Protein AF-0000000072895705 (afdb_homodimer)

Structure (mmCIF, N/CA/C/O backbone):
data_AF-0000000072895705-model_v1
#
loop_
_entity.id
_entity.type
_entity.pdbx_description
1 polymer 'Carboxylic ester hydrolase'
#
loop_
_atom_site.group_PDB
_atom_site.id
_atom_site.type_symbol
_atom_site.label_atom_id
_atom_site.label_alt_id
_atom_site.label_comp_id
_atom_site.label_asym_id
_atom_site.label_entity_id
_atom_site.label_seq_id
_atom_site.pdbx_PDB_ins_code
_atom_site.Cartn_x
_atom_site.Cartn_y
_atom_site.Cartn_z
_atom_site.occupancy
_atom_site.B_iso_or_equiv
_atom_site.auth_seq_id
_atom_site.auth_comp_id
_atom_site.auth_asym_id
_atom_site.auth_atom_id
_atom_site.pdbx_PDB_model_num
ATOM 1 N N . MET A 1 1 ? 2.363 -39.906 -39.562 1 33.59 1 MET A N 1
ATOM 2 C CA . MET A 1 1 ? 2.324 -38.656 -38.812 1 33.59 1 MET A CA 1
ATOM 3 C C . MET A 1 1 ? 3.543 -38.531 -37.906 1 33.59 1 MET A C 1
ATOM 5 O O . MET A 1 1 ? 4.289 -37.562 -38 1 33.59 1 MET A O 1
ATOM 9 N N . VAL A 1 2 ? 3.5 -39 -36.531 1 45 2 VAL A N 1
ATOM 10 C CA . VAL A 1 2 ? 4.512 -38.469 -35.625 1 45 2 VAL A CA 1
ATOM 11 C C . VAL A 1 2 ? 5.793 -39.312 -35.75 1 45 2 VAL A C 1
ATOM 13 O O . VAL A 1 2 ? 5.844 -40.438 -35.281 1 45 2 VAL A O 1
ATOM 16 N N . ARG A 1 3 ? 6.5 -39.188 -36.719 1 44.75 3 ARG A N 1
ATOM 17 C CA . ARG A 1 3 ? 7.738 -39.906 -37 1 44.75 3 ARG A CA 1
ATOM 18 C C . ARG A 1 3 ? 8.797 -39.625 -35.969 1 44.75 3 ARG A C 1
ATOM 20 O O . ARG A 1 3 ? 9.82 -40.312 -35.875 1 44.75 3 ARG A O 1
ATOM 27 N N . ASN A 1 4 ? 8.711 -38.562 -35.125 1 43.31 4 ASN A N 1
ATOM 28 C CA . ASN A 1 4 ? 9.883 -38.219 -34.312 1 43.31 4 ASN A CA 1
ATOM 29 C C . ASN A 1 4 ? 9.633 -38.375 -32.844 1 43.31 4 ASN A C 1
ATOM 31 O O . ASN A 1 4 ? 9.906 -37.469 -32.062 1 43.31 4 ASN A O 1
ATOM 35 N N . ALA A 1 5 ? 9.109 -39.5 -32.594 1 51.34 5 ALA A N 1
ATOM 36 C CA . ALA A 1 5 ? 8.961 -39.875 -31.188 1 51.34 5 ALA A CA 1
ATOM 37 C C . ALA A 1 5 ? 10.227 -40.531 -30.656 1 51.34 5 ALA A C 1
ATOM 39 O O . ALA A 1 5 ? 10.836 -41.344 -31.328 1 51.34 5 ALA A O 1
ATOM 40 N N . SER A 1 6 ? 10.961 -39.75 -29.734 1 53.81 6 SER A N 1
ATOM 41 C CA . SER A 1 6 ? 11.984 -40.5 -29 1 53.81 6 SER A CA 1
ATOM 42 C C . SER A 1 6 ? 11.383 -41.281 -27.859 1 53.81 6 SER A C 1
ATOM 44 O O . SER A 1 6 ? 10.391 -40.844 -27.25 1 53.81 6 SER A O 1
ATOM 46 N N . THR A 1 7 ? 11.742 -42.562 -27.844 1 49.69 7 THR A N 1
ATOM 47 C CA . THR A 1 7 ? 11.281 -43.438 -26.766 1 49.69 7 THR A CA 1
ATOM 48 C C . THR A 1 7 ? 12.242 -43.344 -25.578 1 49.69 7 THR A C 1
ATOM 50 O O . THR A 1 7 ? 13.461 -43.406 -25.75 1 49.69 7 THR A O 1
ATOM 53 N N . SER A 1 8 ? 11.695 -42.812 -24.5 1 58.34 8 SER A N 1
ATOM 54 C CA . SER A 1 8 ? 12.414 -42.812 -23.234 1 58.34 8 SER A CA 1
ATOM 55 C C . SER A 1 8 ? 11.758 -43.781 -22.25 1 58.34 8 SER A C 1
ATOM 57 O O . SER A 1 8 ? 10.688 -44.312 -22.516 1 58.34 8 SER A O 1
ATOM 59 N N . TRP A 1 9 ? 12.586 -44.344 -21.297 1 46.03 9 TRP A N 1
ATOM 60 C CA . TRP A 1 9 ? 12.086 -45.312 -20.344 1 46.03 9 TRP A CA 1
ATOM 61 C C . TRP A 1 9 ? 12.133 -44.781 -18.922 1 46.03 9 TRP A C 1
ATOM 63 O O . TRP A 1 9 ? 13.125 -44.188 -18.5 1 46.03 9 TRP A O 1
ATOM 73 N N . TYR A 1 10 ? 10.859 -44.688 -18.453 1 53.25 10 TYR A N 1
ATOM 74 C CA . TYR A 1 10 ? 10.812 -44.594 -17 1 53.25 10 TYR A CA 1
ATOM 75 C C . TYR A 1 10 ? 10.984 -45.938 -16.344 1 53.25 10 TYR A C 1
ATOM 77 O O . TYR A 1 10 ? 10.219 -46.875 -16.609 1 53.25 10 TYR A O 1
ATOM 85 N N . GLU A 1 11 ? 11.859 -46 -15.422 1 54.75 11 GLU A N 1
ATOM 86 C CA . GLU A 1 11 ? 12.273 -47.281 -14.859 1 54.75 11 GLU A CA 1
ATOM 87 C C . GLU A 1 11 ? 12.289 -48.375 -15.922 1 54.75 11 GLU A C 1
ATOM 89 O O . GLU A 1 11 ? 11.602 -48.25 -16.938 1 54.75 11 GLU A O 1
ATOM 94 N N . PRO A 1 12 ? 13.297 -49.156 -16.078 1 50.72 12 PRO A N 1
ATOM 95 C CA . PRO A 1 12 ? 13.539 -50.125 -17.172 1 50.72 12 PRO A CA 1
ATOM 96 C C . PRO A 1 12 ? 12.258 -50.75 -17.703 1 50.72 12 PRO A C 1
ATOM 98 O O . PRO A 1 12 ? 12.305 -51.531 -18.672 1 50.72 12 PRO A O 1
ATOM 101 N N . ARG A 1 13 ? 11.047 -50.312 -17.172 1 59.47 13 ARG A N 1
ATOM 102 C CA . ARG A 1 13 ? 9.938 -51.219 -17.5 1 59.47 13 ARG A CA 1
ATOM 103 C C . ARG A 1 13 ? 8.836 -50.469 -18.25 1 59.47 13 ARG A C 1
ATOM 105 O O . ARG A 1 13 ? 7.902 -51.094 -18.766 1 59.47 13 ARG A O 1
ATOM 112 N N . ARG A 1 14 ? 8.773 -49.094 -18.25 1 74.5 14 ARG A N 1
ATOM 113 C CA . ARG A 1 14 ? 7.637 -48.5 -18.953 1 74.5 14 ARG A CA 1
ATOM 114 C C . ARG A 1 14 ? 8.102 -47.5 -20 1 74.5 14 ARG A C 1
ATOM 116 O O . ARG A 1 14 ? 8.57 -46.406 -19.656 1 74.5 14 ARG A O 1
ATOM 123 N N . PRO A 1 15 ? 8.117 -47.938 -21.281 1 77.06 15 PRO A N 1
ATOM 124 C CA . PRO A 1 15 ? 8.516 -47 -22.312 1 77.06 15 PRO A CA 1
ATOM 125 C C . PRO A 1 15 ? 7.523 -45.844 -22.469 1 77.06 15 PRO A C 1
ATOM 127 O O . PRO A 1 15 ? 6.336 -46 -22.188 1 77.06 15 PRO A O 1
ATOM 130 N N . PHE A 1 16 ? 8.055 -44.688 -22.75 1 83.31 16 PHE A N 1
ATOM 131 C CA . PHE A 1 16 ? 7.191 -43.562 -23.109 1 83.31 16 PHE A CA 1
ATOM 132 C C . PHE A 1 16 ? 7.77 -42.812 -24.297 1 83.31 16 PHE A C 1
ATOM 134 O O . PHE A 1 16 ? 8.93 -43 -24.672 1 83.31 16 PHE A O 1
ATOM 141 N N . TYR A 1 17 ? 6.926 -41.969 -24.969 1 83.06 17 TYR A N 1
ATOM 142 C CA . TYR A 1 17 ? 7.27 -41.219 -26.188 1 83.06 17 TYR A CA 1
ATOM 143 C C . TYR A 1 17 ? 7.406 -39.719 -25.891 1 83.06 17 TYR A C 1
ATOM 145 O O . TYR A 1 17 ? 6.633 -39.156 -25.109 1 83.06 17 TYR A O 1
ATOM 153 N N . SER A 1 18 ? 8.461 -39.156 -26.484 1 85.31 18 SER A N 1
ATOM 154 C CA . SER A 1 18 ? 8.695 -37.719 -26.375 1 85.31 18 SER A CA 1
ATOM 155 C C . SER A 1 18 ? 8.641 -37.062 -27.734 1 85.31 18 SER A C 1
ATOM 157 O O . SER A 1 18 ? 9.352 -37.438 -28.672 1 85.31 18 SER A O 1
ATOM 159 N N . PHE A 1 19 ? 7.77 -36.062 -27.844 1 82.31 19 PHE A N 1
ATOM 160 C CA . PHE A 1 19 ? 7.676 -35.188 -28.984 1 82.31 19 PHE A CA 1
ATOM 161 C C . PHE A 1 19 ? 8.086 -33.75 -28.609 1 82.31 19 PHE A C 1
ATOM 163 O O . PHE A 1 19 ? 7.328 -33.062 -27.938 1 82.31 19 PHE A O 1
ATOM 170 N N . ARG A 1 20 ? 9.227 -33.188 -29 1 79.06 20 ARG A N 1
ATOM 171 C CA . ARG A 1 20 ? 9.852 -32.094 -28.25 1 79.06 20 ARG A CA 1
ATOM 172 C C . ARG A 1 20 ? 9.797 -30.812 -29.047 1 79.06 20 ARG A C 1
ATOM 174 O O . ARG A 1 20 ? 10.18 -29.75 -28.547 1 79.06 20 ARG A O 1
ATOM 181 N N . TYR A 1 21 ? 9.273 -30.703 -30.188 1 78.56 21 TYR A N 1
ATOM 182 C CA . TYR A 1 21 ? 9.461 -29.469 -30.938 1 78.56 21 TYR A CA 1
ATOM 183 C C . TYR A 1 21 ? 8.242 -29.172 -31.812 1 78.56 21 TYR A C 1
ATOM 185 O O . TYR A 1 21 ? 8.352 -29.062 -33.031 1 78.56 21 TYR A O 1
ATOM 193 N N . PHE A 1 22 ? 7.145 -28.891 -31.172 1 83.19 22 PHE A N 1
ATOM 194 C CA . PHE A 1 22 ? 5.961 -28.469 -31.906 1 83.19 22 PHE A CA 1
ATOM 195 C C . PHE A 1 22 ? 5.75 -26.969 -31.781 1 83.19 22 PHE A C 1
ATOM 197 O O . PHE A 1 22 ? 5.715 -26.422 -30.688 1 83.19 22 PHE A O 1
ATOM 204 N N . HIS A 1 23 ? 5.676 -26.328 -32.938 1 88.62 23 HIS A N 1
ATOM 205 C CA . HIS A 1 23 ? 5.297 -24.922 -32.906 1 88.62 23 HIS A CA 1
ATOM 206 C C . HIS A 1 23 ? 3.791 -24.75 -32.719 1 88.62 23 HIS A C 1
ATOM 208 O O . HIS A 1 23 ? 3.018 -25.047 -33.656 1 88.62 23 HIS A O 1
ATOM 214 N N . TYR A 1 24 ? 3.391 -24.297 -31.609 1 91.94 24 TYR A N 1
ATOM 215 C CA . TYR A 1 24 ? 1.963 -24.062 -31.438 1 91.94 24 TYR A CA 1
ATOM 216 C C . TYR A 1 24 ? 1.551 -22.734 -32.094 1 91.94 24 TYR A C 1
ATOM 218 O O . TYR A 1 24 ? 0.359 -22.469 -32.281 1 91.94 24 TYR A O 1
ATOM 226 N N . ALA A 1 25 ? 2.527 -21.891 -32.438 1 93.56 25 ALA A N 1
ATOM 227 C CA . ALA A 1 25 ? 2.287 -20.609 -33.094 1 93.56 25 ALA A CA 1
ATOM 228 C C . ALA A 1 25 ? 3.451 -20.25 -34.031 1 93.56 25 ALA A C 1
ATOM 230 O O . ALA A 1 25 ? 4.543 -20.812 -33.906 1 93.56 25 ALA A O 1
ATOM 231 N N . ALA A 1 26 ? 3.189 -19.297 -34.906 1 90.94 26 ALA A N 1
ATOM 232 C CA . ALA A 1 26 ? 4.219 -18.812 -35.812 1 90.94 26 ALA A CA 1
ATOM 233 C C . ALA A 1 26 ? 5.27 -17.984 -35.094 1 90.94 26 ALA A C 1
ATOM 235 O O . ALA A 1 26 ? 4.984 -17.391 -34.031 1 90.94 26 ALA A O 1
ATOM 236 N N . LYS A 1 27 ? 6.449 -18.016 -35.656 1 89.25 27 LYS A N 1
ATOM 237 C CA . LYS A 1 27 ? 7.512 -17.156 -35.125 1 89.25 27 LYS A CA 1
ATOM 238 C C . LYS A 1 27 ? 7.09 -15.688 -35.156 1 89.25 27 LYS A C 1
ATOM 240 O O . LYS A 1 27 ? 6.488 -15.227 -36.125 1 89.25 27 LYS A O 1
ATOM 245 N N . PRO A 1 28 ? 7.402 -14.961 -34.094 1 92.25 28 PRO A N 1
ATOM 246 C CA . PRO A 1 28 ? 7.094 -13.531 -34.125 1 92.25 28 PRO A CA 1
ATOM 247 C C . PRO A 1 28 ? 7.836 -12.781 -35.219 1 92.25 28 PRO A C 1
ATOM 249 O O . PRO A 1 28 ? 9 -13.086 -35.5 1 92.25 28 PRO A O 1
ATOM 252 N N . THR A 1 29 ? 7.137 -11.805 -35.875 1 93.56 29 THR A N 1
ATOM 253 C CA . THR A 1 29 ? 7.699 -10.938 -36.906 1 93.56 29 THR A CA 1
ATOM 254 C C . THR A 1 29 ? 7.805 -9.5 -36.406 1 93.56 29 THR A C 1
ATOM 256 O O . THR A 1 29 ? 7.441 -9.211 -35.25 1 93.56 29 THR A O 1
ATOM 259 N N . TYR A 1 30 ? 8.32 -8.688 -37.25 1 95.56 30 TYR A N 1
ATOM 260 C CA . TYR A 1 30 ? 8.398 -7.262 -36.969 1 95.56 30 TYR A CA 1
ATOM 261 C C . TYR A 1 30 ? 7.051 -6.723 -36.531 1 95.56 30 TYR A C 1
ATOM 263 O O . TYR A 1 30 ? 6.965 -6.023 -35.5 1 95.56 30 TYR A O 1
ATOM 271 N N . GLU A 1 31 ? 5.977 -7.121 -37.156 1 95.5 31 GLU A N 1
ATOM 272 C CA . GLU A 1 31 ? 4.645 -6.582 -36.906 1 95.5 31 GLU A CA 1
ATOM 273 C C . GLU A 1 31 ? 4.004 -7.258 -35.688 1 95.5 31 GLU A C 1
ATOM 275 O O . GLU A 1 31 ? 3.215 -6.637 -34.969 1 95.5 31 GLU A O 1
ATOM 280 N N . THR A 1 32 ? 4.418 -8.523 -35.406 1 95.69 32 THR A N 1
ATOM 281 C CA . THR A 1 32 ? 3.684 -9.297 -34.406 1 95.69 32 THR A CA 1
ATOM 282 C C . THR A 1 32 ? 4.539 -9.523 -33.156 1 95.69 32 THR A C 1
ATOM 284 O O . THR A 1 32 ? 4.16 -10.289 -32.281 1 95.69 32 THR A O 1
ATOM 287 N N . ARG A 1 33 ? 5.688 -8.852 -33.125 1 96.5 33 ARG A N 1
ATOM 288 C CA . ARG A 1 33 ? 6.688 -9.102 -32.094 1 96.5 33 ARG A CA 1
ATOM 289 C C . ARG A 1 33 ? 6.078 -8.984 -30.703 1 96.5 33 ARG A C 1
ATOM 291 O O . ARG A 1 33 ? 6.395 -9.781 -29.812 1 96.5 33 ARG A O 1
ATOM 298 N N . PHE A 1 34 ? 5.156 -8.016 -30.469 1 97.5 34 PHE A N 1
ATOM 299 C CA . PHE A 1 34 ? 4.586 -7.738 -29.156 1 97.5 34 PHE A CA 1
ATOM 300 C C . PHE A 1 34 ? 3.094 -8.055 -29.125 1 97.5 34 PHE A C 1
ATOM 302 O O . PHE A 1 34 ? 2.383 -7.648 -28.203 1 97.5 34 PHE A O 1
ATOM 309 N N . LEU A 1 35 ? 2.57 -8.75 -30.141 1 97.69 35 LEU A N 1
ATOM 310 C CA . LEU A 1 35 ? 1.146 -9.023 -30.297 1 97.69 35 LEU A CA 1
ATOM 311 C C . LEU A 1 35 ? 0.837 -10.484 -30 1 97.69 35 LEU A C 1
ATOM 313 O O . LEU A 1 35 ? 1.749 -11.312 -29.891 1 97.69 35 LEU A O 1
ATOM 317 N N . PRO A 1 36 ? -0.46 -10.828 -29.781 1 97.56 36 PRO A N 1
ATOM 318 C CA . PRO A 1 36 ? -0.813 -12.242 -29.656 1 97.56 36 PRO A CA 1
ATOM 319 C C . PRO A 1 36 ? -0.279 -13.094 -30.797 1 97.56 36 PRO A C 1
ATOM 321 O O . PRO A 1 36 ? -0.24 -12.633 -31.953 1 97.56 36 PRO A O 1
ATOM 324 N N . PRO A 1 37 ? 0.079 -14.289 -30.438 1 96.38 37 PRO A N 1
ATOM 325 C CA . PRO A 1 37 ? 0.684 -15.133 -31.484 1 96.38 37 PRO A CA 1
ATOM 326 C C . PRO A 1 37 ? -0.314 -15.555 -32.562 1 96.38 37 PRO A C 1
ATOM 328 O O . PRO A 1 37 ? -1.521 -15.602 -32.312 1 96.38 37 PRO A O 1
ATOM 331 N N . ILE A 1 38 ? 0.236 -15.797 -33.719 1 93.88 38 ILE A N 1
ATOM 332 C CA . ILE A 1 38 ? -0.548 -16.344 -34.812 1 93.88 38 ILE A CA 1
ATOM 333 C C . ILE A 1 38 ? -0.51 -17.875 -34.781 1 93.88 38 ILE A C 1
ATOM 335 O O . ILE A 1 38 ? 0.563 -18.469 -34.844 1 93.88 38 ILE A O 1
ATOM 339 N N . PRO A 1 39 ? -1.698 -18.438 -34.625 1 92.06 39 PRO A N 1
ATOM 340 C CA . PRO A 1 39 ? -1.721 -19.906 -34.5 1 92.06 39 PRO A CA 1
ATOM 341 C C . PRO A 1 39 ? -1.053 -20.609 -35.688 1 92.06 39 PRO A C 1
ATOM 343 O O . PRO A 1 39 ? -1.148 -20.125 -36.812 1 92.06 39 PRO A O 1
ATOM 346 N N . SER A 1 40 ? -0.339 -21.594 -35.312 1 81.38 40 SER A N 1
ATOM 347 C CA . SER A 1 40 ? 0.198 -22.453 -36.375 1 81.38 40 SER A CA 1
ATOM 348 C C . SER A 1 40 ? -0.807 -23.531 -36.781 1 81.38 40 SER A C 1
ATOM 350 O O . SER A 1 40 ? -1.512 -24.078 -35.938 1 81.38 40 SER A O 1
ATOM 352 N N . ASN A 1 41 ? -1.304 -23.547 -38.094 1 65.06 41 ASN A N 1
ATOM 353 C CA . ASN A 1 41 ? -2.258 -24.547 -38.562 1 65.06 41 ASN A CA 1
ATOM 354 C C . ASN A 1 41 ? -1.584 -25.906 -38.75 1 65.06 41 ASN A C 1
ATOM 356 O O . ASN A 1 41 ? -2.256 -26.906 -39.031 1 65.06 41 ASN A O 1
ATOM 360 N N . TYR A 1 42 ? -0.224 -25.938 -38.781 1 60.69 42 TYR A N 1
ATOM 361 C CA . TYR A 1 42 ? 0.407 -27.234 -39 1 60.69 42 TYR A CA 1
ATOM 362 C C . TYR A 1 42 ? 1.381 -27.562 -37.875 1 60.69 42 TYR A C 1
ATOM 364 O O . TYR A 1 42 ? 2.213 -26.719 -37.5 1 60.69 42 TYR A O 1
ATOM 372 N N . PRO A 1 43 ? 0.996 -28.641 -37.062 1 54.22 43 PRO A N 1
ATOM 373 C CA . PRO A 1 43 ? 1.884 -28.938 -35.938 1 54.22 43 PRO A CA 1
ATOM 374 C C . PRO A 1 43 ? 3.357 -28.969 -36.344 1 54.22 43 PRO A C 1
ATOM 376 O O . PRO A 1 43 ? 4.234 -28.875 -35.469 1 54.22 43 PRO A O 1
ATOM 379 N N . TYR A 1 44 ? 3.701 -29.484 -37.562 1 50.88 44 TYR A N 1
ATOM 380 C CA . TYR A 1 44 ? 5.105 -29.609 -37.938 1 50.88 44 TYR A CA 1
ATOM 381 C C . TYR A 1 44 ? 5.527 -28.438 -38.844 1 50.88 44 TYR A C 1
ATOM 383 O O . TYR A 1 44 ? 4.734 -27.953 -39.625 1 50.88 44 TYR A O 1
ATOM 391 N N . PRO A 1 45 ? 6.496 -27.703 -38.344 1 46.78 45 PRO A N 1
ATOM 392 C CA . PRO A 1 45 ? 6.969 -26.844 -39.438 1 46.78 45 PRO A CA 1
ATOM 393 C C . PRO A 1 45 ? 7.23 -27.609 -40.719 1 46.78 45 PRO A C 1
ATOM 395 O O . PRO A 1 45 ? 7.535 -28.797 -40.688 1 46.78 45 PRO A O 1
ATOM 398 N N . ASP A 1 46 ? 6.703 -27.156 -41.906 1 42.06 46 ASP A N 1
ATOM 399 C CA . ASP A 1 46 ? 6.887 -27.812 -43.219 1 42.06 46 ASP A CA 1
ATOM 400 C C . ASP A 1 46 ? 8.242 -28.516 -43.281 1 42.06 46 ASP A C 1
ATOM 402 O O . ASP A 1 46 ? 8.336 -29.641 -43.75 1 42.06 46 ASP A O 1
ATOM 406 N N . GLU A 1 47 ? 9.305 -27.766 -43.406 1 42.97 47 GLU A N 1
ATOM 407 C CA . GLU A 1 47 ? 10.586 -28.281 -43.906 1 42.97 47 GLU A CA 1
ATOM 408 C C . GLU A 1 47 ? 11.406 -28.875 -42.75 1 42.97 47 GLU A C 1
ATOM 410 O O . GLU A 1 47 ? 12.312 -29.672 -43 1 42.97 47 GLU A O 1
ATOM 415 N N . GLU A 1 48 ? 11.477 -28.344 -41.594 1 43.12 48 GLU A N 1
ATOM 416 C CA . GLU A 1 48 ? 12.531 -28.766 -40.688 1 43.12 48 GLU A CA 1
ATOM 417 C C . GLU A 1 48 ? 12.016 -29.797 -39.688 1 43.12 48 GLU A C 1
ATOM 419 O O . GLU A 1 48 ? 11.156 -29.5 -38.844 1 43.12 48 GLU A O 1
ATOM 424 N N . ILE A 1 49 ? 11.984 -30.938 -40.188 1 41.06 49 ILE A N 1
ATOM 425 C CA . ILE A 1 49 ? 11.797 -32.062 -39.25 1 41.06 49 ILE A CA 1
ATOM 426 C C . ILE A 1 49 ? 12.781 -31.938 -38.094 1 41.06 49 ILE A C 1
ATOM 428 O O . ILE A 1 49 ? 14 -32.062 -38.312 1 41.06 49 ILE A O 1
ATOM 432 N N . TYR A 1 50 ? 12.555 -31.125 -37.188 1 46.28 50 TYR A N 1
ATOM 433 C CA . TYR A 1 50 ? 13.477 -31.078 -36.062 1 46.28 50 TYR A CA 1
ATOM 434 C C . TYR A 1 50 ? 13.586 -32.438 -35.406 1 46.28 50 TYR A C 1
ATOM 436 O O . TYR A 1 50 ? 12.594 -33.188 -35.312 1 46.28 50 TYR A O 1
ATOM 444 N N . ASN A 1 51 ? 14.805 -32.969 -35.594 1 45.84 51 ASN A N 1
ATOM 445 C CA . ASN A 1 51 ? 15.148 -34.156 -34.812 1 45.84 51 ASN A CA 1
ATOM 446 C C . ASN A 1 51 ? 14.719 -34 -33.344 1 45.84 51 ASN A C 1
ATOM 448 O O . ASN A 1 51 ? 15.195 -33.125 -32.656 1 45.84 51 ASN A O 1
ATOM 452 N N . SER A 1 52 ? 13.602 -34.531 -33.031 1 52.47 52 SER A N 1
ATOM 453 C CA . SER A 1 52 ? 12.922 -34.531 -31.719 1 52.47 52 SER A CA 1
ATOM 454 C C . SER A 1 52 ? 13.883 -34.938 -30.609 1 52.47 52 SER A C 1
ATOM 456 O O . SER A 1 52 ? 13.492 -34.969 -29.438 1 52.47 52 SER A O 1
ATOM 458 N N . ILE A 1 53 ? 15.164 -35.188 -30.953 1 53.66 53 ILE A N 1
ATOM 459 C CA . ILE A 1 53 ? 16.031 -35.656 -29.891 1 53.66 53 ILE A CA 1
ATOM 460 C C . ILE A 1 53 ? 16.609 -34.5 -29.125 1 53.66 53 ILE A C 1
ATOM 462 O O . ILE A 1 53 ? 16.906 -34.594 -27.922 1 53.66 53 ILE A O 1
ATOM 466 N N . ASP A 1 54 ? 16.688 -33.344 -29.797 1 60.16 54 ASP A N 1
ATOM 467 C CA . ASP A 1 54 ? 17.359 -32.25 -29.125 1 60.16 54 ASP A CA 1
ATOM 468 C C . ASP A 1 54 ? 16.359 -31.406 -28.312 1 60.16 54 ASP A C 1
ATOM 470 O O . ASP A 1 54 ? 15.203 -31.266 -28.703 1 60.16 54 ASP A O 1
ATOM 474 N N . LEU A 1 55 ? 16.922 -31.031 -27.125 1 67.5 55 LEU A N 1
ATOM 475 C CA . LEU A 1 55 ? 16.109 -30.125 -26.312 1 67.5 55 LEU A CA 1
ATOM 476 C C . LEU A 1 55 ? 15.953 -28.766 -27 1 67.5 55 LEU A C 1
ATOM 478 O O . LEU A 1 55 ? 16.906 -28.25 -27.578 1 67.5 55 LEU A O 1
ATOM 482 N N . PRO A 1 56 ? 14.727 -28.297 -27.031 1 70.5 56 PRO A N 1
ATOM 483 C CA . PRO A 1 56 ? 14.492 -27 -27.688 1 70.5 56 PRO A CA 1
ATOM 484 C C . PRO A 1 56 ? 15.188 -25.844 -26.984 1 70.5 56 PRO A C 1
ATOM 486 O O . PRO A 1 56 ? 15.352 -25.875 -25.75 1 70.5 56 PRO A O 1
ATOM 489 N N . PRO A 1 57 ? 15.641 -24.875 -27.781 1 75.38 57 PRO A N 1
ATOM 490 C CA . PRO A 1 57 ? 16.203 -23.688 -27.141 1 75.38 57 PRO A CA 1
ATOM 491 C C . PRO A 1 57 ? 15.156 -22.906 -26.344 1 75.38 57 PRO A C 1
ATOM 493 O O . PRO A 1 57 ? 13.961 -22.953 -26.656 1 75.38 57 PRO A O 1
ATOM 496 N N . GLY A 1 58 ? 15.625 -22.312 -25.312 1 79.44 58 GLY A N 1
ATOM 497 C CA . GLY A 1 58 ? 14.75 -21.469 -24.516 1 79.44 58 GLY A CA 1
ATOM 498 C C . GLY A 1 58 ? 14.32 -20.203 -25.234 1 79.44 58 GLY A C 1
ATOM 499 O O . GLY A 1 58 ? 14.812 -19.906 -26.328 1 79.44 58 GLY A O 1
ATOM 500 N N . CYS A 1 59 ? 13.305 -19.594 -24.703 1 83 59 CYS A N 1
ATOM 501 C CA . CYS A 1 59 ? 12.852 -18.312 -25.266 1 83 59 CYS A CA 1
ATOM 502 C C . CYS A 1 59 ? 13.836 -17.203 -24.938 1 83 59 CYS A C 1
ATOM 504 O O . CYS A 1 59 ? 14.43 -17.188 -23.859 1 83 59 CYS A O 1
ATOM 506 N N . ALA A 1 60 ? 13.852 -16.297 -25.891 1 75.44 60 ALA A N 1
ATOM 507 C CA . ALA A 1 60 ? 14.734 -15.156 -25.719 1 75.44 60 ALA A CA 1
ATOM 508 C C . ALA A 1 60 ? 14.484 -14.461 -24.391 1 75.44 60 ALA A C 1
ATOM 510 O O . ALA A 1 60 ? 13.383 -14.539 -23.844 1 75.44 60 ALA A O 1
ATOM 511 N N . GLN A 1 61 ? 15.539 -13.867 -23.797 1 68.56 61 GLN A N 1
ATOM 512 C CA . GLN A 1 61 ? 15.57 -13.141 -22.531 1 68.56 61 GLN A CA 1
ATOM 513 C C . GLN A 1 61 ? 15.891 -14.086 -21.359 1 68.56 61 GLN A C 1
ATOM 515 O O . GLN A 1 61 ? 16.281 -13.641 -20.281 1 68.56 61 GLN A O 1
ATOM 520 N N . GLY A 1 62 ? 15.766 -15.43 -21.703 1 66.62 62 GLY A N 1
ATOM 521 C CA . GLY A 1 62 ? 16.078 -16.359 -20.625 1 66.62 62 GLY A CA 1
ATOM 522 C C . GLY A 1 62 ? 17.547 -16.703 -20.531 1 66.62 62 GLY A C 1
ATOM 523 O O . GLY A 1 62 ? 18.062 -17 -19.453 1 66.62 62 GLY A O 1
ATOM 524 N N . ASN A 1 63 ? 18.172 -16.75 -21.594 1 68.31 63 ASN A N 1
ATOM 525 C CA . ASN A 1 63 ? 19.609 -16.984 -21.656 1 68.31 63 ASN A CA 1
ATOM 526 C C . ASN A 1 63 ? 20.203 -16.547 -22.984 1 68.31 63 ASN A C 1
ATOM 528 O O . ASN A 1 63 ? 19.469 -16.141 -23.891 1 68.31 63 ASN A O 1
ATOM 532 N N . ASP A 1 64 ? 21.391 -16.578 -23.156 1 64.44 64 ASP A N 1
ATOM 533 C CA . ASP A 1 64 ? 22.109 -15.992 -24.297 1 64.44 64 ASP A CA 1
ATOM 534 C C . ASP A 1 64 ? 21.875 -16.797 -25.562 1 64.44 64 ASP A C 1
ATOM 536 O O . ASP A 1 64 ? 22.031 -16.281 -26.672 1 64.44 64 ASP A O 1
ATOM 540 N N . ASN A 1 65 ? 21.422 -18.031 -25.469 1 66.88 65 ASN A N 1
ATOM 541 C CA . ASN A 1 65 ? 21.219 -18.875 -26.641 1 66.88 65 ASN A CA 1
ATOM 542 C C . ASN A 1 65 ? 19.734 -18.938 -27.031 1 66.88 65 ASN A C 1
ATOM 544 O O . ASN A 1 65 ? 19.375 -19.641 -27.969 1 66.88 65 ASN A O 1
ATOM 548 N N . ALA A 1 66 ? 19.016 -18.172 -26.391 1 70.5 66 ALA A N 1
ATOM 549 C CA . ALA A 1 66 ? 17.578 -18.219 -26.562 1 70.5 66 ALA A CA 1
ATOM 550 C C . ALA A 1 66 ? 17.141 -17.469 -27.812 1 70.5 66 ALA A C 1
ATOM 552 O O . ALA A 1 66 ? 17.859 -16.578 -28.297 1 70.5 66 ALA A O 1
ATOM 553 N N . LEU A 1 67 ? 16.078 -17.938 -28.344 1 77.06 67 LEU A N 1
ATOM 554 C CA . LEU A 1 67 ? 15.562 -17.422 -29.609 1 77.06 67 LEU A CA 1
ATOM 555 C C . LEU A 1 67 ? 14.188 -16.797 -29.438 1 77.06 67 LEU A C 1
ATOM 557 O O . LEU A 1 67 ? 13.461 -17.141 -28.5 1 77.06 67 LEU A O 1
ATOM 561 N N . GLU A 1 68 ? 13.922 -15.891 -30.328 1 87.62 68 GLU A N 1
ATOM 562 C CA . GLU A 1 68 ? 12.562 -15.352 -30.328 1 87.62 68 GLU A CA 1
ATOM 563 C C . GLU A 1 68 ? 11.578 -16.344 -30.953 1 87.62 68 GLU A C 1
ATOM 565 O O . GLU A 1 68 ? 10.383 -16.312 -30.641 1 87.62 68 GLU A O 1
ATOM 570 N N . ASP A 1 69 ? 12.109 -17.188 -31.797 1 85.31 69 ASP A N 1
ATOM 571 C CA . ASP A 1 69 ? 11.289 -18.281 -32.312 1 85.31 69 ASP A CA 1
ATOM 572 C C . ASP A 1 69 ? 11.195 -19.422 -31.297 1 85.31 69 ASP A C 1
ATOM 574 O O . ASP A 1 69 ? 11.727 -20.516 -31.531 1 85.31 69 ASP A O 1
ATOM 578 N N . CYS A 1 70 ? 10.461 -19.188 -30.281 1 89 70 CYS A N 1
ATOM 579 C CA . CYS A 1 70 ? 10.477 -20.109 -29.156 1 89 70 CYS A CA 1
ATOM 580 C C . CYS A 1 70 ? 9.062 -20.531 -28.781 1 89 70 CYS A C 1
ATOM 582 O O . CYS A 1 70 ? 8.836 -21.078 -27.703 1 89 70 CYS A O 1
ATOM 584 N N . LEU A 1 71 ? 8.086 -20.25 -29.672 1 92.06 71 LEU A N 1
ATOM 585 C CA . LEU A 1 71 ? 6.699 -20.609 -29.375 1 92.06 71 LEU A CA 1
ATOM 586 C C . LEU A 1 71 ? 6.441 -22.078 -29.688 1 92.06 71 LEU A C 1
ATOM 588 O O . LEU A 1 71 ? 5.738 -22.391 -30.641 1 92.06 71 LEU A O 1
ATOM 592 N N . ILE A 1 72 ? 6.988 -22.875 -28.812 1 89.31 72 ILE A N 1
ATOM 593 C CA . ILE A 1 72 ? 7 -24.312 -29.031 1 89.31 72 ILE A CA 1
ATOM 594 C C . ILE A 1 72 ? 6.496 -25.031 -27.781 1 89.31 72 ILE A C 1
ATOM 596 O O . ILE A 1 72 ? 6.445 -24.438 -26.688 1 89.31 72 ILE A O 1
ATOM 600 N N . LEU A 1 73 ? 6.02 -26.281 -27.938 1 91.31 73 LEU A N 1
ATOM 601 C CA . LEU A 1 73 ? 5.684 -27.156 -26.812 1 91.31 73 LEU A CA 1
ATOM 602 C C . LEU A 1 73 ? 6.145 -28.578 -27.078 1 91.31 73 LEU A C 1
ATOM 604 O O . LEU A 1 73 ? 6.461 -28.938 -28.219 1 91.31 73 LEU A O 1
ATOM 608 N N . SER A 1 74 ? 6.309 -29.312 -26.016 1 88.94 74 SER A N 1
ATOM 609 C CA . SER A 1 74 ? 6.648 -30.734 -26.062 1 88.94 74 SER A CA 1
ATOM 610 C C . SER A 1 74 ? 5.527 -31.594 -25.484 1 88.94 74 SER A C 1
ATOM 612 O O . SER A 1 74 ? 4.828 -31.156 -24.562 1 88.94 74 SER A O 1
ATOM 614 N N . VAL A 1 75 ? 5.422 -32.781 -26.062 1 90.81 75 VAL A N 1
ATOM 615 C CA . VAL A 1 75 ? 4.414 -33.719 -25.578 1 90.81 75 VAL A CA 1
ATOM 616 C C . VAL A 1 75 ? 5.082 -35.031 -25.188 1 90.81 75 VAL A C 1
ATOM 618 O O . VAL A 1 75 ? 5.879 -35.594 -25.953 1 90.81 75 VAL A O 1
ATOM 621 N N . TYR A 1 76 ? 4.773 -35.5 -24.031 1 90 76 TYR A N 1
ATOM 622 C CA . TYR A 1 76 ? 5.223 -36.781 -23.516 1 90 76 TYR A CA 1
ATOM 623 C C . TYR A 1 76 ? 4.035 -37.688 -23.203 1 90 76 TYR A C 1
ATOM 625 O O . TYR A 1 76 ? 3.072 -37.281 -22.562 1 90 76 TYR A O 1
ATOM 633 N N . THR A 1 77 ? 4.086 -38.906 -23.719 1 90.75 77 THR A N 1
ATOM 634 C CA . THR A 1 77 ? 2.943 -39.781 -23.547 1 90.75 77 THR A CA 1
ATOM 635 C C . THR A 1 77 ? 3.402 -41.25 -23.438 1 90.75 77 THR A C 1
ATOM 637 O O . THR A 1 77 ? 4.348 -41.656 -24.109 1 90.75 77 THR A O 1
ATOM 640 N N . PRO A 1 78 ? 2.758 -42 -22.516 1 85.19 78 PRO A N 1
ATOM 641 C CA . PRO A 1 78 ? 3.109 -43.406 -22.453 1 85.19 78 PRO A CA 1
ATOM 642 C C . PRO A 1 78 ? 2.646 -44.188 -23.688 1 85.19 78 PRO A C 1
ATOM 644 O O . PRO A 1 78 ? 3.271 -45.188 -24.062 1 85.19 78 PRO A O 1
ATOM 647 N N . HIS A 1 79 ? 1.498 -43.812 -24.281 1 79.31 79 HIS A N 1
ATOM 648 C CA . HIS A 1 79 ? 0.968 -44.438 -25.484 1 79.31 79 HIS A CA 1
ATOM 649 C C . HIS A 1 79 ? 0.131 -43.438 -26.297 1 79.31 79 HIS A C 1
ATOM 651 O O . HIS A 1 79 ? -0.376 -42.469 -25.75 1 79.31 79 HIS A O 1
ATOM 657 N N . PHE A 1 80 ? 0.094 -43.625 -27.594 1 76.81 80 PHE A N 1
ATOM 658 C CA . PHE A 1 80 ? -0.731 -42.781 -28.438 1 76.81 80 PHE A CA 1
ATOM 659 C C . PHE A 1 80 ? -1.379 -43.594 -29.562 1 76.81 80 PHE A C 1
ATOM 661 O O . PHE A 1 80 ? -0.848 -44.625 -29.969 1 76.81 80 PHE A O 1
ATOM 668 N N . PRO A 1 81 ? -2.611 -43.156 -29.844 1 69.62 81 PRO A N 1
ATOM 669 C CA . PRO A 1 81 ? -3.369 -43.906 -30.844 1 69.62 81 PRO A CA 1
ATOM 670 C C . PRO A 1 81 ? -2.613 -44.062 -32.156 1 69.62 81 PRO A C 1
ATOM 672 O O . PRO A 1 81 ? -1.927 -43.125 -32.594 1 69.62 81 PRO A O 1
ATOM 675 N N . GLY A 1 82 ? -2.828 -45.188 -32.656 1 61.78 82 GLY A N 1
ATOM 676 C CA . GLY A 1 82 ? -2.271 -45.469 -33.969 1 61.78 82 GLY A CA 1
ATOM 677 C C . GLY A 1 82 ? -0.842 -46 -33.906 1 61.78 82 GLY A C 1
ATOM 678 O O . GLY A 1 82 ? -0.219 -46.219 -34.969 1 61.78 82 GLY A O 1
ATOM 679 N N . ASN A 1 83 ? -0.285 -45.938 -32.656 1 58 83 ASN A N 1
ATOM 680 C CA . ASN A 1 83 ? 1.039 -46.562 -32.531 1 58 83 ASN A CA 1
ATOM 681 C C . ASN A 1 83 ? 1.008 -48.031 -32.875 1 58 83 ASN A C 1
ATOM 683 O O . ASN A 1 83 ? 0.248 -48.781 -32.25 1 58 83 ASN A O 1
ATOM 687 N N . ALA A 1 84 ? 1.548 -48.344 -34 1 55.5 84 ALA A N 1
ATOM 688 C CA . ALA A 1 84 ? 1.532 -49.719 -34.531 1 55.5 84 ALA A CA 1
ATOM 689 C C . ALA A 1 84 ? 2.035 -50.719 -33.469 1 55.5 84 ALA A C 1
ATOM 691 O O . ALA A 1 84 ? 1.624 -51.875 -33.469 1 55.5 84 ALA A O 1
ATOM 692 N N . SER A 1 85 ? 2.859 -50.188 -32.656 1 52.78 85 SER A N 1
ATOM 693 C CA . SER A 1 85 ? 3.496 -51.125 -31.734 1 52.78 85 SER A CA 1
ATOM 694 C C . SER A 1 85 ? 2.633 -51.344 -30.5 1 52.78 85 SER A C 1
ATOM 696 O O . SER A 1 85 ? 2.881 -52.281 -29.734 1 52.78 85 SER A O 1
ATOM 698 N N . ASP A 1 86 ? 1.613 -50.438 -30.297 1 56.88 86 ASP A N 1
ATOM 699 C CA . ASP A 1 86 ? 0.72 -50.656 -29.156 1 56.88 86 ASP A CA 1
ATOM 700 C C . ASP A 1 86 ? -0.743 -50.531 -29.578 1 56.88 86 ASP A C 1
ATOM 702 O O . ASP A 1 86 ? -1.311 -49.438 -29.594 1 56.88 86 ASP A O 1
ATOM 706 N N . PRO A 1 87 ? -1.327 -51.562 -30.125 1 55.12 87 PRO A N 1
ATOM 707 C CA . PRO A 1 87 ? -2.705 -51.562 -30.625 1 55.12 87 PRO A CA 1
ATOM 708 C C . PRO A 1 87 ? -3.721 -51.188 -29.547 1 55.12 87 PRO A C 1
ATOM 710 O O . PRO A 1 87 ? -4.891 -50.938 -29.859 1 55.12 87 PRO A O 1
ATOM 713 N N . SER A 1 88 ? -3.275 -51.156 -28.359 1 55.19 88 SER A N 1
ATOM 714 C CA . SER A 1 88 ? -4.242 -50.969 -27.281 1 55.19 88 SER A CA 1
ATOM 715 C C . SER A 1 88 ? -4.633 -49.5 -27.156 1 55.19 88 SER A C 1
ATOM 717 O O . SER A 1 88 ? -5.637 -49.188 -26.516 1 55.19 88 SER A O 1
ATOM 719 N N . THR A 1 89 ? -3.828 -48.656 -27.75 1 59.84 89 THR A N 1
ATOM 720 C CA . THR A 1 89 ? -4.195 -47.25 -27.562 1 59.84 89 THR A CA 1
ATOM 721 C C . THR A 1 89 ? -5.207 -46.812 -28.609 1 59.84 89 THR A C 1
ATOM 723 O O . THR A 1 89 ? -4.918 -46.844 -29.812 1 59.84 89 THR A O 1
ATOM 726 N N . THR A 1 90 ? -6.434 -46.906 -28.25 1 66.25 90 THR A N 1
ATOM 727 C CA . THR A 1 90 ? -7.504 -46.406 -29.109 1 66.25 90 THR A CA 1
ATOM 728 C C . THR A 1 90 ? -7.977 -45.031 -28.641 1 66.25 90 THR A C 1
ATOM 730 O O . THR A 1 90 ? -7.621 -44.562 -27.547 1 66.25 90 THR A O 1
ATOM 733 N N . PHE A 1 91 ? -8.445 -44.375 -29.609 1 71.5 91 PHE A N 1
ATOM 734 C CA . PHE A 1 91 ? -9.008 -43.062 -29.312 1 71.5 91 PHE A CA 1
ATOM 735 C C . PHE A 1 91 ? -10.102 -43.188 -28.25 1 71.5 91 PHE A C 1
ATOM 737 O O . PHE A 1 91 ? -10.57 -42.156 -27.734 1 71.5 91 PHE A O 1
ATOM 744 N N . ASP A 1 92 ? -10.406 -44.406 -27.859 1 76.25 92 ASP A N 1
ATOM 745 C CA . ASP A 1 92 ? -11.508 -44.625 -26.938 1 76.25 92 ASP A CA 1
ATOM 746 C C . ASP A 1 92 ? -11.047 -44.5 -25.484 1 76.25 92 ASP A C 1
ATOM 748 O O . ASP A 1 92 ? -11.867 -44.312 -24.578 1 76.25 92 ASP A O 1
ATOM 752 N N . LYS A 1 93 ? -9.789 -44.531 -25.297 1 86.31 93 LYS A N 1
ATOM 753 C CA . LYS A 1 93 ? -9.273 -44.406 -23.938 1 86.31 93 LYS A CA 1
ATOM 754 C C . LYS A 1 93 ? -8.195 -43.344 -23.844 1 86.31 93 LYS A C 1
ATOM 756 O O . LYS A 1 93 ? -7.016 -43.656 -23.672 1 86.31 93 LYS A O 1
ATOM 761 N N . LEU A 1 94 ? -8.641 -42.156 -23.844 1 92.94 94 LEU A N 1
ATOM 762 C CA . LEU A 1 94 ? -7.719 -41.031 -23.781 1 92.94 94 LEU A CA 1
ATOM 763 C C . LEU A 1 94 ? -7.312 -40.719 -22.344 1 92.94 94 LEU A C 1
ATOM 765 O O . LEU A 1 94 ? -8.039 -41.062 -21.406 1 92.94 94 LEU A O 1
ATOM 769 N N . LEU A 1 95 ? -6.145 -40.219 -22.172 1 95.5 95 LEU A N 1
ATOM 770 C CA . LEU A 1 95 ? -5.543 -40 -20.859 1 95.5 95 LEU A CA 1
ATOM 771 C C . LEU A 1 95 ? -5.699 -38.562 -20.422 1 95.5 95 LEU A C 1
ATOM 773 O O . LEU A 1 95 ? -5.781 -37.656 -21.266 1 95.5 95 LEU A O 1
ATOM 777 N N . PRO A 1 96 ? -5.816 -38.344 -19.078 1 97.56 96 PRO A N 1
ATOM 778 C CA . PRO A 1 96 ? -5.746 -36.938 -18.609 1 97.56 96 PRO A CA 1
ATOM 779 C C . PRO A 1 96 ? -4.461 -36.25 -19.047 1 97.56 96 PRO A C 1
ATOM 781 O O . PRO A 1 96 ? -3.42 -36.875 -19.203 1 97.56 96 PRO A O 1
ATOM 784 N N . VAL A 1 97 ? -4.531 -34.938 -19.281 1 98.44 97 VAL A N 1
ATOM 785 C CA . VAL A 1 97 ? -3.428 -34.125 -19.797 1 98.44 97 VAL A CA 1
ATOM 786 C C . VAL A 1 97 ? -2.959 -33.156 -18.719 1 98.44 97 VAL A C 1
ATOM 788 O O . VAL A 1 97 ? -3.777 -32.5 -18.078 1 98.44 97 VAL A O 1
ATOM 791 N N . MET A 1 98 ? -1.674 -33.094 -18.469 1 98.69 98 MET A N 1
ATOM 792 C CA . MET A 1 98 ? -1.054 -32.094 -17.609 1 98.69 98 MET A CA 1
ATOM 793 C C . MET A 1 98 ? -0.188 -31.141 -18.438 1 98.69 98 MET A C 1
ATOM 795 O O . MET A 1 98 ? 0.737 -31.562 -19.125 1 98.69 98 MET A O 1
ATOM 799 N N . VAL A 1 99 ? -0.523 -29.875 -18.391 1 98.69 99 VAL A N 1
ATOM 800 C CA . VAL A 1 99 ? 0.237 -28.859 -19.109 1 98.69 99 VAL A CA 1
ATOM 801 C C . VAL A 1 99 ? 1.095 -28.062 -18.125 1 98.69 99 VAL A C 1
ATOM 803 O O . VAL A 1 99 ? 0.57 -27.328 -17.297 1 98.69 99 VAL A O 1
ATOM 806 N N . TRP A 1 100 ? 2.391 -28.172 -18.266 1 97.88 100 TRP A N 1
ATOM 807 C CA . TRP A 1 100 ? 3.344 -27.516 -17.375 1 97.88 100 TRP A CA 1
ATOM 808 C C . TRP A 1 100 ? 3.709 -26.125 -17.891 1 97.88 100 TRP A C 1
ATOM 810 O O . TRP A 1 100 ? 4.145 -25.984 -19.031 1 97.88 100 TRP A O 1
ATOM 820 N N . ILE A 1 101 ? 3.549 -25.125 -17.031 1 97.75 101 ILE A N 1
ATOM 821 C CA . ILE A 1 101 ? 3.963 -23.75 -17.25 1 97.75 101 ILE A CA 1
ATOM 822 C C . ILE A 1 101 ? 5.125 -23.391 -16.328 1 97.75 101 ILE A C 1
ATOM 824 O O . ILE A 1 101 ? 4.945 -23.266 -15.117 1 97.75 101 ILE A O 1
ATOM 828 N N . HIS A 1 102 ? 6.254 -23.188 -16.875 1 94 102 HIS A N 1
ATOM 829 C CA . HIS A 1 102 ? 7.465 -23.078 -16.078 1 94 102 HIS A CA 1
ATOM 830 C C . HIS A 1 102 ? 7.551 -21.719 -15.391 1 94 102 HIS A C 1
ATOM 832 O O . HIS A 1 102 ? 6.926 -20.75 -15.844 1 94 102 HIS A O 1
ATOM 838 N N . GLY A 1 103 ? 8.352 -21.688 -14.32 1 94.31 103 GLY A N 1
ATOM 839 C CA . GLY A 1 103 ? 8.633 -20.453 -13.602 1 94.31 103 GLY A CA 1
ATOM 840 C C . GLY A 1 103 ? 9.836 -19.719 -14.148 1 94.31 103 GLY A C 1
ATOM 841 O O . GLY A 1 103 ? 10.211 -19.891 -15.312 1 94.31 103 GLY A O 1
ATOM 842 N N . GLY A 1 104 ? 10.336 -18.781 -13.305 1 92.88 104 GLY A N 1
ATOM 843 C CA . GLY A 1 104 ? 11.477 -17.969 -13.688 1 92.88 104 GLY A CA 1
ATOM 844 C C . GLY A 1 104 ? 11.18 -16.469 -13.656 1 92.88 104 GLY A C 1
ATOM 845 O O . GLY A 1 104 ? 11.719 -15.711 -14.469 1 92.88 104 GLY A O 1
ATOM 846 N N . THR A 1 105 ? 10.305 -16.016 -12.82 1 92.06 105 THR A N 1
ATOM 847 C CA . THR A 1 105 ? 9.922 -14.633 -12.617 1 92.06 105 THR A CA 1
ATOM 848 C C . THR A 1 105 ? 9.594 -13.953 -13.945 1 92.06 105 THR A C 1
ATOM 850 O O . THR A 1 105 ? 9.883 -12.773 -14.141 1 92.06 105 THR A O 1
ATOM 853 N N . PHE A 1 106 ? 9.25 -14.719 -14.906 1 93.81 106 PHE A N 1
ATOM 854 C CA . PHE A 1 106 ? 8.828 -14.312 -16.234 1 93.81 106 PHE A CA 1
ATOM 855 C C . PHE A 1 106 ? 10.016 -13.836 -17.062 1 93.81 106 PHE A C 1
ATOM 857 O O . PHE A 1 106 ? 9.836 -13.195 -18.094 1 93.81 106 PHE A O 1
ATOM 864 N N . VAL A 1 107 ? 11.258 -14.031 -16.578 1 91.56 107 VAL A N 1
ATOM 865 C CA . VAL A 1 107 ? 12.391 -13.555 -17.359 1 91.56 107 VAL A CA 1
ATOM 866 C C . VAL A 1 107 ? 13.328 -14.727 -17.656 1 91.56 107 VAL A C 1
ATOM 868 O O . VAL A 1 107 ? 14.281 -14.586 -18.422 1 91.56 107 VAL A O 1
ATOM 871 N N . SER A 1 108 ? 13.047 -15.797 -17 1 85.69 108 SER A N 1
ATOM 872 C CA . SER A 1 108 ? 13.867 -16.984 -17.234 1 85.69 108 SER A CA 1
ATOM 873 C C . SER A 1 108 ? 13.023 -18.25 -17.25 1 85.69 108 SER A C 1
ATOM 875 O O . SER A 1 108 ? 11.797 -18.188 -17.125 1 85.69 108 SER A O 1
ATOM 877 N N . GLY A 1 109 ? 13.711 -19.375 -17.531 1 82.25 109 GLY A N 1
ATOM 878 C CA . GLY A 1 109 ? 13.039 -20.672 -17.641 1 82.25 109 GLY A CA 1
ATOM 879 C C . GLY A 1 109 ? 12.969 -21.172 -19.062 1 82.25 109 GLY A C 1
ATOM 880 O O . GLY A 1 109 ? 13.031 -20.391 -20.016 1 82.25 109 GLY A O 1
ATOM 881 N N . GLN A 1 110 ? 12.953 -22.5 -19.109 1 78.5 110 GLN A N 1
ATOM 882 C CA . GLN A 1 110 ? 12.859 -23.172 -20.406 1 78.5 110 GLN A CA 1
ATOM 883 C C . GLN A 1 110 ? 12.297 -24.578 -20.25 1 78.5 110 GLN A C 1
ATOM 885 O O . GLN A 1 110 ? 12.461 -25.203 -19.188 1 78.5 110 GLN A O 1
ATOM 890 N N . SER A 1 111 ? 11.711 -24.984 -21.281 1 76.81 111 SER A N 1
ATOM 891 C CA . SER A 1 111 ? 11.055 -26.297 -21.266 1 76.81 111 SER A CA 1
ATOM 892 C C . SER A 1 111 ? 12.055 -27.422 -21.062 1 76.81 111 SER A C 1
ATOM 894 O O . SER A 1 111 ? 11.742 -28.438 -20.453 1 76.81 111 SER A O 1
ATOM 896 N N . ALA A 1 112 ? 13.227 -27.219 -21.484 1 73.06 112 ALA A N 1
ATOM 897 C CA . ALA A 1 112 ? 14.242 -28.281 -21.469 1 73.06 112 ALA A CA 1
ATOM 898 C C . ALA A 1 112 ? 14.586 -28.703 -20.047 1 73.06 112 ALA A C 1
ATOM 900 O O . ALA A 1 112 ? 15.102 -29.797 -19.812 1 73.06 112 ALA A O 1
ATOM 901 N N . LEU A 1 113 ? 14.219 -27.906 -19.141 1 75.5 113 LEU A N 1
ATOM 902 C CA . LEU A 1 113 ? 14.555 -28.172 -17.75 1 75.5 113 LEU A CA 1
ATOM 903 C C . LEU A 1 113 ? 13.562 -29.141 -17.109 1 75.5 113 LEU A C 1
ATOM 905 O O . LEU A 1 113 ? 13.812 -29.672 -16.031 1 75.5 113 LEU A O 1
ATOM 909 N N . TYR A 1 114 ? 12.508 -29.516 -17.859 1 84.06 114 TYR A N 1
ATOM 910 C CA . TYR A 1 114 ? 11.414 -30.219 -17.203 1 84.06 114 TYR A CA 1
ATOM 911 C C . TYR A 1 114 ? 11.047 -31.484 -17.953 1 84.06 114 TYR A C 1
ATOM 913 O O . TYR A 1 114 ? 9.906 -31.641 -18.422 1 84.06 114 TYR A O 1
ATOM 921 N N . GLU A 1 115 ? 11.953 -32.375 -17.969 1 83.5 115 GLU A N 1
ATOM 922 C CA . GLU A 1 115 ? 11.633 -33.688 -18.484 1 83.5 115 GLU A CA 1
ATOM 923 C C . GLU A 1 115 ? 10.789 -34.5 -17.484 1 83.5 115 GLU A C 1
ATOM 925 O O . GLU A 1 115 ? 11.219 -34.719 -16.359 1 83.5 115 GLU A O 1
ATOM 930 N N . PRO A 1 116 ? 9.609 -34.875 -17.984 1 89.81 116 PRO A N 1
ATOM 931 C CA . PRO A 1 116 ? 8.672 -35.438 -17.016 1 89.81 116 PRO A CA 1
ATOM 932 C C . PRO A 1 116 ? 8.742 -36.969 -16.953 1 89.81 116 PRO A C 1
ATOM 934 O O . PRO A 1 116 ? 7.707 -37.625 -16.938 1 89.81 116 PRO A O 1
ATOM 937 N N . ASN A 1 117 ? 9.891 -37.531 -16.781 1 84.38 117 ASN A N 1
ATOM 938 C CA . ASN A 1 117 ? 10.047 -39 -16.75 1 84.38 117 ASN A CA 1
ATOM 939 C C . ASN A 1 117 ? 9.266 -39.594 -15.594 1 84.38 117 ASN A C 1
ATOM 941 O O . ASN A 1 117 ? 8.695 -40.688 -15.734 1 84.38 117 ASN A O 1
ATOM 945 N N . THR A 1 118 ? 9.289 -38.938 -14.492 1 86.88 118 THR A N 1
ATOM 946 C CA . THR A 1 118 ? 8.617 -39.469 -13.305 1 86.88 118 THR A CA 1
ATOM 947 C C . THR A 1 118 ? 7.109 -39.531 -13.516 1 86.88 118 THR A C 1
ATOM 949 O O . THR A 1 118 ? 6.445 -40.469 -13.055 1 86.88 118 THR A O 1
ATOM 952 N N . PHE A 1 119 ? 6.555 -38.656 -14.266 1 92.75 119 PHE A N 1
ATOM 953 C CA . PHE A 1 119 ? 5.121 -38.625 -14.547 1 92.75 119 PHE A CA 1
ATOM 954 C C . PHE A 1 119 ? 4.738 -39.75 -15.492 1 92.75 119 PHE A C 1
ATOM 956 O O . PHE A 1 119 ? 3.609 -40.25 -15.453 1 92.75 119 PHE A O 1
ATOM 963 N N . MET A 1 120 ? 5.664 -40.219 -16.312 1 89.38 120 MET A N 1
ATOM 964 C CA . MET A 1 120 ? 5.406 -41.25 -17.312 1 89.38 120 MET A CA 1
ATOM 965 C C . MET A 1 120 ? 5.223 -42.625 -16.656 1 89.38 120 MET A C 1
ATOM 967 O O . MET A 1 120 ? 4.781 -43.562 -17.312 1 89.38 120 MET A O 1
ATOM 971 N N . ALA A 1 121 ? 5.438 -42.625 -15.359 1 85.56 121 ALA A N 1
ATOM 972 C CA . ALA A 1 121 ? 5.113 -43.812 -14.594 1 85.56 121 ALA A CA 1
ATOM 973 C C . ALA A 1 121 ? 3.605 -43.969 -14.414 1 85.56 121 ALA A C 1
ATOM 975 O O . ALA A 1 121 ? 3.117 -45.031 -14.039 1 85.56 121 ALA A O 1
ATOM 976 N N . HIS A 1 122 ? 2.912 -42.969 -14.75 1 91.12 122 HIS A N 1
ATOM 977 C CA . HIS A 1 122 ? 1.462 -42.938 -14.594 1 91.12 122 HIS A CA 1
ATOM 978 C C . HIS A 1 122 ? 0.775 -42.688 -15.938 1 91.12 122 HIS A C 1
ATOM 980 O O . HIS A 1 122 ? 1.436 -42.375 -16.922 1 91.12 122 HIS A O 1
ATOM 986 N N . ASP A 1 123 ? -0.51 -42.938 -15.992 1 91.25 123 ASP A N 1
ATOM 987 C CA . ASP A 1 123 ? -1.286 -42.781 -17.219 1 91.25 123 ASP A CA 1
ATOM 988 C C . ASP A 1 123 ? -1.752 -41.344 -17.422 1 91.25 123 ASP A C 1
ATOM 990 O O . ASP A 1 123 ? -2.941 -41.031 -17.281 1 91.25 123 ASP A O 1
ATOM 994 N N . VAL A 1 124 ? -0.756 -40.531 -17.766 1 95.25 124 VAL A N 1
ATOM 995 C CA . VAL A 1 124 ? -1.032 -39.125 -18.078 1 95.25 124 VAL A CA 1
ATOM 996 C C . VAL A 1 124 ? -0.217 -38.688 -19.297 1 95.25 124 VAL A C 1
ATOM 998 O O . VAL A 1 124 ? 0.807 -39.312 -19.609 1 95.25 124 VAL A O 1
ATOM 1001 N N . VAL A 1 125 ? -0.727 -37.781 -20.047 1 95.12 125 VAL A N 1
ATOM 1002 C CA . VAL A 1 125 ? 0.03 -37.062 -21.062 1 95.12 125 VAL A CA 1
ATOM 1003 C C . VAL A 1 125 ? 0.552 -35.75 -20.484 1 95.12 125 VAL A C 1
ATOM 1005 O O . VAL A 1 125 ? -0.185 -35 -19.812 1 95.12 125 VAL A O 1
ATOM 1008 N N . VAL A 1 126 ? 1.837 -35.469 -20.625 1 96.06 126 VAL A N 1
ATOM 1009 C CA . VAL A 1 126 ? 2.418 -34.219 -20.125 1 96.06 126 VAL A CA 1
ATOM 1010 C C . VAL A 1 126 ? 2.816 -33.344 -21.297 1 96.06 126 VAL A C 1
ATOM 1012 O O . VAL A 1 126 ? 3.453 -33.812 -22.25 1 96.06 126 VAL A O 1
ATOM 1015 N N . VAL A 1 127 ? 2.355 -32.125 -21.266 1 95.94 127 VAL A N 1
ATOM 1016 C CA . VAL A 1 127 ? 2.736 -31.109 -22.234 1 95.94 127 VAL A CA 1
ATOM 1017 C C . VAL A 1 127 ? 3.564 -30.031 -21.531 1 95.94 127 VAL A C 1
ATOM 1019 O O . VAL A 1 127 ? 3.174 -29.516 -20.484 1 95.94 127 VAL A O 1
ATOM 1022 N N . VAL A 1 128 ? 4.707 -29.703 -22.016 1 94.75 128 VAL A N 1
ATOM 1023 C CA . VAL A 1 128 ? 5.539 -28.625 -21.516 1 94.75 128 VAL A CA 1
ATOM 1024 C C . VAL A 1 128 ? 5.598 -27.5 -22.531 1 94.75 128 VAL A C 1
ATOM 1026 O O . VAL A 1 128 ? 6.004 -27.703 -23.688 1 94.75 128 VAL A O 1
ATOM 1029 N N . ILE A 1 129 ? 5.238 -26.281 -22.141 1 94.69 129 ILE A N 1
ATOM 1030 C CA . ILE A 1 129 ? 5.137 -25.188 -23.109 1 94.69 129 ILE A CA 1
ATOM 1031 C C . ILE A 1 129 ? 6.227 -24.156 -22.828 1 94.69 129 ILE A C 1
ATOM 1033 O O . ILE A 1 129 ? 6.781 -24.094 -21.734 1 94.69 129 ILE A O 1
ATOM 1037 N N . GLN A 1 130 ? 6.547 -23.406 -23.859 1 93.81 130 GLN A N 1
ATOM 1038 C CA . GLN A 1 130 ? 7.34 -22.188 -23.75 1 93.81 130 GLN A CA 1
ATOM 1039 C C . GLN A 1 130 ? 6.52 -20.969 -24.141 1 93.81 130 GLN A C 1
ATOM 1041 O O . GLN A 1 130 ? 5.492 -21.094 -24.812 1 93.81 130 GLN A O 1
ATOM 1046 N N . TYR A 1 131 ? 6.863 -19.875 -23.672 1 95.31 131 TYR A N 1
ATOM 1047 C CA . TYR A 1 131 ? 6.191 -18.609 -23.969 1 95.31 131 TYR A CA 1
ATOM 1048 C C . TYR A 1 131 ? 7.176 -17.453 -23.906 1 95.31 131 TYR A C 1
ATOM 1050 O O . TYR A 1 131 ? 8.258 -17.578 -23.328 1 95.31 131 TYR A O 1
ATOM 1058 N N . ARG A 1 132 ? 6.902 -16.375 -24.562 1 96.06 132 ARG A N 1
ATOM 1059 C CA . ARG A 1 132 ? 7.781 -15.211 -24.562 1 96.06 132 ARG A CA 1
ATOM 1060 C C . ARG A 1 132 ? 7.973 -14.672 -23.156 1 96.06 132 ARG A C 1
ATOM 1062 O O . ARG A 1 132 ? 7.02 -14.617 -22.375 1 96.06 132 ARG A O 1
ATOM 1069 N N . LEU A 1 133 ? 9.148 -14.164 -22.844 1 95.75 133 LEU A N 1
ATOM 1070 C CA . LEU A 1 133 ? 9.547 -13.75 -21.516 1 95.75 133 LEU A CA 1
ATOM 1071 C C . LEU A 1 133 ? 9.945 -12.281 -21.484 1 95.75 133 LEU A C 1
ATOM 1073 O O . LEU A 1 133 ? 10.148 -11.672 -22.531 1 95.75 133 LEU A O 1
ATOM 1077 N N . GLY A 1 134 ? 10.016 -11.75 -20.281 1 95.5 134 GLY A N 1
ATOM 1078 C CA . GLY A 1 134 ? 10.531 -10.406 -20.062 1 95.5 134 GLY A CA 1
ATOM 1079 C C . GLY A 1 134 ? 9.766 -9.352 -20.844 1 95.5 134 GLY A C 1
ATOM 1080 O O . GLY A 1 134 ? 8.539 -9.414 -20.938 1 95.5 134 GLY A O 1
ATOM 1081 N N . ALA A 1 135 ? 10.531 -8.445 -21.359 1 95.88 135 ALA A N 1
ATOM 1082 C CA . ALA A 1 135 ? 9.945 -7.32 -22.094 1 95.88 135 ALA A CA 1
ATOM 1083 C C . ALA A 1 135 ? 9.219 -7.801 -23.344 1 95.88 135 ALA A C 1
ATOM 1085 O O . ALA A 1 135 ? 8.203 -7.223 -23.734 1 95.88 135 ALA A O 1
ATOM 1086 N N . LEU A 1 136 ? 9.688 -8.875 -23.922 1 96.12 136 LEU A N 1
ATOM 1087 C CA . LEU A 1 136 ? 9.047 -9.398 -25.125 1 96.12 136 LEU A CA 1
ATOM 1088 C C . LEU A 1 136 ? 7.676 -9.977 -24.797 1 96.12 136 LEU A C 1
ATOM 1090 O O . LEU A 1 136 ? 6.773 -9.945 -25.641 1 96.12 136 LEU A O 1
ATOM 1094 N N . GLY A 1 137 ? 7.562 -10.406 -23.594 1 96.38 137 GLY A N 1
ATOM 1095 C CA . GLY A 1 137 ? 6.324 -11.07 -23.219 1 96.38 137 GLY A CA 1
ATOM 1096 C C . GLY A 1 137 ? 5.32 -10.141 -22.562 1 96.38 137 GLY A C 1
ATOM 1097 O O . GLY A 1 137 ? 4.113 -10.391 -22.609 1 96.38 137 GLY A O 1
ATOM 1098 N N . PHE A 1 138 ? 5.855 -9 -21.969 1 97.06 138 PHE A N 1
ATOM 1099 C CA . PHE A 1 138 ? 4.898 -8.367 -21.078 1 97.06 138 PHE A CA 1
ATOM 1100 C C . PHE A 1 138 ? 5.02 -6.848 -21.141 1 97.06 138 PHE A C 1
ATOM 1102 O O . PHE A 1 138 ? 4.168 -6.129 -20.609 1 97.06 138 PHE A O 1
ATOM 1109 N N . LEU A 1 139 ? 6 -6.277 -21.766 1 96.69 139 LEU A N 1
ATOM 1110 C CA . LEU A 1 139 ? 6.145 -4.832 -21.906 1 96.69 139 LEU A CA 1
ATOM 1111 C C . LEU A 1 139 ? 4.938 -4.234 -22.625 1 96.69 139 LEU A C 1
ATOM 1113 O O . LEU A 1 139 ? 4.402 -4.836 -23.562 1 96.69 139 LEU A O 1
ATOM 1117 N N . THR A 1 140 ? 4.52 -3.014 -22.203 1 97.69 140 THR A N 1
ATOM 1118 C CA . THR A 1 140 ? 3.408 -2.336 -22.859 1 97.69 140 THR A CA 1
ATOM 1119 C C . THR A 1 140 ? 3.691 -0.842 -22.984 1 97.69 140 THR A C 1
ATOM 1121 O O . THR A 1 140 ? 4.414 -0.265 -22.172 1 97.69 140 THR A O 1
ATOM 1124 N N . LEU A 1 141 ? 3.258 -0.278 -24.047 1 96.81 141 LEU A N 1
ATOM 1125 C CA . LEU A 1 141 ? 3.154 1.169 -24.203 1 96.81 141 LEU A CA 1
ATOM 1126 C C . LEU A 1 141 ? 1.695 1.613 -24.203 1 96.81 141 LEU A C 1
ATOM 1128 O O . LEU A 1 141 ? 1.391 2.762 -24.516 1 96.81 141 LEU A O 1
ATOM 1132 N N . ASP A 1 142 ? 0.86 0.646 -23.844 1 95.5 142 ASP A N 1
ATOM 1133 C CA . ASP A 1 142 ? -0.581 0.864 -23.766 1 95.5 142 ASP A CA 1
ATOM 1134 C C . ASP A 1 142 ? -1.131 1.365 -25.109 1 95.5 142 ASP A C 1
ATOM 1136 O O . ASP A 1 142 ? -1.895 2.332 -25.141 1 95.5 142 ASP A O 1
ATOM 1140 N N . THR A 1 143 ? -0.675 0.782 -26.172 1 96.69 143 THR A N 1
ATOM 1141 C CA . THR A 1 143 ? -1.146 1.01 -27.531 1 96.69 143 THR A CA 1
ATOM 1142 C C . THR A 1 143 ? -1.607 -0.298 -28.172 1 96.69 143 THR A C 1
ATOM 1144 O O . THR A 1 143 ? -1.368 -1.378 -27.625 1 96.69 143 THR A O 1
ATOM 1147 N N . ASP A 1 144 ? -2.242 -0.199 -29.25 1 96.69 144 ASP A N 1
ATOM 1148 C CA . ASP A 1 144 ? -2.717 -1.396 -29.938 1 96.69 144 ASP A CA 1
ATOM 1149 C C . ASP A 1 144 ? -1.553 -2.205 -30.516 1 96.69 144 ASP A C 1
ATOM 1151 O O . ASP A 1 144 ? -1.655 -3.422 -30.672 1 96.69 144 ASP A O 1
ATOM 1155 N N . GLU A 1 145 ? -0.445 -1.532 -30.75 1 97.31 145 GLU A N 1
ATOM 1156 C CA . GLU A 1 145 ? 0.723 -2.199 -31.328 1 97.31 145 GLU A CA 1
ATOM 1157 C C . GLU A 1 145 ? 1.533 -2.91 -30.25 1 97.31 145 GLU A C 1
ATOM 1159 O O . GLU A 1 145 ? 2.182 -3.924 -30.516 1 97.31 145 GLU A O 1
ATOM 1164 N N . ILE A 1 146 ? 1.491 -2.381 -29.062 1 97.88 146 ILE A N 1
ATOM 1165 C CA . ILE A 1 146 ? 2.184 -2.977 -27.922 1 97.88 146 ILE A CA 1
ATOM 1166 C C . ILE A 1 146 ? 1.263 -2.984 -26.703 1 97.88 146 ILE A C 1
ATOM 1168 O O . ILE A 1 146 ? 1.517 -2.285 -25.719 1 97.88 146 ILE A O 1
ATOM 1172 N N . PRO A 1 147 ? 0.283 -3.838 -26.734 1 97.5 147 PRO A N 1
ATOM 1173 C CA . PRO A 1 147 ? -0.772 -3.811 -25.719 1 97.5 147 PRO A CA 1
ATOM 1174 C C . PRO A 1 147 ? -0.359 -4.496 -24.422 1 97.5 147 PRO A C 1
ATOM 1176 O O . PRO A 1 147 ? -1.037 -4.348 -23.391 1 97.5 147 PRO A O 1
ATOM 1179 N N . GLY A 1 148 ? 0.749 -5.301 -24.453 1 97.44 148 GLY A N 1
ATOM 1180 C CA . GLY A 1 148 ? 1.153 -6.09 -23.297 1 97.44 148 GLY A CA 1
ATOM 1181 C C . GLY A 1 148 ? 0.572 -7.488 -23.297 1 97.44 148 GLY A C 1
ATOM 1182 O O . GLY A 1 148 ? -0.26 -7.82 -24.141 1 97.44 148 GLY A O 1
ATOM 1183 N N . ASN A 1 149 ? 1.142 -8.383 -22.469 1 98.25 149 ASN A N 1
ATOM 1184 C CA . ASN A 1 149 ? 0.668 -9.727 -22.141 1 98.25 149 ASN A CA 1
ATOM 1185 C C . ASN A 1 149 ? 0.812 -10.672 -23.328 1 98.25 149 ASN A C 1
ATOM 1187 O O . ASN A 1 149 ? -0.014 -11.562 -23.531 1 98.25 149 ASN A O 1
ATOM 1191 N N . ALA A 1 150 ? 1.804 -10.43 -24.156 1 97.81 150 ALA A N 1
ATOM 1192 C CA . ALA A 1 150 ? 2.088 -11.391 -25.219 1 97.81 150 ALA A CA 1
ATOM 1193 C C . ALA A 1 150 ? 2.418 -12.766 -24.625 1 97.81 150 ALA A C 1
ATOM 1195 O O . ALA A 1 150 ? 2.061 -13.797 -25.203 1 97.81 150 ALA A O 1
ATOM 1196 N N . GLY A 1 151 ? 3.119 -12.75 -23.5 1 97.25 151 GLY A N 1
ATOM 1197 C CA . GLY A 1 151 ? 3.414 -14.008 -22.828 1 97.25 151 GLY A CA 1
ATOM 1198 C C . GLY A 1 151 ? 2.17 -14.758 -22.406 1 97.25 151 GLY A C 1
ATOM 1199 O O . GLY A 1 151 ? 2.1 -15.984 -22.531 1 97.25 151 GLY A O 1
ATOM 1200 N N . MET A 1 152 ? 1.215 -14.086 -21.859 1 98.06 152 MET A N 1
ATOM 1201 C CA . MET A 1 152 ? -0.051 -14.711 -21.484 1 98.06 152 MET A CA 1
ATOM 1202 C C . MET A 1 152 ? -0.794 -15.211 -22.719 1 98.06 152 MET A C 1
ATOM 1204 O O . MET A 1 152 ? -1.391 -16.281 -22.703 1 98.06 152 MET A O 1
ATOM 1208 N N . ALA A 1 153 ? -0.778 -14.391 -23.781 1 98.44 153 ALA A N 1
ATOM 1209 C CA . ALA A 1 153 ? -1.398 -14.781 -25.047 1 98.44 153 ALA A CA 1
ATOM 1210 C C . ALA A 1 153 ? -0.784 -16.078 -25.578 1 98.44 153 ALA A C 1
ATOM 1212 O O . ALA A 1 153 ? -1.487 -16.922 -26.141 1 98.44 153 ALA A O 1
ATOM 1213 N N . ASP A 1 154 ? 0.528 -16.125 -25.469 1 97.69 154 ASP A N 1
ATOM 1214 C CA . ASP A 1 154 ? 1.217 -17.344 -25.875 1 97.69 154 ASP A CA 1
ATOM 1215 C C . ASP A 1 154 ? 0.69 -18.562 -25.125 1 97.69 154 ASP A C 1
ATOM 1217 O O . ASP A 1 154 ? 0.468 -19.625 -25.703 1 97.69 154 ASP A O 1
ATOM 1221 N N . GLN A 1 155 ? 0.512 -18.453 -23.844 1 98.5 155 GLN A N 1
ATOM 1222 C CA . GLN A 1 155 ? 0.015 -19.547 -23.016 1 98.5 155 GLN A CA 1
ATOM 1223 C C . GLN A 1 155 ? -1.393 -19.969 -23.438 1 98.5 155 GLN A C 1
ATOM 1225 O O . GLN A 1 155 ? -1.698 -21.156 -23.516 1 98.5 155 GLN A O 1
ATOM 1230 N N . VAL A 1 156 ? -2.238 -18.984 -23.703 1 98.69 156 VAL A N 1
ATOM 1231 C CA . VAL A 1 156 ? -3.598 -19.25 -24.172 1 98.69 156 VAL A CA 1
ATOM 1232 C C . VAL A 1 156 ? -3.557 -20 -25.5 1 98.69 156 VAL A C 1
ATOM 1234 O O . VAL A 1 156 ? -4.285 -20.984 -25.688 1 98.69 156 VAL A O 1
ATOM 1237 N N . GLU A 1 157 ? -2.686 -19.562 -26.375 1 97.75 157 GLU A N 1
ATOM 1238 C CA . GLU A 1 157 ? -2.6 -20.203 -27.672 1 97.75 157 GLU A CA 1
ATOM 1239 C C . GLU A 1 157 ? -2.062 -21.625 -27.547 1 97.75 157 GLU A C 1
ATOM 1241 O O . GLU A 1 157 ? -2.477 -22.516 -28.297 1 97.75 157 GLU A O 1
ATOM 1246 N N . ALA A 1 158 ? -1.106 -21.828 -26.688 1 97.25 158 ALA A N 1
ATOM 1247 C CA . ALA A 1 158 ? -0.616 -23.172 -26.422 1 97.25 158 ALA A CA 1
ATOM 1248 C C . ALA A 1 158 ? -1.743 -24.094 -25.953 1 97.25 158 ALA A C 1
ATOM 1250 O O . ALA A 1 158 ? -1.823 -25.25 -26.359 1 97.25 158 ALA A O 1
ATOM 1251 N N . LEU A 1 159 ? -2.594 -23.594 -25.109 1 98.62 159 LEU A N 1
ATOM 1252 C CA . LEU A 1 159 ? -3.719 -24.391 -24.609 1 98.62 159 LEU A CA 1
ATOM 1253 C C . LEU A 1 159 ? -4.734 -24.641 -25.719 1 98.62 159 LEU A C 1
ATOM 1255 O O . LEU A 1 159 ? -5.375 -25.703 -25.75 1 98.62 159 LEU A O 1
ATOM 1259 N N . ARG A 1 160 ? -4.906 -23.688 -26.625 1 97.69 160 ARG A N 1
ATOM 1260 C CA . ARG A 1 160 ? -5.75 -23.922 -27.797 1 97.69 160 ARG A CA 1
ATOM 1261 C C . ARG A 1 160 ? -5.195 -25.062 -28.641 1 97.69 160 ARG A C 1
ATOM 1263 O O . ARG A 1 160 ? -5.957 -25.875 -29.172 1 97.69 160 ARG A O 1
ATOM 1270 N N . TRP A 1 161 ? -3.912 -25.047 -28.797 1 95.56 161 TRP A N 1
ATOM 1271 C CA . TRP A 1 161 ? -3.266 -26.141 -29.516 1 95.56 161 TRP A CA 1
ATOM 1272 C C . TRP A 1 161 ? -3.584 -27.484 -28.859 1 95.56 161 TRP A C 1
ATOM 1274 O O . TRP A 1 161 ? -3.879 -28.453 -29.547 1 95.56 161 TRP A O 1
ATOM 1284 N N . VAL A 1 162 ? -3.504 -27.547 -27.547 1 96.88 162 VAL A N 1
ATOM 1285 C CA . VAL A 1 162 ? -3.826 -28.75 -26.797 1 96.88 162 VAL A CA 1
ATOM 1286 C C . VAL A 1 162 ? -5.262 -29.172 -27.094 1 96.88 162 VAL A C 1
ATOM 1288 O O . VAL A 1 162 ? -5.527 -30.344 -27.375 1 96.88 162 VAL A O 1
ATOM 1291 N N . GLN A 1 163 ? -6.176 -28.328 -27.094 1 97.06 163 GLN A N 1
ATOM 1292 C CA . GLN A 1 163 ? -7.578 -28.625 -27.359 1 97.06 163 GLN A CA 1
ATOM 1293 C C . GLN A 1 163 ? -7.754 -29.203 -28.766 1 97.06 163 GLN A C 1
ATOM 1295 O O . GLN A 1 163 ? -8.586 -30.078 -28.984 1 97.06 163 GLN A O 1
ATOM 1300 N N . LYS A 1 164 ? -6.992 -28.766 -29.625 1 93.94 164 LYS A N 1
ATOM 1301 C CA . LYS A 1 164 ? -7.164 -29.125 -31.031 1 93.94 164 LYS A CA 1
ATOM 1302 C C . LYS A 1 164 ? -6.461 -30.438 -31.344 1 93.94 164 LYS A C 1
ATOM 1304 O O . LYS A 1 164 ? -6.957 -31.219 -32.156 1 93.94 164 LYS A O 1
ATOM 1309 N N . PHE A 1 165 ? -5.289 -30.703 -30.672 1 91.12 165 PHE A N 1
ATOM 1310 C CA . PHE A 1 165 ? -4.426 -31.719 -31.281 1 91.12 165 PHE A CA 1
ATOM 1311 C C . PHE A 1 165 ? -4.094 -32.812 -30.266 1 91.12 165 PHE A C 1
ATOM 1313 O O . PHE A 1 165 ? -3.607 -33.875 -30.641 1 91.12 165 PHE A O 1
ATOM 1320 N N . ILE A 1 166 ? -4.371 -32.688 -29 1 93.94 166 ILE A N 1
ATOM 1321 C CA . ILE A 1 166 ? -3.773 -33.531 -27.984 1 93.94 166 ILE A CA 1
ATOM 1322 C C . ILE A 1 166 ? -4.312 -34.969 -28.125 1 93.94 166 ILE A C 1
ATOM 1324 O O . ILE A 1 166 ? -3.674 -35.906 -27.672 1 93.94 166 ILE A O 1
ATOM 1328 N N . LYS A 1 167 ? -5.48 -35.094 -28.688 1 92.25 167 LYS A N 1
ATOM 1329 C CA . LYS A 1 167 ? -6.078 -36.406 -28.875 1 92.25 167 LYS A CA 1
ATOM 1330 C C . LYS A 1 167 ? -5.172 -37.312 -29.719 1 92.25 167 LYS A C 1
ATOM 1332 O O . LYS A 1 167 ? -5.148 -38.531 -29.516 1 92.25 167 LYS A O 1
ATOM 1337 N N . TYR A 1 168 ? -4.398 -36.75 -30.609 1 87.75 168 TYR A N 1
ATOM 1338 C CA . TYR A 1 168 ? -3.518 -37.5 -31.469 1 87.75 168 TYR A CA 1
ATOM 1339 C C . TYR A 1 168 ? -2.314 -38.031 -30.703 1 87.75 168 TYR A C 1
ATOM 1341 O O . TYR A 1 168 ? -1.606 -38.938 -31.172 1 87.75 168 TYR A O 1
ATOM 1349 N N . PHE A 1 169 ? -2.164 -37.531 -29.516 1 88.12 169 PHE A N 1
ATOM 1350 C CA . PHE A 1 169 ? -1.081 -38 -28.641 1 88.12 169 PHE A CA 1
ATOM 1351 C C . PHE A 1 169 ? -1.627 -38.781 -27.453 1 88.12 169 PHE A C 1
ATOM 1353 O O . PHE A 1 169 ? -0.917 -39 -26.469 1 88.12 169 PHE A O 1
ATOM 1360 N N . GLY A 1 170 ? -2.926 -39.062 -27.594 1 90.81 170 GLY A N 1
ATOM 1361 C CA . GLY A 1 170 ? -3.547 -39.906 -26.578 1 90.81 170 GLY A CA 1
ATOM 1362 C C . GLY A 1 170 ? -4.113 -39.094 -25.406 1 90.81 170 GLY A C 1
ATOM 1363 O O . GLY A 1 170 ? -4.547 -39.688 -24.422 1 90.81 170 GLY A O 1
ATOM 1364 N N . GLY A 1 171 ? -4.098 -37.844 -25.531 1 95.56 171 GLY A N 1
ATOM 1365 C CA . GLY A 1 171 ? -4.609 -37 -24.469 1 95.56 171 GLY A CA 1
ATOM 1366 C C . GLY A 1 171 ? -6.078 -36.656 -24.625 1 95.56 171 GLY A C 1
ATOM 1367 O O . GLY A 1 171 ? -6.574 -36.531 -25.75 1 95.56 171 GLY A O 1
ATOM 1368 N N . ASP A 1 172 ? -6.793 -36.469 -23.547 1 96.94 172 ASP A N 1
ATOM 1369 C CA . ASP A 1 172 ? -8.195 -36.094 -23.5 1 96.94 172 ASP A CA 1
ATOM 1370 C C . ASP A 1 172 ? -8.328 -34.562 -23.328 1 96.94 172 ASP A C 1
ATOM 1372 O O . ASP A 1 172 ? -8.016 -34.031 -22.266 1 96.94 172 ASP A O 1
ATOM 1376 N N . LYS A 1 173 ? -8.859 -33.906 -24.328 1 96.81 173 LYS A N 1
ATOM 1377 C CA . LYS A 1 173 ? -8.992 -32.469 -24.297 1 96.81 173 LYS A CA 1
ATOM 1378 C C . LYS A 1 173 ? -9.961 -32.031 -23.203 1 96.81 173 LYS A C 1
ATOM 1380 O O . LYS A 1 173 ? -9.992 -30.844 -22.828 1 96.81 173 LYS A O 1
ATOM 1385 N N . ASP A 1 174 ? -10.805 -32.906 -22.656 1 97.56 174 ASP A N 1
ATOM 1386 C CA . ASP A 1 174 ? -11.805 -32.562 -21.641 1 97.56 174 ASP A CA 1
ATOM 1387 C C . ASP A 1 174 ? -11.289 -32.875 -20.25 1 97.56 174 ASP A C 1
ATOM 1389 O O . ASP A 1 174 ? -12.039 -32.75 -19.266 1 97.56 174 ASP A O 1
ATOM 1393 N N . LYS A 1 175 ? -10.039 -33.25 -20.109 1 98 175 LYS A N 1
ATOM 1394 C CA . LYS A 1 175 ? -9.367 -33.5 -18.828 1 98 175 LYS A CA 1
ATOM 1395 C C . LYS A 1 175 ? -7.988 -32.844 -18.797 1 98 175 LYS A C 1
ATOM 1397 O O . LYS A 1 175 ? -6.992 -33.531 -18.531 1 98 175 LYS A O 1
ATOM 1402 N N . VAL A 1 176 ? -7.957 -31.594 -18.984 1 98.88 176 VAL A N 1
ATOM 1403 C CA . VAL A 1 176 ? -6.711 -30.828 -19.031 1 98.88 176 VAL A CA 1
ATOM 1404 C C . VAL A 1 176 ? -6.48 -30.141 -17.703 1 98.88 176 VAL A C 1
ATOM 1406 O O . VAL A 1 176 ? -7.332 -29.391 -17.219 1 98.88 176 VAL A O 1
ATOM 1409 N N . THR A 1 177 ? -5.367 -30.422 -17.031 1 98.88 177 THR A N 1
ATOM 1410 C CA . THR A 1 177 ? -4.895 -29.75 -15.82 1 98.88 177 THR A CA 1
ATOM 1411 C C . THR A 1 177 ? -3.691 -28.859 -16.141 1 98.88 177 THR A C 1
ATOM 1413 O O . THR A 1 177 ? -2.676 -29.344 -16.641 1 98.88 177 THR A O 1
ATOM 1416 N N . ILE A 1 178 ? -3.807 -27.562 -15.859 1 98.94 178 ILE A N 1
ATOM 1417 C CA . ILE A 1 178 ? -2.629 -26.703 -15.977 1 98.94 178 ILE A CA 1
ATOM 1418 C C . ILE A 1 178 ? -1.865 -26.703 -14.656 1 98.94 178 ILE A C 1
ATOM 1420 O O . ILE A 1 178 ? -2.471 -26.688 -13.578 1 98.94 178 ILE A O 1
ATOM 1424 N N . VAL A 1 179 ? -0.577 -26.844 -14.734 1 98.69 179 VAL A N 1
ATOM 1425 C CA . VAL A 1 179 ? 0.32 -26.906 -13.586 1 98.69 179 VAL A CA 1
ATOM 1426 C C . VAL A 1 179 ? 1.475 -25.922 -13.781 1 98.69 179 VAL A C 1
ATOM 1428 O O . VAL A 1 179 ? 2.039 -25.828 -14.875 1 98.69 179 VAL A O 1
ATOM 1431 N N . GLY A 1 180 ? 1.791 -25.156 -12.734 1 98.12 180 GLY A N 1
ATOM 1432 C CA . GLY A 1 180 ? 2.908 -24.234 -12.82 1 98.12 180 GLY A CA 1
ATOM 1433 C C . GLY A 1 180 ? 3.547 -23.938 -11.477 1 98.12 180 GLY A C 1
ATOM 1434 O O . GLY A 1 180 ? 2.932 -24.141 -10.43 1 98.12 180 GLY A O 1
ATOM 1435 N N . GLU A 1 181 ? 4.805 -23.5 -11.484 1 97.44 181 GLU A N 1
ATOM 1436 C CA . GLU A 1 181 ? 5.578 -23.141 -10.305 1 97.44 181 GLU A CA 1
ATOM 1437 C C . GLU A 1 181 ? 6.074 -21.703 -10.391 1 97.44 181 GLU A C 1
ATOM 1439 O O . GLU A 1 181 ? 6.449 -21.234 -11.461 1 97.44 181 GLU A O 1
ATOM 1444 N N . SER A 1 182 ? 6.082 -20.969 -9.227 1 97.25 182 SER A N 1
ATOM 1445 C CA . SER A 1 182 ? 6.594 -19.609 -9.156 1 97.25 182 SER A CA 1
ATOM 1446 C C . SER A 1 182 ? 5.855 -18.688 -10.133 1 97.25 182 SER A C 1
ATOM 1448 O O . SER A 1 182 ? 4.629 -18.594 -10.094 1 97.25 182 SER A O 1
ATOM 1450 N N . ALA A 1 183 ? 6.562 -18.125 -11.172 1 97.31 183 ALA A N 1
ATOM 1451 C CA . ALA A 1 183 ? 5.883 -17.344 -12.195 1 97.31 183 ALA A CA 1
ATOM 1452 C C . ALA A 1 183 ? 4.891 -18.203 -12.977 1 97.31 183 ALA A C 1
ATOM 1454 O O . ALA A 1 183 ? 3.84 -17.703 -13.398 1 97.31 183 ALA A O 1
ATOM 1455 N N . GLY A 1 184 ? 5.188 -19.484 -13.133 1 98.06 184 GLY A N 1
ATOM 1456 C CA . GLY A 1 184 ? 4.238 -20.406 -13.742 1 98.06 184 GLY A CA 1
ATOM 1457 C C . GLY A 1 184 ? 2.971 -20.578 -12.93 1 98.06 184 GLY A C 1
ATOM 1458 O O . GLY A 1 184 ? 1.877 -20.688 -13.484 1 98.06 184 GLY A O 1
ATOM 1459 N N . ALA A 1 185 ? 3.184 -20.625 -11.586 1 98.69 185 ALA A N 1
ATOM 1460 C CA . ALA A 1 185 ? 2.021 -20.688 -10.703 1 98.69 185 ALA A CA 1
ATOM 1461 C C . ALA A 1 185 ? 1.187 -19.422 -10.805 1 98.69 185 ALA A C 1
ATOM 1463 O O . ALA A 1 185 ? -0.046 -19.469 -10.781 1 98.69 185 ALA A O 1
ATOM 1464 N N . ALA A 1 186 ? 1.827 -18.297 -10.852 1 98.56 186 ALA A N 1
ATOM 1465 C CA . ALA A 1 186 ? 1.103 -17.047 -11.086 1 98.56 186 ALA A CA 1
ATOM 1466 C C . ALA A 1 186 ? 0.35 -17.094 -12.414 1 98.56 186 ALA A C 1
ATOM 1468 O O . ALA A 1 186 ? -0.792 -16.641 -12.5 1 98.56 186 ALA A O 1
ATOM 1469 N N . SER A 1 187 ? 0.955 -17.641 -13.43 1 98.69 187 SER A N 1
ATOM 1470 C CA . SER A 1 187 ? 0.304 -17.797 -14.727 1 98.69 187 SER A CA 1
ATOM 1471 C C . SER A 1 187 ? -0.951 -18.656 -14.617 1 98.69 187 SER A C 1
ATOM 1473 O O . SER A 1 187 ? -1.974 -18.359 -15.234 1 98.69 187 SER A O 1
ATOM 1475 N N . VAL A 1 188 ? -0.834 -19.734 -13.852 1 98.88 188 VAL A N 1
ATOM 1476 C CA . VAL A 1 188 ? -2.006 -20.562 -13.602 1 98.88 188 VAL A CA 1
ATOM 1477 C C . VAL A 1 188 ? -3.141 -19.703 -13.047 1 98.88 188 VAL A C 1
ATOM 1479 O O . VAL A 1 188 ? -4.285 -19.812 -13.492 1 98.88 188 VAL A O 1
ATOM 1482 N N . GLY A 1 189 ? -2.777 -18.812 -12.102 1 98.75 189 GLY A N 1
ATOM 1483 C CA . GLY A 1 189 ? -3.762 -17.906 -11.547 1 98.75 189 GLY A CA 1
ATOM 1484 C C . GLY A 1 189 ? -4.344 -16.953 -12.57 1 98.75 189 GLY A C 1
ATOM 1485 O O . GLY A 1 189 ? -5.559 -16.75 -12.625 1 98.75 189 GLY A O 1
ATOM 1486 N N . PHE A 1 190 ? -3.543 -16.391 -13.383 1 98.81 190 PHE A N 1
ATOM 1487 C CA . PHE A 1 190 ? -4.004 -15.438 -14.398 1 98.81 190 PHE A CA 1
ATOM 1488 C C . PHE A 1 190 ? -4.871 -16.141 -15.438 1 98.81 190 PHE A C 1
ATOM 1490 O O . PHE A 1 190 ? -5.836 -15.555 -15.938 1 98.81 190 PHE A O 1
ATOM 1497 N N . LEU A 1 191 ? -4.535 -17.375 -15.797 1 98.88 191 LEU A N 1
ATOM 1498 C CA . LEU A 1 191 ? -5.336 -18.125 -16.75 1 98.88 191 LEU A CA 1
ATOM 1499 C C . LEU A 1 191 ? -6.719 -18.422 -16.172 1 98.88 191 LEU A C 1
ATOM 1501 O O . LEU A 1 191 ? -7.715 -18.406 -16.906 1 98.88 191 LEU A O 1
ATOM 1505 N N . LEU A 1 192 ? -6.801 -18.656 -14.859 1 98.75 192 LEU A N 1
ATOM 1506 C CA . LEU A 1 192 ? -8.094 -18.797 -14.203 1 98.75 192 LEU A CA 1
ATOM 1507 C C . LEU A 1 192 ? -8.961 -17.562 -14.43 1 98.75 192 LEU A C 1
ATOM 1509 O O . LEU A 1 192 ? -10.18 -17.656 -14.531 1 98.75 192 LEU A O 1
ATOM 1513 N N . LEU A 1 193 ? -8.336 -16.438 -14.523 1 98.62 193 LEU A N 1
ATOM 1514 C CA . LEU A 1 193 ? -9.047 -15.164 -14.609 1 98.62 193 LEU A CA 1
ATOM 1515 C C . LEU A 1 193 ? -9.289 -14.781 -16.062 1 98.62 193 LEU A C 1
ATOM 1517 O O . LEU A 1 193 ? -10.086 -13.883 -16.359 1 98.62 193 LEU A O 1
ATOM 1521 N N . CYS A 1 194 ? -8.656 -15.438 -17.016 1 98.5 194 CYS A N 1
ATOM 1522 C CA . CYS A 1 194 ? -8.633 -15.062 -18.422 1 98.5 194 CYS A CA 1
ATOM 1523 C C . CYS A 1 194 ? -9.961 -15.367 -19.094 1 98.5 194 CYS A C 1
ATOM 1525 O O . CYS A 1 194 ? -10.398 -16.531 -19.125 1 98.5 194 CYS A O 1
ATOM 1527 N N . PRO A 1 195 ? -10.617 -14.359 -19.688 1 97.81 195 PRO A N 1
ATOM 1528 C CA . PRO A 1 195 ? -11.922 -14.602 -20.297 1 97.81 195 PRO A CA 1
ATOM 1529 C C . PRO A 1 195 ? -11.859 -15.586 -21.453 1 97.81 195 PRO A C 1
ATOM 1531 O O . PRO A 1 195 ? -12.766 -16.406 -21.625 1 97.81 195 PRO A O 1
ATOM 1534 N N . GLN A 1 196 ? -10.859 -15.539 -22.281 1 97.88 196 GLN A N 1
ATOM 1535 C CA . GLN A 1 196 ? -10.727 -16.453 -23.406 1 97.88 196 GLN A CA 1
ATOM 1536 C C . GLN A 1 196 ? -10.617 -17.906 -22.938 1 97.88 196 GLN A C 1
ATOM 1538 O O . GLN A 1 196 ? -11.25 -18.797 -23.5 1 97.88 196 GLN A O 1
ATOM 1543 N N . ALA A 1 197 ? -9.773 -18.078 -21.891 1 98.44 197 ALA A N 1
ATOM 1544 C CA . ALA A 1 197 ? -9.617 -19.422 -21.344 1 98.44 197 ALA A CA 1
ATOM 1545 C C . ALA A 1 197 ? -10.945 -19.969 -20.828 1 98.44 197 ALA A C 1
ATOM 1547 O O . ALA A 1 197 ? -11.266 -21.141 -21 1 98.44 197 ALA A O 1
ATOM 1548 N N . ARG A 1 198 ? -11.672 -19.109 -20.141 1 97.75 198 ARG A N 1
ATOM 1549 C CA . ARG A 1 198 ? -12.969 -19.484 -19.578 1 97.75 198 ARG A CA 1
ATOM 1550 C C . ARG A 1 198 ? -13.977 -19.781 -20.688 1 97.75 198 ARG A C 1
ATOM 1552 O O . ARG A 1 198 ? -14.625 -20.828 -20.672 1 97.75 198 ARG A O 1
ATOM 1559 N N . GLU A 1 199 ? -14.086 -18.906 -21.688 1 97.69 199 GLU A N 1
ATOM 1560 C CA . GLU A 1 199 ? -15.07 -19.031 -22.766 1 97.69 199 GLU A CA 1
ATOM 1561 C C . GLU A 1 199 ? -14.789 -20.266 -23.625 1 97.69 199 GLU A C 1
ATOM 1563 O O . GLU A 1 199 ? -15.727 -20.922 -24.094 1 97.69 199 GLU A O 1
ATOM 1568 N N . GLU A 1 200 ? -13.562 -20.578 -23.797 1 98.19 200 GLU A N 1
ATOM 1569 C CA . GLU A 1 200 ? -13.18 -21.672 -24.672 1 98.19 200 GLU A CA 1
ATOM 1570 C C . GLU A 1 200 ? -12.977 -22.969 -23.875 1 98.19 200 GLU A C 1
ATOM 1572 O O . GLU A 1 200 ? -12.719 -24.016 -24.453 1 98.19 200 GLU A O 1
ATOM 1577 N N . ARG A 1 201 ? -13.094 -22.875 -22.578 1 98.31 201 ARG A N 1
ATOM 1578 C CA . ARG A 1 201 ? -12.898 -24 -21.672 1 98.31 201 ARG A CA 1
ATOM 1579 C C . ARG A 1 201 ? -11.594 -24.734 -21.984 1 98.31 201 ARG A C 1
ATOM 1581 O O . ARG A 1 201 ? -11.609 -25.938 -22.25 1 98.31 201 ARG A O 1
ATOM 1588 N N . LEU A 1 202 ? -10.508 -24.031 -21.75 1 98.81 202 LEU A N 1
ATOM 1589 C CA . LEU A 1 202 ? -9.203 -24.516 -22.203 1 98.81 202 LEU A CA 1
ATOM 1590 C C . LEU A 1 202 ? -8.609 -25.5 -21.188 1 98.81 202 LEU A C 1
ATOM 1592 O O . LEU A 1 202 ? -7.664 -26.219 -21.516 1 98.81 202 LEU A O 1
ATOM 1596 N N . PHE A 1 203 ? -9.125 -25.562 -19.984 1 98.81 203 PHE A N 1
ATOM 1597 C CA . PHE A 1 203 ? -8.648 -26.5 -18.969 1 98.81 203 PHE A CA 1
ATOM 1598 C C . PHE A 1 203 ? -9.742 -26.781 -17.938 1 98.81 203 PHE A C 1
ATOM 1600 O O . PHE A 1 203 ? -10.781 -26.109 -17.938 1 98.81 203 PHE A O 1
ATOM 1607 N N . HIS A 1 204 ? -9.438 -27.75 -17.047 1 98.62 204 HIS A N 1
ATOM 1608 C CA . HIS A 1 204 ? -10.5 -28.266 -16.172 1 98.62 204 HIS A CA 1
ATOM 1609 C C . HIS A 1 204 ? -10.031 -28.375 -14.734 1 98.62 204 HIS A C 1
ATOM 1611 O O . HIS A 1 204 ? -10.844 -28.453 -13.812 1 98.62 204 HIS A O 1
ATOM 1617 N N . ASN A 1 205 ? -8.758 -28.469 -14.469 1 98.81 205 ASN A N 1
ATOM 1618 C CA . ASN A 1 205 ? -8.109 -28.422 -13.164 1 98.81 205 ASN A CA 1
ATOM 1619 C C . ASN A 1 205 ? -6.867 -27.547 -13.18 1 98.81 205 ASN A C 1
ATOM 1621 O O . ASN A 1 205 ? -6.344 -27.219 -14.25 1 98.81 205 ASN A O 1
ATOM 1625 N N . ALA A 1 206 ? -6.422 -27.094 -11.961 1 98.88 206 ALA A N 1
ATOM 1626 C CA . ALA A 1 206 ? -5.246 -26.234 -11.891 1 98.88 206 ALA A CA 1
ATOM 1627 C C . ALA A 1 206 ? -4.406 -26.531 -10.656 1 98.88 206 ALA A C 1
ATOM 1629 O O . ALA A 1 206 ? -4.945 -26.719 -9.562 1 98.88 206 ALA A O 1
ATOM 1630 N N . ILE A 1 207 ? -3.129 -26.688 -10.828 1 98.88 207 ILE A N 1
ATOM 1631 C CA . ILE A 1 207 ? -2.154 -26.812 -9.75 1 98.88 207 ILE A CA 1
ATOM 1632 C C . ILE A 1 207 ? -1.177 -25.641 -9.789 1 98.88 207 ILE A C 1
ATOM 1634 O O . ILE A 1 207 ? -0.548 -25.391 -10.812 1 98.88 207 ILE A O 1
ATOM 1638 N N . ALA A 1 208 ? -1.071 -24.875 -8.727 1 98.81 208 ALA A N 1
ATOM 1639 C CA . ALA A 1 208 ? -0.141 -23.75 -8.617 1 98.81 208 ALA A CA 1
ATOM 1640 C C . ALA A 1 208 ? 0.827 -23.953 -7.457 1 98.81 208 ALA A C 1
ATOM 1642 O O . ALA A 1 208 ? 0.405 -24.078 -6.305 1 98.81 208 ALA A O 1
ATOM 1643 N N . GLU A 1 209 ? 2.111 -23.984 -7.777 1 98.62 209 GLU A N 1
ATOM 1644 C CA . GLU A 1 209 ? 3.148 -24.234 -6.781 1 98.62 209 GLU A CA 1
ATOM 1645 C C . GLU A 1 209 ? 3.977 -22.984 -6.508 1 98.62 209 GLU A C 1
ATOM 1647 O O . GLU A 1 209 ? 4.797 -22.578 -7.336 1 98.62 209 GLU A O 1
ATOM 1652 N N . SER A 1 210 ? 3.801 -22.359 -5.371 1 98.06 210 SER A N 1
ATOM 1653 C CA . SER A 1 210 ? 4.582 -21.219 -4.887 1 98.06 210 SER A CA 1
ATOM 1654 C C . SER A 1 210 ? 4.41 -20.016 -5.793 1 98.06 210 SER A C 1
ATOM 1656 O O . SER A 1 210 ? 5.395 -19.422 -6.246 1 98.06 210 SER A O 1
ATOM 1658 N N . GLY A 1 211 ? 3.207 -19.578 -6.035 1 97.31 211 GLY A N 1
ATOM 1659 C CA . GLY A 1 211 ? 2.881 -18.391 -6.809 1 97.31 211 GLY A CA 1
ATOM 1660 C C . GLY A 1 211 ? 1.391 -18.125 -6.895 1 97.31 211 GLY A C 1
ATOM 1661 O O . GLY A 1 211 ? 0.581 -19.047 -6.766 1 97.31 211 GLY A O 1
ATOM 1662 N N . SER A 1 212 ? 1.067 -16.875 -7.07 1 97.75 212 SER A N 1
ATOM 1663 C CA . SER A 1 212 ? -0.33 -16.469 -7.16 1 97.75 212 SER A CA 1
ATOM 1664 C C . SER A 1 212 ? -0.469 -15.125 -7.879 1 97.75 212 SER A C 1
ATOM 1666 O O . SER A 1 212 ? 0.388 -14.242 -7.738 1 97.75 212 SER A O 1
ATOM 1668 N N . MET A 1 213 ? -1.603 -14.992 -8.578 1 98.06 213 MET A N 1
ATOM 1669 C CA . MET A 1 213 ? -1.916 -13.734 -9.25 1 98.06 213 MET A CA 1
ATOM 1670 C C . MET A 1 213 ? -2.219 -12.633 -8.242 1 98.06 213 MET A C 1
ATOM 1672 O O . MET A 1 213 ? -2.26 -11.453 -8.594 1 98.06 213 MET A O 1
ATOM 1676 N N . LEU A 1 214 ? -2.326 -12.977 -6.965 1 96.94 214 LEU A N 1
ATOM 1677 C CA . LEU A 1 214 ? -2.693 -12 -5.941 1 96.94 214 LEU A CA 1
ATOM 1678 C C . LEU A 1 214 ? -1.453 -11.336 -5.355 1 96.94 214 LEU A C 1
ATOM 1680 O O . LEU A 1 214 ? -1.559 -10.32 -4.664 1 96.94 214 LEU A O 1
ATOM 1684 N N . THR A 1 215 ? -0.293 -11.891 -5.598 1 95.25 215 THR A N 1
ATOM 1685 C CA . THR A 1 215 ? 0.914 -11.32 -5.012 1 95.25 215 THR A CA 1
ATOM 1686 C C . THR A 1 215 ? 1.377 -10.102 -5.809 1 95.25 215 THR A C 1
ATOM 1688 O O . THR A 1 215 ? 1.181 -10.039 -7.023 1 95.25 215 THR A O 1
ATOM 1691 N N . GLU A 1 216 ? 1.984 -9.203 -5.16 1 91.75 216 GLU A N 1
ATOM 1692 C CA . GLU A 1 216 ? 2.324 -7.902 -5.723 1 91.75 216 GLU A CA 1
ATOM 1693 C C . GLU A 1 216 ? 3.271 -8.047 -6.91 1 91.75 216 GLU A C 1
ATOM 1695 O O . GLU A 1 216 ? 3.137 -7.332 -7.906 1 91.75 216 GLU A O 1
ATOM 1700 N N . TRP A 1 217 ? 4.238 -8.906 -6.859 1 93.69 217 TRP A N 1
ATOM 1701 C CA . TRP A 1 217 ? 5.273 -9.008 -7.879 1 93.69 217 TRP A CA 1
ATOM 1702 C C . TRP A 1 217 ? 4.707 -9.586 -9.172 1 93.69 217 TRP A C 1
ATOM 1704 O O . TRP A 1 217 ? 5.309 -9.445 -10.242 1 93.69 217 TRP A O 1
ATOM 1714 N N . ALA A 1 218 ? 3.553 -10.273 -9.047 1 96.56 218 ALA A N 1
ATOM 1715 C CA . ALA A 1 218 ? 3.033 -11.039 -10.18 1 96.56 218 ALA A CA 1
ATOM 1716 C C . ALA A 1 218 ? 2.344 -10.125 -11.188 1 96.56 218 ALA A C 1
ATOM 1718 O O . ALA A 1 218 ? 2.143 -10.508 -12.344 1 96.56 218 ALA A O 1
ATOM 1719 N N . LEU A 1 219 ? 2 -8.938 -10.797 1 96.75 219 LEU A N 1
ATOM 1720 C CA . LEU A 1 219 ? 1.273 -8.008 -11.648 1 96.75 219 LEU A CA 1
ATOM 1721 C C . LEU A 1 219 ? 1.964 -6.645 -11.672 1 96.75 219 LEU A C 1
ATOM 1723 O O . LEU A 1 219 ? 2.238 -6.062 -10.625 1 96.75 219 LEU A O 1
ATOM 1727 N N . ASP A 1 220 ? 2.254 -6.195 -12.852 1 95.81 220 ASP A N 1
ATOM 1728 C CA . ASP A 1 220 ? 2.801 -4.852 -13 1 95.81 220 ASP A CA 1
ATOM 1729 C C . ASP A 1 220 ? 1.687 -3.811 -13.062 1 95.81 220 ASP A C 1
ATOM 1731 O O . ASP A 1 220 ? 0.88 -3.812 -14 1 95.81 220 ASP A O 1
ATOM 1735 N N . ARG A 1 221 ? 1.651 -2.881 -12.125 1 89.81 221 ARG A N 1
ATOM 1736 C CA . ARG A 1 221 ? 0.587 -1.887 -12.039 1 89.81 221 ARG A CA 1
ATOM 1737 C C . ARG A 1 221 ? 1.061 -0.531 -12.555 1 89.81 221 ARG A C 1
ATOM 1739 O O . ARG A 1 221 ? 0.272 0.412 -12.648 1 89.81 221 ARG A O 1
ATOM 1746 N N . ASN A 1 222 ? 2.299 -0.33 -12.75 1 81.88 222 ASN A N 1
ATOM 1747 C CA . ASN A 1 222 ? 2.857 0.892 -13.312 1 81.88 222 ASN A CA 1
ATOM 1748 C C . ASN A 1 222 ? 3.363 0.668 -14.742 1 81.88 222 ASN A C 1
ATOM 1750 O O . ASN A 1 222 ? 4.496 1.025 -15.062 1 81.88 222 ASN A O 1
ATOM 1754 N N . THR A 1 223 ? 2.594 0.236 -15.547 1 83.5 223 THR A N 1
ATOM 1755 C CA . THR A 1 223 ? 2.902 -0.497 -16.766 1 83.5 223 THR A CA 1
ATOM 1756 C C . THR A 1 223 ? 3.602 0.409 -17.781 1 83.5 223 THR A C 1
ATOM 1758 O O . THR A 1 223 ? 4.785 0.229 -18.062 1 83.5 223 THR A O 1
ATOM 1761 N N . THR A 1 224 ? 2.998 1.539 -18.125 1 86.75 224 THR A N 1
ATOM 1762 C CA . THR A 1 224 ? 3.568 2.354 -19.203 1 86.75 224 THR A CA 1
ATOM 1763 C C . THR A 1 224 ? 4.844 3.047 -18.719 1 86.75 224 THR A C 1
ATOM 1765 O O . THR A 1 224 ? 5.789 3.215 -19.5 1 86.75 224 THR A O 1
ATOM 1768 N N . LYS A 1 225 ? 4.875 3.359 -17.484 1 90.69 225 LYS A N 1
ATOM 1769 C CA . LYS A 1 225 ? 6.09 3.957 -16.938 1 90.69 225 LYS A CA 1
ATOM 1770 C C . LYS A 1 225 ? 7.281 3.012 -17.078 1 90.69 225 LYS A C 1
ATOM 1772 O O . LYS A 1 225 ? 8.359 3.428 -17.484 1 90.69 225 LYS A O 1
ATOM 1777 N N . HIS A 1 226 ? 7.09 1.761 -16.766 1 96.06 226 HIS A N 1
ATOM 1778 C CA . HIS A 1 226 ? 8.156 0.77 -16.875 1 96.06 226 HIS A CA 1
ATOM 1779 C C . HIS A 1 226 ? 8.516 0.505 -18.328 1 96.06 226 HIS A C 1
ATOM 1781 O O . HIS A 1 226 ? 9.695 0.399 -18.672 1 96.06 226 HIS A O 1
ATOM 1787 N N . GLY A 1 227 ? 7.504 0.413 -19.188 1 97.06 227 GLY A N 1
ATOM 1788 C CA . GLY A 1 227 ? 7.754 0.193 -20.609 1 97.06 227 GLY A CA 1
ATOM 1789 C C . GLY A 1 227 ? 8.594 1.284 -21.25 1 97.06 227 GLY A C 1
ATOM 1790 O O . GLY A 1 227 ? 9.57 0.997 -21.938 1 97.06 227 GLY A O 1
ATOM 1791 N N . TYR A 1 228 ? 8.297 2.523 -20.984 1 96.75 228 TYR A N 1
ATOM 1792 C CA . TYR A 1 228 ? 9.039 3.652 -21.547 1 96.75 228 TYR A CA 1
ATOM 1793 C C . TYR A 1 228 ? 10.445 3.719 -20.969 1 96.75 228 TYR A C 1
ATOM 1795 O O . TYR A 1 228 ? 11.398 4.039 -21.688 1 96.75 228 TYR A O 1
ATOM 1803 N N . ARG A 1 229 ? 10.562 3.426 -19.703 1 97.12 229 ARG A N 1
ATOM 1804 C CA . ARG A 1 229 ? 11.891 3.471 -19.094 1 97.12 229 ARG A CA 1
ATOM 1805 C C . ARG A 1 229 ? 12.797 2.406 -19.703 1 97.12 229 ARG A C 1
ATOM 1807 O O . ARG A 1 229 ? 13.977 2.666 -19.969 1 97.12 229 ARG A O 1
ATOM 1814 N N . ILE A 1 230 ? 12.297 1.22 -19.875 1 98 230 ILE A N 1
ATOM 1815 C CA . ILE A 1 230 ? 13.07 0.142 -20.484 1 98 230 ILE A CA 1
ATOM 1816 C C . ILE A 1 230 ? 13.445 0.521 -21.922 1 98 230 ILE A C 1
ATOM 1818 O O . ILE A 1 230 ? 14.578 0.291 -22.344 1 98 230 ILE A O 1
ATOM 1822 N N . ALA A 1 231 ? 12.523 1.14 -22.672 1 98.31 231 ALA A N 1
ATOM 1823 C CA . ALA A 1 231 ? 12.812 1.61 -24.016 1 98.31 231 ALA A CA 1
ATOM 1824 C C . ALA A 1 231 ? 13.938 2.645 -24 1 98.31 231 ALA A C 1
ATOM 1826 O O . ALA A 1 231 ? 14.828 2.609 -24.859 1 98.31 231 ALA A O 1
ATOM 1827 N N . GLU A 1 232 ? 13.836 3.512 -23.016 1 98.12 232 GLU A N 1
ATOM 1828 C CA . GLU A 1 232 ? 14.875 4.523 -22.875 1 98.12 232 GLU A CA 1
ATOM 1829 C C . GLU A 1 232 ? 16.234 3.881 -22.609 1 98.12 232 GLU A C 1
ATOM 1831 O O . GLU A 1 232 ? 17.234 4.254 -23.234 1 98.12 232 GLU A O 1
ATOM 1836 N N . LEU A 1 233 ? 16.297 2.941 -21.719 1 98.06 233 LEU A N 1
ATOM 1837 C CA . LEU A 1 233 ? 17.531 2.248 -21.359 1 98.06 233 LEU A CA 1
ATOM 1838 C C . LEU A 1 233 ? 18.047 1.438 -22.547 1 98.06 233 LEU A C 1
ATOM 1840 O O . LEU A 1 233 ? 19.25 1.199 -22.656 1 98.06 233 LEU A O 1
ATOM 1844 N N . ALA A 1 234 ? 17.141 1.043 -23.453 1 97.81 234 ALA A N 1
ATOM 1845 C CA . ALA A 1 234 ? 17.516 0.295 -24.656 1 97.81 234 ALA A CA 1
ATOM 1846 C C . ALA A 1 234 ? 18.047 1.226 -25.734 1 97.81 234 ALA A C 1
ATOM 1848 O O . ALA A 1 234 ? 18.516 0.768 -26.781 1 97.81 234 ALA A O 1
ATOM 1849 N N . GLY A 1 235 ? 17.938 2.535 -25.547 1 97.81 235 GLY A N 1
ATOM 1850 C CA . GLY A 1 235 ? 18.453 3.514 -26.5 1 97.81 235 GLY A CA 1
ATOM 1851 C C . GLY A 1 235 ? 17.438 3.918 -27.547 1 97.81 235 GLY A C 1
ATOM 1852 O O . GLY A 1 235 ? 17.797 4.516 -28.562 1 97.81 235 GLY A O 1
ATOM 1853 N N . CYS A 1 236 ? 16.219 3.588 -27.312 1 98.19 236 CYS A N 1
ATOM 1854 C CA . CYS A 1 236 ? 15.18 3.957 -28.266 1 98.19 236 CYS A CA 1
ATOM 1855 C C . CYS A 1 236 ? 14.781 5.418 -28.109 1 98.19 236 CYS A C 1
ATOM 1857 O O . CYS A 1 236 ? 14.727 5.93 -26.984 1 98.19 236 CYS A O 1
ATOM 1859 N N . PRO A 1 237 ? 14.531 6.105 -29.219 1 97.38 237 PRO A N 1
ATOM 1860 C CA . PRO A 1 237 ? 13.93 7.434 -29.094 1 97.38 237 PRO A CA 1
ATOM 1861 C C . PRO A 1 237 ? 12.508 7.375 -28.516 1 97.38 237 PRO A C 1
ATOM 1863 O O . PRO A 1 237 ? 11.711 6.535 -28.938 1 97.38 237 PRO A O 1
ATOM 1866 N N . LEU A 1 238 ? 12.18 8.18 -27.609 1 95.06 238 LEU A N 1
ATOM 1867 C CA . LEU A 1 238 ? 10.867 8.141 -26.969 1 95.06 238 LEU A CA 1
ATOM 1868 C C . LEU A 1 238 ? 9.836 8.898 -27.781 1 95.06 238 LEU A C 1
ATOM 1870 O O . LEU A 1 238 ? 8.625 8.711 -27.594 1 95.06 238 LEU A O 1
ATOM 1874 N N . ALA A 1 239 ? 10.289 9.828 -28.594 1 92.88 239 ALA A N 1
ATOM 1875 C CA . ALA A 1 239 ? 9.414 10.57 -29.5 1 92.88 239 ALA A CA 1
ATOM 1876 C C . ALA A 1 239 ? 10.102 10.812 -30.844 1 92.88 239 ALA A C 1
ATOM 1878 O O . ALA A 1 239 ? 11.32 10.945 -30.906 1 92.88 239 ALA A O 1
ATOM 1879 N N . PRO A 1 240 ? 9.328 10.844 -31.969 1 96.19 240 PRO A N 1
ATOM 1880 C CA . PRO A 1 240 ? 7.891 10.562 -32 1 96.19 240 PRO A CA 1
ATOM 1881 C C . PRO A 1 240 ? 7.574 9.086 -31.812 1 96.19 240 PRO A C 1
ATOM 1883 O O . PRO A 1 240 ? 8.469 8.242 -31.891 1 96.19 240 PRO A O 1
ATOM 1886 N N . TYR A 1 241 ? 6.383 8.68 -31.656 1 94.81 241 TYR A N 1
ATOM 1887 C CA . TYR A 1 241 ? 5.938 7.328 -31.359 1 94.81 241 TYR A CA 1
ATOM 1888 C C . TYR A 1 241 ? 6.348 6.355 -32.438 1 94.81 241 TYR A C 1
ATOM 1890 O O . TYR A 1 241 ? 6.715 5.211 -32.156 1 94.81 241 TYR A O 1
ATOM 1898 N N . ALA A 1 242 ? 6.273 6.785 -33.625 1 97 242 ALA A N 1
ATOM 1899 C CA . ALA A 1 242 ? 6.605 5.914 -34.75 1 97 242 ALA A CA 1
ATOM 1900 C C . ALA A 1 242 ? 8.047 5.426 -34.656 1 97 242 ALA A C 1
ATOM 1902 O O . ALA A 1 242 ? 8.336 4.273 -35 1 97 242 ALA A O 1
ATOM 1903 N N . ASP A 1 243 ? 8.93 6.25 -34.219 1 98 243 ASP A N 1
ATOM 1904 C CA . ASP A 1 243 ? 10.336 5.887 -34.094 1 98 243 ASP A CA 1
ATOM 1905 C C . ASP A 1 243 ? 10.547 4.945 -32.906 1 98 243 ASP A C 1
ATOM 1907 O O . ASP A 1 243 ? 11.359 4.02 -32.969 1 98 243 ASP A O 1
ATOM 1911 N N . LEU A 1 244 ? 9.875 5.219 -31.859 1 98.12 244 LEU A N 1
ATOM 1912 C CA . LEU A 1 244 ? 9.922 4.348 -30.688 1 98.12 244 LEU A CA 1
ATOM 1913 C C . LEU A 1 244 ? 9.445 2.943 -31.031 1 98.12 244 LEU A C 1
ATOM 1915 O O . LEU A 1 244 ? 10.094 1.955 -30.688 1 98.12 244 LEU A O 1
ATOM 1919 N N . LEU A 1 245 ? 8.336 2.861 -31.75 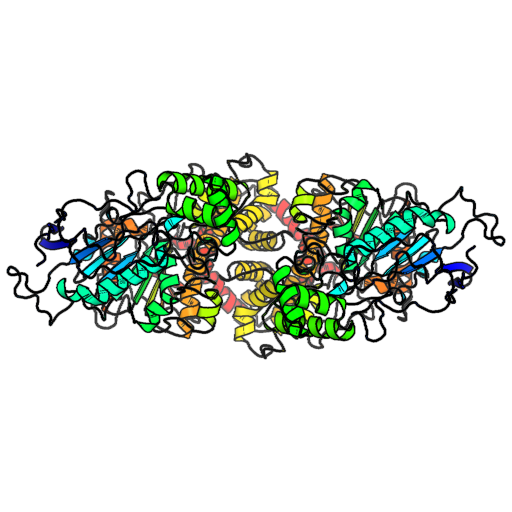1 98.06 245 LEU A N 1
ATOM 1920 C CA . LEU A 1 245 ? 7.75 1.591 -32.156 1 98.06 245 LEU A CA 1
ATOM 1921 C C . LEU A 1 245 ? 8.703 0.822 -33.062 1 98.06 245 LEU A C 1
ATOM 1923 O O . LEU A 1 245 ? 8.906 -0.38 -32.875 1 98.06 245 LEU A O 1
ATOM 1927 N N . HIS A 1 246 ? 9.242 1.507 -34.031 1 98.19 246 HIS A N 1
ATOM 1928 C CA . HIS A 1 246 ? 10.195 0.882 -34.938 1 98.19 246 HIS A CA 1
ATOM 1929 C C . HIS A 1 246 ? 11.398 0.333 -34.188 1 98.19 246 HIS A C 1
ATOM 1931 O O . HIS A 1 246 ? 11.852 -0.782 -34.438 1 98.19 246 HIS A O 1
ATOM 1937 N N . CYS A 1 247 ? 11.859 1.091 -33.312 1 98.38 247 CYS A N 1
ATOM 1938 C CA . CYS A 1 247 ? 13.023 0.685 -32.5 1 98.38 247 CYS A CA 1
ATOM 1939 C C . CYS A 1 247 ? 12.727 -0.596 -31.75 1 98.38 247 CYS A C 1
ATOM 1941 O O . CYS A 1 247 ? 13.484 -1.564 -31.828 1 98.38 247 CYS A O 1
ATOM 1943 N N . LEU A 1 248 ? 11.633 -0.68 -31.016 1 98.06 248 LEU A N 1
ATOM 1944 C CA . LEU A 1 248 ? 11.273 -1.827 -30.188 1 98.06 248 LEU A CA 1
ATOM 1945 C C . LEU A 1 248 ? 11.008 -3.057 -31.062 1 98.06 248 LEU A C 1
ATOM 1947 O O . LEU A 1 248 ? 11.32 -4.18 -30.656 1 98.06 248 LEU A O 1
ATOM 1951 N N . ARG A 1 249 ? 10.477 -2.869 -32.219 1 97.62 249 ARG A N 1
ATOM 1952 C CA . ARG A 1 249 ? 10.164 -3.986 -33.125 1 97.62 249 ARG A CA 1
ATOM 1953 C C . ARG A 1 249 ? 11.43 -4.512 -33.781 1 97.62 249 ARG A C 1
ATOM 1955 O O . ARG A 1 249 ? 11.453 -5.652 -34.25 1 97.62 249 ARG A O 1
ATOM 1962 N N . SER A 1 250 ? 12.453 -3.688 -33.781 1 96.75 250 SER A N 1
ATOM 1963 C CA . SER A 1 250 ? 13.609 -4.047 -34.594 1 96.75 250 SER A CA 1
ATOM 1964 C C . SER A 1 250 ? 14.82 -4.379 -33.719 1 96.75 250 SER A C 1
ATOM 1966 O O . SER A 1 250 ? 15.758 -5.035 -34.156 1 96.75 250 SER A O 1
ATOM 1968 N N . ILE A 1 251 ? 14.812 -3.9 -32.5 1 96 251 ILE A N 1
ATOM 1969 C CA . ILE A 1 251 ? 15.992 -4.023 -31.672 1 96 251 ILE A CA 1
ATOM 1970 C C . ILE A 1 251 ? 16.297 -5.5 -31.406 1 96 251 ILE A C 1
ATOM 1972 O O . ILE A 1 251 ? 15.383 -6.328 -31.375 1 96 251 ILE A O 1
ATOM 1976 N N . ASP A 1 252 ? 17.562 -5.754 -31.281 1 93.81 252 ASP A N 1
ATOM 1977 C CA . ASP A 1 252 ? 18.016 -7.109 -30.969 1 93.81 252 ASP A CA 1
ATOM 1978 C C . ASP A 1 252 ? 17.453 -7.57 -29.625 1 93.81 252 ASP A C 1
ATOM 1980 O O . ASP A 1 252 ? 17.422 -6.797 -28.656 1 93.81 252 ASP A O 1
ATOM 1984 N N . ALA A 1 253 ? 17.109 -8.867 -29.547 1 92.38 253 ALA A N 1
ATOM 1985 C CA . ALA A 1 253 ? 16.5 -9.414 -28.344 1 92.38 253 ALA A CA 1
ATOM 1986 C C . ALA A 1 253 ? 17.453 -9.312 -27.156 1 92.38 253 ALA A C 1
ATOM 1988 O O . ALA A 1 253 ? 17.016 -9.078 -26.016 1 92.38 253 ALA A O 1
ATOM 1989 N N . ILE A 1 254 ? 18.719 -9.492 -27.406 1 92.25 254 ILE A N 1
ATOM 1990 C CA . ILE A 1 254 ? 19.719 -9.438 -26.328 1 92.25 254 ILE A CA 1
ATOM 1991 C C . ILE A 1 254 ? 19.812 -8.016 -25.797 1 92.25 254 ILE A C 1
ATOM 1993 O O . ILE A 1 254 ? 19.938 -7.812 -24.578 1 92.25 254 ILE A O 1
ATOM 1997 N N . ALA A 1 255 ? 19.781 -7.055 -26.688 1 94.56 255 ALA A N 1
ATOM 1998 C CA . ALA A 1 255 ? 19.828 -5.656 -26.281 1 94.56 255 ALA A CA 1
ATOM 1999 C C . ALA A 1 255 ? 18.625 -5.293 -25.422 1 94.56 255 ALA A C 1
ATOM 2001 O O . ALA A 1 255 ? 18.75 -4.574 -24.422 1 94.56 255 ALA A O 1
ATOM 2002 N N . LEU A 1 256 ? 17.5 -5.742 -25.812 1 95.5 256 LEU A N 1
ATOM 2003 C CA . LEU A 1 256 ? 16.281 -5.48 -25.047 1 95.5 256 LEU A CA 1
ATOM 2004 C C . LEU A 1 256 ? 16.344 -6.168 -23.688 1 95.5 256 LEU A C 1
ATOM 2006 O O . LEU A 1 256 ? 15.922 -5.598 -22.672 1 95.5 256 LEU A O 1
ATOM 2010 N N . ARG A 1 257 ? 16.859 -7.363 -23.672 1 94.44 257 ARG A N 1
ATOM 2011 C CA . ARG A 1 257 ? 17.031 -8.094 -22.422 1 94.44 257 ARG A CA 1
ATOM 2012 C C . ARG A 1 257 ? 17.969 -7.348 -21.469 1 94.44 257 ARG A C 1
ATOM 2014 O O . ARG A 1 257 ? 17.703 -7.262 -20.266 1 94.44 257 ARG A O 1
ATOM 2021 N N . ASN A 1 258 ? 19.047 -6.855 -22.016 1 95.56 258 ASN A N 1
ATOM 2022 C CA . ASN A 1 258 ? 20 -6.113 -21.203 1 95.56 258 ASN A CA 1
ATOM 2023 C C . ASN A 1 258 ? 19.375 -4.84 -20.641 1 95.56 258 ASN A C 1
ATOM 2025 O O . ASN A 1 258 ? 19.656 -4.469 -19.484 1 95.56 258 ASN A O 1
ATOM 2029 N N . ALA A 1 259 ? 18.594 -4.168 -21.453 1 97.19 259 ALA A N 1
ATOM 2030 C CA . ALA A 1 259 ? 17.891 -2.984 -20.969 1 97.19 259 ALA A CA 1
ATOM 2031 C C . ALA A 1 259 ? 16.938 -3.338 -19.828 1 97.19 259 ALA A C 1
ATOM 2033 O O . ALA A 1 259 ? 16.844 -2.598 -18.844 1 97.19 259 ALA A O 1
ATOM 2034 N N . GLN A 1 260 ? 16.266 -4.418 -19.969 1 96.06 260 GLN A N 1
ATOM 2035 C CA . GLN A 1 260 ? 15.367 -4.898 -18.922 1 96.06 260 GLN A CA 1
ATOM 2036 C C . GLN A 1 260 ? 16.141 -5.211 -17.641 1 96.06 260 GLN A C 1
ATOM 2038 O O . GLN A 1 260 ? 15.695 -4.883 -16.547 1 96.06 260 GLN A O 1
ATOM 2043 N N . LYS A 1 261 ? 17.25 -5.871 -17.766 1 95.94 261 LYS A N 1
ATOM 2044 C CA . LYS A 1 261 ? 18.094 -6.184 -16.609 1 95.94 261 LYS A CA 1
ATOM 2045 C C . LYS A 1 261 ? 18.578 -4.914 -15.914 1 95.94 261 LYS A C 1
ATOM 2047 O O . LYS A 1 261 ? 18.609 -4.852 -14.688 1 95.94 261 LYS A O 1
ATOM 2052 N N . GLU A 1 262 ? 18.953 -3.967 -16.734 1 97.5 262 GLU A N 1
ATOM 2053 C CA . GLU A 1 262 ? 19.391 -2.689 -16.172 1 97.5 262 GLU A CA 1
ATOM 2054 C C . GLU A 1 262 ? 18.266 -1.997 -15.422 1 97.5 262 GLU A C 1
ATOM 2056 O O . GLU A 1 262 ? 18.484 -1.435 -14.344 1 97.5 262 GLU A O 1
ATOM 2061 N N . PHE A 1 263 ? 17.125 -1.963 -15.961 1 97.06 263 PHE A N 1
ATOM 2062 C CA . PHE A 1 263 ? 15.961 -1.407 -15.273 1 97.06 263 PHE A CA 1
ATOM 2063 C C . PHE A 1 263 ? 15.75 -2.094 -13.93 1 97.06 263 PHE A C 1
ATOM 2065 O O . PHE A 1 263 ? 15.516 -1.43 -12.922 1 97.06 263 PHE A O 1
ATOM 2072 N N . SER A 1 264 ? 15.773 -3.441 -13.922 1 96.94 264 SER A N 1
ATOM 2073 C CA . SER A 1 264 ? 15.555 -4.211 -12.703 1 96.94 264 SER A CA 1
ATOM 2074 C C . SER A 1 264 ? 16.547 -3.812 -11.617 1 96.94 264 SER A C 1
ATOM 2076 O O . SER A 1 264 ? 16.156 -3.643 -10.453 1 96.94 264 SER A O 1
ATOM 2078 N N . LYS A 1 265 ? 17.766 -3.695 -12.008 1 97.25 265 LYS A N 1
ATOM 2079 C CA . LYS A 1 265 ? 18.797 -3.295 -11.047 1 97.25 265 LYS A CA 1
ATOM 2080 C C . LYS A 1 265 ? 18.516 -1.905 -10.484 1 97.25 265 LYS A C 1
ATOM 2082 O O . LYS A 1 265 ? 18.641 -1.682 -9.281 1 97.25 265 LYS A O 1
ATOM 2087 N N . GLU A 1 266 ? 18.156 -1.014 -11.367 1 96.94 266 GLU A N 1
ATOM 2088 C CA . GLU A 1 266 ? 17.828 0.347 -10.953 1 96.94 266 GLU A CA 1
ATOM 2089 C C . GLU A 1 266 ? 16.641 0.357 -10 1 96.94 266 GLU A C 1
ATOM 2091 O O . GLU A 1 266 ? 16.672 1.016 -8.961 1 96.94 266 GLU A O 1
ATOM 2096 N N . ASP A 1 267 ? 15.648 -0.308 -10.414 1 96.12 267 ASP A N 1
ATOM 2097 C CA . ASP A 1 267 ? 14.422 -0.383 -9.633 1 96.12 267 ASP A CA 1
ATOM 2098 C C . ASP A 1 267 ? 14.68 -0.994 -8.258 1 96.12 267 ASP A C 1
ATOM 2100 O O . ASP A 1 267 ? 14.172 -0.501 -7.246 1 96.12 267 ASP A O 1
ATOM 2104 N N . GLN A 1 268 ? 15.43 -2.055 -8.164 1 97.25 268 GLN A N 1
ATOM 2105 C CA . GLN A 1 268 ? 15.758 -2.723 -6.91 1 97.25 268 GLN A CA 1
ATOM 2106 C C . GLN A 1 268 ? 16.609 -1.824 -6.016 1 97.25 268 GLN A C 1
ATOM 2108 O O . GLN A 1 268 ? 16.375 -1.752 -4.805 1 97.25 268 GLN A O 1
ATOM 2113 N N . LYS A 1 269 ? 17.578 -1.159 -6.59 1 96.5 269 LYS A N 1
ATOM 2114 C CA . LYS A 1 269 ? 18.406 -0.247 -5.824 1 96.5 269 LYS A CA 1
ATOM 2115 C C . LYS A 1 269 ? 17.578 0.871 -5.195 1 96.5 269 LYS A C 1
ATOM 2117 O O . LYS A 1 269 ? 17.953 1.41 -4.148 1 96.5 269 LYS A O 1
ATOM 2122 N N . ASN A 1 270 ? 16.469 1.118 -5.852 1 93.31 270 ASN A N 1
ATOM 2123 C CA . ASN A 1 270 ? 15.594 2.178 -5.355 1 93.31 270 ASN A CA 1
ATOM 2124 C C . ASN A 1 270 ? 14.555 1.636 -4.379 1 93.31 270 ASN A C 1
ATOM 2126 O O . ASN A 1 270 ? 13.664 2.367 -3.943 1 93.31 270 ASN A O 1
ATOM 2130 N N . GLY A 1 271 ? 14.609 0.358 -4.082 1 94.38 271 GLY A N 1
ATOM 2131 C CA . GLY A 1 271 ? 13.797 -0.181 -3 1 94.38 271 GLY A CA 1
ATOM 2132 C C . GLY A 1 271 ? 12.57 -0.934 -3.49 1 94.38 271 GLY A C 1
ATOM 2133 O O . GLY A 1 271 ? 11.688 -1.278 -2.701 1 94.38 271 GLY A O 1
ATOM 2134 N N . PHE A 1 272 ? 12.523 -1.225 -4.773 1 94.81 272 PHE A N 1
ATOM 2135 C CA . PHE A 1 272 ? 11.406 -1.966 -5.344 1 94.81 272 PHE A CA 1
ATOM 2136 C C . PHE A 1 272 ? 11.836 -3.365 -5.762 1 94.81 272 PHE A C 1
ATOM 2138 O O . PHE A 1 272 ? 12.992 -3.75 -5.555 1 94.81 272 PHE A O 1
ATOM 2145 N N . MET A 1 273 ? 10.977 -4.195 -6.203 1 94.25 273 MET A N 1
ATOM 2146 C CA . MET A 1 273 ? 11.25 -5.605 -6.465 1 94.25 273 MET A CA 1
ATOM 2147 C C . MET A 1 273 ? 12.023 -5.773 -7.77 1 94.25 273 MET A C 1
ATOM 2149 O O . MET A 1 273 ? 12.766 -6.742 -7.934 1 94.25 273 MET A O 1
ATOM 2153 N N . GLY A 1 274 ? 11.812 -4.863 -8.742 1 95.12 274 GLY A N 1
ATOM 2154 C CA . GLY A 1 274 ? 12.531 -4.945 -10 1 95.12 274 GLY A CA 1
ATOM 2155 C C . GLY A 1 274 ? 11.82 -5.793 -11.039 1 95.12 274 GLY A C 1
ATOM 2156 O O . GLY A 1 274 ? 12.445 -6.27 -11.992 1 95.12 274 GLY A O 1
ATOM 2157 N N . PHE A 1 275 ? 10.508 -6.031 -10.906 1 95.5 275 PHE A N 1
ATOM 2158 C CA . PHE A 1 275 ? 9.805 -6.93 -11.812 1 95.5 275 PHE A CA 1
ATOM 2159 C C . PHE A 1 275 ? 8.891 -6.148 -12.75 1 95.5 275 PHE A C 1
ATOM 2161 O O . PHE A 1 275 ? 8.008 -6.727 -13.391 1 95.5 275 PHE A O 1
ATOM 2168 N N . GLY A 1 276 ? 9.102 -4.844 -12.852 1 94.5 276 GLY A N 1
ATOM 2169 C CA . GLY A 1 276 ? 8.359 -4.031 -13.797 1 94.5 276 GLY A CA 1
ATOM 2170 C C . GLY A 1 276 ? 8.719 -4.309 -15.242 1 94.5 276 GLY A C 1
ATOM 2171 O O . GLY A 1 276 ? 9.891 -4.531 -15.562 1 94.5 276 GLY A O 1
ATOM 2172 N N . GLY A 1 277 ? 7.688 -4.348 -16.109 1 95.19 277 GLY A N 1
ATOM 2173 C CA . GLY A 1 277 ? 7.918 -4.555 -17.531 1 95.19 277 GLY A CA 1
ATOM 2174 C C . GLY A 1 277 ? 8.102 -6.016 -17.891 1 95.19 277 GLY A C 1
ATOM 2175 O O . GLY A 1 277 ? 8.25 -6.352 -19.078 1 95.19 277 GLY A O 1
ATOM 2176 N N . GLN A 1 278 ? 8.031 -6.871 -16.906 1 95.25 278 GLN A N 1
ATOM 2177 C CA . GLN A 1 278 ? 8.266 -8.281 -17.203 1 95.25 278 GLN A CA 1
ATOM 2178 C C . GLN A 1 278 ? 7.133 -9.148 -16.672 1 95.25 278 GLN A C 1
ATOM 2180 O O . GLN A 1 278 ? 7.152 -10.375 -16.828 1 95.25 278 GLN A O 1
ATOM 2185 N N . SER A 1 279 ? 6.152 -8.547 -16 1 96.81 279 SER A N 1
ATOM 2186 C CA . SER A 1 279 ? 5.016 -9.266 -15.43 1 96.81 279 SER A CA 1
ATOM 2187 C C . SER A 1 279 ? 3.723 -8.922 -16.156 1 96.81 279 SER A C 1
ATOM 2189 O O . SER A 1 279 ? 3.627 -7.871 -16.797 1 96.81 279 SER A O 1
ATOM 2191 N N . PRO A 1 280 ? 2.721 -9.82 -16.047 1 97.81 280 PRO A N 1
ATOM 2192 C CA . PRO A 1 280 ? 1.412 -9.516 -16.641 1 97.81 280 PRO A CA 1
ATOM 2193 C C . PRO A 1 280 ? 0.854 -8.172 -16.172 1 97.81 280 PRO A C 1
ATOM 2195 O O . PRO A 1 280 ? 1.23 -7.684 -15.102 1 97.81 280 PRO A O 1
ATOM 2198 N N . ILE A 1 281 ? 0.009 -7.59 -17.016 1 97.5 281 ILE A N 1
ATOM 2199 C CA . ILE A 1 281 ? -0.573 -6.289 -16.719 1 97.5 281 ILE A CA 1
ATOM 2200 C C . ILE A 1 281 ? -2.082 -6.328 -16.938 1 97.5 281 ILE A C 1
ATOM 2202 O O . ILE A 1 281 ? -2.59 -7.238 -17.609 1 97.5 281 ILE A O 1
ATOM 2206 N N . MET A 1 282 ? -2.762 -5.391 -16.328 1 96.06 282 MET A N 1
ATOM 2207 C CA . MET A 1 282 ? -4.133 -5.117 -16.734 1 96.06 282 MET A CA 1
ATOM 2208 C C . MET A 1 282 ? -4.156 -4.305 -18.031 1 96.06 282 MET A C 1
ATOM 2210 O O . MET A 1 282 ? -3.717 -3.152 -18.047 1 96.06 282 MET A O 1
ATOM 2214 N N . GLN A 1 283 ? -4.695 -4.883 -19.031 1 96.5 283 GLN A N 1
ATOM 2215 C CA . GLN A 1 283 ? -4.648 -4.254 -20.344 1 96.5 283 GLN A CA 1
ATOM 2216 C C . GLN A 1 283 ? -5.793 -3.256 -20.516 1 96.5 283 GLN A C 1
ATOM 2218 O O . GLN A 1 283 ? -6.93 -3.531 -20.125 1 96.5 283 GLN A O 1
ATOM 2223 N N . THR A 1 284 ? -5.41 -2.113 -21.031 1 93.06 284 THR A N 1
ATOM 2224 C CA . THR A 1 284 ? -6.414 -1.137 -21.438 1 93.06 284 THR A CA 1
ATOM 2225 C C . THR A 1 284 ? -6.406 -0.954 -22.953 1 93.06 284 THR A C 1
ATOM 2227 O O . THR A 1 284 ? -7.352 -0.403 -23.516 1 93.06 284 THR A O 1
ATOM 2230 N N . ALA A 1 285 ? -5.43 -1.456 -23.656 1 95.06 285 ALA A N 1
ATOM 2231 C CA . ALA A 1 285 ? -5.293 -1.393 -25.109 1 95.06 285 ALA A CA 1
ATOM 2232 C C . ALA A 1 285 ? -5.195 -2.791 -25.719 1 95.06 285 ALA A C 1
ATOM 2234 O O . ALA A 1 285 ? -5.055 -3.779 -24.984 1 95.06 285 ALA A O 1
ATOM 2235 N N . GLY A 1 286 ? -5.32 -2.861 -27.078 1 95.69 286 GLY A N 1
ATOM 2236 C CA . GLY A 1 286 ? -5.25 -4.121 -27.797 1 95.69 286 GLY A CA 1
ATOM 2237 C C . GLY A 1 286 ? -6.605 -4.641 -28.234 1 95.69 286 GLY A C 1
ATOM 2238 O O . GLY A 1 286 ? -7.605 -4.441 -27.531 1 95.69 286 GLY A O 1
ATOM 2239 N N . LYS A 1 287 ? -6.633 -5.301 -29.312 1 94.75 287 LYS A N 1
ATOM 2240 C CA . LYS A 1 287 ? -7.867 -5.871 -29.844 1 94.75 287 LYS A CA 1
ATOM 2241 C C . LYS A 1 287 ? -8.398 -6.973 -28.922 1 94.75 287 LYS A C 1
ATOM 2243 O O . LYS A 1 287 ? -9.609 -7.117 -28.75 1 94.75 287 LYS A O 1
ATOM 2248 N N . VAL A 1 288 ? -7.5 -7.777 -28.438 1 95.88 288 VAL A N 1
ATOM 2249 C CA . VAL A 1 288 ? -7.824 -8.82 -27.469 1 95.88 288 VAL A CA 1
ATOM 2250 C C . VAL A 1 288 ? -7.125 -8.523 -26.141 1 95.88 288 VAL A C 1
ATOM 2252 O O . VAL A 1 288 ? -5.926 -8.234 -26.109 1 95.88 288 VAL A O 1
ATOM 2255 N N . ARG A 1 289 ? -7.895 -8.539 -25.078 1 97 289 ARG A N 1
ATOM 2256 C CA . ARG A 1 289 ? -7.348 -8.297 -23.75 1 97 289 ARG A CA 1
ATOM 2257 C C . ARG A 1 289 ? -7.543 -9.516 -22.844 1 97 289 ARG A C 1
ATOM 2259 O O . ARG A 1 289 ? -8.656 -10.031 -22.719 1 97 289 ARG A O 1
ATOM 2266 N N . TYR A 1 290 ? -6.484 -9.953 -22.203 1 98.19 290 TYR A N 1
ATOM 2267 C CA . TYR A 1 290 ? -6.473 -11.219 -21.484 1 98.19 290 TYR A CA 1
ATOM 2268 C C . TYR A 1 290 ? -6.688 -11 -20 1 98.19 290 TYR A C 1
ATOM 2270 O O . TYR A 1 290 ? -7 -11.938 -19.266 1 98.19 290 TYR A O 1
ATOM 2278 N N . LEU A 1 291 ? -6.457 -9.844 -19.516 1 97.69 291 LEU A N 1
ATOM 2279 C CA . LEU A 1 291 ? -6.754 -9.391 -18.156 1 97.69 291 LEU A CA 1
ATOM 2280 C C . LEU A 1 291 ? -7.156 -7.918 -18.156 1 97.69 291 LEU A C 1
ATOM 2282 O O . LEU A 1 291 ? -6.379 -7.055 -18.562 1 97.69 291 LEU A O 1
ATOM 2286 N N . THR A 1 292 ? -8.336 -7.641 -17.656 1 93.31 292 THR A N 1
ATOM 2287 C CA . THR A 1 292 ? -8.82 -6.277 -17.828 1 93.31 292 THR A CA 1
ATOM 2288 C C . THR A 1 292 ? -9.109 -5.629 -16.469 1 93.31 292 THR A C 1
ATOM 2290 O O . THR A 1 292 ? -9.305 -4.414 -16.391 1 93.31 292 THR A O 1
ATOM 2293 N N . GLU A 1 293 ? -9.133 -6.41 -15.406 1 94.5 293 GLU A N 1
ATOM 2294 C CA . GLU A 1 293 ? -9.422 -5.902 -14.07 1 94.5 293 GLU A CA 1
ATOM 2295 C C . GLU A 1 293 ? -8.5 -6.523 -13.031 1 94.5 293 GLU A C 1
ATOM 2297 O O . GLU A 1 293 ? -7.82 -7.516 -13.305 1 94.5 293 GLU A O 1
ATOM 2302 N N . GLU A 1 294 ? -8.492 -5.93 -11.805 1 94.31 294 GLU A N 1
ATOM 2303 C CA . GLU A 1 294 ? -7.68 -6.449 -10.711 1 94.31 294 GLU A CA 1
ATOM 2304 C C . GLU A 1 294 ? -8.07 -7.883 -10.359 1 94.31 294 GLU A C 1
ATOM 2306 O O . GLU A 1 294 ? -9.258 -8.211 -10.281 1 94.31 294 GLU A O 1
ATOM 2311 N N . PRO A 1 295 ? -7.074 -8.758 -10.156 1 97.38 2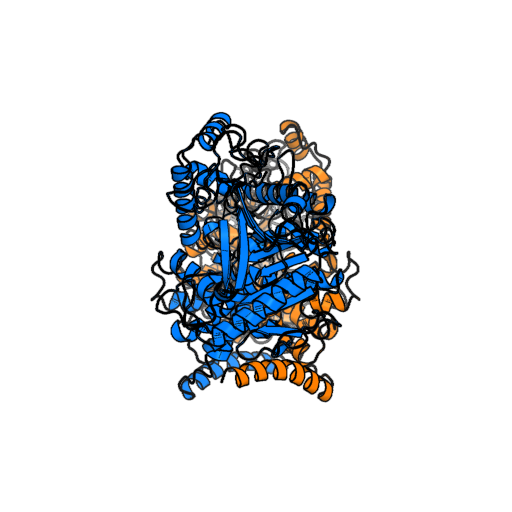95 PRO A N 1
ATOM 2312 C CA . PRO A 1 295 ? -7.348 -10.156 -9.812 1 97.38 295 PRO A CA 1
ATOM 2313 C C . PRO A 1 295 ? -8.289 -10.305 -8.617 1 97.38 295 PRO A C 1
ATOM 2315 O O . PRO A 1 295 ? -9.234 -11.086 -8.672 1 97.38 295 PRO A O 1
ATOM 2318 N N . LYS A 1 296 ? -8.023 -9.547 -7.625 1 93.75 296 LYS A N 1
ATOM 2319 C CA . LYS A 1 296 ? -8.852 -9.648 -6.426 1 93.75 296 LYS A CA 1
ATOM 2320 C C . LYS A 1 296 ? -10.312 -9.352 -6.742 1 93.75 296 LYS A C 1
ATOM 2322 O O . LYS A 1 296 ? -11.211 -10.031 -6.246 1 93.75 296 LYS A O 1
ATOM 2327 N N . THR A 1 297 ? -10.562 -8.359 -7.562 1 92.75 297 THR A N 1
ATOM 2328 C CA . THR A 1 297 ? -11.914 -7.949 -7.926 1 92.75 297 THR A CA 1
ATOM 2329 C C . THR A 1 297 ? -12.633 -9.062 -8.688 1 92.75 297 THR A C 1
ATOM 2331 O O . THR A 1 297 ? -13.781 -9.383 -8.391 1 92.75 297 THR A O 1
ATOM 2334 N N . LEU A 1 298 ? -11.961 -9.648 -9.617 1 97.19 298 LEU A N 1
ATOM 2335 C CA . LEU A 1 298 ? -12.539 -10.734 -10.406 1 97.19 298 LEU A CA 1
ATOM 2336 C C . LEU A 1 298 ? -12.875 -11.938 -9.531 1 97.19 298 LEU A C 1
ATOM 2338 O O . LEU A 1 298 ? -13.93 -12.547 -9.68 1 97.19 298 LEU A O 1
ATOM 2342 N N . ILE A 1 299 ? -12 -12.234 -8.625 1 96.75 299 ILE A N 1
ATOM 2343 C CA . ILE A 1 299 ? -12.188 -13.383 -7.746 1 96.75 299 ILE A CA 1
ATOM 2344 C C . ILE A 1 299 ? -13.359 -13.133 -6.805 1 96.75 299 ILE A C 1
ATOM 2346 O O . ILE A 1 299 ? -14.227 -13.992 -6.637 1 96.75 299 ILE A O 1
ATOM 2350 N N . GLU A 1 300 ? -13.414 -11.977 -6.215 1 90.56 300 GLU A N 1
ATOM 2351 C CA . GLU A 1 300 ? -14.469 -11.648 -5.262 1 90.56 300 GLU A CA 1
ATOM 2352 C C . GLU A 1 300 ? -15.844 -11.641 -5.934 1 90.56 300 GLU A C 1
ATOM 2354 O O . GLU A 1 300 ? -16.844 -12.016 -5.32 1 90.56 300 GLU A O 1
ATOM 2359 N N . ARG A 1 301 ? -15.883 -11.266 -7.246 1 93.56 301 ARG A N 1
ATOM 2360 C CA . ARG A 1 301 ? -17.141 -11.203 -7.984 1 93.56 301 ARG A CA 1
ATOM 2361 C C . ARG A 1 301 ? -17.484 -12.562 -8.586 1 93.56 301 ARG A C 1
ATOM 2363 O O . ARG A 1 301 ? -18.578 -12.742 -9.125 1 93.56 301 ARG A O 1
ATOM 2370 N N . GLY A 1 302 ? -16.594 -13.484 -8.547 1 96.56 302 GLY A N 1
ATOM 2371 C CA . GLY A 1 302 ? -16.812 -14.789 -9.164 1 96.56 302 GLY A CA 1
ATOM 2372 C C . GLY A 1 302 ? -16.734 -14.75 -10.68 1 96.56 302 GLY A C 1
ATOM 2373 O O . GLY A 1 302 ? -17.328 -15.586 -11.359 1 96.56 302 GLY A O 1
ATOM 2374 N N . GLU A 1 303 ? -16.062 -13.742 -11.203 1 97.06 303 GLU A N 1
ATOM 2375 C CA . GLU A 1 303 ? -15.914 -13.594 -12.648 1 97.06 303 GLU A CA 1
ATOM 2376 C C . GLU A 1 303 ? -14.617 -14.234 -13.141 1 97.06 303 GLU A C 1
ATOM 2378 O O . GLU A 1 303 ? -13.766 -13.555 -13.719 1 97.06 303 GLU A O 1
ATOM 2383 N N . TYR A 1 304 ? -14.484 -15.477 -12.953 1 98 304 TYR A N 1
ATOM 2384 C CA . TYR A 1 304 ? -13.367 -16.328 -13.359 1 98 304 TYR A CA 1
ATOM 2385 C C . TYR A 1 304 ? -13.797 -17.781 -13.445 1 98 304 TYR A C 1
ATOM 2387 O O . TYR A 1 304 ? -14.984 -18.094 -13.359 1 98 304 TYR A O 1
ATOM 2395 N N . MET A 1 305 ? -12.906 -18.688 -13.68 1 98.31 305 MET A N 1
ATOM 2396 C CA . MET A 1 305 ? -13.258 -20.109 -13.812 1 98.31 305 MET A CA 1
ATOM 2397 C C . MET A 1 305 ? -13.477 -20.734 -12.438 1 98.31 305 MET A C 1
ATOM 2399 O O . MET A 1 305 ? -12.688 -21.578 -12.008 1 98.31 305 MET A O 1
ATOM 2403 N N . THR A 1 306 ? -14.625 -20.453 -11.875 1 98.19 306 THR A N 1
ATOM 2404 C CA . THR A 1 306 ? -14.945 -20.812 -10.492 1 98.19 306 THR A CA 1
ATOM 2405 C C . THR A 1 306 ? -15.164 -22.328 -10.367 1 98.19 306 THR A C 1
ATOM 2407 O O . THR A 1 306 ? -15.109 -22.875 -9.266 1 98.19 306 THR A O 1
ATOM 2410 N N . ASP A 1 307 ? -15.406 -23.016 -11.445 1 98.12 307 ASP A N 1
ATOM 2411 C CA . ASP A 1 307 ? -15.75 -24.422 -11.414 1 98.12 307 ASP A CA 1
ATOM 2412 C C . ASP A 1 307 ? -14.5 -25.297 -11.547 1 98.12 307 ASP A C 1
ATOM 2414 O O . ASP A 1 307 ? -14.586 -26.531 -11.492 1 98.12 307 ASP A O 1
ATOM 2418 N N . VAL A 1 308 ? -13.367 -24.719 -11.773 1 98.69 308 VAL A N 1
ATOM 2419 C CA . VAL A 1 308 ? -12.102 -25.453 -11.883 1 98.69 308 VAL A CA 1
ATOM 2420 C C . VAL A 1 308 ? -11.664 -25.922 -10.5 1 98.69 308 VAL A C 1
ATOM 2422 O O . VAL A 1 308 ? -11.68 -25.141 -9.539 1 98.69 308 VAL A O 1
ATOM 2425 N N . ASN A 1 309 ? -11.281 -27.234 -10.359 1 98.81 309 ASN A N 1
ATOM 2426 C CA . ASN A 1 309 ? -10.664 -27.719 -9.133 1 98.81 309 ASN A CA 1
ATOM 2427 C C . ASN A 1 309 ? -9.227 -27.234 -8.992 1 98.81 309 ASN A C 1
ATOM 2429 O O . ASN A 1 309 ? -8.477 -27.203 -9.977 1 98.81 309 ASN A O 1
ATOM 2433 N N . ILE A 1 310 ? -8.883 -26.75 -7.75 1 98.81 310 ILE A N 1
ATOM 2434 C CA . ILE A 1 310 ? -7.547 -26.188 -7.648 1 98.81 310 ILE A CA 1
ATOM 2435 C C . ILE A 1 310 ? -6.773 -26.859 -6.523 1 98.81 310 ILE A C 1
ATOM 2437 O O . ILE A 1 310 ? -7.359 -27.25 -5.512 1 98.81 310 ILE A O 1
ATOM 2441 N N . LEU A 1 311 ? -5.516 -27.062 -6.715 1 98.81 311 LEU A N 1
ATOM 2442 C CA . LEU A 1 311 ? -4.508 -27.5 -5.758 1 98.81 311 LEU A CA 1
ATOM 2443 C C . LEU A 1 311 ? -3.318 -26.547 -5.742 1 98.81 311 LEU A C 1
ATOM 2445 O O . LEU A 1 311 ? -2.469 -26.594 -6.633 1 98.81 311 LEU A O 1
ATOM 2449 N N . PHE A 1 312 ? -3.264 -25.672 -4.707 1 98.75 312 PHE A N 1
ATOM 2450 C CA . PHE A 1 312 ? -2.203 -24.688 -4.566 1 98.75 312 PHE A CA 1
ATOM 2451 C C . PHE A 1 312 ? -1.31 -25.016 -3.379 1 98.75 312 PHE A C 1
ATOM 2453 O O . PHE A 1 312 ? -1.701 -25.766 -2.492 1 98.75 312 PHE A O 1
ATOM 2460 N N . GLY A 1 313 ? -0.102 -24.484 -3.422 1 98.62 313 GLY A N 1
ATOM 2461 C CA . GLY A 1 313 ? 0.781 -24.703 -2.289 1 98.62 313 GLY A CA 1
ATOM 2462 C C . GLY A 1 313 ? 1.996 -23.797 -2.291 1 98.62 313 GLY A C 1
ATOM 2463 O O . GLY A 1 313 ? 2.17 -22.984 -3.203 1 98.62 313 GLY A O 1
ATOM 2464 N N . ALA A 1 314 ? 2.723 -23.875 -1.205 1 98.56 314 ALA A N 1
ATOM 2465 C CA . ALA A 1 314 ? 3.975 -23.141 -1.019 1 98.56 314 ALA A CA 1
ATOM 2466 C C . ALA A 1 314 ? 4.953 -23.938 -0.167 1 98.56 314 ALA A C 1
ATOM 2468 O O . ALA A 1 314 ? 4.586 -24.969 0.411 1 98.56 314 ALA A O 1
ATOM 2469 N N . ASN A 1 315 ? 6.195 -23.516 -0.198 1 98.44 315 ASN A N 1
ATOM 2470 C CA . ASN A 1 315 ? 7.215 -24.141 0.637 1 98.44 315 ASN A CA 1
ATOM 2471 C C . ASN A 1 315 ? 7.391 -23.391 1.958 1 98.44 315 ASN A C 1
ATOM 2473 O O . ASN A 1 315 ? 7.223 -22.172 2.018 1 98.44 315 ASN A O 1
ATOM 2477 N N . GLU A 1 316 ? 7.766 -24.125 2.883 1 96.88 316 GLU A N 1
ATOM 2478 C CA . GLU A 1 316 ? 7.898 -23.578 4.234 1 96.88 316 GLU A CA 1
ATOM 2479 C C . GLU A 1 316 ? 8.891 -22.422 4.27 1 96.88 316 GLU A C 1
ATOM 2481 O O . GLU A 1 316 ? 8.648 -21.406 4.914 1 96.88 316 GLU A O 1
ATOM 2486 N N . GLY A 1 317 ? 9.992 -22.562 3.605 1 96.88 317 GLY A N 1
ATOM 2487 C CA . GLY A 1 317 ? 11.086 -21.609 3.688 1 96.88 317 GLY A CA 1
ATOM 2488 C C . GLY A 1 317 ? 11.109 -20.625 2.539 1 96.88 317 GLY A C 1
ATOM 2489 O O . GLY A 1 317 ? 12.172 -20.141 2.145 1 96.88 317 GLY A O 1
ATOM 2490 N N . GLU A 1 318 ? 9.938 -20.25 1.982 1 97.75 318 GLU A N 1
ATOM 2491 C CA . GLU A 1 318 ? 9.82 -19.344 0.844 1 97.75 318 GLU A CA 1
ATOM 2492 C C . GLU A 1 318 ? 10.555 -18.031 1.108 1 97.75 318 GLU A C 1
ATOM 2494 O O . GLU A 1 318 ? 11.086 -17.422 0.184 1 97.75 318 GLU A O 1
ATOM 2499 N N . GLY A 1 319 ? 10.594 -17.641 2.414 1 98 319 GLY A N 1
ATOM 2500 C CA . GLY A 1 319 ? 11.094 -16.328 2.777 1 98 319 GLY A CA 1
ATOM 2501 C C . GLY A 1 319 ? 12.594 -16.172 2.59 1 98 319 GLY A C 1
ATOM 2502 O O . GLY A 1 319 ? 13.109 -15.062 2.502 1 98 319 GLY A O 1
ATOM 2503 N N . ILE A 1 320 ? 13.312 -17.281 2.553 1 97.75 320 ILE A N 1
ATOM 2504 C CA . ILE A 1 320 ? 14.766 -17.234 2.422 1 97.75 320 ILE A CA 1
ATOM 2505 C C . ILE A 1 320 ? 15.141 -16.656 1.063 1 97.75 320 ILE A C 1
ATOM 2507 O O . ILE A 1 320 ? 15.945 -15.727 0.982 1 97.75 320 ILE A O 1
ATOM 2511 N N . MET A 1 321 ? 14.516 -17.172 0.022 1 97.25 321 MET A N 1
ATOM 2512 C CA . MET A 1 321 ? 14.789 -16.625 -1.306 1 97.25 321 MET A CA 1
ATOM 2513 C C . MET A 1 321 ? 14.289 -15.195 -1.418 1 97.25 321 MET A C 1
ATOM 2515 O O . MET A 1 321 ? 14.984 -14.328 -1.964 1 97.25 321 MET A O 1
ATOM 2519 N N . ALA A 1 322 ? 13.078 -14.953 -0.939 1 97.31 322 ALA A N 1
ATOM 2520 C CA . ALA A 1 322 ? 12.484 -13.617 -1.038 1 97.31 322 ALA A CA 1
ATOM 2521 C C . ALA A 1 322 ? 13.375 -12.578 -0.374 1 97.31 322 ALA A C 1
ATOM 2523 O O . ALA A 1 322 ? 13.625 -11.516 -0.947 1 97.31 322 ALA A O 1
ATOM 2524 N N . PHE A 1 323 ? 13.812 -12.859 0.837 1 98.38 323 PHE A N 1
ATOM 2525 C CA . PHE A 1 323 ? 14.672 -11.922 1.549 1 98.38 323 PHE A CA 1
ATOM 2526 C C . PHE A 1 323 ? 16.016 -11.773 0.834 1 98.38 323 PHE A C 1
ATOM 2528 O O . PHE A 1 323 ? 16.594 -10.68 0.812 1 98.38 323 PHE A O 1
ATOM 2535 N N . ASP A 1 324 ? 16.578 -12.844 0.276 1 98.06 324 ASP A N 1
ATOM 2536 C CA . ASP A 1 324 ? 17.844 -12.781 -0.448 1 98.06 324 ASP A CA 1
ATOM 2537 C C . ASP A 1 324 ? 17.734 -11.844 -1.646 1 98.06 324 ASP A C 1
ATOM 2539 O O . ASP A 1 324 ? 18.703 -11.133 -1.965 1 98.06 324 ASP A O 1
ATOM 2543 N N . ILE A 1 325 ? 16.609 -11.891 -2.354 1 97.06 325 ILE A N 1
ATOM 2544 C CA . ILE A 1 325 ? 16.391 -10.977 -3.471 1 97.06 325 ILE A CA 1
ATOM 2545 C C . ILE A 1 325 ? 16.484 -9.531 -2.982 1 97.06 325 ILE A C 1
ATOM 2547 O O . ILE A 1 325 ? 17.156 -8.703 -3.615 1 97.06 325 ILE A O 1
ATOM 2551 N N . ILE A 1 326 ? 15.891 -9.227 -1.85 1 98.06 326 ILE A N 1
ATOM 2552 C CA . ILE A 1 326 ? 15.898 -7.887 -1.279 1 98.06 326 ILE A CA 1
ATOM 2553 C C . ILE A 1 326 ? 17.312 -7.527 -0.819 1 98.06 326 ILE A C 1
ATOM 2555 O O . ILE A 1 326 ? 17.766 -6.402 -1.032 1 98.06 326 ILE A O 1
ATOM 2559 N N . TYR A 1 327 ? 18.047 -8.508 -0.182 1 98.12 327 TYR A N 1
ATOM 2560 C CA . TYR A 1 327 ? 19.422 -8.289 0.25 1 98.12 327 TYR A CA 1
ATOM 2561 C C . TYR A 1 327 ? 20.312 -7.941 -0.934 1 98.12 327 TYR A C 1
ATOM 2563 O O . TYR A 1 327 ? 21 -6.918 -0.919 1 98.12 327 TYR A O 1
ATOM 2571 N N . ARG A 1 328 ? 20.188 -8.68 -2.014 1 97.38 328 ARG A N 1
ATOM 2572 C CA . ARG A 1 328 ? 21.062 -8.516 -3.168 1 97.38 328 ARG A CA 1
ATOM 2573 C C . ARG A 1 328 ? 20.688 -7.277 -3.973 1 97.38 328 ARG A C 1
ATOM 2575 O O . ARG A 1 328 ? 21.547 -6.629 -4.562 1 97.38 328 ARG A O 1
ATOM 2582 N N . GLY A 1 329 ? 19.438 -7.016 -4.004 1 97.5 329 GLY A N 1
ATOM 2583 C CA . GLY A 1 329 ? 18.953 -5.949 -4.863 1 97.5 329 GLY A CA 1
ATOM 2584 C C . GLY A 1 329 ? 19 -4.582 -4.211 1 97.5 329 GLY A C 1
ATOM 2585 O O . GLY A 1 329 ? 19.125 -3.564 -4.895 1 97.5 329 GLY A O 1
ATOM 2586 N N . TYR A 1 330 ? 18.906 -4.5 -2.912 1 98.12 330 TYR A N 1
ATOM 2587 C CA . TYR A 1 330 ? 18.781 -3.201 -2.254 1 98.12 330 TYR A CA 1
ATOM 2588 C C . TYR A 1 330 ? 19.812 -3.057 -1.146 1 98.12 330 TYR A C 1
ATOM 2590 O O . TYR A 1 330 ? 20.594 -2.098 -1.134 1 98.12 330 TYR A O 1
ATOM 2598 N N . ILE A 1 331 ? 19.875 -3.979 -0.193 1 98 331 ILE A N 1
ATOM 2599 C CA . ILE A 1 331 ? 20.656 -3.822 1.031 1 98 331 ILE A CA 1
ATOM 2600 C C . ILE A 1 331 ? 22.141 -3.801 0.696 1 98 331 ILE A C 1
ATOM 2602 O O . ILE A 1 331 ? 22.875 -2.891 1.11 1 98 331 ILE A O 1
ATOM 2606 N N . LYS A 1 332 ? 22.578 -4.754 -0.07 1 97.44 332 LYS A N 1
ATOM 2607 C CA . LYS A 1 332 ? 23.984 -4.867 -0.408 1 97.44 332 LYS A CA 1
ATOM 2608 C C . LYS A 1 332 ? 24.422 -3.721 -1.312 1 97.44 332 LYS A C 1
ATOM 2610 O O . LYS A 1 332 ? 25.406 -3.033 -1.018 1 97.44 332 LYS A O 1
ATOM 2615 N N . PRO A 1 333 ? 23.688 -3.443 -2.396 1 97.19 333 PRO A N 1
ATOM 2616 C CA . PRO A 1 333 ? 24.125 -2.363 -3.281 1 97.19 333 PRO A CA 1
ATOM 2617 C C . PRO A 1 333 ? 24.141 -1.003 -2.586 1 97.19 333 PRO A C 1
ATOM 2619 O O . PRO A 1 333 ? 24.891 -0.107 -2.996 1 97.19 333 PRO A O 1
ATOM 2622 N N . ASN A 1 334 ? 23.375 -0.801 -1.544 1 96.5 334 ASN A N 1
ATOM 2623 C CA . ASN A 1 334 ? 23.312 0.479 -0.844 1 96.5 334 ASN A CA 1
ATOM 2624 C C . ASN A 1 334 ? 24.172 0.458 0.425 1 96.5 334 ASN A C 1
ATOM 2626 O O . ASN A 1 334 ? 24.047 1.349 1.269 1 96.5 334 ASN A O 1
ATOM 2630 N N . ASN A 1 335 ? 24.984 -0.57 0.655 1 97.19 335 ASN A N 1
ATOM 2631 C CA . ASN A 1 335 ? 25.938 -0.71 1.743 1 97.19 335 ASN A CA 1
ATOM 2632 C C . ASN A 1 335 ? 25.266 -0.604 3.107 1 97.19 335 ASN A C 1
ATOM 2634 O O . ASN A 1 335 ? 25.734 0.12 3.984 1 97.19 335 ASN A O 1
ATOM 2638 N N . LEU A 1 336 ? 24.109 -1.333 3.236 1 97.06 336 LEU A N 1
ATOM 2639 C CA . LEU A 1 336 ? 23.328 -1.209 4.461 1 97.06 336 LEU A CA 1
ATOM 2640 C C . LEU A 1 336 ? 23.531 -2.424 5.359 1 97.06 336 LEU A C 1
ATOM 2642 O O . LEU A 1 336 ? 23.078 -2.436 6.504 1 97.06 336 LEU A O 1
ATOM 2646 N N . PHE A 1 337 ? 24.281 -3.424 4.953 1 97.25 337 PHE A N 1
ATOM 2647 C CA . PHE A 1 337 ? 24.375 -4.711 5.633 1 97.25 337 PHE A CA 1
ATOM 2648 C C . PHE A 1 337 ? 24.906 -4.539 7.047 1 97.25 337 PHE A C 1
ATOM 2650 O O . PHE A 1 337 ? 24.438 -5.195 7.98 1 97.25 337 PHE A O 1
ATOM 2657 N N . ASP A 1 338 ? 25.859 -3.686 7.289 1 96 338 ASP A N 1
ATOM 2658 C CA . ASP A 1 338 ? 26.5 -3.527 8.594 1 96 338 ASP A CA 1
ATOM 2659 C C . ASP A 1 338 ? 25.922 -2.326 9.344 1 96 338 ASP A C 1
ATOM 2661 O O . ASP A 1 338 ? 26.5 -1.864 10.32 1 96 338 ASP A O 1
ATOM 2665 N N . ASN A 1 339 ? 24.812 -1.808 8.844 1 95.19 339 ASN A N 1
ATOM 2666 C CA . ASN A 1 339 ? 24.219 -0.605 9.422 1 95.19 339 ASN A CA 1
ATOM 2667 C C . ASN A 1 339 ? 23.156 -0.946 10.461 1 95.19 339 ASN A C 1
ATOM 2669 O O . ASN A 1 339 ? 22 -1.162 10.125 1 95.19 339 ASN A O 1
ATOM 2673 N N . GLU A 1 340 ? 23.469 -0.865 11.711 1 91.94 340 GLU A N 1
ATOM 2674 C CA . GLU A 1 340 ? 22.594 -1.221 12.812 1 91.94 340 GLU A CA 1
ATOM 2675 C C . GLU A 1 340 ? 21.344 -0.333 12.836 1 91.94 340 GLU A C 1
ATOM 2677 O O . GLU A 1 340 ? 20.25 -0.803 13.133 1 91.94 340 GLU A O 1
ATOM 2682 N N . THR A 1 341 ? 21.5 0.943 12.555 1 87 341 THR A N 1
ATOM 2683 C CA . THR A 1 341 ? 20.391 1.888 12.539 1 87 341 THR A CA 1
ATOM 2684 C C . THR A 1 341 ? 19.375 1.506 11.469 1 87 341 THR A C 1
ATOM 2686 O O . THR A 1 341 ? 18.156 1.574 11.703 1 87 341 THR A O 1
ATOM 2689 N N . PHE A 1 342 ? 19.906 1.122 10.336 1 93.12 342 PHE A N 1
ATOM 2690 C CA . PHE A 1 342 ? 19.047 0.647 9.258 1 93.12 342 PHE A CA 1
ATOM 2691 C C . PHE A 1 342 ? 18.219 -0.547 9.719 1 93.12 342 PHE A C 1
ATOM 2693 O O . PHE A 1 342 ? 17 -0.573 9.531 1 93.12 342 PHE A O 1
ATOM 2700 N N . TRP A 1 343 ? 18.891 -1.541 10.312 1 94.88 343 TRP A N 1
ATOM 2701 C CA . TRP A 1 343 ? 18.188 -2.756 10.734 1 94.88 343 TRP A CA 1
ATOM 2702 C C . TRP A 1 343 ? 17.125 -2.441 11.781 1 94.88 343 TRP A C 1
ATOM 2704 O O . TRP A 1 343 ? 16.047 -3.029 11.773 1 94.88 343 TRP A O 1
ATOM 2714 N N . LYS A 1 344 ? 17.438 -1.562 12.617 1 89 344 LYS A N 1
ATOM 2715 C CA . LYS A 1 344 ? 16.562 -1.234 13.742 1 89 344 LYS A CA 1
ATOM 2716 C C . LYS A 1 344 ? 15.328 -0.469 13.281 1 89 344 LYS A C 1
ATOM 2718 O O . LYS A 1 344 ? 14.227 -0.722 13.758 1 89 344 LYS A O 1
ATOM 2723 N N . TYR A 1 345 ? 15.484 0.44 12.289 1 85.81 345 TYR A N 1
ATOM 2724 C CA . TYR A 1 345 ? 14.422 1.409 12.062 1 85.81 345 TYR A CA 1
ATOM 2725 C C . TYR A 1 345 ? 13.859 1.28 10.648 1 85.81 345 TYR A C 1
ATOM 2727 O O . TYR A 1 345 ? 12.727 1.702 10.383 1 85.81 345 TYR A O 1
ATOM 2735 N N . ASP A 1 346 ? 14.609 0.648 9.688 1 92.31 346 ASP A N 1
ATOM 2736 C CA . ASP A 1 346 ? 14.203 0.795 8.289 1 92.31 346 ASP A CA 1
ATOM 2737 C C . ASP A 1 346 ? 14.047 -0.567 7.617 1 92.31 346 ASP A C 1
ATOM 2739 O O . ASP A 1 346 ? 13.461 -0.668 6.539 1 92.31 346 ASP A O 1
ATOM 2743 N N . SER A 1 347 ? 14.508 -1.642 8.242 1 96.94 347 SER A N 1
ATOM 2744 C CA . SER A 1 347 ? 14.586 -2.934 7.566 1 96.94 347 SER A CA 1
ATOM 2745 C C . SER A 1 347 ? 13.203 -3.445 7.191 1 96.94 347 SER A C 1
ATOM 2747 O O . SER A 1 347 ? 12.984 -3.885 6.059 1 96.94 347 SER A O 1
ATOM 2749 N N . VAL A 1 348 ? 12.242 -3.396 8.141 1 97.69 348 VAL A N 1
ATOM 2750 C CA . VAL A 1 348 ? 10.898 -3.896 7.867 1 97.69 348 VAL A CA 1
ATOM 2751 C C . VAL A 1 348 ? 10.242 -3.045 6.781 1 97.69 348 VAL A C 1
ATOM 2753 O O . VAL A 1 348 ? 9.609 -3.576 5.863 1 97.69 348 VAL A O 1
ATOM 2756 N N . ARG A 1 349 ? 10.391 -1.761 6.848 1 95.31 349 ARG A N 1
ATOM 2757 C CA . ARG A 1 349 ? 9.867 -0.863 5.828 1 95.31 349 ARG A CA 1
ATOM 2758 C C . ARG A 1 349 ? 10.484 -1.156 4.465 1 95.31 349 ARG A C 1
ATOM 2760 O O . ARG A 1 349 ? 9.812 -1.053 3.438 1 95.31 349 ARG A O 1
ATOM 2767 N N . THR A 1 350 ? 11.781 -1.453 4.496 1 96.31 350 THR A N 1
ATOM 2768 C CA . THR A 1 350 ? 12.484 -1.8 3.264 1 96.31 350 THR A CA 1
ATOM 2769 C C . THR A 1 350 ? 11.891 -3.059 2.639 1 96.31 350 THR A C 1
ATOM 2771 O O . THR A 1 350 ? 11.664 -3.111 1.428 1 96.31 350 THR A O 1
ATOM 2774 N N . VAL A 1 351 ? 11.578 -4.055 3.461 1 97.88 351 VAL A N 1
ATOM 2775 C CA . VAL A 1 351 ? 10.953 -5.277 2.961 1 97.88 351 VAL A CA 1
ATOM 2776 C C . VAL A 1 351 ? 9.586 -4.957 2.377 1 97.88 351 VAL A C 1
ATOM 2778 O O . VAL A 1 351 ? 9.234 -5.43 1.293 1 97.88 351 VAL A O 1
ATOM 2781 N N . LEU A 1 352 ? 8.844 -4.117 3.057 1 97.19 352 LEU A N 1
ATOM 2782 C CA . LEU A 1 352 ? 7.527 -3.715 2.566 1 97.19 352 LEU A CA 1
ATOM 2783 C C . LEU A 1 352 ? 7.645 -2.977 1.237 1 97.19 352 LEU A C 1
ATOM 2785 O O . LEU A 1 352 ? 6.898 -3.258 0.298 1 97.19 352 LEU A O 1
ATOM 2789 N N . GLY A 1 353 ? 8.555 -2.059 1.136 1 94.5 353 GLY A N 1
ATOM 2790 C CA . GLY A 1 353 ? 8.766 -1.31 -0.094 1 94.5 353 GLY A CA 1
ATOM 2791 C C . GLY A 1 353 ? 9.109 -2.191 -1.278 1 94.5 353 GLY A C 1
ATOM 2792 O O . GLY A 1 353 ? 8.578 -2.006 -2.375 1 94.5 353 GLY A O 1
ATOM 2793 N N . ALA A 1 354 ? 9.984 -3.131 -1.014 1 95.69 354 ALA A N 1
ATOM 2794 C CA . ALA A 1 354 ? 10.383 -4.066 -2.064 1 95.69 354 ALA A CA 1
ATOM 2795 C C . ALA A 1 354 ? 9.188 -4.875 -2.561 1 95.69 354 ALA A C 1
ATOM 2797 O O . ALA A 1 354 ? 9.141 -5.273 -3.725 1 95.69 354 ALA A O 1
ATOM 2798 N N . LEU A 1 355 ? 8.273 -5.035 -1.712 1 94.69 355 LEU A N 1
ATOM 2799 C CA . LEU A 1 355 ? 7.113 -5.859 -2.053 1 94.69 355 LEU A CA 1
ATOM 2800 C C . LEU A 1 355 ? 5.926 -4.988 -2.445 1 94.69 355 LEU A C 1
ATOM 2802 O O . LEU A 1 355 ? 4.777 -5.438 -2.398 1 94.69 355 LEU A O 1
ATOM 2806 N N . GLY A 1 356 ? 6.168 -3.734 -2.748 1 91.81 356 GLY A N 1
ATOM 2807 C CA . GLY A 1 356 ? 5.188 -2.842 -3.344 1 91.81 356 GLY A CA 1
ATOM 2808 C C . GLY A 1 356 ? 4.227 -2.25 -2.33 1 91.81 356 GLY A C 1
ATOM 2809 O O . GLY A 1 356 ? 3.168 -1.736 -2.695 1 91.81 356 GLY A O 1
ATOM 2810 N N . ILE A 1 357 ? 4.535 -2.316 -1.055 1 94.19 357 ILE A N 1
ATOM 2811 C CA . ILE A 1 357 ? 3.684 -1.791 0.005 1 94.19 357 ILE A CA 1
ATOM 2812 C C . ILE A 1 357 ? 4.285 -0.501 0.559 1 94.19 357 ILE A C 1
ATOM 2814 O O . ILE A 1 357 ? 5.391 -0.507 1.103 1 94.19 357 ILE A O 1
ATOM 2818 N N . ARG A 1 358 ? 3.553 0.559 0.398 1 91.69 358 ARG A N 1
ATOM 2819 C CA . ARG A 1 358 ? 4.008 1.85 0.903 1 91.69 358 ARG A CA 1
ATOM 2820 C C . ARG A 1 358 ? 3.723 1.986 2.395 1 91.69 358 ARG A C 1
ATOM 2822 O O . ARG A 1 358 ? 2.617 1.689 2.85 1 91.69 358 ARG A O 1
ATOM 2829 N N . ASP A 1 359 ? 4.695 2.371 3.141 1 94.75 359 ASP A N 1
ATOM 2830 C CA . ASP A 1 359 ? 4.582 2.604 4.578 1 94.75 359 ASP A CA 1
ATOM 2831 C C . ASP A 1 359 ? 5.309 3.883 4.988 1 94.75 359 ASP A C 1
ATOM 2833 O O . ASP A 1 359 ? 6.242 3.842 5.793 1 94.75 359 ASP A O 1
ATOM 2837 N N . ASP A 1 360 ? 4.816 4.988 4.574 1 91.19 360 ASP A N 1
ATOM 2838 C CA . ASP A 1 360 ? 5.465 6.273 4.797 1 91.19 360 ASP A CA 1
ATOM 2839 C C . ASP A 1 360 ? 5.422 6.664 6.273 1 91.19 360 ASP A C 1
ATOM 2841 O O . ASP A 1 360 ? 6.246 7.453 6.738 1 91.19 360 ASP A O 1
ATOM 2845 N N . THR A 1 361 ? 4.523 6.09 7.023 1 93.5 361 THR A N 1
ATOM 2846 C CA . THR A 1 361 ? 4.324 6.488 8.414 1 93.5 361 THR A CA 1
ATOM 2847 C C . THR A 1 361 ? 4.922 5.457 9.359 1 93.5 361 THR A C 1
ATOM 2849 O O . THR A 1 361 ? 4.945 5.664 10.578 1 93.5 361 THR A O 1
ATOM 2852 N N . SER A 1 362 ? 5.309 4.262 8.867 1 93 362 SER A N 1
ATOM 2853 C CA . SER A 1 362 ? 5.891 3.15 9.609 1 93 362 SER A CA 1
ATOM 2854 C C . SER A 1 362 ? 4.844 2.459 10.484 1 93 362 SER A C 1
ATOM 2856 O O . SER A 1 362 ? 5.188 1.658 11.352 1 93 362 SER A O 1
ATOM 2858 N N . ALA A 1 363 ? 3.623 2.803 10.273 1 95.38 363 ALA A N 1
ATOM 2859 C CA . ALA A 1 363 ? 2.57 2.18 11.07 1 95.38 363 ALA A CA 1
ATOM 2860 C C . ALA A 1 363 ? 2.436 0.696 10.734 1 95.38 363 ALA A C 1
ATOM 2862 O O . ALA A 1 363 ? 2.207 -0.129 11.625 1 95.38 363 ALA A O 1
ATOM 2863 N N . LEU A 1 364 ? 2.492 0.371 9.469 1 97.19 364 LEU A N 1
ATOM 2864 C CA . LEU A 1 364 ? 2.447 -1.031 9.07 1 97.19 364 LEU A CA 1
ATOM 2865 C C . LEU A 1 364 ? 3.658 -1.788 9.609 1 97.19 364 LEU A C 1
ATOM 2867 O O . LEU A 1 364 ? 3.525 -2.91 10.102 1 97.19 364 LEU A O 1
ATOM 2871 N N . SER A 1 365 ? 4.812 -1.119 9.492 1 96.38 365 SER A N 1
ATOM 2872 C CA . SER A 1 365 ? 6.027 -1.722 10.023 1 96.38 365 SER A CA 1
ATOM 2873 C C . SER A 1 365 ? 5.883 -2.033 11.508 1 96.38 365 SER A C 1
ATOM 2875 O O . SER A 1 365 ? 6.324 -3.088 11.977 1 96.38 365 SER A O 1
ATOM 2877 N N . ASP A 1 366 ? 5.301 -1.132 12.242 1 94.81 366 ASP A N 1
ATOM 2878 C CA . ASP A 1 366 ? 5.094 -1.332 13.672 1 94.81 366 ASP A CA 1
ATOM 2879 C C . ASP A 1 366 ? 4.242 -2.572 13.938 1 94.81 366 ASP A C 1
ATOM 2881 O O . ASP A 1 366 ? 4.539 -3.354 14.844 1 94.81 366 ASP A O 1
ATOM 2885 N N . ALA A 1 367 ? 3.195 -2.758 13.172 1 95.94 367 ALA A N 1
ATOM 2886 C CA . ALA A 1 367 ? 2.338 -3.932 13.312 1 95.94 367 ALA A CA 1
ATOM 2887 C C . ALA A 1 367 ? 3.096 -5.211 12.969 1 95.94 367 ALA A C 1
ATOM 2889 O O . ALA A 1 367 ? 2.969 -6.223 13.656 1 95.94 367 ALA A O 1
ATOM 2890 N N . LEU A 1 368 ? 3.842 -5.172 11.883 1 97.62 368 LEU A N 1
ATOM 2891 C CA . LEU A 1 368 ? 4.605 -6.348 11.469 1 97.62 368 LEU A CA 1
ATOM 2892 C C . LEU A 1 368 ? 5.68 -6.684 12.5 1 97.62 368 LEU A C 1
ATOM 2894 O O . LEU A 1 368 ? 5.941 -7.859 12.758 1 97.62 368 LEU A O 1
ATOM 2898 N N . ILE A 1 369 ? 6.328 -5.668 13.062 1 95.31 369 ILE A N 1
ATOM 2899 C CA . ILE A 1 369 ? 7.328 -5.887 14.102 1 95.31 369 ILE A CA 1
ATOM 2900 C C . ILE A 1 369 ? 6.688 -6.594 15.297 1 95.31 369 ILE A C 1
ATOM 2902 O O . ILE A 1 369 ? 7.258 -7.539 15.844 1 95.31 369 ILE A O 1
ATOM 2906 N N . THR A 1 370 ? 5.512 -6.191 15.625 1 92.38 370 THR A N 1
ATOM 2907 C CA . THR A 1 370 ? 4.801 -6.816 16.734 1 92.38 370 THR A CA 1
ATOM 2908 C C . THR A 1 370 ? 4.598 -8.305 16.484 1 92.38 370 THR A C 1
ATOM 2910 O O . THR A 1 370 ? 4.84 -9.133 17.375 1 92.38 370 THR A O 1
ATOM 2913 N N . LYS A 1 371 ? 4.246 -8.625 15.305 1 93.69 371 LYS A N 1
ATOM 2914 C CA . LYS A 1 371 ? 3.918 -10.016 15.008 1 93.69 371 LYS A CA 1
ATOM 2915 C C . LYS A 1 371 ? 5.18 -10.844 14.773 1 93.69 371 LYS A C 1
ATOM 2917 O O . LYS A 1 371 ? 5.293 -11.969 15.266 1 93.69 371 LYS A O 1
ATOM 2922 N N . TYR A 1 372 ? 6.152 -10.312 14.062 1 96.44 372 TYR A N 1
ATOM 2923 C CA . TYR A 1 372 ? 7.215 -11.141 13.508 1 96.44 372 TYR A CA 1
ATOM 2924 C C . TYR A 1 372 ? 8.523 -10.922 14.258 1 96.44 372 TYR A C 1
ATOM 2926 O O . TYR A 1 372 ? 9.445 -11.734 14.164 1 96.44 372 TYR A O 1
ATOM 2934 N N . LEU A 1 373 ? 8.641 -9.812 14.938 1 94.88 373 LEU A N 1
ATOM 2935 C CA . LEU A 1 373 ? 9.906 -9.469 15.57 1 94.88 373 LEU A CA 1
ATOM 2936 C C . LEU A 1 373 ? 9.711 -9.141 17.047 1 94.88 373 LEU A C 1
ATOM 2938 O O . LEU A 1 373 ? 10.578 -8.531 17.672 1 94.88 373 LEU A O 1
ATOM 2942 N N . GLY A 1 374 ? 8.578 -9.523 17.609 1 89 374 GLY A N 1
ATOM 2943 C CA . GLY A 1 374 ? 8.328 -9.273 19.016 1 89 374 GLY A CA 1
ATOM 2944 C C . GLY A 1 374 ? 9.43 -9.789 19.922 1 89 374 GLY A C 1
ATOM 2945 O O . GLY A 1 374 ? 9.789 -9.141 20.906 1 89 374 GLY A O 1
ATOM 2946 N N . TYR A 1 375 ? 9.977 -10.898 19.578 1 87.38 375 TYR A N 1
ATOM 2947 C CA . TYR A 1 375 ? 11.047 -11.508 20.359 1 87.38 375 TYR A CA 1
ATOM 2948 C C . TYR A 1 375 ? 12.289 -10.633 20.359 1 87.38 375 TYR A C 1
ATOM 2950 O O . TYR A 1 375 ? 12.992 -10.547 21.375 1 87.38 375 TYR A O 1
ATOM 2958 N N . ALA A 1 376 ? 12.594 -9.992 19.266 1 90.12 376 ALA A N 1
ATOM 2959 C CA . ALA A 1 376 ? 13.742 -9.094 19.188 1 90.12 376 ALA A CA 1
ATOM 2960 C C . ALA A 1 376 ? 13.5 -7.824 20 1 90.12 376 ALA A C 1
ATOM 2962 O O . ALA A 1 376 ? 14.422 -7.289 20.609 1 90.12 376 ALA A O 1
ATOM 2963 N N . VAL A 1 377 ? 12.289 -7.332 19.938 1 84.25 377 VAL A N 1
ATOM 2964 C CA . VAL A 1 377 ? 11.914 -6.168 20.734 1 84.25 377 VAL A CA 1
ATOM 2965 C C . VAL A 1 377 ? 12.031 -6.496 22.219 1 84.25 377 VAL A C 1
ATOM 2967 O O . VAL A 1 377 ? 12.672 -5.758 22.984 1 84.25 377 VAL A O 1
ATOM 2970 N N . ASP A 1 378 ? 11.477 -7.66 22.578 1 81.44 378 ASP A N 1
ATOM 2971 C CA . ASP A 1 378 ? 11.438 -8.078 23.969 1 81.44 378 ASP A CA 1
ATOM 2972 C C . ASP A 1 378 ? 12.844 -8.305 24.516 1 81.44 378 ASP A C 1
ATOM 2974 O O . ASP A 1 378 ? 13.086 -8.109 25.719 1 81.44 378 ASP A O 1
ATOM 2978 N N . SER A 1 379 ? 13.75 -8.609 23.688 1 82.06 379 SER A N 1
ATOM 2979 C CA . SER A 1 379 ? 15.109 -8.922 24.125 1 82.06 379 SER A CA 1
ATOM 2980 C C . SER A 1 379 ? 16.062 -7.754 23.875 1 82.06 379 SER A C 1
ATOM 2982 O O . SER A 1 379 ? 17.281 -7.898 23.984 1 82.06 379 SER A O 1
ATOM 2984 N N . CYS A 1 380 ? 15.516 -6.535 23.438 1 83.75 380 CYS A N 1
ATOM 2985 C CA . CYS A 1 380 ? 16.281 -5.328 23.156 1 83.75 380 CYS A CA 1
ATOM 2986 C C . CYS A 1 380 ? 17.344 -5.59 22.094 1 83.75 380 CYS A C 1
ATOM 2988 O O . CYS A 1 380 ? 18.484 -5.152 22.219 1 83.75 380 CYS A O 1
ATOM 2990 N N . GLN A 1 381 ? 17.016 -6.418 21.172 1 89.19 381 GLN A N 1
ATOM 2991 C CA . GLN A 1 381 ? 17.984 -6.809 20.156 1 89.19 381 GLN A CA 1
ATOM 2992 C C . GLN A 1 381 ? 17.578 -6.316 18.766 1 89.19 381 GLN A C 1
ATOM 2994 O O . GLN A 1 381 ? 18.016 -6.859 17.75 1 89.19 381 GLN A O 1
ATOM 2999 N N . MET A 1 382 ? 16.672 -5.34 18.797 1 89.81 382 MET A N 1
ATOM 3000 C CA . MET A 1 382 ? 16.438 -4.684 17.516 1 89.81 382 MET A CA 1
ATOM 3001 C C . MET A 1 382 ? 17.719 -4.043 17 1 89.81 382 MET A C 1
ATOM 3003 O O . MET A 1 382 ? 18.469 -3.441 17.766 1 89.81 382 MET A O 1
ATOM 3007 N N . GLY A 1 383 ? 18.031 -4.195 15.719 1 91.5 383 GLY A N 1
ATOM 3008 C CA . GLY A 1 383 ? 19.266 -3.719 15.133 1 91.5 383 GLY A CA 1
ATOM 3009 C C . GLY A 1 383 ? 20.281 -4.82 14.914 1 91.5 383 GLY A C 1
ATOM 3010 O O . GLY A 1 383 ? 21.25 -4.641 14.18 1 91.5 383 GLY A O 1
ATOM 3011 N N . ASN A 1 384 ? 20.062 -5.914 15.617 1 93.62 384 ASN A N 1
ATOM 3012 C CA . ASN A 1 384 ? 20.906 -7.094 15.461 1 93.62 384 ASN A CA 1
ATOM 3013 C C . ASN A 1 384 ? 20.375 -8.031 14.383 1 93.62 384 ASN A C 1
ATOM 3015 O O . ASN A 1 384 ? 19.422 -8.781 14.625 1 93.62 384 ASN A O 1
ATOM 3019 N N . LEU A 1 385 ? 21.016 -8.016 13.258 1 95.19 385 LEU A N 1
ATOM 3020 C CA . LEU A 1 385 ? 20.531 -8.773 12.109 1 95.19 385 LEU A CA 1
ATOM 3021 C C . LEU A 1 385 ? 20.391 -10.25 12.461 1 95.19 385 LEU A C 1
ATOM 3023 O O . LEU A 1 385 ? 19.391 -10.883 12.102 1 95.19 385 LEU A O 1
ATOM 3027 N N . THR A 1 386 ? 21.344 -10.812 13.109 1 93.75 386 THR A N 1
ATOM 3028 C CA . THR A 1 386 ? 21.328 -12.234 13.43 1 93.75 386 THR A CA 1
ATOM 3029 C C . THR A 1 386 ? 20.062 -12.602 14.195 1 93.75 386 THR A C 1
ATOM 3031 O O . THR A 1 386 ? 19.453 -13.641 13.93 1 93.75 386 THR A O 1
ATOM 3034 N N . VAL A 1 387 ? 19.703 -11.766 15.125 1 93.62 387 VAL A N 1
ATOM 3035 C CA . VAL A 1 387 ? 18.531 -12.031 15.945 1 93.62 387 VAL A CA 1
ATOM 3036 C C . VAL A 1 387 ? 17.266 -11.758 15.133 1 93.62 387 VAL A C 1
ATOM 3038 O O . VAL A 1 387 ? 16.281 -12.508 15.234 1 93.62 387 VAL A O 1
ATOM 3041 N N . MET A 1 388 ? 17.25 -10.742 14.32 1 96 388 MET A N 1
ATOM 3042 C CA . MET A 1 388 ? 16.062 -10.281 13.625 1 96 388 MET A CA 1
ATOM 3043 C C . MET A 1 388 ? 15.789 -11.133 12.391 1 96 388 MET A C 1
ATOM 3045 O O . MET A 1 388 ? 14.656 -11.172 11.898 1 96 388 MET A O 1
ATOM 3049 N N . LEU A 1 389 ? 16.75 -11.844 11.906 1 97.06 389 LEU A N 1
ATOM 3050 C CA . LEU A 1 389 ? 16.766 -12.453 10.586 1 97.06 389 LEU A CA 1
ATOM 3051 C C . LEU A 1 389 ? 15.57 -13.391 10.414 1 97.06 389 LEU A C 1
ATOM 3053 O O . LEU A 1 389 ? 14.875 -13.352 9.398 1 97.06 389 LEU A O 1
ATOM 3057 N N . PRO A 1 390 ? 15.227 -14.289 11.359 1 97.12 390 PRO A N 1
ATOM 3058 C CA . PRO A 1 390 ? 14.078 -15.18 11.172 1 97.12 390 PRO A CA 1
ATOM 3059 C C . PRO A 1 390 ? 12.773 -14.422 10.922 1 97.12 390 PRO A C 1
ATOM 3061 O O . PRO A 1 390 ? 11.977 -14.82 10.062 1 97.12 390 PRO A O 1
ATOM 3064 N N . GLY A 1 391 ? 12.57 -13.336 11.672 1 97.75 391 GLY A N 1
ATOM 3065 C CA . GLY A 1 391 ? 11.375 -12.539 11.484 1 97.75 391 GLY A CA 1
ATOM 3066 C C . GLY A 1 391 ? 11.32 -11.859 10.125 1 97.75 391 GLY A C 1
ATOM 3067 O O . GLY A 1 391 ? 10.266 -11.82 9.492 1 97.75 391 GLY A O 1
ATOM 3068 N N . LEU A 1 392 ? 12.461 -11.312 9.68 1 98.44 392 LEU A N 1
ATOM 3069 C CA . LEU A 1 392 ? 12.531 -10.656 8.375 1 98.44 392 LEU A CA 1
ATOM 3070 C C . LEU A 1 392 ? 12.266 -11.648 7.25 1 98.44 392 LEU A C 1
ATOM 3072 O O . LEU A 1 392 ? 11.57 -11.328 6.285 1 98.44 392 LEU A O 1
ATOM 3076 N N . ILE A 1 393 ? 12.766 -12.852 7.402 1 98.31 393 ILE A N 1
ATOM 3077 C CA . ILE A 1 393 ? 12.547 -13.922 6.438 1 98.31 393 ILE A CA 1
ATOM 3078 C C . ILE A 1 393 ? 11.062 -14.273 6.383 1 98.31 393 ILE A C 1
ATOM 3080 O O . ILE A 1 393 ? 10.492 -14.43 5.301 1 98.31 393 ILE A O 1
ATOM 3084 N N . ASP A 1 394 ? 10.438 -14.336 7.531 1 98.38 394 ASP A N 1
ATOM 3085 C CA . ASP A 1 394 ? 9.023 -14.68 7.598 1 98.38 394 ASP A CA 1
ATOM 3086 C C . ASP A 1 394 ? 8.156 -13.594 6.957 1 98.38 394 ASP A C 1
ATOM 3088 O O . ASP A 1 394 ? 7.203 -13.898 6.238 1 98.38 394 ASP A O 1
ATOM 3092 N N . ILE A 1 395 ? 8.492 -12.312 7.238 1 98.56 395 ILE A N 1
ATOM 3093 C CA . ILE A 1 395 ? 7.758 -11.227 6.605 1 98.56 395 ILE A CA 1
ATOM 3094 C C . ILE A 1 395 ? 7.867 -11.336 5.086 1 98.56 395 ILE A C 1
ATOM 3096 O O . ILE A 1 395 ? 6.859 -11.305 4.379 1 98.56 395 ILE A O 1
ATOM 3100 N N . ALA A 1 396 ? 9.07 -11.539 4.594 1 98.44 396 ALA A N 1
ATOM 3101 C CA . ALA A 1 396 ? 9.328 -11.594 3.158 1 98.44 396 ALA A CA 1
ATOM 3102 C C . ALA A 1 396 ? 8.602 -12.773 2.518 1 98.44 396 ALA A C 1
ATOM 3104 O O . ALA A 1 396 ? 7.961 -12.625 1.474 1 98.44 396 ALA A O 1
ATOM 3105 N N . GLY A 1 397 ? 8.656 -13.938 3.102 1 98.25 397 GLY A N 1
ATOM 3106 C CA . GLY A 1 397 ? 8.031 -15.125 2.555 1 98.25 397 GLY A CA 1
ATOM 3107 C C . GLY A 1 397 ? 6.516 -15.039 2.512 1 98.25 397 GLY A C 1
ATOM 3108 O O . GLY A 1 397 ? 5.891 -15.469 1.539 1 98.25 397 GLY A O 1
ATOM 3109 N N . THR A 1 398 ? 5.945 -14.492 3.613 1 98.25 398 THR A N 1
ATOM 3110 C CA . THR A 1 398 ? 4.496 -14.352 3.707 1 98.25 398 THR A CA 1
ATOM 3111 C C . THR A 1 398 ? 3.971 -13.43 2.611 1 98.25 398 THR A C 1
ATOM 3113 O O . THR A 1 398 ? 3.033 -13.781 1.893 1 98.25 398 THR A O 1
ATOM 3116 N N . LEU A 1 399 ? 4.621 -12.328 2.445 1 97.69 399 LEU A N 1
ATOM 3117 C CA . LEU A 1 399 ? 4.125 -11.305 1.527 1 97.69 399 LEU A CA 1
ATOM 3118 C C . LEU A 1 399 ? 4.48 -11.656 0.086 1 97.69 399 LEU A C 1
ATOM 3120 O O . LEU A 1 399 ? 3.729 -11.336 -0.838 1 97.69 399 LEU A O 1
ATOM 3124 N N . PHE A 1 400 ? 5.531 -12.312 -0.159 1 97.5 400 PHE A N 1
ATOM 3125 C CA . PHE A 1 400 ? 6.023 -12.578 -1.507 1 97.5 400 PHE A CA 1
ATOM 3126 C C . PHE A 1 400 ? 5.301 -13.766 -2.125 1 97.5 400 PHE A C 1
ATOM 3128 O O . PHE A 1 400 ? 5.027 -13.781 -3.326 1 97.5 400 PHE A O 1
ATOM 3135 N N . LEU A 1 401 ? 5.023 -14.797 -1.292 1 97.88 401 LEU A N 1
ATOM 3136 C CA . LEU A 1 401 ? 4.516 -16 -1.938 1 97.88 401 LEU A CA 1
ATOM 3137 C C . LEU A 1 401 ? 3.371 -16.609 -1.131 1 97.88 401 LEU A C 1
ATOM 3139 O O . LEU A 1 401 ? 2.275 -16.812 -1.658 1 97.88 401 LEU A O 1
ATOM 3143 N N . LYS A 1 402 ? 3.512 -16.844 0.148 1 98.31 402 LYS A N 1
ATOM 3144 C CA . LYS A 1 402 ? 2.65 -17.719 0.946 1 98.31 402 LYS A CA 1
ATOM 3145 C C . LYS A 1 402 ? 1.227 -17.172 1.008 1 98.31 402 LYS A C 1
ATOM 3147 O O . LYS A 1 402 ? 0.267 -17.891 0.724 1 98.31 402 LYS A O 1
ATOM 3152 N N . ALA A 1 403 ? 1.113 -15.953 1.334 1 97.88 403 ALA A N 1
ATOM 3153 C CA . ALA A 1 403 ? -0.207 -15.383 1.587 1 97.88 403 ALA A CA 1
ATOM 3154 C C . ALA A 1 403 ? -1.05 -15.359 0.315 1 97.88 403 ALA A C 1
ATOM 3156 O O . ALA A 1 403 ? -2.254 -15.625 0.356 1 97.88 403 ALA A O 1
ATOM 3157 N N . GLY A 1 404 ? -0.455 -15.016 -0.821 1 97.5 404 GLY A N 1
ATOM 3158 C CA . GLY A 1 404 ? -1.19 -14.953 -2.074 1 97.5 404 GLY A CA 1
ATOM 3159 C C . GLY A 1 404 ? -1.771 -16.297 -2.492 1 97.5 404 GLY A C 1
ATOM 3160 O O . GLY A 1 404 ? -2.934 -16.375 -2.891 1 97.5 404 GLY A O 1
ATOM 3161 N N . GLY A 1 405 ? -0.935 -17.312 -2.418 1 97.88 405 GLY A N 1
ATOM 3162 C CA . GLY A 1 405 ? -1.413 -18.641 -2.76 1 97.88 405 GLY A CA 1
ATOM 3163 C C . GLY A 1 405 ? -2.529 -19.125 -1.853 1 97.88 405 GLY A C 1
ATOM 3164 O O . GLY A 1 405 ? -3.559 -19.594 -2.33 1 97.88 405 GLY A O 1
ATOM 3165 N N . TRP A 1 406 ? -2.328 -18.922 -0.595 1 97.56 406 TRP A N 1
ATOM 3166 C CA . TRP A 1 406 ? -3.307 -19.406 0.379 1 97.56 406 TRP A CA 1
ATOM 3167 C C . TRP A 1 406 ? -4.625 -18.641 0.24 1 97.56 406 TRP A C 1
ATOM 3169 O O . TRP A 1 406 ? -5.699 -19.25 0.288 1 97.56 406 TRP A O 1
ATOM 3179 N N . GLN A 1 407 ? -4.547 -17.375 0.036 1 95.75 407 GLN A N 1
ATOM 3180 C CA . GLN A 1 407 ? -5.746 -16.547 -0.114 1 95.75 407 GLN A CA 1
ATOM 3181 C C . GLN A 1 407 ? -6.523 -16.938 -1.368 1 95.75 407 GLN A C 1
ATOM 3183 O O . GLN A 1 407 ? -7.754 -16.875 -1.388 1 95.75 407 GLN A O 1
ATOM 3188 N N . THR A 1 408 ? -5.836 -17.297 -2.396 1 97.44 408 THR A N 1
ATOM 3189 C CA . THR A 1 408 ? -6.496 -17.766 -3.609 1 97.44 408 THR A CA 1
ATOM 3190 C C . THR A 1 408 ? -7.367 -18.984 -3.309 1 97.44 408 THR A C 1
ATOM 3192 O O . THR A 1 408 ? -8.523 -19.047 -3.725 1 97.44 408 THR A O 1
ATOM 3195 N N . VAL A 1 409 ? -6.82 -19.922 -2.562 1 97.62 409 VAL A N 1
ATOM 3196 C CA . VAL A 1 409 ? -7.547 -21.125 -2.207 1 97.62 409 VAL A CA 1
ATOM 3197 C C . VAL A 1 409 ? -8.742 -20.781 -1.321 1 97.62 409 VAL A C 1
ATOM 3199 O O . VAL A 1 409 ? -9.859 -21.234 -1.569 1 97.62 409 VAL A O 1
ATOM 3202 N N . LEU A 1 410 ? -8.492 -19.969 -0.387 1 94.62 410 LEU A N 1
ATOM 3203 C CA . LEU A 1 410 ? -9.531 -19.578 0.553 1 94.62 410 LEU A CA 1
ATOM 3204 C C . LEU A 1 410 ? -10.703 -18.938 -0.176 1 94.62 410 LEU A C 1
ATOM 3206 O O . LEU A 1 410 ? -11.859 -19.297 0.054 1 94.62 410 LEU A O 1
ATOM 3210 N N . LYS A 1 411 ? -10.453 -18.031 -1.045 1 93.94 411 LYS A N 1
ATOM 3211 C CA . LYS A 1 411 ? -11.5 -17.312 -1.754 1 93.94 411 LYS A CA 1
ATOM 3212 C C . LYS A 1 411 ? -12.211 -18.219 -2.76 1 93.94 411 LYS A C 1
ATOM 3214 O O . LYS A 1 411 ? -13.406 -18.062 -3.014 1 93.94 411 LYS A O 1
ATOM 3219 N N . HIS A 1 412 ? -11.477 -19.125 -3.273 1 97.12 412 HIS A N 1
ATOM 3220 C CA . HIS A 1 412 ? -12.039 -20.031 -4.266 1 97.12 412 HIS A CA 1
ATOM 3221 C C . HIS A 1 412 ? -13.086 -20.953 -3.643 1 97.12 412 HIS A C 1
ATOM 3223 O O . HIS A 1 412 ? -14.016 -21.391 -4.32 1 97.12 412 HIS A O 1
ATOM 3229 N N . THR A 1 413 ? -13 -21.25 -2.336 1 95.94 413 THR A N 1
ATOM 3230 C CA . THR A 1 413 ? -13.898 -22.172 -1.648 1 95.94 413 THR A CA 1
ATOM 3231 C C . THR A 1 413 ? -15.328 -21.641 -1.658 1 95.94 413 THR A C 1
ATOM 3233 O O . THR A 1 413 ? -16.281 -22.406 -1.517 1 95.94 413 THR A O 1
ATOM 3236 N N . LYS A 1 414 ? -15.469 -20.375 -1.827 1 92.62 414 LYS A N 1
ATOM 3237 C CA . LYS A 1 414 ? -16.797 -19.781 -1.896 1 92.62 414 LYS A CA 1
ATOM 3238 C C . LYS A 1 414 ? -17.578 -20.297 -3.096 1 92.62 414 LYS A C 1
ATOM 3240 O O . LYS A 1 414 ? -18.812 -20.344 -3.068 1 92.62 414 LYS A O 1
ATOM 3245 N N . PHE A 1 415 ? -16.875 -20.719 -4.094 1 96.19 415 PHE A N 1
ATOM 3246 C CA . PHE A 1 415 ? -17.516 -21.047 -5.359 1 96.19 415 PHE A CA 1
ATOM 3247 C C . PHE A 1 415 ? -17.375 -22.531 -5.668 1 96.19 415 PHE A C 1
ATOM 3249 O O . PHE A 1 415 ? -18.203 -23.094 -6.379 1 96.19 415 PHE A O 1
ATOM 3256 N N . ASN A 1 416 ? -16.297 -23.125 -5.203 1 97 416 ASN A N 1
ATOM 3257 C CA . ASN A 1 416 ? -15.961 -24.516 -5.508 1 97 416 ASN A CA 1
ATOM 3258 C C . ASN A 1 416 ? -15.398 -25.234 -4.289 1 97 416 ASN A C 1
ATOM 3260 O O . ASN A 1 416 ? -14.336 -24.875 -3.775 1 97 416 ASN A O 1
ATOM 3264 N N . PRO A 1 417 ? -16.062 -26.281 -3.838 1 95.75 417 PRO A N 1
ATOM 3265 C CA . PRO A 1 417 ? -15.594 -26.984 -2.641 1 95.75 417 PRO A CA 1
ATOM 3266 C C . PRO A 1 417 ? -14.328 -27.797 -2.891 1 95.75 417 PRO A C 1
ATOM 3268 O O . PRO A 1 417 ? -13.703 -28.281 -1.942 1 95.75 417 PRO A O 1
ATOM 3271 N N . HIS A 1 418 ? -13.938 -27.984 -4.145 1 97.62 418 HIS A N 1
ATOM 3272 C CA . HIS A 1 418 ? -12.727 -28.75 -4.465 1 97.62 418 HIS A CA 1
ATOM 3273 C C . HIS A 1 418 ? -11.516 -27.828 -4.582 1 97.62 418 HIS A C 1
ATOM 3275 O O . HIS A 1 418 ? -10.969 -27.656 -5.672 1 97.62 418 HIS A O 1
ATOM 3281 N N . ALA A 1 419 ? -11.109 -27.297 -3.514 1 98.44 419 ALA A N 1
ATOM 3282 C CA . ALA A 1 419 ? -9.938 -26.438 -3.346 1 98.44 419 ALA A CA 1
ATOM 3283 C C . ALA A 1 419 ? -9.008 -26.984 -2.27 1 98.44 419 ALA A C 1
ATOM 3285 O O . ALA A 1 419 ? -9.453 -27.328 -1.174 1 98.44 419 ALA A O 1
ATOM 3286 N N . TYR A 1 420 ? -7.773 -27.109 -2.635 1 98.69 420 TYR A N 1
ATOM 3287 C CA . TYR A 1 420 ? -6.812 -27.781 -1.764 1 98.69 420 TYR A CA 1
ATOM 3288 C C . TYR A 1 420 ? -5.555 -26.938 -1.582 1 98.69 420 TYR A C 1
ATOM 3290 O O . TYR A 1 420 ? -5.125 -26.25 -2.51 1 98.69 420 TYR A O 1
ATOM 3298 N N . TRP A 1 421 ? -4.984 -26.969 -0.337 1 98.44 421 TRP A N 1
ATOM 3299 C CA . TRP A 1 421 ? -3.752 -26.266 0.006 1 98.44 421 TRP A CA 1
ATOM 3300 C C . TRP A 1 421 ? -2.725 -27.234 0.593 1 98.44 421 TRP A C 1
ATOM 3302 O O . TRP A 1 421 ? -3.08 -28.156 1.322 1 98.44 421 TRP A O 1
ATOM 3312 N N . TYR A 1 422 ? -1.448 -27.016 0.237 1 98.56 422 TYR A N 1
ATOM 3313 C CA . TYR A 1 422 ? -0.396 -27.781 0.893 1 98.56 422 TYR A CA 1
ATOM 3314 C C . TYR A 1 422 ? 0.766 -26.891 1.298 1 98.56 422 TYR A C 1
ATOM 3316 O O . TYR A 1 422 ? 0.936 -25.797 0.748 1 98.56 422 TYR A O 1
ATOM 3324 N N . SER A 1 423 ? 1.452 -27.297 2.268 1 98.31 423 SER A N 1
ATOM 3325 C CA . SER A 1 423 ? 2.781 -26.781 2.598 1 98.31 423 SER A CA 1
ATOM 3326 C C . SER A 1 423 ? 3.844 -27.859 2.4 1 98.31 423 SER A C 1
ATOM 3328 O O . SER A 1 423 ? 3.738 -28.953 2.963 1 98.31 423 SER A O 1
ATOM 3330 N N . PHE A 1 424 ? 4.781 -27.609 1.529 1 98.56 424 PHE A N 1
ATOM 3331 C CA . PHE A 1 424 ? 5.938 -28.484 1.414 1 98.56 424 PHE A CA 1
ATOM 3332 C C . PHE A 1 424 ? 6.957 -28.188 2.508 1 98.56 424 PHE A C 1
ATOM 3334 O O . PHE A 1 424 ? 7.559 -27.109 2.527 1 98.56 424 PHE A O 1
ATOM 3341 N N . ASP A 1 425 ? 7.184 -29.172 3.352 1 97.44 425 ASP A N 1
ATOM 3342 C CA . ASP A 1 425 ? 7.941 -28.922 4.578 1 97.44 425 ASP A CA 1
ATOM 3343 C C . ASP A 1 425 ? 9.164 -29.828 4.652 1 97.44 425 ASP A C 1
ATOM 3345 O O . ASP A 1 425 ? 9.867 -29.859 5.668 1 97.44 425 ASP A O 1
ATOM 3349 N N . PHE A 1 426 ? 9.492 -30.562 3.621 1 97.31 426 PHE A N 1
ATOM 3350 C CA . PHE A 1 426 ? 10.586 -31.531 3.654 1 97.31 426 PHE A CA 1
ATOM 3351 C C . PHE A 1 426 ? 11.914 -30.844 3.369 1 97.31 426 PHE A C 1
ATOM 3353 O O . PHE A 1 426 ? 12.117 -30.297 2.281 1 97.31 426 PHE A O 1
ATOM 3360 N N . LEU A 1 427 ? 12.805 -30.922 4.332 1 95.31 427 LEU A N 1
ATOM 3361 C CA . LEU A 1 427 ? 14.141 -30.375 4.137 1 95.31 427 LEU A CA 1
ATOM 3362 C C . LEU A 1 427 ? 15.008 -31.344 3.336 1 95.31 427 LEU A C 1
ATOM 3364 O O . LEU A 1 427 ? 15.531 -32.312 3.885 1 95.31 427 LEU A O 1
ATOM 3368 N N . SER A 1 428 ? 15.188 -31.047 2.129 1 93.81 428 SER A N 1
ATOM 3369 C CA . SER A 1 428 ? 15.984 -31.875 1.227 1 93.81 428 SER A CA 1
ATOM 3370 C C . SER A 1 428 ? 17.469 -31.719 1.51 1 93.81 428 SER A C 1
ATOM 3372 O O . SER A 1 428 ? 17.891 -30.75 2.148 1 93.81 428 SER A O 1
ATOM 3374 N N . LYS A 1 429 ? 18.219 -32.656 1.001 1 90.88 429 LYS A N 1
ATOM 3375 C CA . LYS A 1 429 ? 19.672 -32.594 1.144 1 90.88 429 LYS A CA 1
ATOM 3376 C C . LYS A 1 429 ? 20.25 -31.391 0.423 1 90.88 429 LYS A C 1
ATOM 3378 O O . LYS A 1 429 ? 21.219 -30.781 0.886 1 90.88 429 LYS A O 1
ATOM 3383 N N . VAL A 1 430 ? 19.625 -31.109 -0.684 1 91 430 VAL A N 1
ATOM 3384 C CA . VAL A 1 430 ? 20.062 -29.969 -1.473 1 91 430 VAL A CA 1
ATOM 3385 C C . VAL A 1 430 ? 18.859 -29.125 -1.88 1 91 430 VAL A C 1
ATOM 3387 O O . VAL A 1 430 ? 17.719 -29.594 -1.832 1 91 430 VAL A O 1
ATOM 3390 N N . SER A 1 431 ? 19.172 -27.859 -2.104 1 91.69 431 SER A N 1
ATOM 3391 C CA . SER A 1 431 ? 18.156 -26.969 -2.666 1 91.69 431 SER A CA 1
ATOM 3392 C C . SER A 1 431 ? 18.453 -26.641 -4.125 1 91.69 431 SER A C 1
ATOM 3394 O O . SER A 1 431 ? 19.609 -26.578 -4.523 1 91.69 431 SER A O 1
ATOM 3396 N N . ILE A 1 432 ? 17.391 -26.406 -4.91 1 87.31 432 ILE A N 1
ATOM 3397 C CA . ILE A 1 432 ? 17.531 -26.078 -6.328 1 87.31 432 ILE A CA 1
ATOM 3398 C C . ILE A 1 432 ? 18.109 -24.672 -6.477 1 87.31 432 ILE A C 1
ATOM 3400 O O . ILE A 1 432 ? 18.953 -24.438 -7.348 1 87.31 432 ILE A O 1
ATOM 3404 N N . ILE A 1 433 ? 17.625 -23.812 -5.613 1 88.94 433 ILE A N 1
ATOM 3405 C CA . ILE A 1 433 ? 18.047 -22.422 -5.668 1 88.94 433 ILE A CA 1
ATOM 3406 C C . ILE A 1 433 ? 19.016 -22.125 -4.52 1 88.94 433 ILE A C 1
ATOM 3408 O O . ILE A 1 433 ? 18.812 -22.609 -3.402 1 88.94 433 ILE A O 1
ATOM 3412 N N . GLY A 1 434 ? 20.047 -21.422 -4.855 1 86.69 434 GLY A N 1
ATOM 3413 C CA . GLY A 1 434 ? 20.984 -21.016 -3.832 1 86.69 434 GLY A CA 1
ATOM 3414 C C . GLY A 1 434 ? 20.594 -19.719 -3.141 1 86.69 434 GLY A C 1
ATOM 3415 O O . GLY A 1 434 ? 19.703 -19 -3.607 1 86.69 434 GLY A O 1
ATOM 3416 N N . ALA A 1 435 ? 21.125 -19.531 -1.958 1 91.06 435 ALA A N 1
ATOM 3417 C CA . ALA A 1 435 ? 20.969 -18.281 -1.207 1 91.06 435 ALA A CA 1
ATOM 3418 C C . ALA A 1 435 ? 22.312 -17.797 -0.647 1 91.06 435 ALA A C 1
ATOM 3420 O O . ALA A 1 435 ? 23.281 -18.562 -0.603 1 91.06 435 ALA A O 1
ATOM 3421 N N . SER A 1 436 ? 22.312 -16.516 -0.284 1 94.38 436 SER A N 1
ATOM 3422 C CA . SER A 1 436 ? 23.5 -15.93 0.315 1 94.38 436 SER A CA 1
ATOM 3423 C C . SER A 1 436 ? 23.922 -16.688 1.57 1 94.38 436 SER A C 1
ATOM 3425 O O . SER A 1 436 ? 23.078 -17.203 2.301 1 94.38 436 SER A O 1
ATOM 3427 N N . ASP A 1 437 ? 25.203 -16.672 1.916 1 93.44 437 ASP A N 1
ATOM 3428 C CA . ASP A 1 437 ? 25.828 -17.531 2.924 1 93.44 437 ASP A CA 1
ATOM 3429 C C . ASP A 1 437 ? 25.297 -17.219 4.316 1 93.44 437 ASP A C 1
ATOM 3431 O O . ASP A 1 437 ? 25.234 -18.094 5.176 1 93.44 437 ASP A O 1
ATOM 3435 N N . PHE A 1 438 ? 24.922 -16 4.574 1 94.69 438 PHE A N 1
ATOM 3436 C CA . PHE A 1 438 ? 24.516 -15.633 5.926 1 94.69 438 PHE A CA 1
ATOM 3437 C C . PHE A 1 438 ? 23.094 -16.094 6.207 1 94.69 438 PHE A C 1
ATOM 3439 O O . PHE A 1 438 ? 22.641 -16.078 7.359 1 94.69 438 PHE A O 1
ATOM 3446 N N . LEU A 1 439 ? 22.375 -16.531 5.18 1 96.38 439 LEU A N 1
ATOM 3447 C CA . LEU A 1 439 ? 21 -17 5.336 1 96.38 439 LEU A CA 1
ATOM 3448 C C . LEU A 1 439 ? 20.969 -18.453 5.781 1 96.38 439 LEU A C 1
ATOM 3450 O O . LEU A 1 439 ? 21.844 -19.234 5.422 1 96.38 439 LEU A O 1
ATOM 3454 N N . PRO A 1 440 ? 19.969 -18.797 6.539 1 93.62 440 PRO A N 1
ATOM 3455 C CA . PRO A 1 440 ? 19.891 -20.188 7.031 1 93.62 440 PRO A CA 1
ATOM 3456 C C . PRO A 1 440 ? 19.453 -21.172 5.949 1 93.62 440 PRO A C 1
ATOM 3458 O O . PRO A 1 440 ? 18.844 -20.766 4.957 1 93.62 440 PRO A O 1
ATOM 3461 N N . ARG A 1 441 ? 19.797 -22.375 6.199 1 92.31 441 ARG A N 1
ATOM 3462 C CA . ARG A 1 441 ? 19.234 -23.453 5.383 1 92.31 441 ARG A CA 1
ATOM 3463 C C . ARG A 1 441 ? 17.75 -23.641 5.68 1 92.31 441 ARG A C 1
ATOM 3465 O O . ARG A 1 441 ? 17.312 -23.422 6.809 1 92.31 441 ARG A O 1
ATOM 3472 N N . GLY A 1 442 ? 16.969 -24.016 4.707 1 94.44 442 GLY A N 1
ATOM 3473 C CA . GLY A 1 442 ? 15.555 -24.297 4.855 1 94.44 442 GLY A CA 1
ATOM 3474 C C . GLY A 1 442 ? 14.938 -24.922 3.623 1 94.44 442 GLY A C 1
ATOM 3475 O O . GLY A 1 442 ? 15.648 -25.312 2.693 1 94.44 442 GLY A O 1
ATOM 3476 N N . VAL A 1 443 ? 13.656 -25.203 3.709 1 97.06 443 VAL A N 1
ATOM 3477 C CA . VAL A 1 443 ? 12.898 -25.703 2.568 1 97.06 443 VAL A CA 1
ATOM 3478 C C . VAL A 1 443 ? 12.656 -24.578 1.565 1 97.06 443 VAL A C 1
ATOM 3480 O O . VAL A 1 443 ? 11.633 -23.891 1.621 1 97.06 443 VAL A O 1
ATOM 3483 N N . MET A 1 444 ? 13.453 -24.484 0.604 1 96.38 444 MET A N 1
ATOM 3484 C CA . MET A 1 444 ? 13.586 -23.312 -0.255 1 96.38 444 MET A CA 1
ATOM 3485 C C . MET A 1 444 ? 12.531 -23.328 -1.361 1 96.38 444 MET A C 1
ATOM 3487 O O . MET A 1 444 ? 11.922 -24.359 -1.63 1 96.38 444 MET A O 1
ATOM 3491 N N . HIS A 1 445 ? 12.406 -22.156 -1.954 1 97.06 445 HIS A N 1
ATOM 3492 C CA . HIS A 1 445 ? 11.578 -21.984 -3.143 1 97.06 445 HIS A CA 1
ATOM 3493 C C . HIS A 1 445 ? 11.945 -23.016 -4.215 1 97.06 445 HIS A C 1
ATOM 3495 O O . HIS A 1 445 ? 13.125 -23.234 -4.488 1 97.06 445 HIS A O 1
ATOM 3501 N N . ALA A 1 446 ? 10.977 -23.75 -4.746 1 95.75 446 ALA A N 1
ATOM 3502 C CA . ALA A 1 446 ? 11.078 -24.656 -5.883 1 95.75 446 ALA A CA 1
ATOM 3503 C C . ALA A 1 446 ? 11.641 -26 -5.453 1 95.75 446 ALA A C 1
ATOM 3505 O O . ALA A 1 446 ? 11.773 -26.922 -6.273 1 95.75 446 ALA A O 1
ATOM 3506 N N . ASP A 1 447 ? 11.93 -26.188 -4.188 1 96.19 447 ASP A N 1
ATOM 3507 C CA . ASP A 1 447 ? 12.57 -27.438 -3.77 1 96.19 447 ASP A CA 1
ATOM 3508 C C . ASP A 1 447 ? 11.719 -28.641 -4.152 1 96.19 447 ASP A C 1
ATOM 3510 O O . ASP A 1 447 ? 12.25 -29.703 -4.484 1 96.19 447 ASP A O 1
ATOM 3514 N N . GLU A 1 448 ? 10.445 -28.547 -4.109 1 95.75 448 GLU A N 1
ATOM 3515 C CA . GLU A 1 448 ? 9.586 -29.703 -4.336 1 95.75 448 GLU A CA 1
ATOM 3516 C C . GLU A 1 448 ? 9.594 -30.125 -5.805 1 95.75 448 GLU A C 1
ATOM 3518 O O . GLU A 1 448 ? 9.195 -31.234 -6.145 1 95.75 448 GLU A O 1
ATOM 3523 N N . ILE A 1 449 ? 10.047 -29.234 -6.676 1 95.12 449 ILE A N 1
ATOM 3524 C CA . ILE A 1 449 ? 10.062 -29.531 -8.102 1 95.12 449 ILE A CA 1
ATOM 3525 C C . ILE A 1 449 ? 11.047 -30.656 -8.398 1 95.12 449 ILE A C 1
ATOM 3527 O O . ILE A 1 449 ? 10.852 -31.422 -9.344 1 95.12 449 ILE A O 1
ATOM 3531 N N . MET A 1 450 ? 12.109 -30.828 -7.582 1 93.12 450 MET A N 1
ATOM 3532 C CA . MET A 1 450 ? 13.102 -31.875 -7.816 1 93.12 450 MET A CA 1
ATOM 3533 C C . MET A 1 450 ? 12.492 -33.25 -7.641 1 93.12 450 MET A C 1
ATOM 3535 O O . MET A 1 450 ? 13.07 -34.25 -8.078 1 93.12 450 MET A O 1
ATOM 3539 N N . TYR A 1 451 ? 11.297 -33.281 -7.055 1 94.31 451 TYR A N 1
ATOM 3540 C CA . TYR A 1 451 ? 10.625 -34.562 -6.844 1 94.31 451 TYR A CA 1
ATOM 3541 C C . TYR A 1 451 ? 9.586 -34.812 -7.926 1 94.31 451 TYR A C 1
ATOM 3543 O O . TYR A 1 451 ? 9.031 -35.906 -8.016 1 94.31 451 TYR A O 1
ATOM 3551 N N . LEU A 1 452 ? 9.297 -33.844 -8.758 1 94.62 452 LEU A N 1
ATOM 3552 C CA . LEU A 1 452 ? 8.305 -33.969 -9.812 1 94.62 452 LEU A CA 1
ATOM 3553 C C . LEU A 1 452 ? 8.977 -34.219 -11.164 1 94.62 452 LEU A C 1
ATOM 3555 O O . LEU A 1 452 ? 8.445 -34.969 -11.992 1 94.62 452 LEU A O 1
ATOM 3559 N N . PHE A 1 453 ? 10.055 -33.625 -11.375 1 92.06 453 PHE A N 1
ATOM 3560 C CA . PHE A 1 453 ? 10.719 -33.719 -12.672 1 92.06 453 PHE A CA 1
ATOM 3561 C C . PHE A 1 453 ? 12.102 -34.344 -12.516 1 92.06 453 PHE A C 1
ATOM 3563 O O . PHE A 1 453 ? 12.664 -34.375 -11.422 1 92.06 453 PHE A O 1
ATOM 3570 N N . THR A 1 454 ? 12.555 -34.875 -13.648 1 84.69 454 THR A N 1
ATOM 3571 C CA . THR A 1 454 ? 13.883 -35.438 -13.672 1 84.69 454 THR A CA 1
ATOM 3572 C C . THR A 1 454 ? 14.961 -34.375 -13.703 1 84.69 454 THR A C 1
ATOM 3574 O O . THR A 1 454 ? 15.031 -33.594 -14.656 1 84.69 454 THR A O 1
ATOM 3577 N N . MET A 1 455 ? 15.633 -34.312 -12.617 1 82.19 455 MET A N 1
ATOM 3578 C CA . MET A 1 455 ? 16.75 -33.375 -12.5 1 82.19 455 MET A CA 1
ATOM 3579 C C . MET A 1 455 ? 18.031 -34.094 -12.07 1 82.19 455 MET A C 1
ATOM 3581 O O . MET A 1 455 ? 17.969 -35.219 -11.547 1 82.19 455 MET A O 1
ATOM 3585 N N . PRO A 1 456 ? 19.156 -33.531 -12.445 1 82.5 456 PRO A N 1
ATOM 3586 C CA . PRO A 1 456 ? 20.406 -34.188 -12.07 1 82.5 456 PRO A CA 1
ATOM 3587 C C . PRO A 1 456 ? 20.75 -34 -10.594 1 82.5 456 PRO A C 1
ATOM 3589 O O . PRO A 1 456 ? 21.828 -33.531 -10.25 1 82.5 456 PRO A O 1
ATOM 3592 N N . ILE A 1 457 ? 19.875 -34.344 -9.797 1 85.88 457 ILE A N 1
ATOM 3593 C CA . ILE A 1 457 ? 20.016 -34.312 -8.344 1 85.88 457 ILE A CA 1
ATOM 3594 C C . ILE A 1 457 ? 19.766 -35.719 -7.77 1 85.88 457 ILE A C 1
ATOM 3596 O O . ILE A 1 457 ? 18.688 -36.281 -7.934 1 85.88 457 ILE A O 1
ATOM 3600 N N . PRO A 1 458 ? 20.812 -36.25 -7.152 1 86.88 458 PRO A N 1
ATOM 3601 C CA . PRO A 1 458 ? 20.625 -37.594 -6.559 1 86.88 458 PRO A CA 1
ATOM 3602 C C . PRO A 1 458 ? 19.688 -37.562 -5.359 1 86.88 458 PRO A C 1
ATOM 3604 O O . PRO A 1 458 ? 19.734 -36.656 -4.543 1 86.88 458 PRO A O 1
ATOM 3607 N N . HIS A 1 459 ? 18.797 -38.562 -5.344 1 91.12 459 HIS A N 1
ATOM 3608 C CA . HIS A 1 459 ? 17.844 -38.688 -4.242 1 91.12 459 HIS A CA 1
ATOM 3609 C C . HIS A 1 459 ? 18.125 -39.938 -3.406 1 91.12 459 HIS A C 1
ATOM 3611 O O . HIS A 1 459 ? 18.453 -41 -3.947 1 91.12 459 HIS A O 1
ATOM 3617 N N . ASN A 1 460 ? 18.141 -39.781 -2.07 1 92.56 460 ASN A N 1
ATOM 3618 C CA . ASN A 1 460 ? 18.172 -40.969 -1.21 1 92.56 460 ASN A CA 1
ATOM 3619 C C . ASN A 1 460 ? 16.828 -41.688 -1.199 1 92.56 460 ASN A C 1
ATOM 3621 O O . ASN A 1 460 ? 15.906 -41.281 -1.899 1 92.56 460 ASN A O 1
ATOM 3625 N N . GLU A 1 461 ? 16.781 -42.75 -0.474 1 93.06 461 GLU A N 1
ATOM 3626 C CA . GLU A 1 461 ? 15.602 -43.625 -0.518 1 93.06 461 GLU A CA 1
ATOM 3627 C C . GLU A 1 461 ? 14.367 -42.875 0.003 1 93.06 461 GLU A C 1
ATOM 3629 O O . GLU A 1 461 ? 13.273 -43.031 -0.537 1 93.06 461 GLU A O 1
ATOM 3634 N N . THR A 1 462 ? 14.547 -42.125 1.03 1 94.25 462 THR A N 1
ATOM 3635 C CA . THR A 1 462 ? 13.445 -41.344 1.586 1 94.25 462 THR A CA 1
ATOM 3636 C C . THR A 1 462 ? 12.922 -40.344 0.565 1 94.25 462 THR A C 1
ATOM 3638 O O . THR A 1 462 ? 11.711 -40.156 0.413 1 94.25 462 THR A O 1
ATOM 3641 N N . GLU A 1 463 ? 13.797 -39.719 -0.115 1 95.06 463 GLU A N 1
ATOM 3642 C CA . GLU A 1 463 ? 13.453 -38.719 -1.123 1 95.06 463 GLU A CA 1
ATOM 3643 C C . GLU A 1 463 ? 12.773 -39.375 -2.328 1 95.06 463 GLU A C 1
ATOM 3645 O O . GLU A 1 463 ? 11.859 -38.781 -2.916 1 95.06 463 GLU A O 1
ATOM 3650 N N . LYS A 1 464 ? 13.227 -40.531 -2.684 1 92.62 464 LYS A N 1
ATOM 3651 C CA . LYS A 1 464 ? 12.586 -41.281 -3.777 1 92.62 464 LYS A CA 1
ATOM 3652 C C . LYS A 1 464 ? 11.133 -41.594 -3.439 1 92.62 464 LYS A C 1
ATOM 3654 O O . LYS A 1 464 ? 10.25 -41.469 -4.285 1 92.62 464 LYS A O 1
ATOM 3659 N N . GLU A 1 465 ? 10.992 -42.031 -2.209 1 94.25 465 GLU A N 1
ATOM 3660 C CA . GLU A 1 465 ? 9.641 -42.375 -1.775 1 94.25 465 GLU A CA 1
ATOM 3661 C C . GLU A 1 465 ? 8.75 -41.125 -1.756 1 94.25 465 GLU A C 1
ATOM 3663 O O . GLU A 1 465 ? 7.574 -41.188 -2.113 1 94.25 465 GLU A O 1
ATOM 3668 N N . LEU A 1 466 ? 9.312 -40.031 -1.268 1 95.62 466 LEU A N 1
ATOM 3669 C CA . LEU A 1 466 ? 8.594 -38.75 -1.305 1 95.62 466 LEU A CA 1
ATOM 3670 C C . LEU A 1 466 ? 8.188 -38.406 -2.73 1 95.62 466 LEU A C 1
ATOM 3672 O O . LEU A 1 466 ? 7.043 -38 -2.969 1 95.62 466 LEU A O 1
ATOM 3676 N N . GLY A 1 467 ? 9.102 -38.531 -3.652 1 94.69 467 GLY A N 1
ATOM 3677 C CA . GLY A 1 467 ? 8.812 -38.281 -5.051 1 94.69 467 GLY A CA 1
ATOM 3678 C C . GLY A 1 467 ? 7.684 -39.125 -5.605 1 94.69 467 GLY A C 1
ATOM 3679 O O . GLY A 1 467 ? 6.809 -38.594 -6.312 1 94.69 467 GLY A O 1
ATOM 3680 N N . LYS A 1 468 ? 7.691 -40.406 -5.281 1 93.94 468 LYS A N 1
ATOM 3681 C CA . LYS A 1 468 ? 6.645 -41.312 -5.746 1 93.94 468 LYS A CA 1
ATOM 3682 C C . LYS A 1 468 ? 5.277 -40.906 -5.215 1 93.94 468 LYS A C 1
ATOM 3684 O O . LYS A 1 468 ? 4.285 -40.938 -5.945 1 93.94 468 LYS A O 1
ATOM 3689 N N . LYS A 1 469 ? 5.258 -40.5 -3.941 1 96.25 469 LYS A N 1
ATOM 3690 C CA . LYS A 1 469 ? 4 -40.062 -3.342 1 96.25 469 LYS A CA 1
ATOM 3691 C C . LYS A 1 469 ? 3.504 -38.781 -3.992 1 96.25 469 LYS A C 1
ATOM 3693 O O . LYS A 1 469 ? 2.309 -38.625 -4.254 1 96.25 469 LYS A O 1
ATOM 3698 N N . MET A 1 470 ? 4.395 -37.844 -4.215 1 97.25 470 MET A N 1
ATOM 3699 C CA . MET A 1 470 ? 4.004 -36.562 -4.816 1 97.25 470 MET A CA 1
ATOM 3700 C C . MET A 1 470 ? 3.484 -36.75 -6.234 1 97.25 470 MET A C 1
ATOM 3702 O O . MET A 1 470 ? 2.445 -36.219 -6.605 1 97.25 470 MET A O 1
ATOM 3706 N N . ILE A 1 471 ? 4.164 -37.594 -7.039 1 95.75 471 ILE A N 1
ATOM 3707 C CA . ILE A 1 471 ? 3.742 -37.875 -8.406 1 95.75 471 ILE A CA 1
ATOM 3708 C C . ILE A 1 471 ? 2.363 -38.531 -8.398 1 95.75 471 ILE A C 1
ATOM 3710 O O . ILE A 1 471 ? 1.518 -38.25 -9.242 1 95.75 471 ILE A O 1
ATOM 3714 N N . GLU A 1 472 ? 2.162 -39.406 -7.48 1 95.88 472 GLU A N 1
ATOM 3715 C CA . GLU A 1 472 ? 0.862 -40.062 -7.367 1 95.88 472 GLU A CA 1
ATOM 3716 C C . GLU A 1 472 ? -0.247 -39.062 -7.117 1 95.88 472 GLU A C 1
ATOM 3718 O O . GLU A 1 472 ? -1.3 -39.094 -7.758 1 95.88 472 GLU A O 1
ATOM 3723 N N . ILE A 1 473 ? -0.045 -38.125 -6.203 1 97.81 473 ILE A N 1
ATOM 3724 C CA . ILE A 1 473 ? -1.052 -37.125 -5.863 1 97.81 473 ILE A CA 1
ATOM 3725 C C . ILE A 1 473 ? -1.295 -36.219 -7.066 1 97.81 473 ILE A C 1
ATOM 3727 O O . ILE A 1 473 ? -2.443 -35.906 -7.414 1 97.81 473 ILE A O 1
ATOM 3731 N N . TRP A 1 474 ? -0.26 -35.688 -7.707 1 98.31 474 TRP A N 1
ATOM 3732 C CA . TRP A 1 474 ? -0.378 -34.781 -8.836 1 98.31 474 TRP A CA 1
ATOM 3733 C C . TRP A 1 474 ? -1.131 -35.438 -9.992 1 98.31 474 TRP A C 1
ATOM 3735 O O . TRP A 1 474 ? -2.006 -34.812 -10.594 1 98.31 474 TRP A O 1
ATOM 3745 N N . THR A 1 475 ? -0.814 -36.719 -10.305 1 97.25 475 THR A N 1
ATOM 3746 C CA . THR A 1 475 ? -1.457 -37.406 -11.422 1 97.25 475 THR A CA 1
ATOM 3747 C C . THR A 1 475 ? -2.887 -37.781 -11.07 1 97.25 475 THR A C 1
ATOM 3749 O O . THR A 1 475 ? -3.777 -37.75 -11.914 1 97.25 475 THR A O 1
ATOM 3752 N N . THR A 1 476 ? -3.135 -38.188 -9.789 1 98.06 476 THR A N 1
ATOM 3753 C CA . THR A 1 476 ? -4.492 -38.5 -9.352 1 98.06 476 THR A CA 1
ATOM 3754 C C . THR A 1 476 ? -5.375 -37.25 -9.438 1 98.06 476 THR A C 1
ATOM 3756 O O . THR A 1 476 ? -6.52 -37.344 -9.883 1 98.06 476 THR A O 1
ATOM 3759 N N . PHE A 1 477 ? -4.812 -36.125 -8.984 1 98.56 477 PHE A N 1
ATOM 3760 C CA . PHE A 1 477 ? -5.562 -34.875 -9.07 1 98.56 477 PHE A CA 1
ATOM 3761 C C . PHE A 1 477 ? -5.883 -34.562 -10.523 1 98.56 477 PHE A C 1
ATOM 3763 O O . PHE A 1 477 ? -6.984 -34.094 -10.828 1 98.56 477 PHE A O 1
ATOM 3770 N N . ALA A 1 478 ? -4.934 -34.719 -11.422 1 98.31 478 ALA A N 1
ATOM 3771 C CA . ALA A 1 478 ? -5.152 -34.438 -12.836 1 98.31 478 ALA A CA 1
ATOM 3772 C C . ALA A 1 478 ? -6.254 -35.344 -13.398 1 98.31 478 ALA A C 1
ATOM 3774 O O . ALA A 1 478 ? -6.996 -34.938 -14.297 1 98.31 478 ALA A O 1
ATOM 3775 N N . THR A 1 479 ? -6.379 -36.5 -12.875 1 97.31 479 THR A N 1
ATOM 3776 C CA . THR A 1 479 ? -7.309 -37.5 -13.391 1 97.31 479 THR A CA 1
ATOM 3777 C C . THR A 1 479 ? -8.703 -37.281 -12.812 1 97.31 479 THR A C 1
ATOM 3779 O O . THR A 1 479 ? -9.703 -37.375 -13.531 1 97.31 479 THR A O 1
ATOM 3782 N N . TYR A 1 480 ? -8.766 -36.938 -11.484 1 97.5 480 TYR A N 1
ATOM 3783 C CA . TYR A 1 480 ? -10.062 -37 -10.812 1 97.5 480 TYR A CA 1
ATOM 3784 C C . TYR A 1 480 ? -10.484 -35.656 -10.289 1 97.5 480 TYR A C 1
ATOM 3786 O O . TYR A 1 480 ? -11.633 -35.469 -9.883 1 97.5 480 TYR A O 1
ATOM 3794 N N . GLY A 1 481 ? -9.555 -34.688 -10.305 1 97.75 481 GLY A N 1
ATOM 3795 C CA . GLY A 1 481 ? -9.852 -33.375 -9.734 1 97.75 481 GLY A CA 1
ATOM 3796 C C . GLY A 1 481 ? -9.781 -33.344 -8.219 1 97.75 481 GLY A C 1
ATOM 3797 O O . GLY A 1 481 ? -10.156 -32.344 -7.59 1 97.75 481 GLY A O 1
ATOM 3798 N N . GLU A 1 482 ? -9.344 -34.469 -7.645 1 97.81 482 GLU A N 1
ATOM 3799 C CA . GLU A 1 482 ? -9.133 -34.625 -6.211 1 97.81 482 GLU A CA 1
ATOM 3800 C C . GLU A 1 482 ? -7.816 -35.344 -5.922 1 97.81 482 GLU A C 1
ATOM 3802 O O . GLU A 1 482 ? -7.445 -36.281 -6.629 1 97.81 482 GLU A O 1
ATOM 3807 N N . PRO A 1 483 ? -7.094 -34.875 -4.855 1 98.12 483 PRO A N 1
ATOM 3808 C CA . PRO A 1 483 ? -5.816 -35.531 -4.57 1 98.12 483 PRO A CA 1
ATOM 3809 C C . PRO A 1 483 ? -5.988 -36.969 -4.062 1 98.12 483 PRO A C 1
ATOM 3811 O O . PRO A 1 483 ? -5.145 -37.844 -4.332 1 98.12 483 PRO A O 1
ATOM 3814 N N . THR A 1 484 ? -7.027 -37.188 -3.26 1 97.94 484 THR A N 1
ATOM 3815 C CA . THR A 1 484 ? -7.328 -38.5 -2.727 1 97.94 484 THR A CA 1
ATOM 3816 C C . THR A 1 484 ? -8.812 -38.844 -2.898 1 97.94 484 THR A C 1
ATOM 3818 O O . THR A 1 484 ? -9.555 -38.906 -1.918 1 97.94 484 THR A O 1
ATOM 3821 N N . PRO A 1 485 ? -9.203 -39.188 -4.117 1 97 485 PRO A N 1
ATOM 3822 C CA . PRO A 1 485 ? -10.625 -39.438 -4.371 1 97 485 PRO A CA 1
ATOM 3823 C C . PRO A 1 485 ? -11.125 -40.688 -3.686 1 97 485 PRO A C 1
ATOM 3825 O O . PRO A 1 485 ? -10.359 -41.656 -3.482 1 97 485 PRO A O 1
ATOM 3828 N N . GLU A 1 486 ? -12.391 -40.656 -3.396 1 94.12 486 GLU A N 1
ATOM 3829 C CA . GLU A 1 486 ? -13.016 -41.844 -2.814 1 94.12 486 GLU A CA 1
ATOM 3830 C C . GLU A 1 486 ? -12.969 -43.031 -3.777 1 94.12 486 GLU A C 1
ATOM 3832 O O . GLU A 1 486 ? -13.172 -42.875 -4.98 1 94.12 486 GLU A O 1
ATOM 3837 N N . GLY A 1 487 ? -12.656 -44.156 -3.303 1 93.94 487 GLY A N 1
ATOM 3838 C CA . GLY A 1 487 ? -12.68 -45.375 -4.094 1 93.94 487 GLY A CA 1
ATOM 3839 C C . GLY A 1 487 ? -11.375 -45.656 -4.82 1 93.94 487 GLY A C 1
ATOM 3840 O O . GLY A 1 487 ? -11.211 -46.719 -5.438 1 93.94 487 GLY A O 1
ATOM 3841 N N . VAL A 1 488 ? -10.5 -44.719 -4.836 1 94.56 488 VAL A N 1
ATOM 3842 C CA . VAL A 1 488 ? -9.203 -44.906 -5.48 1 94.56 488 VAL A CA 1
ATOM 3843 C C . VAL A 1 488 ? -8.156 -45.281 -4.438 1 94.56 488 VAL A C 1
ATOM 3845 O O . VAL A 1 488 ? -8.008 -44.594 -3.422 1 94.56 488 VAL A O 1
ATOM 3848 N N . GLN A 1 489 ? -7.465 -46.375 -4.668 1 93.62 489 GLN A N 1
ATOM 3849 C CA . GLN A 1 489 ? -6.406 -46.812 -3.762 1 93.62 489 GLN A CA 1
ATOM 3850 C C . GLN A 1 489 ? -5.148 -45.969 -3.943 1 93.62 489 GLN A C 1
ATOM 3852 O O . GLN A 1 489 ? -4.602 -45.875 -5.047 1 93.62 489 GLN A O 1
ATOM 3857 N N . MET A 1 490 ? -4.672 -45.375 -2.893 1 94.75 490 MET A N 1
ATOM 3858 C CA . MET A 1 490 ? -3.471 -44.562 -2.92 1 94.75 490 MET A CA 1
ATOM 3859 C C . MET A 1 490 ? -2.27 -45.312 -2.369 1 94.75 490 MET A C 1
ATOM 3861 O O . MET A 1 490 ? -2.432 -46.281 -1.613 1 94.75 490 MET A O 1
ATOM 3865 N N . ARG A 1 491 ? -1.169 -44.875 -2.766 1 93.12 491 ARG A N 1
ATOM 3866 C CA . ARG A 1 491 ? 0.069 -45.406 -2.213 1 93.12 491 ARG A CA 1
ATOM 3867 C C . ARG A 1 491 ? 0.077 -45.312 -0.691 1 93.12 491 ARG A C 1
ATOM 3869 O O . ARG A 1 491 ? -0.438 -44.344 -0.124 1 93.12 491 ARG A O 1
ATOM 3876 N N . GLU A 1 492 ? 0.784 -46.281 -0.07 1 93.81 492 GLU A N 1
ATOM 3877 C CA . GLU A 1 492 ? 0.927 -46.281 1.383 1 93.81 492 GLU A CA 1
ATOM 3878 C C . GLU A 1 492 ? 1.635 -45 1.85 1 93.81 492 GLU A C 1
ATOM 3880 O O . GLU A 1 492 ? 2.604 -44.562 1.229 1 93.81 492 GLU A O 1
ATOM 3885 N N . GLY A 1 493 ? 1.15 -44.438 2.973 1 93.75 493 GLY A N 1
ATOM 3886 C CA . GLY A 1 493 ? 1.782 -43.25 3.539 1 93.75 493 GLY A CA 1
ATOM 3887 C C . GLY A 1 493 ? 1.129 -41.969 3.098 1 93.75 493 GLY A C 1
ATOM 3888 O O . GLY A 1 493 ? 1.446 -40.906 3.621 1 93.75 493 GLY A O 1
ATOM 3889 N N . ILE A 1 494 ? 0.23 -42.031 2.104 1 96 494 ILE A N 1
ATOM 3890 C CA . ILE A 1 494 ? -0.529 -40.844 1.7 1 96 494 ILE A CA 1
ATOM 3891 C C . ILE A 1 494 ? -1.848 -40.812 2.471 1 96 494 ILE A C 1
ATOM 3893 O O . ILE A 1 494 ? -2.734 -41.625 2.25 1 96 494 ILE A O 1
ATOM 3897 N N . PRO A 1 495 ? -1.995 -39.875 3.387 1 96.19 495 PRO A N 1
ATOM 3898 C CA . PRO A 1 495 ? -3.275 -39.75 4.09 1 96.19 495 PRO A CA 1
ATOM 3899 C C . PRO A 1 495 ? -4.363 -39.125 3.229 1 96.19 495 PRO A C 1
ATOM 3901 O O . PRO A 1 495 ? -4.07 -38.562 2.162 1 96.19 495 PRO A O 1
ATOM 3904 N N . LYS A 1 496 ? -5.578 -39.219 3.744 1 96.38 496 LYS A N 1
ATOM 3905 C CA . LYS A 1 496 ? -6.668 -38.5 3.09 1 96.38 496 LYS A CA 1
ATOM 3906 C C . LYS A 1 496 ? -6.402 -37 3.08 1 96.38 496 LYS A C 1
ATOM 3908 O O . LYS A 1 496 ? -6.027 -36.438 4.105 1 96.38 496 LYS A O 1
ATOM 3913 N N . TRP A 1 497 ? -6.504 -36.438 1.945 1 97.75 497 TRP A N 1
ATOM 3914 C CA . TRP A 1 497 ? -6.309 -35 1.768 1 97.75 497 TRP A CA 1
ATOM 3915 C C . TRP A 1 497 ? -7.645 -34.281 1.729 1 97.75 497 TRP A C 1
ATOM 3917 O O . TRP A 1 497 ? -8.328 -34.25 0.702 1 97.75 497 TRP A O 1
ATOM 3927 N N . PRO A 1 498 ? -8.031 -33.562 2.809 1 96.19 498 PRO A N 1
ATOM 3928 C CA . PRO A 1 498 ? -9.336 -32.875 2.842 1 96.19 498 PRO A CA 1
ATOM 3929 C C . PRO A 1 498 ? -9.367 -31.609 2.004 1 96.19 498 PRO A C 1
ATOM 3931 O O . PRO A 1 498 ? -8.367 -30.891 1.924 1 96.19 498 PRO A O 1
ATOM 3934 N N . PRO A 1 499 ? -10.547 -31.344 1.357 1 97.19 499 PRO A N 1
ATOM 3935 C CA . PRO A 1 499 ? -10.695 -30 0.791 1 97.19 499 PRO A CA 1
ATOM 3936 C C . PRO A 1 499 ? -10.648 -28.906 1.851 1 97.19 499 PRO A C 1
ATOM 3938 O O . PRO A 1 499 ? -11.078 -29.109 2.986 1 97.19 499 PRO A O 1
ATOM 3941 N N . TYR A 1 500 ? -10.156 -27.797 1.446 1 96.75 500 TYR A N 1
ATOM 3942 C CA . TYR A 1 500 ? -10.07 -26.688 2.379 1 96.75 500 TYR A CA 1
ATOM 3943 C C . TYR A 1 500 ? -11.453 -26.109 2.682 1 96.75 500 TYR A C 1
ATOM 3945 O O . TYR A 1 500 ? -12.297 -26 1.787 1 96.75 500 TYR A O 1
ATOM 3953 N N . THR A 1 501 ? -11.727 -25.781 3.959 1 93.31 501 THR A N 1
ATOM 3954 C CA . THR A 1 501 ? -12.93 -25.078 4.387 1 93.31 501 THR A CA 1
ATOM 3955 C C . THR A 1 501 ? -12.586 -23.984 5.379 1 93.31 501 THR A C 1
ATOM 3957 O O . THR A 1 501 ? -11.555 -24.047 6.055 1 93.31 501 THR A O 1
ATOM 3960 N N . HIS A 1 502 ? -13.414 -22.984 5.473 1 84.81 502 HIS A N 1
ATOM 3961 C CA . HIS A 1 502 ? -13.203 -21.875 6.398 1 84.81 502 HIS A CA 1
ATOM 3962 C C . HIS A 1 502 ? -13.305 -22.344 7.844 1 84.81 502 HIS A C 1
ATOM 3964 O O . HIS A 1 502 ? -12.672 -21.766 8.734 1 84.81 502 HIS A O 1
ATOM 3970 N N . GLU A 1 503 ? -14.047 -23.359 8.047 1 84.19 503 GLU A N 1
ATOM 3971 C CA . GLU A 1 503 ? -14.305 -23.844 9.398 1 84.19 503 GLU A CA 1
ATOM 3972 C C . GLU A 1 503 ? -13.133 -24.672 9.922 1 84.19 503 GLU A C 1
ATOM 3974 O O . GLU A 1 503 ? -12.633 -24.422 11.023 1 84.19 503 GLU A O 1
ATOM 3979 N N . LYS A 1 504 ? -12.672 -25.625 9.078 1 89.75 504 LYS A N 1
ATOM 3980 C CA . LYS A 1 504 ? -11.664 -26.562 9.555 1 89.75 504 LYS A CA 1
ATOM 3981 C C . LYS A 1 504 ? -10.258 -26.062 9.227 1 89.75 504 LYS A C 1
ATOM 3983 O O . LYS A 1 504 ? -9.305 -26.359 9.945 1 89.75 504 LYS A O 1
ATOM 3988 N N . LYS A 1 505 ? -10.109 -25.344 8.078 1 92.5 505 LYS A N 1
ATOM 3989 C CA . LYS A 1 505 ? -8.859 -24.75 7.617 1 92.5 505 LYS A CA 1
ATOM 3990 C C . LYS A 1 505 ? -7.766 -25.797 7.48 1 92.5 505 LYS A C 1
ATOM 3992 O O . LYS A 1 505 ? -6.617 -25.562 7.852 1 92.5 505 LYS A O 1
ATOM 3997 N N . GLU A 1 506 ? -8.125 -26.984 7.094 1 95.69 506 GLU A N 1
ATOM 3998 C CA . GLU A 1 506 ? -7.199 -28.109 6.984 1 95.69 506 GLU A CA 1
ATOM 3999 C C . GLU A 1 506 ? -6.395 -28.031 5.691 1 95.69 506 GLU A C 1
ATOM 4001 O O . GLU A 1 506 ? -6.918 -27.641 4.648 1 95.69 506 GLU A O 1
ATOM 4006 N N . PHE A 1 507 ? -5.141 -28.359 5.75 1 96.88 507 PHE A N 1
ATOM 4007 C CA . PHE A 1 507 ? -4.25 -28.438 4.598 1 96.88 507 PHE A CA 1
ATOM 4008 C C . PHE A 1 507 ? -3.223 -29.547 4.781 1 96.88 507 PHE A C 1
ATOM 4010 O O . PHE A 1 507 ? -3.098 -30.109 5.867 1 96.88 507 PHE A O 1
ATOM 4017 N N . MET A 1 508 ? -2.582 -29.953 3.752 1 98 508 MET A N 1
ATOM 4018 C CA . MET A 1 508 ? -1.625 -31.062 3.803 1 98 508 MET A CA 1
ATOM 4019 C C . MET A 1 508 ? -0.206 -30.531 4.004 1 98 508 MET A C 1
ATOM 4021 O O . MET A 1 508 ? 0.274 -29.719 3.217 1 98 508 MET A O 1
ATOM 4025 N N . ALA A 1 509 ? 0.427 -30.906 5.066 1 97.44 509 ALA A N 1
ATOM 4026 C CA . ALA A 1 509 ? 1.861 -30.703 5.258 1 97.44 509 ALA A CA 1
ATOM 4027 C C . ALA A 1 509 ? 2.662 -31.859 4.684 1 97.44 509 ALA A C 1
ATOM 4029 O O . ALA A 1 509 ? 2.59 -33 5.191 1 97.44 509 ALA A O 1
ATOM 4030 N N . ILE A 1 510 ? 3.357 -31.609 3.627 1 97.94 510 ILE A N 1
ATOM 4031 C CA . ILE A 1 510 ? 4.152 -32.625 2.949 1 97.94 510 ILE A CA 1
ATOM 4032 C C . ILE A 1 510 ? 5.559 -32.656 3.541 1 97.94 510 ILE A C 1
ATOM 4034 O O . ILE A 1 510 ? 6.344 -31.734 3.348 1 97.94 510 ILE A O 1
ATOM 4038 N N . ASN A 1 511 ? 5.848 -33.625 4.219 1 95.62 511 ASN A N 1
ATOM 4039 C CA . ASN A 1 511 ? 7.129 -33.906 4.859 1 95.62 511 ASN A CA 1
ATOM 4040 C C . ASN A 1 511 ? 7.48 -35.375 4.793 1 95.62 511 ASN A C 1
ATOM 4042 O O . ASN A 1 511 ? 6.926 -36.125 3.973 1 95.62 511 ASN A O 1
ATOM 4046 N N . LYS A 1 512 ? 8.523 -35.812 5.566 1 93.31 512 LYS A N 1
ATOM 4047 C CA . LYS A 1 512 ? 8.836 -37.25 5.598 1 93.31 512 LYS A CA 1
ATOM 4048 C C . LYS A 1 512 ? 7.586 -38.062 5.902 1 93.31 512 LYS A C 1
ATOM 4050 O O . LYS A 1 512 ? 7.312 -39.062 5.227 1 93.31 512 LYS A O 1
ATOM 4055 N N . TYR A 1 513 ? 6.914 -37.625 6.895 1 93.94 513 TYR A N 1
ATOM 4056 C CA . TYR A 1 513 ? 5.586 -38.156 7.207 1 93.94 513 TYR A CA 1
ATOM 4057 C C . TYR A 1 513 ? 4.516 -37.094 6.949 1 93.94 513 TYR A C 1
ATOM 4059 O O . TYR A 1 513 ? 4.488 -36.062 7.613 1 93.94 513 TYR A O 1
ATOM 4067 N N . TRP A 1 514 ? 3.654 -37.375 5.934 1 96.31 514 TRP A N 1
ATOM 4068 C CA . TRP A 1 514 ? 2.611 -36.438 5.559 1 96.31 514 TRP A CA 1
ATOM 4069 C C . TRP A 1 514 ? 1.558 -36.312 6.656 1 96.31 514 TRP A C 1
ATOM 4071 O O . TRP A 1 514 ? 1.231 -37.312 7.316 1 96.31 514 TRP A O 1
ATOM 4081 N N . SER A 1 515 ? 1.055 -35.125 6.941 1 95.38 515 SER A N 1
ATOM 4082 C CA . SER A 1 515 ? 0.029 -34.938 7.961 1 95.38 515 SER A CA 1
ATOM 4083 C C . SER A 1 515 ? -0.906 -33.781 7.59 1 95.38 515 SER A C 1
ATOM 4085 O O . SER A 1 515 ? -0.517 -32.875 6.859 1 95.38 515 SER A O 1
ATOM 4087 N N . VAL A 1 516 ? -2.104 -33.875 8 1 96 516 VAL A N 1
ATOM 4088 C CA . VAL A 1 516 ? -3.072 -32.781 7.863 1 96 516 VAL A CA 1
ATOM 4089 C C . VAL A 1 516 ? -2.904 -31.797 9.008 1 96 516 VAL A C 1
ATOM 4091 O O . VAL A 1 516 ? -2.826 -32.188 10.172 1 96 516 VAL A O 1
ATOM 4094 N N . ARG A 1 517 ? -2.727 -30.562 8.641 1 94.25 517 ARG A N 1
ATOM 4095 C CA . ARG A 1 517 ? -2.637 -29.484 9.609 1 94.25 517 ARG A CA 1
ATOM 4096 C C . ARG A 1 517 ? -3.764 -28.469 9.414 1 94.25 517 ARG A C 1
ATOM 4098 O O . ARG A 1 517 ? -4.551 -28.594 8.469 1 94.25 517 ARG A O 1
ATOM 4105 N N . ASN A 1 518 ? -3.898 -27.562 10.438 1 91.5 518 ASN A N 1
ATOM 4106 C CA . ASN A 1 518 ? -4.957 -26.562 10.367 1 91.5 518 ASN A CA 1
ATOM 4107 C C . ASN A 1 518 ? -4.391 -25.141 10.445 1 91.5 518 ASN A C 1
ATOM 4109 O O . ASN A 1 518 ? -3.348 -24.922 11.062 1 91.5 518 ASN A O 1
ATOM 4113 N N . ASP A 1 519 ? -5.012 -24.25 9.797 1 89.31 519 ASP A N 1
ATOM 4114 C CA . ASP A 1 519 ? -4.75 -22.812 9.875 1 89.31 519 ASP A CA 1
ATOM 4115 C C . ASP A 1 519 ? -3.35 -22.484 9.352 1 89.31 519 ASP A C 1
ATOM 4117 O O . ASP A 1 519 ? -2.412 -22.328 10.141 1 89.31 519 ASP A O 1
ATOM 4121 N N . TYR A 1 520 ? -3.244 -22.203 8.164 1 94.38 520 TYR A N 1
ATOM 4122 C CA . TYR A 1 520 ? -1.966 -21.984 7.5 1 94.38 520 TYR A CA 1
ATOM 4123 C C . TYR A 1 520 ? -1.323 -20.688 7.965 1 94.38 520 TYR A C 1
ATOM 4125 O O . TYR A 1 520 ? -0.128 -20.469 7.758 1 94.38 520 TYR A O 1
ATOM 4133 N N . THR A 1 521 ? -2.053 -19.719 8.625 1 90.62 521 THR A N 1
ATOM 4134 C CA . THR A 1 521 ? -1.462 -18.484 9.094 1 90.62 521 THR A CA 1
ATOM 4135 C C . THR A 1 521 ? -0.389 -18.75 10.141 1 90.62 521 THR A C 1
ATOM 4137 O O . THR A 1 521 ? 0.479 -17.906 10.383 1 90.62 521 THR A O 1
ATOM 4140 N N . LEU A 1 522 ? -0.434 -19.891 10.727 1 89.31 522 LEU A N 1
ATOM 4141 C CA . LEU A 1 522 ? 0.576 -20.281 11.711 1 89.31 522 LEU A CA 1
ATOM 4142 C C . LEU A 1 522 ? 1.934 -20.469 11.039 1 89.31 522 LEU A C 1
ATOM 4144 O O . LEU A 1 522 ? 2.969 -20.438 11.711 1 89.31 522 LEU A O 1
ATOM 4148 N N . TYR A 1 523 ? 1.893 -20.703 9.734 1 93.75 523 TYR A N 1
ATOM 4149 C CA . TYR A 1 523 ? 3.129 -20.875 8.977 1 93.75 523 TYR A CA 1
ATOM 4150 C C . TYR A 1 523 ? 3.738 -19.531 8.602 1 93.75 523 TYR A C 1
ATOM 4152 O O . TYR A 1 523 ? 4.871 -19.469 8.117 1 93.75 523 TYR A O 1
ATOM 4160 N N . TYR A 1 524 ? 3.049 -18.422 8.93 1 96.06 524 TYR A N 1
ATOM 4161 C CA . TYR A 1 524 ? 3.584 -17.094 8.617 1 96.06 524 TYR A CA 1
ATOM 4162 C C . TYR A 1 524 ? 4.785 -16.766 9.5 1 96.06 524 TYR A C 1
ATOM 4164 O O . TYR A 1 524 ? 5.609 -15.93 9.148 1 96.06 524 TYR A O 1
ATOM 4172 N N . THR A 1 525 ? 4.91 -17.453 10.648 1 95.62 525 THR A N 1
ATOM 4173 C CA . THR A 1 525 ? 6.023 -17.188 11.555 1 95.62 525 THR A CA 1
ATOM 4174 C C . THR A 1 525 ? 6.863 -18.453 11.758 1 95.62 525 THR A C 1
ATOM 4176 O O . THR A 1 525 ? 7.438 -18.656 12.828 1 95.62 525 THR A O 1
ATOM 4179 N N . VAL A 1 526 ? 6.926 -19.266 10.773 1 94.31 526 VAL A N 1
ATOM 4180 C CA . VAL A 1 526 ? 7.496 -20.609 10.914 1 94.31 526 VAL A CA 1
ATOM 4181 C C . VAL A 1 526 ? 9 -20.5 11.164 1 94.31 526 VAL A C 1
ATOM 4183 O O . VAL A 1 526 ? 9.562 -21.281 11.945 1 94.31 526 VAL A O 1
ATOM 4186 N N . THR A 1 527 ? 9.711 -19.594 10.5 1 94.88 527 THR A N 1
ATOM 4187 C CA . THR A 1 527 ? 11.148 -19.453 10.711 1 94.88 527 THR A CA 1
ATOM 4188 C C . THR A 1 527 ? 11.445 -18.969 12.133 1 94.88 527 THR A C 1
ATOM 4190 O O . THR A 1 527 ? 12.398 -19.438 12.766 1 94.88 527 THR A O 1
ATOM 4193 N N . VAL A 1 528 ? 10.68 -18.062 12.602 1 93.94 528 VAL A N 1
ATOM 4194 C CA . VAL A 1 528 ? 10.805 -17.578 13.969 1 93.94 528 VAL A CA 1
ATOM 4195 C C . VAL A 1 528 ? 10.578 -18.719 14.953 1 93.94 528 VAL A C 1
ATOM 4197 O O . VAL A 1 528 ? 11.336 -18.875 15.906 1 93.94 528 VAL A O 1
ATOM 4200 N N . ASP A 1 529 ? 9.531 -19.484 14.695 1 90.44 529 ASP A N 1
ATOM 4201 C CA . ASP A 1 529 ? 9.164 -20.578 15.594 1 90.44 529 ASP A CA 1
ATOM 4202 C C . ASP A 1 529 ? 10.258 -21.641 15.641 1 90.44 529 ASP A C 1
ATOM 4204 O O . ASP A 1 529 ? 10.523 -22.219 16.703 1 90.44 529 ASP A O 1
ATOM 4208 N N . LYS A 1 530 ? 10.852 -21.875 14.555 1 88.88 530 LYS A N 1
ATOM 4209 C CA . LYS A 1 530 ? 11.891 -22.891 14.484 1 88.88 530 LYS A CA 1
ATOM 4210 C C . LYS A 1 530 ? 13.195 -22.406 15.094 1 88.88 530 LYS A C 1
ATOM 4212 O O . LYS A 1 530 ? 14.031 -23.219 15.508 1 88.88 530 LYS A O 1
ATOM 4217 N N . ALA A 1 531 ? 13.484 -21.156 15.031 1 84.62 531 ALA A N 1
ATOM 4218 C CA . ALA A 1 531 ? 14.719 -20.594 15.586 1 84.62 531 ALA A CA 1
ATOM 4219 C C . ALA A 1 531 ? 14.742 -20.703 17.109 1 84.62 531 ALA A C 1
ATOM 4221 O O . ALA A 1 531 ? 15.805 -20.703 17.719 1 84.62 531 ALA A O 1
ATOM 4222 N N . GLY A 1 532 ? 13.789 -21.125 17.828 1 66.44 532 GLY A N 1
ATOM 4223 C CA . GLY A 1 532 ? 13.75 -21.359 19.266 1 66.44 532 GLY A CA 1
ATOM 4224 C C . GLY A 1 532 ? 13.953 -20.094 20.078 1 66.44 532 GLY A C 1
ATOM 4225 O O . GLY A 1 532 ? 14.203 -19.016 19.516 1 66.44 532 GLY A O 1
ATOM 4226 N N . PRO A 1 533 ? 13.695 -20.203 21.469 1 59.88 533 PRO A N 1
ATOM 4227 C CA . PRO A 1 533 ? 13.852 -19.062 22.375 1 59.88 533 PRO A CA 1
ATOM 4228 C C . PRO A 1 533 ? 15.266 -18.5 22.375 1 59.88 533 PRO A C 1
ATOM 4230 O O . PRO A 1 533 ? 16.234 -19.266 22.391 1 59.88 533 PRO A O 1
ATOM 4233 N N . ARG A 1 534 ? 15.516 -17.391 21.766 1 55.16 534 ARG A N 1
ATOM 4234 C CA . ARG A 1 534 ? 16.828 -16.766 21.75 1 55.16 534 ARG A CA 1
ATOM 4235 C C . ARG A 1 534 ? 17.109 -16.047 23.062 1 55.16 534 ARG A C 1
ATOM 4237 O O . ARG A 1 534 ? 16.312 -15.211 23.5 1 55.16 534 ARG A O 1
ATOM 4244 N N . THR A 1 535 ? 17.531 -16.797 24.141 1 47.56 535 THR A N 1
ATOM 4245 C CA . THR A 1 535 ? 17.859 -16.438 25.516 1 47.56 535 THR A CA 1
ATOM 4246 C C . THR A 1 535 ? 18.781 -15.227 25.547 1 47.56 535 THR A C 1
ATOM 4248 O O . THR A 1 535 ? 19.906 -15.281 25.062 1 47.56 535 THR A O 1
ATOM 4251 N N . GLY A 1 536 ? 18.484 -14.102 25.031 1 48.28 536 GLY A N 1
ATOM 4252 C CA . GLY A 1 536 ? 19.453 -13.156 25.547 1 48.28 536 GLY A CA 1
ATOM 4253 C C . GLY A 1 536 ? 19.578 -13.195 27.062 1 48.28 536 GLY A C 1
ATOM 4254 O O . GLY A 1 536 ? 18.828 -13.898 27.734 1 48.28 536 GLY A O 1
ATOM 4255 N N . SER A 1 537 ? 20.672 -12.594 27.594 1 48.19 537 SER A N 1
ATOM 4256 C CA . SER A 1 537 ? 20.797 -12.562 29.047 1 48.19 537 SER A CA 1
ATOM 4257 C C . SER A 1 537 ? 19.484 -12.148 29.719 1 48.19 537 SER A C 1
ATOM 4259 O O . SER A 1 537 ? 18.891 -11.141 29.344 1 48.19 537 SER A O 1
ATOM 4261 N N . GLN A 1 538 ? 18.828 -13.102 30.297 1 48.84 538 GLN A N 1
ATOM 4262 C CA . GLN A 1 538 ? 17.562 -12.953 31.016 1 48.84 538 GLN A CA 1
ATOM 4263 C C . GLN A 1 538 ? 17.453 -11.57 31.641 1 48.84 538 GLN A C 1
ATOM 4265 O O . GLN A 1 538 ? 16.375 -10.969 31.641 1 48.84 538 GLN A O 1
ATOM 4270 N N . SER A 1 539 ? 18.578 -11.133 32.125 1 52.34 539 SER A N 1
ATOM 4271 C CA . SER A 1 539 ? 18.516 -9.875 32.844 1 52.34 539 SER A CA 1
ATOM 4272 C C . SER A 1 539 ? 18.281 -8.695 31.922 1 52.34 539 SER A C 1
ATOM 4274 O O . SER A 1 539 ? 17.453 -7.824 32.219 1 52.34 539 SER A O 1
ATOM 4276 N N . ALA A 1 540 ? 18.984 -8.656 30.891 1 51.81 540 ALA A N 1
ATOM 4277 C CA . ALA A 1 540 ? 18.875 -7.523 29.984 1 51.81 540 ALA A CA 1
ATOM 4278 C C . ALA A 1 540 ? 17.562 -7.559 29.219 1 51.81 540 ALA A C 1
ATOM 4280 O O . ALA A 1 540 ? 16.922 -6.52 29.016 1 51.81 540 ALA A O 1
ATOM 4281 N N . ALA A 1 541 ? 17.219 -8.766 28.953 1 54.12 541 ALA A N 1
ATOM 4282 C CA . ALA A 1 541 ? 15.906 -8.945 28.328 1 54.12 541 ALA A CA 1
ATOM 4283 C C . ALA A 1 541 ? 14.781 -8.5 29.266 1 54.12 541 ALA A C 1
ATOM 4285 O O . ALA A 1 541 ? 13.836 -7.84 28.828 1 54.12 541 ALA A O 1
ATOM 4286 N N . GLN A 1 542 ? 14.977 -8.836 30.422 1 54.44 542 GLN A N 1
ATOM 4287 C CA . GLN A 1 542 ? 13.984 -8.43 31.422 1 54.44 542 GLN A CA 1
ATOM 4288 C C . GLN A 1 542 ? 13.938 -6.906 31.547 1 54.44 542 GLN A C 1
ATOM 4290 O O . GLN A 1 542 ? 12.852 -6.324 31.641 1 54.44 542 GLN A O 1
ATOM 4295 N N . GLN A 1 543 ? 15.086 -6.297 31.531 1 57.09 543 GLN A N 1
ATOM 4296 C CA . GLN A 1 543 ? 15.125 -4.844 31.672 1 57.09 543 GLN A CA 1
ATOM 4297 C C . GLN A 1 543 ? 14.531 -4.16 30.438 1 57.09 543 GLN A C 1
ATOM 4299 O O . GLN A 1 543 ? 13.773 -3.201 30.578 1 57.09 543 GLN A O 1
ATOM 4304 N N . CYS A 1 544 ? 14.898 -4.699 29.344 1 63.66 544 CYS A N 1
ATOM 4305 C CA . CYS A 1 544 ? 14.391 -4.125 28.109 1 63.66 544 CYS A CA 1
ATOM 4306 C C . CYS A 1 544 ? 12.875 -4.289 28.016 1 63.66 544 CYS A C 1
ATOM 4308 O O . CYS A 1 544 ? 12.164 -3.342 27.656 1 63.66 544 CYS A O 1
ATOM 4310 N N . ALA A 1 545 ? 12.508 -5.445 28.297 1 57.16 545 ALA A N 1
ATOM 4311 C CA . ALA A 1 545 ? 11.07 -5.723 28.328 1 57.16 545 ALA A CA 1
ATOM 4312 C C . ALA A 1 545 ? 10.375 -4.883 29.391 1 57.16 545 ALA A C 1
ATOM 4314 O O . ALA A 1 545 ? 9.297 -4.336 29.141 1 57.16 545 ALA A O 1
ATOM 4315 N N . ASP A 1 546 ? 10.953 -4.793 30.484 1 55.88 546 ASP A N 1
ATOM 4316 C CA . ASP A 1 546 ? 10.391 -3.996 31.562 1 55.88 546 ASP A CA 1
ATOM 4317 C C . ASP A 1 546 ? 10.234 -2.535 31.156 1 55.88 546 ASP A C 1
ATOM 4319 O O . ASP A 1 546 ? 9.219 -1.904 31.453 1 55.88 546 ASP A O 1
ATOM 4323 N N . GLU A 1 547 ? 11.164 -2.084 30.438 1 56.56 547 GLU A N 1
ATOM 4324 C CA . GLU A 1 547 ? 11.125 -0.687 30.016 1 56.56 547 GLU A CA 1
ATOM 4325 C C . GLU A 1 547 ? 10.055 -0.464 28.953 1 56.56 547 GLU A C 1
ATOM 4327 O O . GLU A 1 547 ? 9.32 0.523 29 1 56.56 547 GLU A O 1
ATOM 4332 N N . TYR A 1 548 ? 9.992 -1.433 28.141 1 54.44 548 TYR A N 1
ATOM 4333 C CA . TYR A 1 548 ? 8.969 -1.346 27.109 1 54.44 548 TYR A CA 1
ATOM 4334 C C . TYR A 1 548 ? 7.574 -1.51 27.703 1 54.44 548 TYR A C 1
ATOM 4336 O O . TYR A 1 548 ? 6.688 -0.692 27.453 1 54.44 548 TYR A O 1
ATOM 4344 N N . TRP A 1 549 ? 7.426 -2.496 28.562 1 53.06 549 TRP A N 1
ATOM 4345 C CA . TRP A 1 549 ? 6.117 -2.803 29.141 1 53.06 549 TRP A CA 1
ATOM 4346 C C . TRP A 1 549 ? 5.77 -1.826 30.266 1 53.06 549 TRP A C 1
ATOM 4348 O O . TRP A 1 549 ? 4.594 -1.522 30.484 1 53.06 549 TRP A O 1
ATOM 4358 N N . ALA A 1 550 ? 6.699 -1.294 30.953 1 53.81 550 ALA A N 1
ATOM 4359 C CA . ALA A 1 550 ? 6.426 -0.261 31.953 1 53.81 550 ALA A CA 1
ATOM 4360 C C . ALA A 1 550 ? 5.797 0.971 31.312 1 53.81 550 ALA A C 1
ATOM 4362 O O . ALA A 1 550 ? 4.871 1.567 31.859 1 53.81 550 ALA A O 1
ATOM 4363 N N . SER A 1 551 ? 6.266 1.149 30.188 1 51.16 551 SER A N 1
ATOM 4364 C CA . SER A 1 551 ? 5.688 2.291 29.484 1 51.16 551 SER A CA 1
ATOM 4365 C C . SER A 1 551 ? 4.246 2.016 29.062 1 51.16 551 SER A C 1
ATOM 4367 O O . SER A 1 551 ? 3.395 2.904 29.141 1 51.16 551 SER A O 1
ATOM 4369 N N . LYS A 1 552 ? 3.871 0.768 28.828 1 51.59 552 LYS A N 1
ATOM 4370 C CA . LYS A 1 552 ? 2.516 0.365 28.469 1 51.59 552 LYS A CA 1
ATOM 4371 C C . LYS A 1 552 ? 1.605 0.327 29.688 1 51.59 552 LYS A C 1
ATOM 4373 O O . LYS A 1 552 ? 0.446 0.741 29.625 1 51.59 552 LYS A O 1
ATOM 4378 N N . ARG A 1 553 ? 2.051 -0.207 30.828 1 49.69 553 ARG A N 1
ATOM 4379 C CA . ARG A 1 553 ? 1.282 -0.298 32.062 1 49.69 553 ARG A CA 1
ATOM 4380 C C . ARG A 1 553 ? 0.931 1.088 32.594 1 49.69 553 ARG A C 1
ATOM 4382 O O . ARG A 1 553 ? -0.157 1.294 33.125 1 49.69 553 ARG A O 1
ATOM 4389 N N . GLU A 1 554 ? 1.743 2.01 32.469 1 51.25 554 GLU A N 1
ATOM 4390 C CA . GLU A 1 554 ? 1.446 3.363 32.938 1 51.25 554 GLU A CA 1
ATOM 4391 C C . GLU A 1 554 ? 0.293 3.973 32.156 1 51.25 554 GLU A C 1
ATOM 4393 O O . GLU A 1 554 ? -0.507 4.734 32.688 1 51.25 554 GLU A O 1
ATOM 4398 N N . LEU A 1 555 ? 0.171 3.611 31.016 1 48.88 555 LEU A N 1
ATOM 4399 C CA . LEU A 1 555 ? -0.961 4.078 30.219 1 48.88 555 LEU A CA 1
ATOM 4400 C C . LEU A 1 555 ? -2.273 3.535 30.781 1 48.88 555 LEU A C 1
ATOM 4402 O O . LEU A 1 555 ? -3.283 4.242 30.797 1 48.88 555 LEU A O 1
ATOM 4406 N N . HIS A 1 556 ? -2.264 2.266 31.266 1 46.66 556 HIS A N 1
ATOM 4407 C CA . HIS A 1 556 ? -3.461 1.644 31.812 1 46.66 556 HIS A CA 1
ATOM 4408 C C . HIS A 1 556 ? -3.82 2.248 33.156 1 46.66 556 HIS A C 1
ATOM 4410 O O . HIS A 1 556 ? -5 2.381 33.5 1 46.66 556 HIS A O 1
ATOM 4416 N N . ARG A 1 557 ? -2.873 2.475 34.125 1 46.31 557 ARG A N 1
ATOM 4417 C CA . ARG A 1 557 ? -3.15 2.943 35.469 1 46.31 557 ARG A CA 1
ATOM 4418 C C . ARG A 1 557 ? -3.766 4.34 35.438 1 46.31 557 ARG A C 1
ATOM 4420 O O . ARG A 1 557 ? -4.551 4.691 36.344 1 46.31 557 ARG A O 1
ATOM 4427 N N . ARG A 1 558 ? -3.293 5.16 34.594 1 41.19 558 ARG A N 1
ATOM 4428 C CA . ARG A 1 558 ? -3.654 6.57 34.719 1 41.19 558 ARG A CA 1
ATOM 4429 C C . ARG A 1 558 ? -5.004 6.852 34.062 1 41.19 558 ARG A C 1
ATOM 4431 O O . ARG A 1 558 ? -5.527 7.965 34.188 1 41.19 558 ARG A O 1
ATOM 4438 N N . HIS A 1 559 ? -5.461 5.965 33.219 1 39.72 559 HIS A N 1
ATOM 4439 C CA . HIS A 1 559 ? -6.797 6.207 32.688 1 39.72 559 HIS A CA 1
ATOM 4440 C C . HIS A 1 559 ? -7.867 5.555 33.562 1 39.72 559 HIS A C 1
ATOM 4442 O O . HIS A 1 559 ? -9.047 5.574 33.219 1 39.72 559 HIS A O 1
ATOM 4448 N N . GLY A 1 560 ? -7.5 4.719 34.531 1 31.39 560 GLY A N 1
ATOM 4449 C CA . GLY A 1 560 ? -8.453 4.418 35.594 1 31.39 560 GLY A CA 1
ATOM 4450 C C . GLY A 1 560 ? -8.594 5.535 36.625 1 31.39 560 GLY A C 1
ATOM 4451 O O . GLY A 1 560 ? -7.656 6.312 36.812 1 31.39 560 GLY A O 1
ATOM 4452 N N . MET B 1 1 ? -4.227 55.312 6.871 1 33.03 1 MET B N 1
ATOM 4453 C CA . MET B 1 1 ? -4.156 53.938 6.367 1 33.03 1 MET B CA 1
ATOM 4454 C C . MET B 1 1 ? -5.273 53.094 6.961 1 33.03 1 MET B C 1
ATOM 4456 O O . MET B 1 1 ? -6.094 52.531 6.23 1 33.03 1 MET B O 1
ATOM 4460 N N . VAL B 1 2 ? -5.043 52.281 8.172 1 44.62 2 VAL B N 1
ATOM 4461 C CA . VAL B 1 2 ? -5.969 51.156 8.43 1 44.62 2 VAL B CA 1
ATOM 4462 C C . VAL B 1 2 ? -7.227 51.688 9.117 1 44.62 2 VAL B C 1
ATOM 4464 O O . VAL B 1 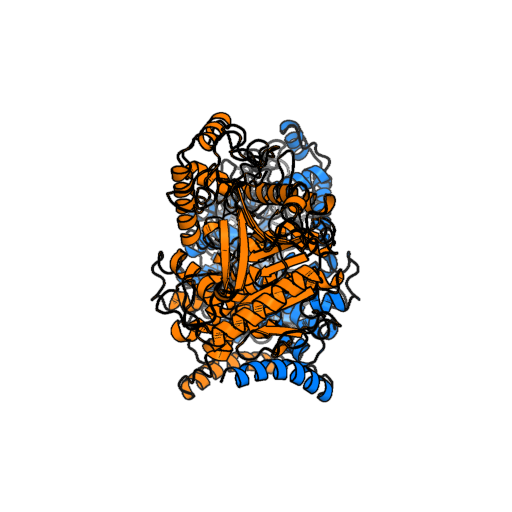2 ? -7.18 52.094 10.281 1 44.62 2 VAL B O 1
ATOM 4467 N N . ARG B 1 3 ? -8.047 52.344 8.461 1 43.97 3 ARG B N 1
ATOM 4468 C CA . ARG B 1 3 ? -9.289 52.938 8.961 1 43.97 3 ARG B CA 1
ATOM 4469 C C . ARG B 1 3 ? -10.227 51.875 9.516 1 43.97 3 ARG B C 1
ATOM 4471 O O . ARG B 1 3 ? -11.203 52.188 10.203 1 43.97 3 ARG B O 1
ATOM 4478 N N . ASN B 1 4 ? -10.102 50.531 9.258 1 43.22 4 ASN B N 1
ATOM 4479 C CA . ASN B 1 4 ? -11.195 49.656 9.586 1 43.22 4 ASN B CA 1
ATOM 4480 C C . ASN B 1 4 ? -10.781 48.625 10.641 1 43.22 4 ASN B C 1
ATOM 4482 O O . ASN B 1 4 ? -11.016 47.438 10.477 1 43.22 4 ASN B O 1
ATOM 4486 N N . ALA B 1 5 ? -10.18 49.188 11.617 1 50.31 5 ALA B N 1
ATOM 4487 C CA . ALA B 1 5 ? -9.867 48.375 12.773 1 50.31 5 ALA B CA 1
ATOM 4488 C C . ALA B 1 5 ? -11.047 48.281 13.742 1 50.31 5 ALA B C 1
ATOM 4490 O O . ALA B 1 5 ? -11.695 49.312 14 1 50.31 5 ALA B O 1
ATOM 4491 N N . SER B 1 6 ? -11.711 47.031 13.766 1 52.34 6 SER B N 1
ATOM 4492 C CA . SER B 1 6 ? -12.617 46.875 14.898 1 52.34 6 SER B CA 1
ATOM 4493 C C . SER B 1 6 ? -11.859 46.5 16.156 1 52.34 6 SER B C 1
ATOM 4495 O O . SER B 1 6 ? -10.844 45.812 16.094 1 52.34 6 SER B O 1
ATOM 4497 N N . THR B 1 7 ? -12.141 47.25 17.219 1 48.12 7 THR B N 1
ATOM 4498 C CA . THR B 1 7 ? -11.531 46.969 18.516 1 48.12 7 THR B CA 1
ATOM 4499 C C . THR B 1 7 ? -12.367 45.938 19.281 1 48.12 7 THR B C 1
ATOM 4501 O O . THR B 1 7 ? -13.594 46.062 19.328 1 48.12 7 THR B O 1
ATOM 4504 N N . SER B 1 8 ? -11.758 44.781 19.422 1 57.56 8 SER B N 1
ATOM 4505 C CA . SER B 1 8 ? -12.352 43.781 20.297 1 57.56 8 SER B CA 1
ATOM 4506 C C . SER B 1 8 ? -11.555 43.625 21.578 1 57.56 8 SER B C 1
ATOM 4508 O O . SER B 1 8 ? -10.477 44.188 21.719 1 57.56 8 SER B O 1
ATOM 4510 N N . TRP B 1 9 ? -12.258 43.188 22.688 1 45.12 9 TRP B N 1
ATOM 4511 C CA . TRP B 1 9 ? -11.625 43.094 24 1 45.12 9 TRP B CA 1
ATOM 4512 C C . TRP B 1 9 ? -11.539 41.625 24.453 1 45.12 9 TRP B C 1
ATOM 4514 O O . TRP B 1 9 ? -12.508 40.875 24.328 1 45.12 9 TRP B O 1
ATOM 4524 N N . TYR B 1 10 ? -10.242 41.281 24.547 1 52.25 10 TYR B N 1
ATOM 4525 C CA . TYR B 1 10 ? -10.062 40.062 25.344 1 52.25 10 TYR B CA 1
ATOM 4526 C C . TYR B 1 10 ? -10.133 40.375 26.828 1 52.25 10 TYR B C 1
ATOM 4528 O O . TYR B 1 10 ? -9.344 41.188 27.344 1 52.25 10 TYR B O 1
ATOM 4536 N N . GLU B 1 11 ? -10.914 39.625 27.5 1 54.19 11 GLU B N 1
ATOM 4537 C CA . GLU B 1 11 ? -11.219 39.969 28.891 1 54.19 11 GLU B CA 1
ATOM 4538 C C . GLU B 1 11 ? -11.273 41.469 29.109 1 54.19 11 GLU B C 1
ATOM 4540 O O . GLU B 1 11 ? -10.695 42.219 28.328 1 54.19 11 GLU B O 1
ATOM 4545 N N . PRO B 1 12 ? -12.227 42.031 29.797 1 49.84 12 PRO B N 1
ATOM 4546 C CA . PRO B 1 12 ? -12.508 43.469 29.922 1 49.84 12 PRO B CA 1
ATOM 4547 C C . PRO B 1 12 ? -11.234 44.312 29.984 1 49.84 12 PRO B C 1
ATOM 4549 O O . PRO B 1 12 ? -11.312 45.531 30.016 1 49.84 12 PRO B O 1
ATOM 4552 N N . ARG B 1 13 ? -10.008 43.656 29.781 1 58.72 13 ARG B N 1
ATOM 4553 C CA . ARG B 1 13 ? -8.883 44.5 30.203 1 58.72 13 ARG B CA 1
ATOM 4554 C C . ARG B 1 13 ? -7.91 44.719 29.047 1 58.72 13 ARG B C 1
ATOM 4556 O O . ARG B 1 13 ? -7.039 45.594 29.125 1 58.72 13 ARG B O 1
ATOM 4563 N N . ARG B 1 14 ? -7.891 43.875 27.953 1 74.19 14 ARG B N 1
ATOM 4564 C CA . ARG B 1 14 ? -6.871 44.156 26.953 1 74.19 14 ARG B CA 1
ATOM 4565 C C . ARG B 1 14 ? -7.496 44.344 25.562 1 74.19 14 ARG B C 1
ATOM 4567 O O . ARG B 1 14 ? -7.992 43.375 24.969 1 74.19 14 ARG B O 1
ATOM 4574 N N . PRO B 1 15 ? -7.637 45.625 25.125 1 76.94 15 PRO B N 1
ATOM 4575 C CA . PRO B 1 15 ? -8.188 45.812 23.781 1 76.94 15 PRO B CA 1
ATOM 4576 C C . PRO B 1 15 ? -7.27 45.281 22.688 1 76.94 15 PRO B C 1
ATOM 4578 O O . PRO B 1 15 ? -6.051 45.219 22.875 1 76.94 15 PRO B O 1
ATOM 4581 N N . PHE B 1 16 ? -7.879 44.75 21.656 1 83.12 16 PHE B N 1
ATOM 4582 C CA . PHE B 1 16 ? -7.113 44.375 20.484 1 83.12 16 PHE B CA 1
ATOM 4583 C C . PHE B 1 16 ? -7.848 44.812 19.203 1 83.12 16 PHE B C 1
ATOM 4585 O O . PHE B 1 16 ? -9.023 45.188 19.266 1 83.12 16 PHE B O 1
ATOM 4592 N N . TYR B 1 17 ? -7.117 44.875 18.047 1 82.75 17 TYR B N 1
ATOM 4593 C CA . TYR B 1 17 ? -7.625 45.344 16.75 1 82.75 17 TYR B CA 1
ATOM 4594 C C . TYR B 1 17 ? -7.809 44.156 15.789 1 82.75 17 TYR B C 1
ATOM 4596 O O . TYR B 1 17 ? -6.988 43.25 15.75 1 82.75 17 TYR B O 1
ATOM 4604 N N . SER B 1 18 ? -8.945 44.219 15.094 1 85.19 18 SER B N 1
ATOM 4605 C CA . SER B 1 18 ? -9.242 43.25 14.062 1 85.19 18 SER B CA 1
ATOM 4606 C C . SER B 1 18 ? -9.367 43.906 12.688 1 85.19 18 SER B C 1
ATOM 4608 O O . SER B 1 18 ? -10.156 44.812 12.5 1 85.19 18 SER B O 1
ATOM 4610 N N . PHE B 1 19 ? -8.562 43.406 11.773 1 82.06 19 PHE B N 1
ATOM 4611 C CA . PHE B 1 19 ? -8.641 43.75 10.359 1 82.06 19 PHE B CA 1
ATOM 4612 C C . PHE B 1 19 ? -9.078 42.562 9.523 1 82.06 19 PHE B C 1
ATOM 4614 O O . PHE B 1 19 ? -8.305 41.625 9.312 1 82.06 19 PHE B O 1
ATOM 4621 N N . ARG B 1 20 ? -10.281 42.438 8.961 1 78.62 20 ARG B N 1
ATOM 4622 C CA . ARG B 1 20 ? -10.883 41.156 8.625 1 78.62 20 ARG B CA 1
ATOM 4623 C C . ARG B 1 20 ? -10.992 41 7.117 1 78.62 20 ARG B C 1
ATOM 4625 O O . ARG B 1 20 ? -11.367 39.906 6.633 1 78.62 20 ARG B O 1
ATOM 4632 N N . TYR B 1 21 ? -10.578 41.844 6.285 1 78.31 21 TYR B N 1
ATOM 4633 C CA . TYR B 1 21 ? -10.906 41.656 4.875 1 78.31 21 TYR B CA 1
ATOM 4634 C C . TYR B 1 21 ? -9.805 42.219 3.984 1 78.31 21 TYR B C 1
ATOM 4636 O O . TYR B 1 21 ? -10.047 43.094 3.152 1 78.31 21 TYR B O 1
ATOM 4644 N N . PHE B 1 22 ? -8.656 41.594 4.039 1 83 22 PHE B N 1
ATOM 4645 C CA . PHE B 1 22 ? -7.578 41.969 3.135 1 83 22 PHE B CA 1
ATOM 4646 C C . PHE B 1 22 ? -7.43 40.969 2.008 1 83 22 PHE B C 1
ATOM 4648 O O . PHE B 1 22 ? -7.301 39.75 2.26 1 83 22 PHE B O 1
ATOM 4655 N N . HIS B 1 23 ? -7.5 41.438 0.803 1 88.44 23 HIS B N 1
ATOM 4656 C CA . HIS B 1 23 ? -7.195 40.594 -0.331 1 88.44 23 HIS B CA 1
ATOM 4657 C C . HIS B 1 23 ? -5.691 40.406 -0.509 1 88.44 23 HIS B C 1
ATOM 4659 O O . HIS B 1 23 ? -5 41.344 -0.917 1 88.44 23 HIS B O 1
ATOM 4665 N N . TYR B 1 24 ? -5.207 39.281 -0.22 1 91.88 24 TYR B N 1
ATOM 4666 C CA . TYR B 1 24 ? -3.783 39.062 -0.453 1 91.88 24 TYR B CA 1
ATOM 4667 C C . TYR B 1 24 ? -3.51 38.781 -1.924 1 91.88 24 TYR B C 1
ATOM 4669 O O . TYR B 1 24 ? -2.359 38.812 -2.365 1 91.88 24 TYR B O 1
ATOM 4677 N N . ALA B 1 25 ? -4.566 38.469 -2.697 1 93.56 25 ALA B N 1
ATOM 4678 C CA . ALA B 1 25 ? -4.461 38.219 -4.129 1 93.56 25 ALA B CA 1
ATOM 4679 C C . ALA B 1 25 ? -5.734 38.625 -4.855 1 93.56 25 ALA B C 1
ATOM 4681 O O . ALA B 1 25 ? -6.777 38.844 -4.23 1 93.56 25 ALA B O 1
ATOM 4682 N N . ALA B 1 26 ? -5.609 38.75 -6.172 1 91 26 ALA B N 1
ATOM 4683 C CA . ALA B 1 26 ? -6.75 39.125 -7.004 1 91 26 ALA B CA 1
ATOM 4684 C C . ALA B 1 26 ? -7.758 37.969 -7.09 1 91 26 ALA B C 1
ATOM 4686 O O . ALA B 1 26 ? -7.395 36.812 -6.957 1 91 26 ALA B O 1
ATOM 4687 N N . LYS B 1 27 ? -8.984 38.375 -7.289 1 89.25 27 LYS B N 1
ATOM 4688 C CA . LYS B 1 27 ? -10.031 37.375 -7.539 1 89.25 27 LYS B CA 1
ATOM 4689 C C . LYS B 1 27 ? -9.688 36.5 -8.75 1 89.25 27 LYS B C 1
ATOM 4691 O O . LYS B 1 27 ? -9.219 37.031 -9.766 1 89.25 27 LYS B O 1
ATOM 4696 N N . PRO B 1 28 ? -9.938 35.219 -8.625 1 92.19 28 PRO B N 1
ATOM 4697 C CA . PRO B 1 28 ? -9.711 34.375 -9.797 1 92.19 28 PRO B CA 1
ATOM 4698 C C . PRO B 1 28 ? -10.602 34.719 -10.977 1 92.19 28 PRO B C 1
ATOM 4700 O O . PRO B 1 28 ? -11.773 35.094 -10.789 1 92.19 28 PRO B O 1
ATOM 4703 N N . THR B 1 29 ? -10.016 34.656 -12.219 1 93.44 29 THR B N 1
ATOM 4704 C CA . THR B 1 29 ? -10.727 34.906 -13.477 1 93.44 29 THR B CA 1
ATOM 4705 C C . THR B 1 29 ? -10.844 33.625 -14.281 1 93.44 29 THR B C 1
ATOM 4707 O O . THR B 1 29 ? -10.383 32.562 -13.844 1 93.44 29 THR B O 1
ATOM 4710 N N . TYR B 1 30 ? -11.492 33.75 -15.383 1 95.56 30 TYR B N 1
ATOM 4711 C CA . TYR B 1 30 ? -11.609 32.656 -16.312 1 95.56 30 TYR B CA 1
ATOM 4712 C C . TYR B 1 30 ? -10.242 32.031 -16.594 1 95.56 30 TYR B C 1
ATOM 4714 O O . TYR B 1 30 ? -10.086 30.797 -16.531 1 95.56 30 TYR B O 1
ATOM 4722 N N . GLU B 1 31 ? -9.227 32.812 -16.797 1 95.5 31 GLU B N 1
ATOM 4723 C CA . GLU B 1 31 ? -7.902 32.344 -17.188 1 95.5 31 GLU B CA 1
ATOM 4724 C C . GLU B 1 31 ? -7.102 31.859 -15.992 1 95.5 31 GLU B C 1
ATOM 4726 O O . GLU B 1 31 ? -6.27 30.969 -16.125 1 95.5 31 GLU B O 1
ATOM 4731 N N . THR B 1 32 ? -7.43 32.406 -14.781 1 95.69 32 THR B N 1
ATOM 4732 C CA . THR B 1 32 ? -6.555 32.125 -13.641 1 95.69 32 THR B CA 1
ATOM 4733 C C . THR B 1 32 ? -7.258 31.266 -12.609 1 95.69 32 THR B C 1
ATOM 4735 O O . THR B 1 32 ? -6.75 31.062 -11.508 1 95.69 32 THR B O 1
ATOM 4738 N N . ARG B 1 33 ? -8.43 30.75 -12.992 1 96.44 33 ARG B N 1
ATOM 4739 C CA . ARG B 1 33 ? -9.297 30.047 -12.055 1 96.44 33 ARG B CA 1
ATOM 4740 C C . ARG B 1 33 ? -8.547 28.922 -11.352 1 96.44 33 ARG B C 1
ATOM 4742 O O . ARG B 1 33 ? -8.727 28.703 -10.148 1 96.44 33 ARG B O 1
ATOM 4749 N N . PHE B 1 34 ? -7.66 28.172 -12.07 1 97.5 34 PHE B N 1
ATOM 4750 C CA . PHE B 1 34 ? -6.969 27.016 -11.539 1 97.5 34 PHE B CA 1
ATOM 4751 C C . PHE B 1 34 ? -5.473 27.266 -11.438 1 97.5 34 PHE B C 1
ATOM 4753 O O . PHE B 1 34 ? -4.688 26.328 -11.258 1 97.5 34 PHE B O 1
ATOM 4760 N N . LEU B 1 35 ? -5.023 28.531 -11.57 1 97.69 35 LEU B N 1
ATOM 4761 C CA . LEU B 1 35 ? -3.609 28.891 -11.602 1 97.69 35 LEU B CA 1
ATOM 4762 C C . LEU B 1 35 ? -3.199 29.578 -10.312 1 97.69 35 LEU B C 1
ATOM 4764 O O . LEU B 1 35 ? -4.055 29.969 -9.508 1 97.69 35 LEU B O 1
ATOM 4768 N N . PRO B 1 36 ? -1.873 29.688 -10.047 1 97.56 36 PRO B N 1
ATOM 4769 C CA . PRO B 1 36 ? -1.437 30.484 -8.891 1 97.56 36 PRO B CA 1
ATOM 4770 C C . PRO B 1 36 ? -2.047 31.891 -8.875 1 97.56 36 PRO B C 1
ATOM 4772 O O . PRO B 1 36 ? -2.229 32.5 -9.938 1 97.56 36 PRO B O 1
ATOM 4775 N N . PRO B 1 37 ? -2.303 32.312 -7.68 1 96.31 37 PRO B N 1
ATOM 4776 C CA . PRO B 1 37 ? -2.969 33.625 -7.594 1 96.31 37 PRO B CA 1
ATOM 4777 C C . PRO B 1 37 ? -2.07 34.781 -8.031 1 96.31 37 PRO B C 1
ATOM 4779 O O . PRO B 1 37 ? -0.843 34.656 -7.969 1 96.31 37 PRO B O 1
ATOM 4782 N N . ILE B 1 38 ? -2.719 35.812 -8.492 1 93.88 38 ILE B N 1
ATOM 4783 C CA . ILE B 1 38 ? -2.027 37.062 -8.82 1 93.88 38 ILE B CA 1
ATOM 4784 C C . ILE B 1 38 ? -1.986 37.969 -7.598 1 93.88 38 ILE B C 1
ATOM 4786 O O . ILE B 1 38 ? -3.031 38.344 -7.059 1 93.88 38 ILE B O 1
ATOM 4790 N N . PRO B 1 39 ? -0.767 38.25 -7.168 1 92.12 39 PRO B N 1
ATOM 4791 C CA . PRO B 1 39 ? -0.66 39.062 -5.953 1 92.12 39 PRO B CA 1
ATOM 4792 C C . PRO B 1 39 ? -1.413 40.406 -6.066 1 92.12 39 PRO B C 1
ATOM 4794 O O . PRO B 1 39 ? -1.458 41 -7.141 1 92.12 39 PRO B O 1
ATOM 4797 N N . SER B 1 40 ? -2.029 40.688 -4.996 1 81.56 40 SER B N 1
ATOM 4798 C CA . SER B 1 40 ? -2.631 42.031 -4.918 1 81.56 40 SER B CA 1
ATOM 4799 C C . SER B 1 40 ? -1.621 43.062 -4.434 1 81.56 40 SER B C 1
ATOM 4801 O O . SER B 1 40 ? -0.811 42.781 -3.549 1 81.56 40 SER B O 1
ATOM 4803 N N . ASN B 1 41 ? -1.277 44.125 -5.293 1 65 41 ASN B N 1
ATOM 4804 C CA . ASN B 1 41 ? -0.325 45.156 -4.883 1 65 41 ASN B CA 1
ATOM 4805 C C . ASN B 1 41 ? -0.943 46.125 -3.883 1 65 41 ASN B C 1
ATOM 4807 O O . ASN B 1 41 ? -0.251 47 -3.34 1 65 41 ASN B O 1
ATOM 4811 N N . TYR B 1 42 ? -2.287 46.094 -3.73 1 60.72 42 TYR B N 1
ATOM 4812 C CA . TYR B 1 42 ? -2.863 47.062 -2.785 1 60.72 42 TYR B CA 1
ATOM 4813 C C . TYR B 1 42 ? -3.689 46.312 -1.725 1 60.72 42 TYR B C 1
ATOM 4815 O O . TYR B 1 42 ? -4.527 45.469 -2.049 1 60.72 42 TYR B O 1
ATOM 4823 N N . PRO B 1 43 ? -3.16 46.406 -0.406 1 54.09 43 PRO B N 1
ATOM 4824 C CA . PRO B 1 43 ? -3.904 45.656 0.626 1 54.09 43 PRO B CA 1
ATOM 4825 C C . PRO B 1 43 ? -5.406 45.938 0.576 1 54.09 43 PRO B C 1
ATOM 4827 O O . PRO B 1 43 ? -6.195 45.219 1.167 1 54.09 43 PRO B O 1
ATOM 4830 N N . TYR B 1 44 ? -5.812 47.188 0.241 1 50.44 44 TYR B N 1
ATOM 4831 C CA . TYR B 1 44 ? -7.234 47.531 0.277 1 50.44 44 TYR B CA 1
ATOM 4832 C C . TYR B 1 44 ? -7.848 47.438 -1.115 1 50.44 44 TYR B C 1
ATOM 4834 O O . TYR B 1 44 ? -7.188 47.75 -2.111 1 50.44 44 TYR B O 1
ATOM 4842 N N . PRO B 1 45 ? -8.828 46.562 -1.219 1 46.53 45 PRO B N 1
ATOM 4843 C CA . PRO B 1 45 ? -9.484 46.781 -2.506 1 46.53 45 PRO B CA 1
ATOM 4844 C C . PRO B 1 45 ? -9.797 48.281 -2.746 1 46.53 45 PRO B C 1
ATOM 4846 O O . PRO B 1 45 ? -9.984 49.031 -1.79 1 46.53 45 PRO B O 1
ATOM 4849 N N . ASP B 1 46 ? -9.43 48.844 -3.926 1 41.88 46 ASP B N 1
ATOM 4850 C CA . ASP B 1 46 ? -9.711 50.25 -4.25 1 41.88 46 ASP B CA 1
ATOM 4851 C C . ASP B 1 46 ? -11 50.719 -3.582 1 41.88 46 ASP B C 1
ATOM 4853 O O . ASP B 1 46 ? -11.039 51.812 -2.992 1 41.88 46 ASP B O 1
ATOM 4857 N N . GLU B 1 47 ? -12.125 50.344 -4.109 1 42.62 47 GLU B N 1
ATOM 4858 C CA . GLU B 1 47 ? -13.398 51 -3.867 1 42.62 47 GLU B CA 1
ATOM 4859 C C . GLU B 1 47 ? -14.07 50.469 -2.609 1 42.62 47 GLU B C 1
ATOM 4861 O O . GLU B 1 47 ? -14.961 51.094 -2.049 1 42.62 47 GLU B O 1
ATOM 4866 N N . GLU B 1 48 ? -14.039 49.219 -2.283 1 43.09 48 GLU B N 1
ATOM 4867 C CA . GLU B 1 48 ? -14.969 48.719 -1.271 1 43.09 48 GLU B CA 1
ATOM 4868 C C . GLU B 1 48 ? -14.289 48.625 0.091 1 43.09 48 GLU B C 1
ATOM 4870 O O . GLU B 1 48 ? -13.352 47.844 0.261 1 43.09 48 GLU B O 1
ATOM 4875 N N . ILE B 1 49 ? -14.258 49.719 0.686 1 40.53 49 ILE B N 1
ATOM 4876 C CA . ILE B 1 49 ? -13.914 49.688 2.104 1 40.53 49 ILE B CA 1
ATOM 4877 C C . ILE B 1 49 ? -14.789 48.656 2.826 1 40.53 49 ILE B C 1
ATOM 4879 O O . ILE B 1 49 ? -16.016 48.812 2.906 1 40.53 49 ILE B O 1
ATOM 4883 N N . TYR B 1 50 ? -14.5 47.469 2.713 1 46.16 50 TYR B N 1
ATOM 4884 C CA . TYR B 1 50 ? -15.297 46.5 3.473 1 46.16 50 TYR B CA 1
ATOM 4885 C C . TYR B 1 50 ? -15.25 46.812 4.965 1 46.16 50 TYR B C 1
ATOM 4887 O O . TYR B 1 50 ? -14.219 47.25 5.484 1 46.16 50 TYR B O 1
ATOM 4895 N N . ASN B 1 51 ? -16.469 47.25 5.398 1 45.84 51 ASN B N 1
ATOM 4896 C CA . ASN B 1 51 ? -16.641 47.344 6.844 1 45.84 51 ASN B CA 1
ATOM 4897 C C . ASN B 1 51 ? -16.125 46.125 7.566 1 45.84 51 ASN B C 1
ATOM 4899 O O . ASN B 1 51 ? -16.578 45 7.316 1 45.84 51 ASN B O 1
ATOM 4903 N N . SER B 1 52 ? -14.953 46.156 8.086 1 52.81 52 SER B N 1
ATOM 4904 C CA . SER B 1 52 ? -14.172 45.156 8.812 1 52.81 52 SER B CA 1
ATOM 4905 C C . SER B 1 52 ? -15.008 44.5 9.898 1 52.81 52 SER B C 1
ATOM 4907 O O . SER B 1 52 ? -14.508 43.625 10.609 1 52.81 52 SER B O 1
ATOM 4909 N N . ILE B 1 53 ? -16.297 44.875 10.008 1 53.31 53 ILE B N 1
ATOM 4910 C CA . ILE B 1 53 ? -17.031 44.312 11.133 1 53.31 53 ILE B CA 1
ATOM 4911 C C . ILE B 1 53 ? -17.594 42.938 10.742 1 53.31 53 ILE B C 1
ATOM 4913 O O . ILE B 1 53 ? -17.75 42.062 11.594 1 53.31 53 ILE B O 1
ATOM 4917 N N . ASP B 1 54 ? -17.766 42.75 9.445 1 59.97 54 ASP B N 1
ATOM 4918 C CA . ASP B 1 54 ? -18.406 41.5 9.062 1 59.97 54 ASP B CA 1
ATOM 4919 C C . ASP B 1 54 ? -17.375 40.406 8.789 1 59.97 54 ASP B C 1
ATOM 4921 O O . ASP B 1 54 ? -16.281 40.688 8.312 1 59.97 54 ASP B O 1
ATOM 4925 N N . LEU B 1 55 ? -17.844 39.219 9.25 1 67.31 55 LEU B N 1
ATOM 4926 C CA . LEU B 1 55 ? -16.984 38.062 8.953 1 67.31 55 LEU B CA 1
ATOM 4927 C C . LEU B 1 55 ? -16.969 37.781 7.453 1 67.31 55 LEU B C 1
ATOM 4929 O O . LEU B 1 55 ? -18 37.875 6.789 1 67.31 55 LEU B O 1
ATOM 4933 N N . PRO B 1 56 ? -15.789 37.594 6.926 1 70.25 56 PRO B N 1
ATOM 4934 C CA . PRO B 1 56 ? -15.688 37.344 5.488 1 70.25 56 PRO B CA 1
ATOM 4935 C C . PRO B 1 56 ? -16.359 36.031 5.078 1 70.25 56 PRO B C 1
ATOM 4937 O O . PRO B 1 56 ? -16.406 35.062 5.859 1 70.25 56 PRO B O 1
ATOM 4940 N N . PRO B 1 57 ? -16.922 36.031 3.871 1 75 57 PRO B N 1
ATOM 4941 C CA . PRO B 1 57 ? -17.469 34.75 3.379 1 75 57 PRO B CA 1
ATOM 4942 C C . PRO B 1 57 ? -16.391 33.688 3.15 1 75 57 PRO B C 1
ATOM 4944 O O . PRO B 1 57 ? -15.242 34.031 2.885 1 75 57 PRO B O 1
ATOM 4947 N N . GLY B 1 58 ? -16.797 32.5 3.363 1 79.5 58 GLY B N 1
ATOM 4948 C CA . GLY B 1 58 ? -15.883 31.391 3.102 1 79.5 58 GLY B CA 1
ATOM 4949 C C . GLY B 1 58 ? -15.602 31.188 1.624 1 79.5 58 GLY B C 1
ATOM 4950 O O . GLY B 1 58 ? -16.234 31.828 0.774 1 79.5 58 GLY B O 1
ATOM 4951 N N . CYS B 1 59 ? -14.562 30.438 1.356 1 82.94 59 CYS B N 1
ATOM 4952 C CA . CYS B 1 59 ? -14.242 30.109 -0.027 1 82.94 59 CYS B CA 1
ATOM 4953 C C . CYS B 1 59 ? -15.25 29.109 -0.593 1 82.94 59 CYS B C 1
ATOM 4955 O O . CYS B 1 59 ? -15.75 28.25 0.13 1 82.94 59 CYS B O 1
ATOM 4957 N N . ALA B 1 60 ? -15.375 29.266 -1.89 1 75.25 60 ALA B N 1
ATOM 4958 C CA . ALA B 1 60 ? -16.312 28.391 -2.582 1 75.25 60 ALA B CA 1
ATOM 4959 C C . ALA B 1 60 ? -15.977 26.922 -2.328 1 75.25 60 ALA B C 1
ATOM 4961 O O . ALA B 1 60 ? -14.828 26.578 -2.051 1 75.25 60 ALA B O 1
ATOM 4962 N N . GLN B 1 61 ? -16.984 26.047 -2.287 1 68.5 61 GLN B N 1
ATOM 4963 C CA . GLN B 1 61 ? -16.938 24.609 -2.074 1 68.5 61 GLN B CA 1
ATOM 4964 C C . GLN B 1 61 ? -17.078 24.266 -0.596 1 68.5 61 GLN B C 1
ATOM 4966 O O . GLN B 1 61 ? -17.375 23.125 -0.245 1 68.5 61 GLN B O 1
ATOM 4971 N N . GLY B 1 62 ? -16.906 25.375 0.232 1 66.81 62 GLY B N 1
ATOM 4972 C CA . GLY B 1 62 ? -17.062 25.094 1.649 1 66.81 62 GLY B CA 1
ATOM 4973 C C . GLY B 1 62 ? -18.5 25.156 2.115 1 66.81 62 GLY B C 1
ATOM 4974 O O . GLY B 1 62 ? -18.891 24.469 3.062 1 66.81 62 GLY B O 1
ATOM 4975 N N . ASN B 1 63 ? -19.203 25.984 1.562 1 68.56 63 ASN B N 1
ATOM 4976 C CA . ASN B 1 63 ? -20.625 26.109 1.869 1 68.56 63 ASN B CA 1
ATOM 4977 C C . ASN B 1 63 ? -21.375 26.844 0.767 1 68.56 63 ASN B C 1
ATOM 4979 O O . ASN B 1 63 ? -20.766 27.344 -0.181 1 68.56 63 ASN B O 1
ATOM 4983 N N . ASP B 1 64 ? -22.578 26.938 0.793 1 64.44 64 ASP B N 1
ATOM 4984 C CA . ASP B 1 64 ? -23.438 27.422 -0.283 1 64.44 64 ASP B CA 1
ATOM 4985 C C . ASP B 1 64 ? -23.297 28.938 -0.463 1 64.44 64 ASP B C 1
ATOM 4987 O O . ASP B 1 64 ? -23.609 29.469 -1.529 1 64.44 64 ASP B O 1
ATOM 4991 N N . ASN B 1 65 ? -22.781 29.656 0.532 1 66.75 65 ASN B N 1
ATOM 4992 C CA . ASN B 1 65 ? -22.656 31.109 0.443 1 66.75 65 ASN B CA 1
ATOM 4993 C C . ASN B 1 65 ? -21.234 31.531 0.115 1 66.75 65 ASN B C 1
ATOM 4995 O O . ASN B 1 65 ? -20.938 32.719 0.048 1 66.75 65 ASN B O 1
ATOM 4999 N N . ALA B 1 66 ? -20.484 30.562 -0.177 1 70.62 66 ALA B N 1
ATOM 5000 C CA . ALA B 1 66 ? -19.062 30.812 -0.394 1 70.62 66 ALA B CA 1
ATOM 5001 C C . ALA B 1 66 ? -18.797 31.344 -1.8 1 70.62 66 ALA B C 1
ATOM 5003 O O . ALA B 1 66 ? -19.609 31.141 -2.709 1 70.62 66 ALA B O 1
ATOM 5004 N N . LEU B 1 67 ? -17.781 32.125 -1.868 1 76.62 67 LEU B N 1
ATOM 5005 C CA . LEU B 1 67 ? -17.438 32.812 -3.102 1 76.62 67 LEU B CA 1
ATOM 5006 C C . LEU B 1 67 ? -16.078 32.375 -3.625 1 76.62 67 LEU B C 1
ATOM 5008 O O . LEU B 1 67 ? -15.242 31.891 -2.852 1 76.62 67 LEU B O 1
ATOM 5012 N N . GLU B 1 68 ? -15.961 32.531 -4.906 1 87.62 68 GLU B N 1
ATOM 5013 C CA . GLU B 1 68 ? -14.633 32.25 -5.473 1 87.62 68 GLU B CA 1
ATOM 5014 C C . GLU B 1 68 ? -13.68 33.406 -5.176 1 87.62 68 GLU B C 1
ATOM 5016 O O . GLU B 1 68 ? -12.461 33.219 -5.141 1 87.62 68 GLU B O 1
ATOM 5021 N N . ASP B 1 69 ? -14.25 34.562 -4.98 1 85.38 69 ASP B N 1
ATOM 5022 C CA . ASP B 1 69 ? -13.445 35.688 -4.527 1 85.38 69 ASP B CA 1
ATOM 5023 C C . ASP B 1 69 ? -13.188 35.625 -3.023 1 85.38 69 ASP B C 1
ATOM 5025 O O . ASP B 1 69 ? -13.688 36.438 -2.258 1 85.38 69 ASP B O 1
ATOM 5029 N N . CYS B 1 70 ? -12.367 34.719 -2.664 1 89.06 70 CYS B N 1
ATOM 5030 C CA . CYS B 1 70 ? -12.219 34.406 -1.246 1 89.06 70 CYS B CA 1
ATOM 5031 C C . CYS B 1 70 ? -10.75 34.469 -0.829 1 89.06 70 CYS B C 1
ATOM 5033 O O . CYS B 1 70 ? -10.391 33.969 0.246 1 89.06 70 CYS B O 1
ATOM 5035 N N . LEU B 1 71 ? -9.883 35 -1.701 1 92 71 LEU B N 1
ATOM 5036 C CA . LEU B 1 71 ? -8.461 35.062 -1.382 1 92 71 LEU B CA 1
ATOM 5037 C C . LEU B 1 71 ? -8.164 36.25 -0.456 1 92 71 LEU B C 1
ATOM 5039 O O . LEU B 1 71 ? -7.551 37.219 -0.875 1 92 71 LEU B O 1
ATOM 5043 N N . ILE B 1 72 ? -8.562 36.031 0.767 1 89.19 72 ILE B N 1
ATOM 5044 C CA . ILE B 1 72 ? -8.523 37.094 1.762 1 89.19 72 ILE B CA 1
ATOM 5045 C C . ILE B 1 72 ? -7.855 36.594 3.037 1 89.19 72 ILE B C 1
ATOM 5047 O O . ILE B 1 72 ? -7.727 35.375 3.234 1 89.19 72 ILE B O 1
ATOM 5051 N N . LEU B 1 73 ? -7.336 37.5 3.873 1 91.25 73 LEU B N 1
ATOM 5052 C CA . LEU B 1 73 ? -6.84 37.188 5.207 1 91.25 73 LEU B CA 1
ATOM 5053 C C . LEU B 1 73 ? -7.246 38.25 6.211 1 91.25 73 LEU B C 1
ATOM 5055 O O . LEU B 1 73 ? -7.664 39.344 5.82 1 91.25 73 LEU B O 1
ATOM 5059 N N . SER B 1 74 ? -7.258 37.875 7.445 1 88.75 74 SER B N 1
ATOM 5060 C CA . SER B 1 74 ? -7.531 38.75 8.57 1 88.75 74 SER B CA 1
ATOM 5061 C C . SER B 1 74 ? -6.312 38.906 9.477 1 88.75 74 SER B C 1
ATOM 5063 O O . SER B 1 74 ? -5.543 37.938 9.633 1 88.75 74 SER B O 1
ATOM 5065 N N . VAL B 1 75 ? -6.203 40.094 10.039 1 90.56 75 VAL B N 1
ATOM 5066 C CA . VAL B 1 75 ? -5.105 40.344 10.969 1 90.56 75 VAL B CA 1
ATOM 5067 C C . VAL B 1 75 ? -5.66 40.844 12.305 1 90.56 75 VAL B C 1
ATOM 5069 O O . VAL B 1 75 ? -6.5 41.75 12.352 1 90.56 75 VAL B O 1
ATOM 5072 N N . TYR B 1 76 ? -5.211 40.25 13.336 1 89.75 76 TYR B N 1
ATOM 5073 C CA . TYR B 1 76 ? -5.531 40.594 14.711 1 89.75 76 TYR B CA 1
ATOM 5074 C C . TYR B 1 76 ? -4.273 40.969 15.484 1 89.75 76 TYR B C 1
ATOM 5076 O O . TYR B 1 76 ? -3.27 40.281 15.438 1 89.75 76 TYR B O 1
ATOM 5084 N N . THR B 1 77 ? -4.312 42.125 16.125 1 90.69 77 THR B N 1
ATOM 5085 C CA . THR B 1 77 ? -3.117 42.594 16.812 1 90.69 77 THR B CA 1
ATOM 5086 C C . THR B 1 77 ? -3.486 43.406 18.062 1 90.69 77 THR B C 1
ATOM 5088 O O . THR B 1 77 ? -4.477 44.125 18.062 1 90.69 77 THR B O 1
ATOM 5091 N N . PRO B 1 78 ? -2.711 43.156 19.141 1 84.94 78 PRO B N 1
ATOM 5092 C CA . PRO B 1 78 ? -2.982 43.969 20.328 1 84.94 78 PRO B CA 1
ATOM 5093 C C . PRO B 1 78 ? -2.613 45.438 20.125 1 84.94 78 PRO B C 1
ATOM 5095 O O . PRO B 1 78 ? -3.23 46.344 20.734 1 84.94 78 PRO B O 1
ATOM 5098 N N . HIS B 1 79 ? -1.549 45.75 19.344 1 79 79 HIS B N 1
ATOM 5099 C CA . HIS B 1 79 ? -1.114 47.094 19.047 1 79 79 HIS B CA 1
ATOM 5100 C C . HIS B 1 79 ? -0.423 47.156 17.688 1 79 79 HIS B C 1
ATOM 5102 O O . HIS B 1 79 ? 0.078 46.156 17.188 1 79 79 HIS B O 1
ATOM 5108 N N . PHE B 1 80 ? -0.515 48.312 17.031 1 76.69 80 PHE B N 1
ATOM 5109 C CA . PHE B 1 80 ? 0.168 48.5 15.758 1 76.69 80 PHE B CA 1
ATOM 5110 C C . PHE B 1 80 ? 0.734 49.906 15.641 1 76.69 80 PHE B C 1
ATOM 5112 O O . PHE B 1 80 ? 0.212 50.844 16.25 1 76.69 80 PHE B O 1
ATOM 5119 N N . PRO B 1 81 ? 1.901 49.875 14.992 1 69.12 81 PRO B N 1
ATOM 5120 C CA . PRO B 1 81 ? 2.586 51.188 14.883 1 69.12 81 PRO B CA 1
ATOM 5121 C C . PRO B 1 81 ? 1.706 52.25 14.266 1 69.12 81 PRO B C 1
ATOM 5123 O O . PRO B 1 81 ? 0.936 52 13.336 1 69.12 81 PRO B O 1
ATOM 5126 N N . GLY B 1 82 ? 1.926 53.375 14.844 1 61.31 82 GLY B N 1
ATOM 5127 C CA . GLY B 1 82 ? 1.255 54.531 14.305 1 61.31 82 GLY B CA 1
ATOM 5128 C C . GLY B 1 82 ? -0.135 54.75 14.875 1 61.31 82 GLY B C 1
ATOM 5129 O O . GLY B 1 82 ? -0.851 55.656 14.469 1 61.31 82 GLY B O 1
ATOM 5130 N N . ASN B 1 83 ? -0.522 53.719 15.695 1 57.56 83 ASN B N 1
ATOM 5131 C CA . ASN B 1 83 ? -1.799 53.938 16.375 1 57.56 83 ASN B CA 1
ATOM 5132 C C . ASN B 1 83 ? -1.732 55.125 17.312 1 57.56 83 ASN B C 1
ATOM 5134 O O . ASN B 1 83 ? -0.903 55.156 18.219 1 57.56 83 ASN B O 1
ATOM 5138 N N . ALA B 1 84 ? -2.336 56.188 16.922 1 53.78 84 ALA B N 1
ATOM 5139 C CA . ALA B 1 84 ? -2.309 57.438 17.656 1 53.78 84 ALA B CA 1
ATOM 5140 C C . ALA B 1 84 ? -2.66 57.219 19.125 1 53.78 84 ALA B C 1
ATOM 5142 O O . ALA B 1 84 ? -2.207 57.969 19.984 1 53.78 84 ALA B O 1
ATOM 5143 N N . SER B 1 85 ? -3.441 56.219 19.297 1 52.62 85 SER B N 1
ATOM 5144 C CA . SER B 1 85 ? -3.936 56.062 20.672 1 52.62 85 SER B CA 1
ATOM 5145 C C . SER B 1 85 ? -2.939 55.281 21.516 1 52.62 85 SER B C 1
ATOM 5147 O O . SER B 1 85 ? -3.059 55.25 22.75 1 52.62 85 SER B O 1
ATOM 5149 N N . ASP B 1 86 ? -1.968 54.594 20.828 1 56.53 86 ASP B N 1
ATOM 5150 C CA . ASP B 1 86 ? -0.955 53.875 21.594 1 56.53 86 ASP B CA 1
ATOM 5151 C C . ASP B 1 86 ? 0.449 54.219 21.094 1 56.53 86 ASP B C 1
ATOM 5153 O O . ASP B 1 86 ? 0.96 53.562 20.188 1 56.53 86 ASP B O 1
ATOM 5157 N N . PRO B 1 87 ? 1.02 55.312 21.484 1 54.84 87 PRO B N 1
ATOM 5158 C CA . PRO B 1 87 ? 2.336 55.75 21.031 1 54.84 87 PRO B CA 1
ATOM 5159 C C . PRO B 1 87 ? 3.438 54.719 21.312 1 54.84 87 PRO B C 1
ATOM 5161 O O . PRO B 1 87 ? 4.559 54.875 20.812 1 54.84 87 PRO B O 1
ATOM 5164 N N . SER B 1 88 ? 3.105 53.781 22.078 1 55 88 SER B N 1
ATOM 5165 C CA . SER B 1 88 ? 4.168 52.875 22.5 1 55 88 SER B CA 1
ATOM 5166 C C . SER B 1 88 ? 4.496 51.875 21.391 1 55 88 SER B C 1
ATOM 5168 O O . SER B 1 88 ? 5.539 51.219 21.438 1 55 88 SER B O 1
ATOM 5170 N N . THR B 1 89 ? 3.598 51.781 20.438 1 59.59 89 THR B N 1
ATOM 5171 C CA . THR B 1 89 ? 3.91 50.781 19.422 1 59.59 89 THR B CA 1
ATOM 5172 C C . THR B 1 89 ? 4.789 51.375 18.328 1 59.59 89 THR B C 1
ATOM 5174 O O . THR B 1 89 ? 4.383 52.312 17.656 1 59.59 89 THR B O 1
ATOM 5177 N N . THR B 1 90 ? 6.059 51.188 18.484 1 65.88 90 THR B N 1
ATOM 5178 C CA . THR B 1 90 ? 7.012 51.594 17.469 1 65.88 90 THR B CA 1
ATOM 5179 C C . THR B 1 90 ? 7.457 50.406 16.625 1 65.88 90 THR B C 1
ATOM 5181 O O . THR B 1 90 ? 7.191 49.25 16.984 1 65.88 90 THR B O 1
ATOM 5184 N N . PHE B 1 91 ? 7.773 50.781 15.477 1 71.88 91 PHE B N 1
ATOM 5185 C CA . PHE B 1 91 ? 8.305 49.781 14.57 1 71.88 91 PHE B CA 1
ATOM 5186 C C . PHE B 1 91 ? 9.508 49.062 15.188 1 71.88 91 PHE B C 1
ATOM 5188 O O . PHE B 1 91 ? 9.984 48.062 14.672 1 71.88 91 PHE B O 1
ATOM 5195 N N . ASP B 1 92 ? 9.922 49.562 16.359 1 76.5 92 ASP B N 1
ATOM 5196 C CA . ASP B 1 92 ? 11.133 49 16.969 1 76.5 92 ASP B CA 1
ATOM 5197 C C . ASP B 1 92 ? 10.828 47.781 17.812 1 76.5 92 ASP B C 1
ATOM 5199 O O . ASP B 1 92 ? 11.734 47 18.141 1 76.5 92 ASP B O 1
ATOM 5203 N N . LYS B 1 93 ? 9.602 47.562 18.078 1 86.62 93 LYS B N 1
ATOM 5204 C CA . LYS B 1 93 ? 9.227 46.406 18.875 1 86.62 93 LYS B CA 1
ATOM 5205 C C . LYS B 1 93 ? 8.109 45.625 18.203 1 86.62 93 LYS B C 1
ATOM 5207 O O . LYS B 1 93 ? 6.98 45.594 18.703 1 86.62 93 LYS B O 1
ATOM 5212 N N . LEU B 1 94 ? 8.477 44.906 17.234 1 92.94 94 LEU B N 1
ATOM 5213 C CA . LEU B 1 94 ? 7.512 44.094 16.484 1 92.94 94 LEU B CA 1
ATOM 5214 C C . LEU B 1 94 ? 7.246 42.781 17.172 1 92.94 94 LEU B C 1
ATOM 5216 O O . LEU B 1 94 ? 8.094 42.281 17.922 1 92.94 94 LEU B O 1
ATOM 5220 N N . LEU B 1 95 ? 6.082 42.25 17.016 1 95.5 95 LEU B N 1
ATOM 5221 C CA . LEU B 1 95 ? 5.613 41.062 17.719 1 95.5 95 LEU B CA 1
ATOM 5222 C C . LEU B 1 95 ? 5.738 39.812 16.828 1 95.5 95 LEU B C 1
ATOM 5224 O O . LEU B 1 95 ? 5.695 39.938 15.602 1 95.5 95 LEU B O 1
ATOM 5228 N N . PRO B 1 96 ? 5.98 38.656 17.484 1 97.5 96 PRO B N 1
ATOM 5229 C CA . PRO B 1 96 ? 5.887 37.406 16.688 1 97.5 96 PRO B CA 1
ATOM 5230 C C . PRO B 1 96 ? 4.531 37.25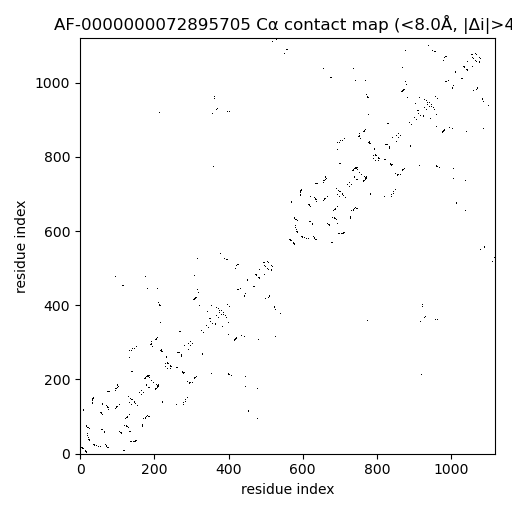 16 1 97.5 96 PRO B C 1
ATOM 5232 O O . PRO B 1 96 ? 3.514 37.719 16.531 1 97.5 96 PRO B O 1
ATOM 5235 N N . VAL B 1 97 ? 4.504 36.625 14.836 1 98.44 97 VAL B N 1
ATOM 5236 C CA . VAL B 1 97 ? 3.314 36.469 14.008 1 98.44 97 VAL B CA 1
ATOM 5237 C C . VAL B 1 97 ? 2.912 35 13.945 1 98.44 97 VAL B C 1
ATOM 5239 O O . VAL B 1 97 ? 3.758 34.125 13.734 1 98.44 97 VAL B O 1
ATOM 5242 N N . MET B 1 98 ? 1.657 34.719 14.18 1 98.69 98 MET B N 1
ATOM 5243 C CA . MET B 1 98 ? 1.08 33.375 13.984 1 98.69 98 MET B CA 1
ATOM 5244 C C . MET B 1 98 ? 0.086 33.375 12.828 1 98.69 98 MET B C 1
ATOM 5246 O O . MET B 1 98 ? -0.88 34.156 12.836 1 98.69 98 MET B O 1
ATOM 5250 N N . VAL B 1 99 ? 0.359 32.594 11.844 1 98.69 99 VAL B N 1
ATOM 5251 C CA . VAL B 1 99 ? -0.524 32.469 10.688 1 98.69 99 VAL B CA 1
ATOM 5252 C C . VAL B 1 99 ? -1.314 31.172 10.758 1 98.69 99 VAL B C 1
ATOM 5254 O O . VAL B 1 99 ? -0.743 30.094 10.633 1 98.69 99 VAL B O 1
ATOM 5257 N N . TRP B 1 100 ? -2.609 31.281 10.891 1 97.88 100 TRP B N 1
ATOM 5258 C CA . TRP B 1 100 ? -3.496 30.125 11.023 1 97.88 100 TRP B CA 1
ATOM 5259 C C . TRP B 1 100 ? -3.984 29.656 9.656 1 97.88 100 TRP B C 1
ATOM 5261 O O . TRP B 1 100 ? -4.543 30.438 8.883 1 97.88 100 TRP B O 1
ATOM 5271 N N . ILE B 1 101 ? -3.787 28.359 9.391 1 97.75 101 ILE B N 1
ATOM 5272 C CA . ILE B 1 101 ? -4.293 27.656 8.211 1 97.75 101 ILE B CA 1
ATOM 5273 C C . ILE B 1 101 ? -5.367 26.656 8.625 1 97.75 101 ILE B C 1
ATOM 5275 O O . ILE B 1 101 ? -5.066 25.641 9.25 1 97.75 101 ILE B O 1
ATOM 5279 N N . HIS B 1 102 ? -6.555 26.906 8.258 1 94.06 102 HIS B N 1
ATOM 5280 C CA . HIS B 1 102 ? -7.68 26.141 8.789 1 94.06 102 HIS B CA 1
ATOM 5281 C C . HIS B 1 102 ? -7.754 24.766 8.141 1 94.06 102 HIS B C 1
ATOM 5283 O O . HIS B 1 102 ? -7.223 24.547 7.051 1 94.06 102 HIS B O 1
ATOM 5289 N N . GLY B 1 103 ? -8.445 23.859 8.867 1 94.38 103 GLY B N 1
ATOM 5290 C CA . GLY B 1 103 ? -8.711 22.516 8.375 1 94.38 103 GLY B CA 1
ATOM 5291 C C . GLY B 1 103 ? -10 22.422 7.574 1 94.38 103 GLY B C 1
ATOM 5292 O O . GLY B 1 103 ? -10.477 23.422 7.035 1 94.38 103 GLY B O 1
ATOM 5293 N N . GLY B 1 104 ? -10.445 21.156 7.418 1 92.94 104 GLY B N 1
ATOM 5294 C CA . GLY B 1 104 ? -11.656 20.891 6.66 1 92.94 104 GLY B CA 1
ATOM 5295 C C . GLY B 1 104 ? -11.438 19.969 5.484 1 92.94 104 GLY B C 1
ATOM 5296 O O . GLY B 1 104 ? -12.094 20.094 4.449 1 92.94 104 GLY B O 1
ATOM 5297 N N . THR B 1 105 ? -10.508 19.062 5.551 1 92.12 105 THR B N 1
ATOM 5298 C CA . THR B 1 105 ? -10.18 18.062 4.551 1 92.12 105 THR B CA 1
ATOM 5299 C C . THR B 1 105 ? -10.023 18.703 3.172 1 92.12 105 THR B C 1
ATOM 5301 O O . THR B 1 105 ? -10.391 18.094 2.16 1 92.12 105 THR B O 1
ATOM 5304 N N . PHE B 1 106 ? -9.742 19.953 3.156 1 93.88 106 PHE B N 1
ATOM 5305 C CA . PHE B 1 106 ? -9.484 20.766 1.974 1 93.88 106 PHE B CA 1
ATOM 5306 C C . PHE B 1 106 ? -10.773 21.047 1.217 1 93.88 106 PHE B C 1
ATOM 5308 O O . PHE B 1 106 ? -10.742 21.469 0.059 1 93.88 106 PHE B O 1
ATOM 5315 N N . VAL B 1 107 ? -11.938 20.719 1.788 1 91.69 107 VAL B N 1
ATOM 5316 C CA . VAL B 1 107 ? -13.18 20.984 1.059 1 91.69 107 VAL B CA 1
ATOM 5317 C C . VAL B 1 107 ? -14.078 21.906 1.886 1 91.69 107 VAL B C 1
ATOM 5319 O O . VAL B 1 107 ? -15.109 22.359 1.4 1 91.69 107 VAL B O 1
ATOM 5322 N N . SER B 1 108 ? -13.672 22.062 3.111 1 85.75 108 SER B N 1
ATOM 5323 C CA . SER B 1 108 ? -14.453 22.938 3.977 1 85.75 108 SER B CA 1
ATOM 5324 C C . SER B 1 108 ? -13.555 23.781 4.871 1 85.75 108 SER B C 1
ATOM 5326 O O . SER B 1 108 ? -12.328 23.719 4.773 1 85.75 108 SER B O 1
ATOM 5328 N N . GLY B 1 109 ? -14.211 24.672 5.66 1 82.56 109 GLY B N 1
ATOM 5329 C CA . GLY B 1 109 ? -13.492 25.594 6.527 1 82.56 109 GLY B CA 1
ATOM 5330 C C . GLY B 1 109 ? -13.547 27.031 6.051 1 82.56 109 GLY B C 1
ATOM 5331 O O . GLY B 1 109 ? -13.75 27.297 4.863 1 82.56 109 GLY B O 1
ATOM 5332 N N . GLN B 1 110 ? -13.469 27.891 7.035 1 78.88 110 GLN B N 1
ATOM 5333 C CA . GLN B 1 110 ? -13.469 29.328 6.762 1 78.88 110 GLN B CA 1
ATOM 5334 C C . GLN B 1 110 ? -12.828 30.109 7.91 1 78.88 110 GLN B C 1
ATOM 5336 O O . GLN B 1 110 ? -12.844 29.656 9.055 1 78.88 110 GLN B O 1
ATOM 5341 N N . SER B 1 111 ? -12.344 31.188 7.535 1 76.94 111 SER B N 1
ATOM 5342 C CA . SER B 1 111 ? -11.6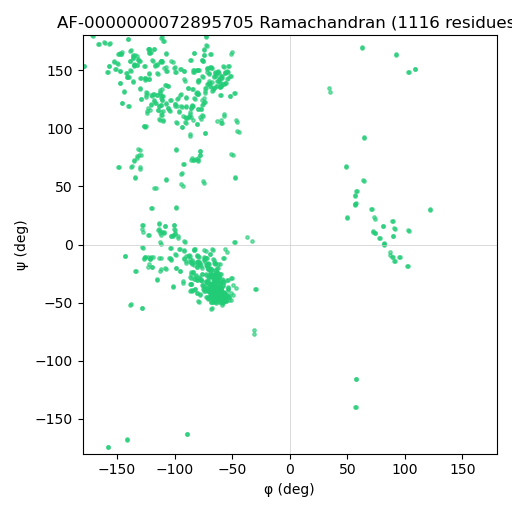17 32.031 8.5 1 76.94 111 SER B CA 1
ATOM 5343 C C . SER B 1 111 ? -12.547 32.5 9.602 1 76.94 111 SER B C 1
ATOM 5345 O O . SER B 1 111 ? -12.117 32.688 10.742 1 76.94 111 SER B O 1
ATOM 5347 N N . ALA B 1 112 ? -13.758 32.656 9.328 1 72.81 112 ALA B N 1
ATOM 5348 C CA . ALA B 1 112 ? -14.711 33.25 10.273 1 72.81 112 ALA B CA 1
ATOM 5349 C C . ALA B 1 112 ? -14.883 32.375 11.508 1 72.81 112 ALA B C 1
ATOM 5351 O O . ALA B 1 112 ? -15.312 32.844 12.555 1 72.81 112 ALA B O 1
ATOM 5352 N N . LEU B 1 113 ? -14.461 31.203 11.406 1 75.5 113 LEU B N 1
ATOM 5353 C CA . LEU B 1 113 ? -14.641 30.25 12.5 1 75.5 113 LEU B CA 1
ATOM 5354 C C . LEU B 1 113 ? -13.539 30.406 13.547 1 75.5 113 LEU B C 1
ATOM 5356 O O . LEU B 1 113 ? -13.641 29.875 14.648 1 75.5 113 LEU B O 1
ATOM 5360 N N . TYR B 1 114 ? -12.555 31.281 13.266 1 84 114 TYR B N 1
ATOM 5361 C CA . TYR B 1 114 ? -11.359 31.25 14.102 1 84 114 TYR B CA 1
ATOM 5362 C C . TYR B 1 114 ? -11.008 32.656 14.586 1 84 114 TYR B C 1
ATOM 5364 O O . TYR B 1 114 ? -9.93 33.188 14.289 1 84 114 TYR B O 1
ATOM 5372 N N . GLU B 1 115 ? -11.859 33.156 15.391 1 83.5 115 GLU B N 1
ATOM 5373 C CA . GLU B 1 115 ? -11.523 34.406 16.078 1 83.5 115 GLU B CA 1
ATOM 5374 C C . GLU B 1 115 ? -10.539 34.188 17.219 1 83.5 115 GLU B C 1
ATOM 5376 O O . GLU B 1 115 ? -10.836 33.406 18.141 1 83.5 115 GLU B O 1
ATOM 5381 N N . PRO B 1 116 ? -9.406 34.844 17.078 1 89.69 116 PRO B N 1
ATOM 5382 C CA . PRO B 1 116 ? -8.344 34.5 18.016 1 89.69 116 PRO B CA 1
ATOM 5383 C C . PRO B 1 116 ? -8.32 35.375 19.25 1 89.69 116 PRO B C 1
ATOM 5385 O O . PRO B 1 116 ? -7.258 35.844 19.672 1 89.69 116 PRO B O 1
ATOM 5388 N N . ASN B 1 117 ? -9.414 35.562 19.922 1 84.25 117 ASN B N 1
ATOM 5389 C CA . ASN B 1 117 ? -9.492 36.438 21.094 1 84.25 117 ASN B CA 1
ATOM 5390 C C . ASN B 1 117 ? -8.562 35.969 22.203 1 84.25 117 ASN B C 1
ATOM 5392 O O . ASN B 1 117 ? -7.945 36.781 22.906 1 84.25 117 ASN B O 1
ATOM 5396 N N . THR B 1 118 ? -8.492 34.688 22.359 1 86.75 118 THR B N 1
ATOM 5397 C CA . THR B 1 118 ? -7.684 34.094 23.438 1 86.75 118 THR B CA 1
ATOM 5398 C C . THR B 1 118 ? -6.203 34.375 23.188 1 86.75 118 THR B C 1
ATOM 5400 O O . THR B 1 118 ? -5.449 34.625 24.141 1 86.75 118 THR B O 1
ATOM 5403 N N . PHE B 1 119 ? -5.773 34.438 21.984 1 92.69 119 PHE B N 1
ATOM 5404 C CA . PHE B 1 119 ? -4.383 34.719 21.641 1 92.69 119 PHE B CA 1
ATOM 5405 C C . PHE B 1 119 ? -4.043 36.188 21.906 1 92.69 119 PHE B C 1
ATOM 5407 O O . PHE B 1 119 ? -2.893 36.531 22.203 1 92.69 119 PHE B O 1
ATOM 5414 N N . MET B 1 120 ? -5.027 37.094 21.891 1 89.19 120 MET B N 1
ATOM 5415 C CA . MET B 1 120 ? -4.824 38.531 22.047 1 89.19 120 MET B CA 1
ATOM 5416 C C . MET B 1 120 ? -4.508 38.875 23.5 1 89.19 120 MET B C 1
ATOM 5418 O O . MET B 1 120 ? -4.086 40 23.797 1 89.19 120 MET B O 1
ATOM 5422 N N . ALA B 1 121 ? -4.578 37.844 24.312 1 85.69 121 ALA B N 1
ATOM 5423 C CA . ALA B 1 121 ? -4.113 38 25.688 1 85.69 121 ALA B CA 1
ATOM 5424 C C . ALA B 1 121 ? -2.59 38.031 25.75 1 85.69 121 ALA B C 1
ATOM 5426 O O . ALA B 1 121 ? -2.012 38.438 26.766 1 85.69 121 ALA B O 1
ATOM 5427 N N . HIS B 1 122 ? -1.993 37.688 24.703 1 91.12 122 HIS B N 1
ATOM 5428 C CA . HIS B 1 122 ? -0.539 37.625 24.609 1 91.12 122 HIS B CA 1
ATOM 5429 C C . HIS B 1 122 ? -0.011 38.562 23.516 1 91.12 122 HIS B C 1
ATOM 5431 O O . HIS B 1 122 ? -0.787 39.094 22.719 1 91.12 122 HIS B O 1
ATOM 5437 N N . ASP B 1 123 ? 1.272 38.812 23.516 1 91.19 123 ASP B N 1
ATOM 5438 C CA . ASP B 1 123 ? 1.906 39.719 22.562 1 91.19 123 ASP B CA 1
ATOM 5439 C C . ASP B 1 123 ? 2.271 39 21.266 1 91.19 123 ASP B C 1
ATOM 5441 O O . ASP B 1 123 ? 3.451 38.781 21 1 91.19 123 ASP B O 1
ATOM 5445 N N . VAL B 1 124 ? 1.196 38.719 20.516 1 95.19 124 VAL B N 1
ATOM 5446 C CA . VAL B 1 124 ? 1.364 38.125 19.203 1 95.19 124 VAL B CA 1
ATOM 5447 C C . VAL B 1 124 ? 0.403 38.75 18.203 1 95.19 124 VAL B C 1
ATOM 5449 O O . VAL B 1 124 ? -0.616 39.312 18.609 1 95.19 124 VAL B O 1
ATOM 5452 N N . VAL B 1 125 ? 0.792 38.781 16.984 1 95 125 VAL B N 1
ATOM 5453 C CA . VAL B 1 125 ? -0.105 39.094 15.875 1 95 125 VAL B CA 1
ATOM 5454 C C . VAL B 1 125 ? -0.629 37.812 15.258 1 95 125 VAL B C 1
ATOM 5456 O O . VAL B 1 125 ? 0.138 36.875 15.023 1 95 125 VAL B O 1
ATOM 5459 N N . VAL B 1 126 ? -1.938 37.688 15.094 1 95.94 126 VAL B N 1
ATOM 5460 C CA . VAL B 1 126 ? -2.523 36.5 14.484 1 95.94 126 VAL B CA 1
ATOM 5461 C C . VAL B 1 126 ? -3.09 36.844 13.109 1 95.94 126 VAL B C 1
ATOM 5463 O O . VAL B 1 126 ? -3.801 37.844 12.953 1 95.94 126 VAL B O 1
ATOM 5466 N N . VAL B 1 127 ? -2.688 36.094 12.141 1 95.88 127 VAL B N 1
ATOM 5467 C CA . VAL B 1 127 ? -3.221 36.188 10.781 1 95.88 127 VAL B CA 1
ATOM 5468 C C . VAL B 1 127 ? -4.023 34.938 10.453 1 95.88 127 VAL B C 1
ATOM 5470 O O . VAL B 1 127 ? -3.551 33.812 10.656 1 95.88 127 VAL B O 1
ATOM 5473 N N . VAL B 1 128 ? -5.227 35.062 10.039 1 94.69 128 VAL B N 1
ATOM 5474 C CA . VAL B 1 128 ? -6.055 33.938 9.586 1 94.69 128 VAL B CA 1
ATOM 5475 C C . VAL B 1 128 ? -6.281 34.031 8.078 1 94.69 128 VAL B C 1
ATOM 5477 O O . VAL B 1 128 ? -6.793 35.062 7.586 1 94.69 128 VAL B O 1
ATOM 5480 N N . ILE B 1 129 ? -5.945 33 7.336 1 94.69 129 ILE B N 1
ATOM 5481 C CA . ILE B 1 129 ? -6.004 33.094 5.879 1 94.69 129 ILE B CA 1
ATOM 5482 C C . ILE B 1 129 ? -7.109 32.188 5.352 1 94.69 129 ILE B C 1
ATOM 5484 O O . ILE B 1 129 ? -7.551 31.25 6.043 1 94.69 129 ILE B O 1
ATOM 5488 N N . GLN B 1 130 ? -7.57 32.5 4.176 1 93.75 130 GLN B N 1
ATOM 5489 C CA . GLN B 1 130 ? -8.406 31.609 3.367 1 93.75 130 GLN B CA 1
ATOM 5490 C C . GLN B 1 130 ? -7.695 31.203 2.082 1 93.75 130 GLN B C 1
ATOM 5492 O O . GLN B 1 130 ? -6.742 31.859 1.656 1 93.75 130 GLN B O 1
ATOM 5497 N N . TYR B 1 131 ? -8.031 30.141 1.559 1 95.31 131 TYR B N 1
ATOM 5498 C CA . TYR B 1 131 ? -7.465 29.625 0.318 1 95.31 131 TYR B CA 1
ATOM 5499 C C . TYR B 1 131 ? -8.492 28.797 -0.453 1 95.31 131 TYR B C 1
ATOM 5501 O O . TYR B 1 131 ? -9.5 28.359 0.11 1 95.31 131 TYR B O 1
ATOM 5509 N N . ARG B 1 132 ? -8.352 28.672 -1.726 1 96.06 132 ARG B N 1
ATOM 5510 C CA . ARG B 1 132 ? -9.281 27.891 -2.543 1 96.06 132 ARG B CA 1
ATOM 5511 C C . ARG B 1 132 ? -9.352 26.438 -2.076 1 96.06 132 ARG B C 1
ATOM 5513 O O . ARG B 1 132 ? -8.328 25.844 -1.735 1 96.06 132 ARG B O 1
ATOM 5520 N N . LEU B 1 133 ? -10.508 25.828 -2.17 1 95.81 133 LEU B N 1
ATOM 5521 C CA . LEU B 1 133 ? -10.781 24.5 -1.626 1 95.81 133 LEU B CA 1
ATOM 5522 C C . LEU B 1 133 ? -11.242 23.547 -2.723 1 95.81 133 LEU B C 1
ATOM 5524 O O . LEU B 1 133 ? -11.586 23.984 -3.826 1 95.81 133 LEU B O 1
ATOM 5528 N N . GLY B 1 134 ? -11.227 22.281 -2.391 1 95.5 134 GLY B N 1
ATOM 5529 C CA . GLY B 1 134 ? -11.781 21.25 -3.262 1 95.5 134 GLY B CA 1
ATOM 5530 C C . GLY B 1 134 ? -11.148 21.25 -4.645 1 95.5 134 GLY B C 1
ATOM 5531 O O . GLY B 1 134 ? -9.938 21.422 -4.781 1 95.5 134 GLY B O 1
ATOM 5532 N N . ALA B 1 135 ? -12.008 21.047 -5.594 1 95.81 135 ALA B N 1
ATOM 5533 C CA . ALA B 1 135 ? -11.562 20.953 -6.984 1 95.81 135 ALA B CA 1
ATOM 5534 C C . ALA B 1 135 ? -10.945 22.266 -7.453 1 95.81 135 ALA B C 1
ATOM 5536 O O . ALA B 1 135 ? -10.008 22.266 -8.25 1 95.81 135 ALA B O 1
ATOM 5537 N N . LEU B 1 136 ? -11.422 23.359 -6.906 1 96.19 136 LEU B N 1
ATOM 5538 C CA . LEU B 1 136 ? -10.883 24.656 -7.309 1 96.19 136 LEU B CA 1
ATOM 5539 C C . LEU B 1 136 ? -9.453 24.844 -6.797 1 96.19 136 LEU B C 1
ATOM 5541 O O . LEU B 1 136 ? -8.648 25.531 -7.426 1 96.19 136 LEU B O 1
ATOM 5545 N N . GLY B 1 137 ? -9.203 24.172 -5.734 1 96.38 137 GLY B N 1
ATOM 5546 C CA . GLY B 1 137 ? -7.898 24.359 -5.117 1 96.38 137 GLY B CA 1
ATOM 5547 C C . GLY B 1 137 ? -6.879 23.312 -5.551 1 96.38 137 GLY B C 1
ATOM 5548 O O . GLY B 1 137 ? -5.672 23.562 -5.496 1 96.38 137 GLY B O 1
ATOM 5549 N N . PHE B 1 138 ? -7.406 22.109 -6.023 1 97.06 138 PHE B N 1
ATOM 5550 C CA . PHE B 1 138 ? -6.395 21.062 -6.07 1 97.06 138 PHE B CA 1
ATOM 5551 C C . PHE B 1 138 ? -6.598 20.172 -7.285 1 97.06 138 PHE B C 1
ATOM 5553 O O . PHE B 1 138 ? -5.73 19.359 -7.617 1 97.06 138 PHE B O 1
ATOM 5560 N N . LEU B 1 139 ? -7.66 20.25 -8.016 1 96.62 139 LEU B N 1
ATOM 5561 C CA . LEU B 1 139 ? -7.891 19.469 -9.219 1 96.62 139 LEU B CA 1
ATOM 5562 C C . LEU B 1 139 ? -6.797 19.719 -10.25 1 96.62 139 LEU B C 1
ATOM 5564 O O . LEU B 1 139 ? -6.34 20.844 -10.414 1 96.62 139 LEU B O 1
ATOM 5568 N N . THR B 1 140 ? -6.406 18.656 -10.984 1 97.62 140 THR B N 1
ATOM 5569 C CA . THR B 1 140 ? -5.402 18.797 -12.039 1 97.62 140 THR B CA 1
ATOM 5570 C C . THR B 1 140 ? -5.773 17.969 -13.266 1 97.62 140 THR B C 1
ATOM 5572 O O . THR B 1 140 ? -6.438 16.938 -13.141 1 97.62 140 THR B O 1
ATOM 5575 N N . LEU B 1 141 ? -5.48 18.469 -14.391 1 96.75 141 LEU B N 1
ATOM 5576 C CA . LEU B 1 141 ? -5.469 17.703 -15.633 1 96.75 141 LEU B CA 1
ATOM 5577 C C . LEU B 1 141 ? -4.039 17.5 -16.125 1 96.75 141 LEU B C 1
ATOM 5579 O O . LEU B 1 141 ? -3.83 17.047 -17.25 1 96.75 141 LEU B O 1
ATOM 5583 N N . ASP B 1 142 ? -3.131 17.859 -15.242 1 95.44 142 ASP B N 1
ATOM 5584 C CA . ASP B 1 142 ? -1.701 17.734 -15.516 1 95.44 142 ASP B CA 1
ATOM 5585 C C . ASP B 1 142 ? -1.318 18.5 -16.781 1 95.44 142 ASP B C 1
ATOM 5587 O O . ASP B 1 142 ? -0.612 17.969 -17.641 1 95.44 142 ASP B O 1
ATOM 5591 N N . THR B 1 143 ? -1.855 19.672 -16.938 1 96.62 143 THR B N 1
ATOM 5592 C CA . THR B 1 143 ? -1.541 20.625 -18 1 96.62 143 THR B CA 1
ATOM 5593 C C . THR B 1 143 ? -1.083 21.953 -17.406 1 96.62 143 THR B C 1
ATOM 5595 O O . THR B 1 143 ? -1.211 22.188 -16.203 1 96.62 143 THR B O 1
ATOM 5598 N N . ASP B 1 144 ? -0.573 22.766 -18.219 1 96.69 144 ASP B N 1
ATOM 5599 C CA . ASP B 1 144 ? -0.113 24.078 -17.75 1 96.69 144 ASP B CA 1
ATOM 5600 C C . ASP B 1 144 ? -1.29 24.953 -17.344 1 96.69 144 ASP B C 1
ATOM 5602 O O . ASP B 1 144 ? -1.144 25.844 -16.5 1 96.69 144 ASP B O 1
ATOM 5606 N N . GLU B 1 145 ? -2.449 24.688 -17.906 1 97.31 145 GLU B N 1
ATOM 5607 C CA . GLU B 1 145 ? -3.635 25.484 -17.609 1 97.31 145 GLU B CA 1
ATOM 5608 C C . GLU B 1 145 ? -4.293 25.031 -16.312 1 97.31 145 GLU B C 1
ATOM 5610 O O . GLU B 1 145 ? -4.914 25.844 -15.609 1 97.31 145 GLU B O 1
ATOM 5615 N N . ILE B 1 146 ? -4.156 23.781 -16 1 97.88 146 ILE B N 1
ATOM 5616 C CA . ILE B 1 146 ? -4.695 23.219 -14.758 1 97.88 146 ILE B CA 1
ATOM 5617 C C . ILE B 1 146 ? -3.65 22.312 -14.102 1 97.88 146 ILE B C 1
ATOM 5619 O O . ILE B 1 146 ? -3.834 21.109 -14.023 1 97.88 146 ILE B O 1
ATOM 5623 N N . PRO B 1 147 ? -2.635 22.922 -13.562 1 97.5 147 PRO B N 1
ATOM 5624 C CA . PRO B 1 147 ? -1.479 22.156 -13.07 1 97.5 147 PRO B CA 1
ATOM 5625 C C . PRO B 1 147 ? -1.716 21.547 -11.695 1 97.5 147 PRO B C 1
ATOM 5627 O O . PRO B 1 147 ? -0.944 20.688 -11.258 1 97.5 147 PRO B O 1
ATOM 5630 N N . GLY B 1 148 ? -2.779 22.016 -10.969 1 97.44 148 GLY B N 1
ATOM 5631 C CA . GLY B 1 148 ? -3.018 21.578 -9.602 1 97.44 148 GLY B CA 1
ATOM 5632 C C . GLY B 1 148 ? -2.369 22.484 -8.57 1 97.44 148 GLY B C 1
ATOM 5633 O O . GLY B 1 148 ? -1.614 23.391 -8.922 1 97.44 148 GLY B O 1
ATOM 5634 N N . ASN B 1 149 ? -2.803 22.375 -7.301 1 98.25 149 ASN B N 1
ATOM 5635 C CA . ASN B 1 149 ? -2.23 22.969 -6.105 1 98.25 149 ASN B CA 1
ATOM 5636 C C . ASN B 1 149 ? -2.453 24.484 -6.074 1 98.25 149 ASN B C 1
ATOM 5638 O O . ASN B 1 149 ? -1.604 25.234 -5.586 1 98.25 149 ASN B O 1
ATOM 5642 N N . ALA B 1 150 ? -3.537 24.922 -6.664 1 97.81 150 ALA B N 1
ATOM 5643 C CA . ALA B 1 150 ? -3.885 26.328 -6.523 1 97.81 150 ALA B CA 1
ATOM 5644 C C . ALA B 1 150 ? -4.082 26.703 -5.059 1 97.81 150 ALA B C 1
ATOM 5646 O O . ALA B 1 150 ? -3.738 27.812 -4.645 1 97.81 150 ALA B O 1
ATOM 5647 N N . GLY B 1 151 ? -4.668 25.797 -4.312 1 97.25 151 GLY B N 1
ATOM 5648 C CA . GLY B 1 151 ? -4.824 26.031 -2.885 1 97.25 151 GLY B CA 1
ATOM 5649 C C . GLY B 1 151 ? -3.504 26.219 -2.164 1 97.25 151 GLY B C 1
ATOM 5650 O O . GLY B 1 151 ? -3.391 27.078 -1.284 1 97.25 151 GLY B O 1
ATOM 5651 N N . MET B 1 152 ? -2.525 25.438 -2.465 1 98.06 152 MET B N 1
ATOM 5652 C CA . MET B 1 152 ? -1.197 25.594 -1.883 1 98.06 152 MET B CA 1
ATOM 5653 C C . MET B 1 152 ? -0.564 26.906 -2.33 1 98.06 152 MET B C 1
ATOM 5655 O O . MET B 1 152 ? 0.085 27.594 -1.537 1 98.06 152 MET B O 1
ATOM 5659 N N . ALA B 1 153 ? -0.739 27.219 -3.617 1 98.5 153 ALA B N 1
ATOM 5660 C CA . ALA B 1 153 ? -0.237 28.484 -4.148 1 98.5 153 ALA B CA 1
ATOM 5661 C C . ALA B 1 153 ? -0.839 29.672 -3.398 1 98.5 153 ALA B C 1
ATOM 5663 O O . ALA B 1 153 ? -0.157 30.672 -3.15 1 98.5 153 ALA B O 1
ATOM 5664 N N . ASP B 1 154 ? -2.125 29.547 -3.148 1 97.69 154 ASP B N 1
ATOM 5665 C CA . ASP B 1 154 ? -2.793 30.594 -2.377 1 97.69 154 ASP B CA 1
ATOM 5666 C C . ASP B 1 154 ? -2.129 30.781 -1.016 1 97.69 154 ASP B C 1
ATOM 5668 O O . ASP B 1 154 ? -1.92 31.906 -0.57 1 97.69 154 ASP B O 1
ATOM 5672 N N . GLN B 1 155 ? -1.823 29.719 -0.332 1 98.5 155 GLN B N 1
ATOM 5673 C CA . GLN B 1 155 ? -1.188 29.781 0.981 1 98.5 155 GLN B CA 1
ATOM 5674 C C . GLN B 1 155 ? 0.187 30.438 0.897 1 98.5 155 GLN B C 1
ATOM 5676 O O . GLN B 1 155 ? 0.543 31.25 1.749 1 98.5 155 GLN B O 1
ATOM 5681 N N . VAL B 1 156 ? 0.952 30.094 -0.117 1 98.69 156 VAL B N 1
ATOM 5682 C CA . VAL B 1 156 ? 2.266 30.688 -0.337 1 98.69 156 VAL B CA 1
ATOM 5683 C C . VAL B 1 156 ? 2.121 32.188 -0.564 1 98.69 156 VAL B C 1
ATOM 5685 O O . VAL B 1 156 ? 2.877 32.969 0 1 98.69 156 VAL B O 1
ATOM 5688 N N . GLU B 1 157 ? 1.145 32.531 -1.359 1 97.75 157 GLU B N 1
ATOM 5689 C CA . GLU B 1 157 ? 0.951 33.969 -1.646 1 97.75 157 GLU B CA 1
ATOM 5690 C C . GLU B 1 157 ? 0.503 34.719 -0.4 1 97.75 157 GLU B C 1
ATOM 5692 O O . GLU B 1 157 ? 0.88 35.875 -0.202 1 97.75 157 GLU B O 1
ATOM 5697 N N . ALA B 1 158 ? -0.348 34.125 0.39 1 97.25 158 ALA B N 1
ATOM 5698 C CA . ALA B 1 158 ? -0.741 34.719 1.656 1 97.25 158 ALA B CA 1
ATOM 5699 C C . ALA B 1 158 ? 0.475 34.969 2.543 1 97.25 158 ALA B C 1
ATOM 5701 O O . ALA B 1 158 ? 0.568 36.031 3.195 1 97.25 158 ALA B O 1
ATOM 5702 N N . LEU B 1 159 ? 1.386 34.062 2.588 1 98.62 159 LEU B N 1
ATOM 5703 C CA . LEU B 1 159 ? 2.596 34.219 3.389 1 98.62 159 LEU B CA 1
ATOM 5704 C C . LEU B 1 159 ? 3.5 35.281 2.803 1 98.62 159 LEU B C 1
ATOM 5706 O O . LEU B 1 159 ? 4.188 36 3.541 1 98.62 159 LEU B O 1
ATOM 5710 N N . ARG B 1 160 ? 3.525 35.438 1.478 1 97.62 160 ARG B N 1
ATOM 5711 C CA . ARG B 1 160 ? 4.25 36.531 0.859 1 97.62 160 ARG B CA 1
ATOM 5712 C C . ARG B 1 160 ? 3.67 37.875 1.284 1 97.62 160 ARG B C 1
ATOM 5714 O O . ARG B 1 160 ? 4.414 38.844 1.53 1 97.62 160 ARG B O 1
ATOM 5721 N N . TRP B 1 161 ? 2.383 37.906 1.318 1 95.62 161 TRP B N 1
ATOM 5722 C CA . TRP B 1 161 ? 1.721 39.125 1.809 1 95.62 161 TRP B CA 1
ATOM 5723 C C . TRP B 1 161 ? 2.176 39.469 3.227 1 95.62 161 TRP B C 1
ATOM 5725 O O . TRP B 1 161 ? 2.436 40.625 3.545 1 95.62 161 TRP B O 1
ATOM 5735 N N . VAL B 1 162 ? 2.24 38.469 4.086 1 96.88 162 VAL B N 1
ATOM 5736 C CA . VAL B 1 162 ? 2.699 38.656 5.457 1 96.88 162 VAL B CA 1
ATOM 5737 C C . VAL B 1 162 ? 4.117 39.219 5.457 1 96.88 162 VAL B C 1
ATOM 5739 O O . VAL B 1 162 ? 4.41 40.156 6.176 1 96.88 162 VAL B O 1
ATOM 5742 N N . GLN B 1 163 ? 4.977 38.719 4.688 1 97.06 163 GLN B N 1
ATOM 5743 C CA . GLN B 1 163 ? 6.355 39.219 4.605 1 97.06 163 GLN B CA 1
ATOM 5744 C C . GLN B 1 163 ? 6.406 40.656 4.176 1 97.06 163 GLN B C 1
ATOM 5746 O O . GLN B 1 163 ? 7.258 41.438 4.641 1 97.06 163 GLN B O 1
ATOM 5751 N N . LYS B 1 164 ? 5.539 41.031 3.391 1 94 164 LYS B N 1
ATOM 5752 C CA . LYS B 1 164 ? 5.578 42.375 2.791 1 94 164 LYS B CA 1
ATOM 5753 C C . LYS B 1 164 ? 4.914 43.406 3.699 1 94 164 LYS B C 1
ATOM 5755 O O . LYS B 1 164 ? 5.359 44.531 3.775 1 94 164 LYS B O 1
ATOM 5760 N N . PHE B 1 165 ? 3.834 42.969 4.445 1 91.06 165 PHE B N 1
ATOM 5761 C CA . PHE B 1 165 ? 2.965 44.031 4.961 1 91.06 165 PHE B CA 1
ATOM 5762 C C . PHE B 1 165 ? 2.797 43.906 6.473 1 91.06 165 PHE B C 1
ATOM 5764 O O . PHE B 1 165 ? 2.332 44.812 7.129 1 91.06 165 PHE B O 1
ATOM 5771 N N . ILE B 1 166 ? 3.205 42.844 7.113 1 93.94 166 ILE B N 1
ATOM 5772 C CA . ILE B 1 166 ? 2.768 42.531 8.469 1 93.94 166 ILE B CA 1
ATOM 5773 C C . ILE B 1 166 ? 3.355 43.562 9.438 1 93.94 166 ILE B C 1
ATOM 5775 O O . ILE B 1 166 ? 2.818 43.781 10.531 1 93.94 166 ILE B O 1
ATOM 5779 N N . LYS B 1 167 ? 4.469 44.156 9.07 1 92.31 167 LYS B N 1
ATOM 5780 C CA . LYS B 1 167 ? 5.109 45.156 9.93 1 92.31 167 LYS B CA 1
ATOM 5781 C C . LYS B 1 167 ? 4.164 46.312 10.219 1 92.31 167 LYS B C 1
ATOM 5783 O O . LYS B 1 167 ? 4.223 46.906 11.297 1 92.31 167 LYS B O 1
ATOM 5788 N N . TYR B 1 168 ? 3.266 46.625 9.305 1 87.62 168 TYR B N 1
ATOM 5789 C CA . TYR B 1 168 ? 2.338 47.719 9.469 1 87.62 168 TYR B CA 1
ATOM 5790 C C . TYR B 1 168 ? 1.251 47.375 10.484 1 87.62 168 TYR B C 1
ATOM 5792 O O . TYR B 1 168 ? 0.539 48.281 10.961 1 87.62 168 TYR B O 1
ATOM 5800 N N . PHE B 1 169 ? 1.202 46.125 10.844 1 87.88 169 PHE B N 1
ATOM 5801 C CA . PHE B 1 169 ? 0.242 45.688 11.836 1 87.88 169 PHE B CA 1
ATOM 5802 C C . PHE B 1 169 ? 0.95 45.25 13.117 1 87.88 169 PHE B C 1
ATOM 5804 O O . PHE B 1 169 ? 0.359 44.594 13.969 1 87.88 169 PHE B O 1
ATOM 5811 N N . GLY B 1 170 ? 2.246 45.594 13.125 1 90.62 170 GLY B N 1
ATOM 5812 C CA . GLY B 1 170 ? 3.014 45.375 14.336 1 90.62 170 GLY B CA 1
ATOM 5813 C C . GLY B 1 170 ? 3.66 44 14.375 1 90.62 170 GLY B C 1
ATOM 5814 O O . GLY B 1 170 ? 4.23 43.594 15.398 1 90.62 170 GLY B O 1
ATOM 5815 N N . GLY B 1 171 ? 3.564 43.312 13.312 1 95.56 171 GLY B N 1
ATOM 5816 C CA . GLY B 1 171 ? 4.145 41.969 13.25 1 95.56 171 GLY B CA 1
ATOM 5817 C C . GLY B 1 171 ? 5.566 41.969 12.734 1 95.56 171 GLY B C 1
ATOM 5818 O O . GLY B 1 171 ? 5.938 42.781 11.898 1 95.56 171 GLY B O 1
ATOM 5819 N N . ASP B 1 172 ? 6.379 41.031 13.188 1 96.88 172 ASP B N 1
ATOM 5820 C CA . ASP B 1 172 ? 7.758 40.844 12.75 1 96.88 172 ASP B CA 1
ATOM 5821 C C . ASP B 1 172 ? 7.832 39.781 11.656 1 96.88 172 ASP B C 1
ATOM 5823 O O . ASP B 1 172 ? 7.602 38.594 11.914 1 96.88 172 ASP B O 1
ATOM 5827 N N . LYS B 1 173 ? 8.211 40.156 10.477 1 96.81 173 LYS B N 1
ATOM 5828 C CA . LYS B 1 173 ? 8.273 39.219 9.344 1 96.81 173 LYS B CA 1
ATOM 5829 C C . LYS B 1 173 ? 9.336 38.156 9.57 1 96.81 173 LYS B C 1
ATOM 5831 O O . LYS B 1 173 ? 9.344 37.125 8.883 1 96.81 173 LYS B O 1
ATOM 5836 N N . ASP B 1 174 ? 10.273 38.312 10.5 1 97.56 174 ASP B N 1
ATOM 5837 C CA . ASP B 1 174 ? 11.359 37.375 10.75 1 97.56 174 ASP B CA 1
ATOM 5838 C C . ASP B 1 174 ? 11.008 36.438 11.906 1 97.56 174 ASP B C 1
ATOM 5840 O O . ASP B 1 174 ? 11.844 35.656 12.344 1 97.56 174 ASP B O 1
ATOM 5844 N N . LYS B 1 175 ? 9.797 36.5 12.422 1 98.06 175 LYS B N 1
ATOM 5845 C CA . LYS B 1 175 ? 9.281 35.625 13.469 1 98.06 175 LYS B CA 1
ATOM 5846 C C . LYS B 1 175 ? 7.879 35.125 13.133 1 98.06 175 LYS B C 1
ATOM 5848 O O . LYS B 1 175 ? 6.953 35.281 13.93 1 98.06 175 LYS B O 1
ATOM 5853 N N . VAL B 1 176 ? 7.762 34.5 12.031 1 98.88 176 VAL B N 1
ATOM 5854 C CA . VAL B 1 176 ? 6.48 34 11.539 1 98.88 176 VAL B CA 1
ATOM 5855 C C . VAL B 1 176 ? 6.355 32.5 11.844 1 98.88 176 VAL B C 1
ATOM 5857 O O . VAL B 1 176 ? 7.219 31.719 11.445 1 98.88 176 VAL B O 1
ATOM 5860 N N . THR B 1 177 ? 5.34 32.094 12.586 1 98.88 177 THR B N 1
ATOM 5861 C CA . THR B 1 177 ? 4.965 30.719 12.852 1 98.88 177 THR B CA 1
ATOM 5862 C C . THR B 1 177 ? 3.691 30.359 12.094 1 98.88 177 THR B C 1
ATOM 5864 O O . THR B 1 177 ? 2.652 31 12.266 1 98.88 177 THR B O 1
ATOM 5867 N N . ILE B 1 178 ? 3.764 29.344 11.234 1 98.94 178 ILE B N 1
ATOM 5868 C CA . ILE B 1 178 ? 2.539 28.844 10.625 1 98.94 178 ILE B CA 1
ATOM 5869 C C . ILE B 1 178 ? 1.92 27.766 11.508 1 98.94 178 ILE B C 1
ATOM 5871 O O . ILE B 1 178 ? 2.635 26.938 12.094 1 98.94 178 ILE B O 1
ATOM 5875 N N . VAL B 1 179 ? 0.637 27.844 11.711 1 98.69 179 VAL B N 1
ATOM 5876 C CA . VAL B 1 179 ? -0.129 26.938 12.555 1 98.69 179 VAL B CA 1
ATOM 5877 C C . VAL B 1 179 ? -1.346 26.422 11.789 1 98.69 179 VAL B C 1
ATOM 5879 O O . VAL B 1 179 ? -2.029 27.188 11.109 1 98.69 179 VAL B O 1
ATOM 5882 N N . GLY B 1 180 ? -1.577 25.109 11.867 1 98.12 180 GLY B N 1
ATOM 5883 C CA . GLY B 1 180 ? -2.742 24.547 11.203 1 98.12 180 GLY B CA 1
ATOM 5884 C C . GLY B 1 180 ? -3.254 23.281 11.867 1 98.12 180 GLY B C 1
ATOM 5885 O O . GLY B 1 180 ? -2.525 22.625 12.609 1 98.12 180 GLY B O 1
ATOM 5886 N N . GLU B 1 181 ? -4.523 22.953 11.656 1 97.44 181 GLU B N 1
ATOM 5887 C CA . GLU B 1 181 ? -5.191 21.766 12.18 1 97.44 181 GLU B CA 1
ATOM 5888 C C . GLU B 1 181 ? -5.762 20.922 11.047 1 97.44 181 GLU B C 1
ATOM 5890 O O . GLU B 1 181 ? -6.262 21.438 10.055 1 97.44 181 GLU B O 1
ATOM 5895 N N . SER B 1 182 ? -5.68 19.547 11.195 1 97.25 182 SER B N 1
ATOM 5896 C CA . SER B 1 182 ? -6.246 18.625 10.219 1 97.25 182 SER B CA 1
ATOM 5897 C C . SER B 1 182 ? -5.664 18.859 8.828 1 97.25 182 SER B C 1
ATOM 5899 O O . SER B 1 182 ? -4.445 18.844 8.656 1 97.25 182 SER B O 1
ATOM 5901 N N . ALA B 1 183 ? -6.508 19.281 7.824 1 97.31 183 ALA B N 1
ATOM 5902 C CA . ALA B 1 183 ? -5.98 19.625 6.508 1 97.31 183 ALA B CA 1
ATOM 5903 C C . ALA B 1 183 ? -5.031 20.828 6.59 1 97.31 183 ALA B C 1
ATOM 5905 O O . ALA B 1 183 ? -4.059 20.906 5.836 1 97.31 183 ALA B O 1
ATOM 5906 N N . GLY B 1 184 ? -5.281 21.734 7.527 1 98.06 184 GLY B N 1
ATOM 5907 C CA . GLY B 1 184 ? -4.355 22.828 7.77 1 98.06 184 GLY B CA 1
ATOM 5908 C C . GLY B 1 184 ? -3.002 22.359 8.273 1 98.06 184 GLY B C 1
ATOM 5909 O O . GLY B 1 184 ? -1.971 22.922 7.898 1 98.06 184 GLY B O 1
ATOM 5910 N N . ALA B 1 185 ? -3.068 21.328 9.164 1 98.69 185 ALA B N 1
ATOM 5911 C CA . ALA B 1 185 ? -1.817 20.75 9.641 1 98.69 185 ALA B CA 1
ATOM 5912 C C . ALA B 1 185 ? -1.061 20.078 8.492 1 98.69 185 ALA B C 1
ATOM 5914 O O . ALA B 1 185 ? 0.168 20.156 8.422 1 98.69 185 ALA B O 1
ATOM 5915 N N . ALA B 1 186 ? -1.76 19.391 7.652 1 98.56 186 ALA B N 1
ATOM 5916 C CA . ALA B 1 186 ? -1.128 18.828 6.457 1 98.56 186 ALA B CA 1
ATOM 5917 C C . ALA B 1 186 ? -0.519 19.938 5.598 1 98.56 186 ALA B C 1
ATOM 5919 O O . ALA B 1 186 ? 0.582 19.781 5.066 1 98.56 186 ALA B O 1
ATOM 5920 N N . SER B 1 187 ? -1.195 21.047 5.469 1 98.69 187 SER B N 1
ATOM 5921 C CA . SER B 1 187 ? -0.68 22.188 4.727 1 98.69 187 SER B CA 1
ATOM 5922 C C . SER B 1 187 ? 0.623 22.703 5.332 1 98.69 187 SER B C 1
ATOM 5924 O O . SER B 1 187 ? 1.558 23.047 4.609 1 98.69 187 SER B O 1
ATOM 5926 N N . VAL B 1 188 ? 0.636 22.766 6.648 1 98.88 188 VAL B N 1
ATOM 5927 C CA . VAL B 1 188 ? 1.868 23.141 7.332 1 98.88 188 VAL B CA 1
ATOM 5928 C C . VAL B 1 188 ? 3.01 22.234 6.879 1 98.88 188 VAL B C 1
ATOM 5930 O O . VAL B 1 188 ? 4.105 22.719 6.574 1 98.88 188 VAL B O 1
ATOM 5933 N N . GLY B 1 189 ? 2.707 20.938 6.801 1 98.69 189 GLY B N 1
ATOM 5934 C CA . GLY B 1 189 ? 3.695 19.984 6.328 1 98.69 189 GLY B CA 1
ATOM 5935 C C . GLY B 1 189 ? 4.117 20.219 4.891 1 98.69 189 GLY B C 1
ATOM 5936 O O . GLY B 1 189 ? 5.309 20.203 4.574 1 98.69 189 GLY B O 1
ATOM 5937 N N . PHE B 1 190 ? 3.207 20.469 4.031 1 98.81 190 PHE B N 1
ATOM 5938 C CA . PHE B 1 190 ? 3.508 20.688 2.621 1 98.81 190 PHE B CA 1
ATOM 5939 C C . PHE B 1 190 ? 4.297 21.984 2.438 1 98.81 190 PHE B C 1
ATOM 5941 O O . PHE B 1 190 ? 5.172 22.062 1.576 1 98.81 190 PHE B O 1
ATOM 5948 N N . LEU B 1 191 ? 3.986 23.016 3.225 1 98.88 191 LEU B N 1
ATOM 5949 C CA . LEU B 1 191 ? 4.723 24.266 3.152 1 98.88 191 LEU B CA 1
ATOM 5950 C C . LEU B 1 191 ? 6.172 24.078 3.588 1 98.88 191 LEU B C 1
ATOM 5952 O O . LEU B 1 191 ? 7.078 24.688 3.025 1 98.88 191 LEU B O 1
ATOM 5956 N N . LEU B 1 192 ? 6.398 23.188 4.566 1 98.75 192 LEU B N 1
ATOM 5957 C CA . LEU B 1 192 ? 7.762 22.828 4.941 1 98.75 192 LEU B CA 1
ATOM 5958 C C . LEU B 1 192 ? 8.531 22.281 3.746 1 98.75 192 LEU B C 1
ATOM 5960 O O . LEU B 1 192 ? 9.742 22.5 3.629 1 98.75 192 LEU B O 1
ATOM 5964 N N . LEU B 1 193 ? 7.844 21.625 2.867 1 98.62 193 LEU B N 1
ATOM 5965 C CA . LEU B 1 193 ? 8.477 20.953 1.743 1 98.62 193 LEU B CA 1
ATOM 5966 C C . LEU B 1 193 ? 8.539 21.859 0.523 1 98.62 193 LEU B C 1
ATOM 5968 O O . LEU B 1 193 ? 9.258 21.562 -0.435 1 98.62 193 LEU B O 1
ATOM 5972 N N . CYS B 1 194 ? 7.848 22.969 0.532 1 98.5 194 CYS B N 1
ATOM 5973 C CA . CYS B 1 194 ? 7.656 23.844 -0.621 1 98.5 194 CYS B CA 1
ATOM 5974 C C . CYS B 1 194 ? 8.922 24.625 -0.931 1 98.5 194 CYS B C 1
ATOM 5976 O O . CYS B 1 194 ? 9.406 25.391 -0.093 1 98.5 194 CYS B O 1
ATOM 5978 N N . PRO B 1 195 ? 9.461 24.5 -2.162 1 97.75 195 PRO B N 1
ATOM 5979 C CA . PRO B 1 195 ? 10.703 25.203 -2.482 1 97.75 195 PRO B CA 1
ATOM 5980 C C . PRO B 1 195 ? 10.57 26.719 -2.416 1 97.75 195 PRO B C 1
ATOM 5982 O O . PRO B 1 195 ? 11.492 27.406 -1.972 1 97.75 195 PRO B O 1
ATOM 5985 N N . GLN B 1 196 ? 9.484 27.266 -2.854 1 97.88 196 GLN B N 1
ATOM 5986 C CA . GLN B 1 196 ? 9.273 28.719 -2.818 1 97.88 196 GLN B CA 1
ATOM 5987 C C . GLN B 1 196 ? 9.289 29.234 -1.386 1 97.88 196 GLN B C 1
ATOM 5989 O O . GLN B 1 196 ? 9.898 30.266 -1.103 1 97.88 196 GLN B O 1
ATOM 5994 N N . ALA B 1 197 ? 8.578 28.484 -0.509 1 98.44 197 ALA B N 1
ATOM 5995 C CA . ALA B 1 197 ? 8.547 28.891 0.893 1 98.44 197 ALA B CA 1
ATOM 5996 C C . ALA B 1 197 ? 9.945 28.891 1.494 1 98.44 197 ALA B C 1
ATOM 5998 O O . ALA B 1 197 ? 10.305 29.766 2.275 1 98.44 197 ALA B O 1
ATOM 5999 N N . ARG B 1 198 ? 10.703 27.859 1.155 1 97.75 198 ARG B N 1
ATOM 6000 C CA . ARG B 1 198 ? 12.07 27.719 1.651 1 97.75 198 ARG B CA 1
ATOM 6001 C C . ARG B 1 198 ? 12.969 28.828 1.101 1 97.75 198 ARG B C 1
ATOM 6003 O O . ARG B 1 198 ? 13.664 29.5 1.858 1 97.75 198 ARG B O 1
ATOM 6010 N N . GLU B 1 199 ? 12.922 29.078 -0.201 1 97.69 199 GLU B N 1
ATOM 6011 C CA . GLU B 1 199 ? 13.789 30.047 -0.867 1 97.69 199 GLU B CA 1
ATOM 6012 C C . GLU B 1 199 ? 13.484 31.469 -0.408 1 97.69 199 GLU B C 1
ATOM 6014 O O . GLU B 1 199 ? 14.391 32.281 -0.278 1 97.69 199 GLU B O 1
ATOM 6019 N N . GLU B 1 200 ? 12.258 31.719 -0.126 1 98.19 200 GLU B N 1
ATOM 6020 C CA . GLU B 1 200 ? 11.836 33.062 0.243 1 98.19 200 GLU B CA 1
ATOM 6021 C C . GLU B 1 200 ? 11.781 33.25 1.759 1 98.19 200 GLU B C 1
ATOM 6023 O O . GLU B 1 200 ? 11.516 34.344 2.26 1 98.19 200 GLU B O 1
ATOM 6028 N N . ARG B 1 201 ? 12.039 32.188 2.463 1 98.31 201 ARG B N 1
ATOM 6029 C CA . ARG B 1 201 ? 12 32.156 3.922 1 98.31 201 ARG B CA 1
ATOM 6030 C C . ARG B 1 201 ? 10.711 32.781 4.441 1 98.31 201 ARG B C 1
ATOM 6032 O O . ARG B 1 201 ? 10.758 33.75 5.219 1 98.31 201 ARG B O 1
ATOM 6039 N N . LEU B 1 202 ? 9.609 32.094 4.16 1 98.81 202 LEU B N 1
ATOM 6040 C CA . LEU B 1 202 ? 8.297 32.688 4.398 1 98.81 202 LEU B CA 1
ATOM 6041 C C . LEU B 1 202 ? 7.867 32.469 5.848 1 98.81 202 LEU B C 1
ATOM 6043 O O . LEU B 1 202 ? 6.93 33.125 6.32 1 98.81 202 LEU B O 1
ATOM 6047 N N . PHE B 1 203 ? 8.508 31.609 6.59 1 98.81 203 PHE B N 1
ATOM 6048 C CA . PHE B 1 203 ? 8.195 31.375 7.992 1 98.81 203 PHE B CA 1
ATOM 6049 C C . PHE B 1 203 ? 9.398 30.781 8.727 1 98.81 203 PHE B C 1
ATOM 6051 O O . PHE B 1 203 ? 10.398 30.438 8.094 1 98.81 203 PHE B O 1
ATOM 6058 N N . HIS B 1 204 ? 9.258 30.672 10.07 1 98.62 204 HIS B N 1
ATOM 6059 C CA . HIS B 1 204 ? 10.422 30.375 10.891 1 98.62 204 HIS B CA 1
ATOM 6060 C C . HIS B 1 204 ? 10.117 29.281 11.914 1 98.62 204 HIS B C 1
ATOM 6062 O O . HIS B 1 204 ? 11.031 28.656 12.445 1 98.62 204 HIS B O 1
ATOM 6068 N N . ASN B 1 205 ? 8.891 29.062 12.281 1 98.81 205 ASN B N 1
ATOM 6069 C CA . ASN B 1 205 ? 8.383 27.984 13.117 1 98.81 205 ASN B CA 1
ATOM 6070 C C . ASN B 1 205 ? 7.098 27.391 12.547 1 98.81 205 ASN B C 1
ATOM 6072 O O . ASN B 1 205 ? 6.449 28 11.695 1 98.81 205 ASN B O 1
ATOM 6076 N N . ALA B 1 206 ? 6.754 26.125 12.992 1 98.88 206 ALA B N 1
ATOM 6077 C CA . ALA B 1 206 ? 5.551 25.484 12.477 1 98.88 206 ALA B CA 1
ATOM 6078 C C . ALA B 1 206 ? 4.863 24.656 13.562 1 98.88 206 ALA B C 1
ATOM 6080 O O . ALA B 1 206 ? 5.523 23.953 14.328 1 98.88 206 ALA B O 1
ATOM 6081 N N . ILE B 1 207 ? 3.582 24.828 13.703 1 98.88 207 ILE B N 1
ATOM 6082 C CA . ILE B 1 207 ? 2.734 24.016 14.578 1 98.88 207 ILE B CA 1
ATOM 6083 C C . ILE B 1 207 ? 1.7 23.266 13.742 1 98.88 207 ILE B C 1
ATOM 6085 O O . ILE B 1 207 ? 0.955 23.875 12.969 1 98.88 207 ILE B O 1
ATOM 6089 N N . ALA B 1 208 ? 1.67 21.953 13.805 1 98.81 208 ALA B N 1
ATOM 6090 C CA . ALA B 1 208 ? 0.699 21.125 13.094 1 98.81 208 ALA B CA 1
ATOM 6091 C C . ALA B 1 208 ? -0.129 20.281 14.062 1 98.81 208 ALA B C 1
ATOM 6093 O O . ALA B 1 208 ? 0.417 19.484 14.828 1 98.81 208 ALA B O 1
ATOM 6094 N N . GLU B 1 209 ? -1.439 20.484 14.023 1 98.62 209 GLU B N 1
ATOM 6095 C CA . GLU B 1 209 ? -2.35 19.812 14.953 1 98.62 209 GLU B CA 1
ATOM 6096 C C . GLU B 1 209 ? -3.207 18.781 14.227 1 98.62 209 GLU B C 1
ATOM 6098 O O . GLU B 1 209 ? -4.133 19.141 13.492 1 98.62 209 GLU B O 1
ATOM 6103 N N . SER B 1 210 ? -2.938 17.516 14.406 1 98 210 SER B N 1
ATOM 6104 C CA . SER B 1 210 ? -3.721 16.391 13.898 1 98 210 SER B CA 1
ATOM 6105 C C . SER B 1 210 ? -3.707 16.359 12.375 1 98 210 SER B C 1
ATOM 6107 O O . SER B 1 210 ? -4.762 16.297 11.742 1 98 210 SER B O 1
ATOM 6109 N N . GLY B 1 211 ? -2.557 16.344 11.758 1 97.31 211 GLY B N 1
ATOM 6110 C CA . GLY B 1 211 ? -2.377 16.234 10.32 1 97.31 211 GLY B CA 1
ATOM 6111 C C . GLY B 1 211 ? -0.919 16.203 9.906 1 97.31 211 GLY B C 1
ATOM 6112 O O . GLY B 1 211 ? -0.054 16.719 10.617 1 97.31 211 GLY B O 1
ATOM 6113 N N . SER B 1 212 ? -0.688 15.578 8.773 1 97.69 212 SER B N 1
ATOM 6114 C CA . SER B 1 212 ? 0.671 15.469 8.258 1 97.69 212 SER B CA 1
ATOM 6115 C C . SER B 1 212 ? 0.668 15.203 6.754 1 97.69 212 SER B C 1
ATOM 6117 O O . SER B 1 212 ? -0.212 14.508 6.242 1 97.69 212 SER B O 1
ATOM 6119 N N . MET B 1 213 ? 1.722 15.727 6.105 1 98 213 MET B N 1
ATOM 6120 C CA . MET B 1 213 ? 1.902 15.492 4.676 1 98 213 MET B CA 1
ATOM 6121 C C . MET B 1 213 ? 2.256 14.039 4.402 1 98 213 MET B C 1
ATOM 6123 O O . MET B 1 213 ? 2.209 13.586 3.256 1 98 213 MET B O 1
ATOM 6127 N N . LEU B 1 214 ? 2.51 13.258 5.438 1 96.88 214 LEU B N 1
ATOM 6128 C CA . LEU B 1 214 ? 2.934 11.867 5.266 1 96.88 214 LEU B CA 1
ATOM 6129 C C . LEU B 1 214 ? 1.731 10.93 5.227 1 96.88 214 LEU B C 1
ATOM 6131 O O . LEU B 1 214 ? 1.857 9.766 4.84 1 96.88 214 LEU B O 1
ATOM 6135 N N . THR B 1 215 ? 0.587 11.398 5.648 1 95.19 215 THR B N 1
ATOM 6136 C CA . THR B 1 215 ? -0.578 10.523 5.684 1 95.19 215 THR B CA 1
ATOM 6137 C C . THR B 1 215 ? -1.182 10.367 4.293 1 95.19 215 THR B C 1
ATOM 6139 O O . THR B 1 215 ? -1.118 11.289 3.477 1 95.19 215 THR B O 1
ATOM 6142 N N . GLU B 1 216 ? -1.769 9.273 4.051 1 91.75 216 GLU B N 1
ATOM 6143 C CA . GLU B 1 216 ? -2.229 8.891 2.721 1 91.75 216 GLU B CA 1
ATOM 6144 C C . GLU B 1 216 ? -3.289 9.859 2.201 1 91.75 216 GLU B C 1
ATOM 6146 O O . GLU B 1 216 ? -3.301 10.195 1.016 1 91.75 216 GLU B O 1
ATOM 6151 N N . TRP B 1 217 ? -4.199 10.297 3.002 1 93.56 217 TRP B N 1
ATOM 6152 C CA . TRP B 1 217 ? -5.332 11.109 2.566 1 93.56 217 TRP B CA 1
ATOM 6153 C C . TRP B 1 217 ? -4.879 12.508 2.162 1 93.56 217 TRP B C 1
ATOM 6155 O O . TRP B 1 217 ? -5.602 13.219 1.462 1 93.56 217 TRP B O 1
ATOM 6165 N N . ALA B 1 218 ? -3.695 12.906 2.664 1 96.5 218 ALA B N 1
ATOM 6166 C CA . ALA B 1 218 ? -3.262 14.297 2.512 1 96.5 218 ALA B CA 1
ATOM 6167 C C . ALA B 1 218 ? -2.729 14.555 1.105 1 96.5 218 ALA B C 1
ATOM 6169 O O . ALA B 1 218 ? -2.633 15.703 0.672 1 96.5 218 ALA B O 1
ATOM 6170 N N . LEU B 1 219 ? -2.406 13.531 0.377 1 96.75 219 LEU B N 1
ATOM 6171 C CA . LEU B 1 219 ? -1.818 13.656 -0.953 1 96.75 219 LEU B CA 1
ATOM 6172 C C . LEU B 1 219 ? -2.574 12.797 -1.963 1 96.75 219 LEU B C 1
ATOM 6174 O O . LEU B 1 219 ? -2.766 11.602 -1.746 1 96.75 219 LEU B O 1
ATOM 6178 N N . ASP B 1 220 ? -3.01 13.43 -2.996 1 95.81 220 ASP B N 1
ATOM 6179 C CA . ASP B 1 220 ? -3.633 12.68 -4.082 1 95.81 220 ASP B CA 1
ATOM 6180 C C . ASP B 1 220 ? -2.584 12.148 -5.055 1 95.81 220 ASP B C 1
ATOM 6182 O O . ASP B 1 220 ? -1.883 12.922 -5.707 1 95.81 220 ASP B O 1
ATOM 6186 N N . ARG B 1 221 ? -2.498 10.836 -5.203 1 89.75 221 ARG B N 1
ATOM 6187 C CA . ARG B 1 221 ? -1.481 10.203 -6.043 1 89.75 221 ARG B CA 1
ATOM 6188 C C . ARG B 1 221 ? -2.074 9.742 -7.367 1 89.75 221 ARG B C 1
ATOM 6190 O O . ARG B 1 221 ? -1.35 9.281 -8.25 1 89.75 221 ARG B O 1
ATOM 6197 N N . ASN B 1 222 ? -3.338 9.703 -7.516 1 81.56 222 ASN B N 1
ATOM 6198 C CA . ASN B 1 222 ? -4.016 9.359 -8.758 1 81.56 222 ASN B CA 1
ATOM 6199 C C . ASN B 1 222 ? -4.656 10.586 -9.406 1 81.56 222 ASN B C 1
ATOM 6201 O O . ASN B 1 222 ? -5.836 10.555 -9.766 1 81.56 222 ASN B O 1
ATOM 6205 N N . THR B 1 223 ? -3.955 11.516 -9.648 1 83.38 223 THR B N 1
ATOM 6206 C CA . THR B 1 223 ? -4.355 12.914 -9.797 1 83.38 223 THR B CA 1
ATOM 6207 C C . THR B 1 223 ? -5.195 13.102 -11.055 1 83.38 223 THR B C 1
ATOM 6209 O O . THR B 1 223 ? -6.391 13.391 -10.969 1 83.38 223 THR B O 1
ATOM 6212 N N . THR B 1 224 ? -4.688 12.703 -12.211 1 86.56 224 THR B N 1
ATOM 6213 C CA . THR B 1 224 ? -5.402 13.008 -13.445 1 86.56 224 THR B CA 1
ATOM 6214 C C . THR B 1 224 ? -6.656 12.141 -13.57 1 86.56 224 THR B C 1
ATOM 6216 O O . THR B 1 224 ? -7.68 12.602 -14.078 1 86.56 224 THR B O 1
ATOM 6219 N N . LYS B 1 225 ? -6.578 10.977 -13.039 1 90.62 225 LYS B N 1
ATOM 6220 C CA . LYS B 1 225 ? -7.754 10.117 -13.047 1 90.62 225 LYS B CA 1
ATOM 6221 C C . LYS B 1 225 ? -8.906 10.75 -12.273 1 90.62 225 LYS B C 1
ATOM 6223 O O . LYS B 1 225 ? -10.047 10.766 -12.742 1 90.62 225 LYS B O 1
ATOM 6228 N N . HIS B 1 226 ? -8.625 11.297 -11.125 1 96.06 226 HIS B N 1
ATOM 6229 C CA . HIS B 1 226 ? -9.648 11.945 -10.305 1 96.06 226 HIS B CA 1
ATOM 6230 C C . HIS B 1 226 ? -10.141 13.234 -10.961 1 96.06 226 HIS B C 1
ATOM 6232 O O . HIS B 1 226 ? -11.344 13.508 -10.961 1 96.06 226 HIS B O 1
ATOM 6238 N N . GLY B 1 227 ? -9.227 14.008 -11.523 1 97.06 227 GLY B N 1
ATOM 6239 C CA . GLY B 1 227 ? -9.609 15.242 -12.195 1 97.06 227 GLY B CA 1
ATOM 6240 C C . GLY B 1 227 ? -10.57 15.016 -13.344 1 97.06 227 GLY B C 1
ATOM 6241 O O . GLY B 1 227 ? -11.594 15.695 -13.453 1 97.06 227 GLY B O 1
ATOM 6242 N N . TYR B 1 228 ? -10.312 14.062 -14.188 1 96.75 228 TYR B N 1
ATOM 6243 C CA . TYR B 1 228 ? -11.156 13.758 -15.336 1 96.75 228 TYR B CA 1
ATOM 6244 C C . TYR B 1 228 ? -12.5 13.195 -14.891 1 96.75 228 TYR B C 1
ATOM 6246 O O . TYR B 1 228 ? -13.539 13.508 -15.477 1 96.75 228 TYR B O 1
ATOM 6254 N N . ARG B 1 229 ? -12.461 12.383 -13.867 1 97.12 229 ARG B N 1
ATOM 6255 C CA . ARG B 1 229 ? -13.719 11.812 -13.391 1 97.12 229 ARG B CA 1
ATOM 6256 C C . ARG B 1 229 ? -14.633 12.898 -12.828 1 97.12 229 ARG B C 1
ATOM 6258 O O . ARG B 1 229 ? -15.844 12.883 -13.07 1 97.12 229 ARG B O 1
ATOM 6265 N N . ILE B 1 230 ? -14.094 13.797 -12.062 1 98 230 ILE B N 1
ATOM 6266 C CA . ILE B 1 230 ? -14.875 14.898 -11.508 1 98 230 ILE B CA 1
ATOM 6267 C C . ILE B 1 230 ? -15.422 15.766 -12.641 1 98 230 ILE B C 1
ATOM 6269 O O . ILE B 1 230 ? -16.578 16.188 -12.609 1 98 230 ILE B O 1
ATOM 6273 N N . ALA B 1 231 ? -14.617 16.016 -13.688 1 98.25 231 ALA B N 1
ATOM 6274 C CA . ALA B 1 231 ? -15.078 16.766 -14.852 1 98.25 231 ALA B CA 1
ATOM 6275 C C . ALA B 1 231 ? -16.234 16.062 -15.539 1 98.25 231 ALA B C 1
ATOM 6277 O O . ALA B 1 231 ? -17.219 16.703 -15.938 1 98.25 231 ALA B O 1
ATOM 6278 N N . GLU B 1 232 ? -16.078 14.75 -15.633 1 98.12 232 GLU B N 1
ATOM 6279 C CA . GLU B 1 232 ? -17.141 13.953 -16.219 1 98.12 232 GLU B CA 1
ATOM 6280 C C . GLU B 1 232 ? -18.438 14.078 -15.414 1 98.12 232 GLU B C 1
ATOM 6282 O O . GLU B 1 232 ? -19.5 14.281 -15.984 1 98.12 232 GLU B O 1
ATOM 6287 N N . LEU B 1 233 ? -18.344 13.961 -14.125 1 98 233 LEU B N 1
ATOM 6288 C CA . LEU B 1 233 ? -19.5 14.055 -13.242 1 98 233 LEU B CA 1
ATOM 6289 C C . LEU B 1 233 ? -20.109 15.453 -13.273 1 98 233 LEU B C 1
ATOM 6291 O O . LEU B 1 233 ? -21.297 15.625 -13.031 1 98 233 LEU B O 1
ATOM 6295 N N . ALA B 1 234 ? -19.281 16.453 -13.617 1 97.75 234 ALA B N 1
ATOM 6296 C CA . ALA B 1 234 ? -19.734 17.844 -13.727 1 97.75 234 ALA B CA 1
ATOM 6297 C C . ALA B 1 234 ? -20.438 18.078 -15.062 1 97.75 234 ALA B C 1
ATOM 6299 O O . ALA B 1 234 ? -20.969 19.156 -15.297 1 97.75 234 ALA B O 1
ATOM 6300 N N . GLY B 1 235 ? -20.375 17.141 -15.984 1 97.75 235 GLY B N 1
ATOM 6301 C CA . GLY B 1 235 ? -21.031 17.25 -17.281 1 97.75 235 GLY B CA 1
ATOM 6302 C C . GLY B 1 235 ? -20.141 17.859 -18.344 1 97.75 235 GLY B C 1
ATOM 6303 O O . GLY B 1 235 ? -20.625 18.266 -19.406 1 97.75 235 GLY B O 1
ATOM 6304 N N . CYS B 1 236 ? -18.891 17.953 -18.078 1 98.19 236 CYS B N 1
ATOM 6305 C CA . CYS B 1 236 ? -17.984 18.531 -19.062 1 98.19 236 CYS B CA 1
ATOM 6306 C C . CYS B 1 236 ? -17.641 17.5 -20.141 1 98.19 236 CYS B C 1
ATOM 6308 O O . CYS B 1 236 ? -17.5 16.312 -19.859 1 98.19 236 CYS B O 1
ATOM 6310 N N . PRO B 1 237 ? -17.547 17.969 -21.375 1 97.38 237 PRO B N 1
ATOM 6311 C CA . PRO B 1 237 ? -16.984 17.078 -22.391 1 97.38 237 PRO B CA 1
ATOM 6312 C C . PRO B 1 237 ? -15.516 16.75 -22.156 1 97.38 237 PRO B C 1
ATOM 6314 O O . PRO B 1 237 ? -14.727 17.641 -21.828 1 97.38 237 PRO B O 1
ATOM 6317 N N . LEU B 1 238 ? -15.125 15.547 -22.266 1 95.06 238 LEU B N 1
ATOM 6318 C CA . LEU B 1 238 ? -13.758 15.141 -21.969 1 95.06 238 LEU B CA 1
ATOM 6319 C C . LEU B 1 238 ? -12.852 15.367 -23.172 1 95.06 238 LEU B C 1
ATOM 6321 O O . LEU B 1 238 ? -11.625 15.398 -23.047 1 95.06 238 LEU B O 1
ATOM 6325 N N . ALA B 1 239 ? -13.43 15.406 -24.359 1 92.88 239 ALA B N 1
ATOM 6326 C CA . ALA B 1 239 ? -12.695 15.703 -25.578 1 92.88 239 ALA B CA 1
ATOM 6327 C C . ALA B 1 239 ? -13.539 16.562 -26.531 1 92.88 239 ALA B C 1
ATOM 6329 O O . ALA B 1 239 ? -14.766 16.469 -26.531 1 92.88 239 ALA 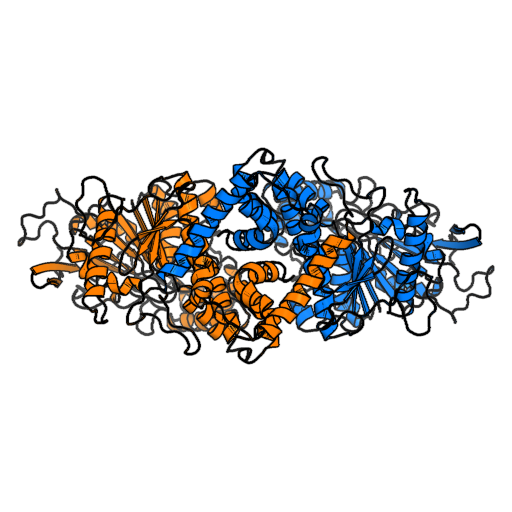B O 1
ATOM 6330 N N . PRO B 1 240 ? -12.898 17.453 -27.312 1 96.19 240 PRO B N 1
ATOM 6331 C CA . PRO B 1 240 ? -11.461 17.75 -27.281 1 96.19 240 PRO B CA 1
ATOM 6332 C C . PRO B 1 240 ? -11.055 18.531 -26.031 1 96.19 240 PRO B C 1
ATOM 6334 O O . PRO B 1 240 ? -11.906 19.062 -25.328 1 96.19 240 PRO B O 1
ATOM 6337 N N . TYR B 1 241 ? -9.836 18.719 -25.75 1 94.88 241 TYR B N 1
ATOM 6338 C CA . TYR B 1 241 ? -9.297 19.344 -24.547 1 94.88 241 TYR B CA 1
ATOM 6339 C C . TYR B 1 241 ? -9.773 20.781 -24.422 1 94.88 241 TYR B C 1
ATOM 6341 O O . TYR B 1 241 ? -10.047 21.25 -23.312 1 94.88 241 TYR B O 1
ATOM 6349 N N . ALA B 1 242 ? -9.844 21.438 -25.484 1 97 242 ALA B N 1
ATOM 6350 C CA . ALA B 1 242 ? -10.25 22.844 -25.453 1 97 242 ALA B CA 1
ATOM 6351 C C . ALA B 1 242 ? -11.648 23 -24.859 1 97 242 ALA B C 1
ATOM 6353 O O . ALA B 1 242 ? -11.914 23.953 -24.125 1 97 242 ALA B O 1
ATOM 6354 N N . ASP B 1 243 ? -12.508 22.094 -25.141 1 98 243 ASP B N 1
ATOM 6355 C CA . ASP B 1 243 ? -13.875 22.156 -24.625 1 98 243 ASP B CA 1
ATOM 6356 C C . ASP B 1 243 ? -13.914 21.797 -23.141 1 98 243 ASP B C 1
ATOM 6358 O O . ASP B 1 243 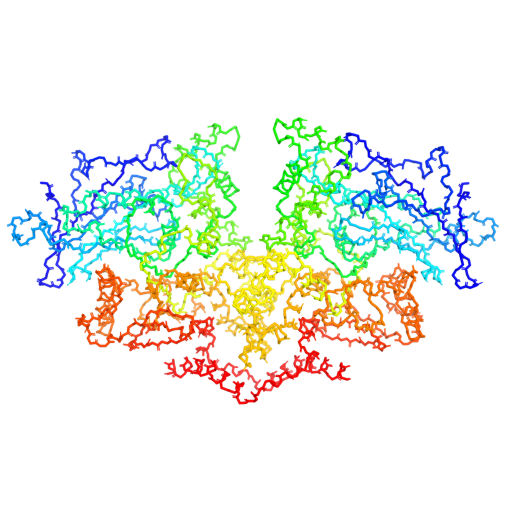? -14.688 22.391 -22.375 1 98 243 ASP B O 1
ATOM 6362 N N . LEU B 1 244 ? -13.156 20.844 -22.781 1 98.12 244 LEU B N 1
ATOM 6363 C CA . LEU B 1 244 ? -13.031 20.453 -21.375 1 98.12 244 LEU B CA 1
ATOM 6364 C C . LEU B 1 244 ? -12.523 21.625 -20.547 1 98.12 244 LEU B C 1
ATOM 6366 O O . LEU B 1 244 ? -13.086 21.938 -19.5 1 98.12 244 LEU B O 1
ATOM 6370 N N . LEU B 1 245 ? -11.492 22.297 -21.031 1 98.06 245 LEU B N 1
ATOM 6371 C CA . LEU B 1 245 ? -10.891 23.438 -20.344 1 98.06 245 LEU B CA 1
ATOM 6372 C C . LEU B 1 245 ? -11.891 24.562 -20.203 1 98.06 245 LEU B C 1
ATOM 6374 O O . LEU B 1 245 ? -12.016 25.156 -19.125 1 98.06 245 LEU B O 1
ATOM 6378 N N . HIS B 1 246 ? -12.57 24.859 -21.266 1 98.19 246 HIS B N 1
ATOM 6379 C CA . HIS B 1 246 ? -13.578 25.922 -21.234 1 98.19 246 HIS B CA 1
ATOM 6380 C C . HIS B 1 246 ? -14.672 25.594 -20.219 1 98.19 246 HIS B C 1
ATOM 6382 O O . HIS B 1 246 ? -15.094 26.469 -19.469 1 98.19 246 HIS B O 1
ATOM 6388 N N . CYS B 1 247 ? -15.078 24.422 -20.234 1 98.38 247 CYS B N 1
ATOM 6389 C CA . CYS B 1 247 ? -16.125 23.984 -19.312 1 98.38 247 CYS B CA 1
ATOM 6390 C C . CYS B 1 247 ? -15.695 24.188 -17.875 1 98.38 247 CYS B C 1
ATOM 6392 O O . CYS B 1 247 ? -16.406 24.828 -17.078 1 98.38 247 CYS B O 1
ATOM 6394 N N . LEU B 1 248 ? -14.516 23.734 -17.469 1 98.06 248 LEU B N 1
ATOM 6395 C CA . LEU B 1 248 ? -14.023 23.812 -16.109 1 98.06 248 LEU B CA 1
ATOM 6396 C C . LEU B 1 248 ? -13.781 25.266 -15.695 1 98.06 248 LEU B C 1
ATOM 6398 O O . LEU B 1 248 ? -14 25.625 -14.539 1 98.06 248 LEU B O 1
ATOM 6402 N N . ARG B 1 249 ? -13.391 26.094 -16.609 1 97.62 249 ARG B N 1
ATOM 6403 C CA . ARG B 1 249 ? -13.125 27.5 -16.312 1 97.62 249 ARG B CA 1
ATOM 6404 C C . ARG B 1 249 ? -14.422 28.281 -16.188 1 97.62 249 ARG B C 1
ATOM 6406 O O . ARG B 1 249 ? -14.445 29.359 -15.586 1 97.62 249 ARG B O 1
ATOM 6413 N N . SER B 1 250 ? -15.477 27.703 -16.719 1 96.69 250 SER B N 1
ATOM 6414 C CA . SER B 1 250 ? -16.703 28.5 -16.812 1 96.69 250 SER B CA 1
ATOM 6415 C C . SER B 1 250 ? -17.781 27.953 -15.891 1 96.69 250 SER B C 1
ATOM 6417 O O . SER B 1 250 ? -18.734 28.672 -15.555 1 96.69 250 SER B O 1
ATOM 6419 N N . ILE B 1 251 ? -17.688 26.734 -15.539 1 95.94 251 ILE B N 1
ATOM 6420 C CA . ILE B 1 251 ? -18.75 26.078 -14.797 1 95.94 251 ILE B CA 1
ATOM 6421 C C . ILE B 1 251 ? -18.953 26.781 -13.461 1 95.94 251 ILE B C 1
ATOM 6423 O O . ILE B 1 251 ? -18 27.312 -12.883 1 95.94 251 ILE B O 1
ATOM 6427 N N . ASP B 1 252 ? -20.188 26.766 -13.039 1 93.69 252 ASP B N 1
ATOM 6428 C CA . ASP B 1 252 ? -20.531 27.344 -11.742 1 93.69 252 ASP B CA 1
ATOM 6429 C C . ASP B 1 252 ? -19.812 26.609 -10.609 1 93.69 252 ASP B C 1
ATOM 6431 O O . ASP B 1 252 ? -19.703 25.375 -10.633 1 93.69 252 ASP B O 1
ATOM 6435 N N . ALA B 1 253 ? -19.391 27.375 -9.594 1 92.38 253 ALA B N 1
ATOM 6436 C CA . ALA B 1 253 ? -18.641 26.797 -8.484 1 92.38 253 ALA B CA 1
ATOM 6437 C C . ALA B 1 253 ? -19.453 25.75 -7.738 1 92.38 253 ALA B C 1
ATOM 6439 O O . ALA B 1 253 ? -18.922 24.75 -7.273 1 92.38 253 ALA B O 1
ATOM 6440 N N . ILE B 1 254 ? -20.734 26 -7.617 1 92.19 254 ILE B N 1
ATOM 6441 C CA . ILE B 1 254 ? -21.609 25.078 -6.898 1 92.19 254 ILE B CA 1
ATOM 6442 C C . ILE B 1 254 ? -21.734 23.766 -7.676 1 92.19 254 ILE B C 1
ATOM 6444 O O . ILE B 1 254 ? -21.734 22.672 -7.082 1 92.19 254 ILE B O 1
ATOM 6448 N N . ALA B 1 255 ? -21.828 23.875 -8.977 1 94.56 255 ALA B N 1
ATOM 6449 C CA . ALA B 1 255 ? -21.906 22.688 -9.812 1 94.56 255 ALA B CA 1
ATOM 6450 C C . ALA B 1 255 ? -20.641 21.844 -9.703 1 94.56 255 ALA B C 1
ATOM 6452 O O . ALA B 1 255 ? -20.703 20.625 -9.641 1 94.56 255 ALA B O 1
ATOM 6453 N N . LEU B 1 256 ? -19.531 22.484 -9.719 1 95.5 256 LEU B N 1
ATOM 6454 C CA . LEU B 1 256 ? -18.266 21.797 -9.578 1 95.5 256 LEU B CA 1
ATOM 6455 C C . LEU B 1 256 ? -18.141 21.156 -8.195 1 95.5 256 LEU B C 1
ATOM 6457 O O . LEU B 1 256 ? -17.641 20.031 -8.07 1 95.5 256 LEU B O 1
ATOM 6461 N N . ARG B 1 257 ? -18.594 21.859 -7.195 1 94.44 257 ARG B N 1
ATOM 6462 C CA . ARG B 1 257 ? -18.594 21.312 -5.84 1 94.44 257 ARG B CA 1
ATOM 6463 C C . ARG B 1 257 ? -19.469 20.062 -5.746 1 94.44 257 ARG B C 1
ATOM 6465 O O . ARG B 1 257 ? -19.078 19.094 -5.102 1 94.44 257 ARG B O 1
ATOM 6472 N N . ASN B 1 258 ? -20.609 20.125 -6.352 1 95.56 258 ASN B N 1
ATOM 6473 C CA . ASN B 1 258 ? -21.516 18.969 -6.328 1 95.56 258 ASN B CA 1
ATOM 6474 C C . ASN B 1 258 ? -20.906 17.781 -7.043 1 95.56 258 ASN B C 1
ATOM 6476 O O . ASN B 1 258 ? -21.062 16.641 -6.609 1 95.56 258 ASN B O 1
ATOM 6480 N N . ALA B 1 259 ? -20.25 18.047 -8.148 1 97.19 259 ALA B N 1
ATOM 6481 C CA . ALA B 1 259 ? -19.547 16.969 -8.859 1 97.19 259 ALA B CA 1
ATOM 6482 C C . ALA B 1 259 ? -18.469 16.344 -7.984 1 97.19 259 ALA B C 1
ATOM 6484 O O . ALA B 1 259 ? -18.312 15.125 -7.969 1 97.19 259 ALA B O 1
ATOM 6485 N N . GLN B 1 260 ? -17.766 17.172 -7.297 1 96.06 260 GLN B N 1
ATOM 6486 C CA . GLN B 1 260 ? -16.734 16.688 -6.367 1 96.06 260 GLN B CA 1
ATOM 6487 C C . GLN B 1 260 ? -17.359 15.844 -5.258 1 96.06 260 GLN B C 1
ATOM 6489 O O . GLN B 1 260 ? -16.812 14.797 -4.891 1 96.06 260 GLN B O 1
ATOM 6494 N N . LYS B 1 261 ? -18.438 16.281 -4.699 1 95.94 261 LYS B N 1
ATOM 6495 C CA . LYS B 1 261 ? -19.141 15.523 -3.66 1 95.94 261 LYS B CA 1
ATOM 6496 C C . LYS B 1 261 ? -19.609 14.164 -4.18 1 95.94 261 LYS B C 1
ATOM 6498 O O . LYS B 1 261 ? -19.516 13.164 -3.471 1 95.94 261 LYS B O 1
ATOM 6503 N N . GLU B 1 262 ? -20.109 14.203 -5.379 1 97.5 262 GLU B N 1
ATOM 6504 C CA . GLU B 1 262 ? -20.547 12.953 -5.996 1 97.5 262 GLU B CA 1
ATOM 6505 C C . GLU B 1 262 ? -19.391 11.992 -6.191 1 97.5 262 GLU B C 1
ATOM 6507 O O . GLU B 1 262 ? -19.516 10.789 -5.957 1 97.5 262 GLU B O 1
ATOM 6512 N N . PHE B 1 263 ? -18.312 12.453 -6.668 1 97.06 263 PHE B N 1
ATOM 6513 C CA . PHE B 1 263 ? -17.109 11.633 -6.801 1 97.06 263 PHE B CA 1
ATOM 6514 C C . PHE B 1 263 ? -16.719 11.016 -5.465 1 97.06 263 PHE B C 1
ATOM 6516 O O . PHE B 1 263 ? -16.422 9.828 -5.387 1 97.06 263 PHE B O 1
ATOM 6523 N N . SER B 1 264 ? -16.672 11.844 -4.406 1 96.94 264 SER B N 1
ATOM 6524 C CA . SER B 1 264 ? -16.297 11.375 -3.08 1 96.94 264 SER B CA 1
ATOM 6525 C C . SER B 1 264 ? -17.172 10.227 -2.619 1 96.94 264 SER B C 1
ATOM 6527 O O . SER B 1 264 ? -16.688 9.234 -2.08 1 96.94 264 SER B O 1
ATOM 6529 N N . LYS B 1 265 ? -18.438 10.398 -2.822 1 97.25 265 LYS B N 1
ATOM 6530 C CA . LYS B 1 265 ? -19.375 9.352 -2.441 1 97.25 265 LYS B CA 1
ATOM 6531 C C . LYS B 1 265 ? -19.109 8.062 -3.211 1 97.25 265 LYS B C 1
ATOM 6533 O O . LYS B 1 265 ? -19.125 6.973 -2.633 1 97.25 265 LYS B O 1
ATOM 6538 N N . GLU B 1 266 ? -18.906 8.211 -4.48 1 96.94 266 GLU B N 1
ATOM 6539 C CA . GLU B 1 266 ? -18.594 7.059 -5.324 1 96.94 266 GLU B CA 1
ATOM 6540 C C . GLU B 1 266 ? -17.312 6.367 -4.875 1 96.94 266 GLU B C 1
ATOM 6542 O O . GLU B 1 266 ? -17.266 5.145 -4.746 1 96.94 266 GLU B O 1
ATOM 6547 N N . ASP B 1 267 ? -16.344 7.16 -4.715 1 96.12 267 ASP B N 1
ATOM 6548 C CA . ASP B 1 267 ? -15.039 6.656 -4.305 1 96.12 267 ASP B CA 1
ATOM 6549 C C . ASP B 1 267 ? -15.117 5.945 -2.955 1 96.12 267 ASP B C 1
ATOM 6551 O O . ASP B 1 267 ? -14.531 4.879 -2.771 1 96.12 267 ASP B O 1
ATOM 6555 N N . GLN B 1 268 ? -15.805 6.496 -1.988 1 97.25 268 GLN B N 1
ATOM 6556 C CA . GLN B 1 268 ? -15.961 5.914 -0.661 1 97.25 268 GLN B CA 1
ATOM 6557 C C . GLN B 1 268 ? -16.75 4.609 -0.724 1 97.25 268 GLN B C 1
ATOM 6559 O O . GLN B 1 268 ? -16.406 3.631 -0.06 1 97.25 268 GLN B O 1
ATOM 6564 N N . LYS B 1 269 ? -17.797 4.598 -1.498 1 96.5 269 LYS B N 1
ATOM 6565 C CA . LYS B 1 269 ? -18.594 3.387 -1.65 1 96.5 269 LYS B CA 1
ATOM 6566 C C . LYS B 1 269 ? -17.766 2.244 -2.227 1 96.5 269 LYS B C 1
ATOM 6568 O O . LYS B 1 269 ? -18.047 1.072 -1.966 1 96.5 269 LYS B O 1
ATOM 6573 N N . ASN B 1 270 ? -16.734 2.66 -2.938 1 93.38 270 ASN B N 1
ATOM 6574 C CA . ASN B 1 270 ? -15.875 1.663 -3.553 1 93.38 270 ASN B CA 1
ATOM 6575 C C . ASN B 1 270 ? -14.711 1.289 -2.635 1 93.38 270 ASN B C 1
ATOM 6577 O O . ASN B 1 270 ? -13.812 0.542 -3.033 1 93.38 270 ASN B O 1
ATOM 6581 N N . GLY B 1 271 ? -14.664 1.846 -1.439 1 94.38 271 GLY B N 1
ATOM 6582 C CA . GLY B 1 271 ? -13.719 1.378 -0.439 1 94.38 271 GLY B CA 1
ATOM 6583 C C . GLY B 1 271 ? -12.523 2.293 -0.275 1 94.38 271 GLY B C 1
ATOM 6584 O O . GLY B 1 271 ? -11.547 1.941 0.397 1 94.38 271 GLY B O 1
ATOM 6585 N N . PHE B 1 272 ? -12.586 3.475 -0.853 1 94.81 272 PHE B N 1
ATOM 6586 C CA . PHE B 1 272 ? -11.5 4.441 -0.742 1 94.81 272 PHE B CA 1
ATOM 6587 C C . PHE B 1 272 ? -11.906 5.613 0.144 1 94.81 272 PHE B C 1
ATOM 6589 O O . PHE B 1 272 ? -13.008 5.629 0.693 1 94.81 272 PHE B O 1
ATOM 6596 N N . MET B 1 273 ? -11.055 6.52 0.429 1 94.31 273 MET B N 1
ATOM 6597 C CA . MET B 1 273 ? -11.281 7.586 1.398 1 94.31 273 MET B CA 1
ATOM 6598 C C . MET B 1 273 ? -12.18 8.672 0.811 1 94.31 273 MET B C 1
ATOM 6600 O O . MET B 1 273 ? -12.883 9.367 1.547 1 94.31 273 MET B O 1
ATOM 6604 N N . GLY B 1 274 ? -12.125 8.875 -0.514 1 95.06 274 GLY B N 1
ATOM 6605 C CA . GLY B 1 274 ? -12.969 9.875 -1.15 1 95.06 274 GLY B CA 1
ATOM 6606 C C . GLY B 1 274 ? -12.328 11.25 -1.198 1 95.06 274 GLY B C 1
ATOM 6607 O O . GLY B 1 274 ? -13.023 12.258 -1.343 1 95.06 274 GLY B O 1
ATOM 6608 N N . PHE B 1 275 ? -11.008 11.359 -1.065 1 95.5 275 PHE B N 1
ATOM 6609 C CA . PHE B 1 275 ? -10.359 12.664 -0.989 1 95.5 275 PHE B CA 1
ATOM 6610 C C . PHE B 1 275 ? -9.594 12.961 -2.271 1 95.5 275 PHE B C 1
ATOM 6612 O O . PHE B 1 275 ? -8.75 13.859 -2.305 1 95.5 275 PHE B O 1
ATOM 6619 N N . GLY B 1 276 ? -9.875 12.227 -3.33 1 94.5 276 GLY B N 1
ATOM 6620 C CA . GLY B 1 276 ? -9.273 12.5 -4.625 1 94.5 276 GLY B CA 1
ATOM 6621 C C . GLY B 1 276 ? -9.781 13.781 -5.258 1 94.5 276 GLY B C 1
ATOM 6622 O O . GLY B 1 276 ? -10.961 14.109 -5.156 1 94.5 276 GLY B O 1
ATOM 6623 N N . GLY B 1 277 ? -8.844 14.539 -5.875 1 95.19 277 GLY B N 1
ATOM 6624 C CA . GLY B 1 277 ? -9.211 15.766 -6.562 1 95.19 277 GLY B CA 1
ATOM 6625 C C . GLY B 1 277 ? -9.359 16.953 -5.625 1 95.19 277 GLY B C 1
ATOM 6626 O O . GLY B 1 277 ? -9.625 18.062 -6.07 1 95.19 277 GLY B O 1
ATOM 6627 N N . GLN B 1 278 ? -9.141 16.703 -4.355 1 95.31 278 GLN B N 1
ATOM 6628 C CA . GLN B 1 278 ? -9.336 17.797 -3.406 1 95.31 278 GLN B CA 1
ATOM 6629 C C . GLN B 1 278 ? -8.102 17.984 -2.525 1 95.31 278 GLN B C 1
ATOM 6631 O O . GLN B 1 278 ? -8.07 18.875 -1.678 1 95.31 278 GLN B O 1
ATOM 6636 N N . SER B 1 279 ? -7.094 17.141 -2.68 1 96.81 279 SER B N 1
ATOM 6637 C CA . SER B 1 279 ? -5.871 17.188 -1.89 1 96.81 279 SER B CA 1
ATOM 6638 C C . SER B 1 279 ? -4.68 17.625 -2.744 1 96.81 279 SER B C 1
ATOM 6640 O O . SER B 1 279 ? -4.703 17.469 -3.969 1 96.81 279 SER B O 1
ATOM 6642 N N . PRO B 1 280 ? -3.629 18.156 -2.078 1 97.81 280 PRO B N 1
ATOM 6643 C CA . PRO B 1 280 ? -2.406 18.484 -2.809 1 97.81 280 PRO B CA 1
ATOM 6644 C C . PRO B 1 280 ? -1.869 17.312 -3.633 1 97.81 280 PRO B C 1
ATOM 6646 O O . PRO B 1 280 ? -2.152 16.156 -3.322 1 97.81 280 PRO B O 1
ATOM 6649 N N . ILE B 1 281 ? -1.152 17.656 -4.695 1 97.5 281 ILE B N 1
ATOM 6650 C CA . ILE B 1 281 ? -0.608 16.641 -5.594 1 97.5 281 ILE B CA 1
ATOM 6651 C C . ILE B 1 281 ? 0.868 16.938 -5.859 1 97.5 281 ILE B C 1
ATOM 6653 O O . ILE B 1 281 ? 1.349 18.047 -5.602 1 97.5 281 ILE B O 1
ATOM 6657 N N . MET B 1 282 ? 1.565 15.898 -6.281 1 96 282 MET B N 1
ATOM 6658 C CA . MET B 1 282 ? 2.871 16.125 -6.895 1 96 282 MET B CA 1
ATOM 6659 C C . MET B 1 282 ? 2.721 16.625 -8.328 1 96 282 MET B C 1
ATOM 6661 O O . MET B 1 282 ? 2.227 15.914 -9.195 1 96 282 MET B O 1
ATOM 6665 N N . GLN B 1 283 ? 3.172 17.812 -8.547 1 96.56 283 GLN B N 1
ATOM 6666 C CA . GLN B 1 283 ? 2.957 18.438 -9.844 1 96.56 283 GLN B CA 1
ATOM 6667 C C . GLN B 1 283 ? 4.023 18.016 -10.852 1 96.56 283 GLN B C 1
ATOM 6669 O O . GLN B 1 283 ? 5.207 17.938 -10.516 1 96.56 283 GLN B O 1
ATOM 6674 N N . THR B 1 284 ? 3.535 17.672 -12.016 1 93.06 284 THR B N 1
ATOM 6675 C CA . THR B 1 284 ? 4.438 17.438 -13.141 1 93.06 284 THR B CA 1
ATOM 6676 C C . THR B 1 284 ? 4.266 18.516 -14.211 1 93.06 284 THR B C 1
ATOM 6678 O O . THR B 1 284 ? 5.113 18.672 -15.086 1 93.06 284 THR B O 1
ATOM 6681 N N . ALA B 1 285 ? 3.252 19.328 -14.141 1 95.06 285 ALA B N 1
ATOM 6682 C CA . ALA B 1 285 ? 2.959 20.422 -15.062 1 95.06 285 ALA B CA 1
ATOM 6683 C C . ALA B 1 285 ? 2.869 21.766 -14.328 1 95.06 285 ALA B C 1
ATOM 6685 O O . ALA B 1 285 ? 2.848 21.797 -13.094 1 95.06 285 ALA B O 1
ATOM 6686 N N . GLY B 1 286 ? 2.857 22.875 -15.125 1 95.69 286 GLY B N 1
ATOM 6687 C CA . GLY B 1 286 ? 2.77 24.219 -14.57 1 95.69 286 GLY B CA 1
ATOM 6688 C C . GLY B 1 286 ? 4.098 24.953 -14.578 1 95.69 286 GLY B C 1
ATOM 6689 O O . GLY B 1 286 ? 5.152 24.344 -14.414 1 95.69 286 GLY B O 1
ATOM 6690 N N . LYS B 1 287 ? 4.031 26.203 -14.711 1 94.69 287 LYS B N 1
ATOM 6691 C CA . LYS B 1 287 ? 5.23 27.047 -14.719 1 94.69 287 LYS B CA 1
ATOM 6692 C C . LYS B 1 287 ? 5.91 27.047 -13.352 1 94.69 287 LYS B C 1
ATOM 6694 O O . LYS B 1 287 ? 7.137 27.062 -13.266 1 94.69 287 LYS B O 1
ATOM 6699 N N . VAL B 1 288 ? 5.109 27.109 -12.336 1 95.81 288 VAL B N 1
ATOM 6700 C CA . VAL B 1 288 ? 5.582 27.016 -10.961 1 95.81 288 VAL B CA 1
ATOM 6701 C C . VAL B 1 288 ? 5.016 25.75 -10.305 1 95.81 288 VAL B C 1
ATOM 6703 O O . VAL B 1 288 ? 3.812 25.5 -10.391 1 95.81 288 VAL B O 1
ATOM 6706 N N . ARG B 1 289 ? 5.895 24.969 -9.719 1 97 289 ARG B N 1
ATOM 6707 C CA . ARG B 1 289 ? 5.48 23.75 -9.039 1 97 289 ARG B CA 1
ATOM 6708 C C . ARG B 1 289 ? 5.832 23.812 -7.551 1 97 289 ARG B C 1
ATOM 6710 O O . ARG B 1 289 ? 6.977 24.094 -7.191 1 97 289 ARG B O 1
ATOM 6717 N N . TYR B 1 290 ? 4.867 23.531 -6.711 1 98.19 290 TYR B N 1
ATOM 6718 C CA . TYR B 1 290 ? 4.996 23.75 -5.277 1 98.19 290 TYR B CA 1
ATOM 6719 C C . TYR B 1 290 ? 5.359 22.469 -4.555 1 98.19 290 TYR B C 1
ATOM 6721 O O . TYR B 1 290 ? 5.793 22.484 -3.402 1 98.19 290 TYR B O 1
ATOM 6729 N N . LEU B 1 291 ? 5.117 21.359 -5.148 1 97.69 291 LEU B N 1
ATOM 6730 C CA . LEU B 1 291 ? 5.531 20.031 -4.703 1 97.69 291 LEU B CA 1
ATOM 6731 C C . LEU B 1 291 ? 5.859 19.125 -5.895 1 97.69 291 LEU B C 1
ATOM 6733 O O . LEU B 1 291 ? 5 18.891 -6.746 1 97.69 291 LEU B O 1
ATOM 6737 N N . THR B 1 292 ? 7.078 18.625 -5.922 1 93.31 292 THR B N 1
ATOM 6738 C CA . THR B 1 292 ? 7.477 17.938 -7.145 1 93.31 292 THR B CA 1
ATOM 6739 C C . THR B 1 292 ? 7.867 16.5 -6.855 1 93.31 292 THR B C 1
ATOM 6741 O O . THR B 1 292 ? 8.008 15.688 -7.777 1 93.31 292 THR B O 1
ATOM 6744 N N . GLU B 1 293 ? 8.039 16.141 -5.598 1 94.56 293 GLU B N 1
ATOM 6745 C CA . GLU B 1 293 ? 8.445 14.805 -5.207 1 94.56 293 GLU B CA 1
ATOM 6746 C C . GLU B 1 293 ? 7.664 14.328 -3.984 1 94.56 293 GLU B C 1
ATOM 6748 O O . GLU B 1 293 ? 7.012 15.125 -3.307 1 94.56 293 GLU B O 1
ATOM 6753 N N . GLU B 1 294 ? 7.754 12.992 -3.693 1 94.38 294 GLU B N 1
ATOM 6754 C CA . GLU B 1 294 ? 7.09 12.414 -2.529 1 94.38 294 GLU B CA 1
ATOM 6755 C C . GLU B 1 294 ? 7.586 13.055 -1.235 1 94.38 294 GLU B C 1
ATOM 6757 O O . GLU B 1 294 ? 8.789 13.258 -1.059 1 94.38 294 GLU B O 1
ATOM 6762 N N . PRO B 1 295 ? 6.664 13.383 -0.311 1 97.38 295 PRO B N 1
ATOM 6763 C CA . PRO B 1 295 ? 7.043 13.992 0.964 1 97.38 295 PRO B CA 1
ATOM 6764 C C . PRO B 1 295 ? 8.109 13.195 1.709 1 97.38 295 PRO B C 1
ATOM 6766 O O . PRO B 1 295 ? 9.086 13.773 2.197 1 97.38 295 PRO B O 1
ATOM 6769 N N . LYS B 1 296 ? 7.918 11.93 1.749 1 93.75 296 LYS B N 1
ATOM 6770 C CA . LYS B 1 296 ? 8.875 11.102 2.471 1 93.75 296 LYS B CA 1
ATOM 6771 C C . LYS B 1 296 ? 10.273 11.234 1.887 1 93.75 296 LYS B C 1
ATOM 6773 O O . LYS B 1 296 ? 11.258 11.312 2.629 1 93.75 296 LYS B O 1
ATOM 6778 N N . THR B 1 297 ? 10.391 11.281 0.578 1 92.81 297 THR B N 1
ATOM 6779 C CA . THR B 1 297 ? 11.672 11.383 -0.109 1 92.81 297 THR B CA 1
ATOM 6780 C C . THR B 1 297 ? 12.359 12.711 0.221 1 92.81 297 THR B C 1
ATOM 6782 O O . THR B 1 297 ? 13.555 12.734 0.529 1 92.81 297 THR B O 1
ATOM 6785 N N . LEU B 1 298 ? 11.633 13.766 0.191 1 97.19 298 LEU B N 1
ATOM 6786 C CA . LEU B 1 298 ? 12.172 15.086 0.49 1 97.19 298 LEU B CA 1
ATOM 6787 C C . LEU B 1 298 ? 12.664 15.156 1.933 1 97.19 298 LEU B C 1
ATOM 6789 O O . LEU B 1 298 ? 13.727 15.711 2.205 1 97.19 298 LEU B O 1
ATOM 6793 N N . ILE B 1 299 ? 11.906 14.594 2.816 1 96.69 299 ILE B N 1
ATOM 6794 C CA . ILE B 1 299 ? 12.242 14.625 4.234 1 96.69 299 ILE B CA 1
ATOM 6795 C C . ILE B 1 299 ? 13.5 13.789 4.484 1 96.69 299 ILE B C 1
ATOM 6797 O O . ILE B 1 299 ? 14.422 14.234 5.172 1 96.69 299 ILE B O 1
ATOM 6801 N N . GLU B 1 300 ? 13.555 12.609 3.934 1 90.56 300 GLU B N 1
ATOM 6802 C CA . GLU B 1 300 ? 14.688 11.719 4.148 1 90.56 300 GLU B CA 1
ATOM 6803 C C . GLU B 1 300 ? 15.977 12.32 3.592 1 90.56 300 GLU B C 1
ATOM 6805 O O . GLU B 1 300 ? 17.047 12.125 4.156 1 90.56 300 GLU B O 1
ATOM 6810 N N . ARG B 1 301 ? 15.859 13.125 2.492 1 93.56 301 ARG B N 1
ATOM 6811 C CA . ARG B 1 301 ? 17.031 13.727 1.86 1 93.56 301 ARG B CA 1
ATOM 6812 C C . ARG B 1 301 ? 17.375 15.062 2.514 1 93.56 301 ARG B C 1
ATOM 6814 O O . ARG B 1 301 ? 18.422 15.648 2.219 1 93.56 301 ARG B O 1
ATOM 6821 N N . GLY B 1 302 ? 16.547 15.562 3.352 1 96.5 302 GLY B N 1
ATOM 6822 C CA . GLY B 1 302 ? 16.75 16.859 3.969 1 96.5 302 GLY B CA 1
ATOM 6823 C C . GLY B 1 302 ? 16.516 18.016 3.018 1 96.5 302 GLY B C 1
ATOM 6824 O O . GLY B 1 302 ? 17.062 19.109 3.195 1 96.5 302 GLY B O 1
ATOM 6825 N N . GLU B 1 303 ? 15.727 17.766 1.983 1 97.06 303 GLU B N 1
ATOM 6826 C CA . GLU B 1 303 ? 15.422 18.797 0.996 1 97.06 303 GLU B CA 1
ATOM 6827 C C . GLU B 1 303 ? 14.117 19.516 1.33 1 97.06 303 GLU B C 1
ATOM 6829 O O . GLU B 1 303 ? 13.172 19.5 0.538 1 97.06 303 GLU B O 1
ATOM 6834 N N . TYR B 1 304 ? 14.07 20.125 2.434 1 97.94 304 TYR B N 1
ATOM 6835 C CA . TYR B 1 304 ? 12.961 20.922 2.963 1 97.94 304 TYR B CA 1
ATOM 6836 C C . TYR B 1 304 ? 13.453 21.906 4.012 1 97.94 304 TYR B C 1
ATOM 6838 O O . TYR B 1 304 ? 14.664 22.094 4.188 1 97.94 304 TYR B O 1
ATOM 6846 N N . MET B 1 305 ? 12.594 22.609 4.672 1 98.31 305 MET B N 1
ATOM 6847 C CA . MET B 1 305 ? 12.992 23.609 5.66 1 98.31 305 MET B CA 1
ATOM 6848 C C . MET B 1 305 ? 13.391 22.938 6.973 1 98.31 305 MET B C 1
ATOM 6850 O O . MET B 1 305 ? 12.695 23.078 7.98 1 98.31 305 MET B O 1
ATOM 6854 N N . THR B 1 306 ? 14.586 22.375 6.98 1 98.19 306 THR B N 1
ATOM 6855 C CA . THR B 1 306 ? 15.062 21.547 8.07 1 98.19 306 THR B CA 1
ATOM 6856 C C . THR B 1 306 ? 15.367 22.391 9.305 1 98.19 306 THR B C 1
ATOM 6858 O O . THR B 1 306 ? 15.453 21.859 10.422 1 98.19 306 THR B O 1
ATOM 6861 N N . ASP B 1 307 ? 15.523 23.672 9.156 1 98.06 307 ASP B N 1
ATOM 6862 C CA . ASP B 1 307 ? 15.945 24.547 10.25 1 98.06 307 ASP B CA 1
ATOM 6863 C C . ASP B 1 307 ? 14.734 25.125 10.984 1 98.06 307 ASP B C 1
ATOM 6865 O O . ASP B 1 307 ? 14.891 25.844 11.977 1 98.06 307 ASP B O 1
ATOM 6869 N N . VAL B 1 308 ? 13.547 24.875 10.516 1 98.69 308 VAL B N 1
ATOM 6870 C CA . VAL B 1 308 ? 12.32 25.344 11.156 1 98.69 308 VAL B CA 1
ATOM 6871 C C . VAL B 1 308 ? 12.055 24.531 12.414 1 98.69 308 VAL B C 1
ATOM 6873 O O . VAL B 1 308 ? 12.133 23.297 12.391 1 98.69 308 VAL B O 1
ATOM 6876 N N . ASN B 1 309 ? 11.773 25.219 13.57 1 98.81 309 ASN B N 1
ATOM 6877 C CA . ASN B 1 309 ? 11.312 24.531 14.773 1 98.81 309 ASN B CA 1
ATOM 6878 C C . ASN B 1 309 ? 9.867 24.047 14.625 1 98.81 309 ASN B C 1
ATOM 6880 O O . ASN B 1 309 ? 9.023 24.75 14.07 1 98.81 309 ASN B O 1
ATOM 6884 N N . ILE B 1 310 ? 9.633 22.75 15.047 1 98.81 310 ILE B N 1
ATOM 6885 C CA . ILE B 1 310 ? 8.281 22.25 14.797 1 98.81 310 ILE B CA 1
ATOM 6886 C C . ILE B 1 310 ? 7.672 21.75 16.109 1 98.81 310 ILE B C 1
ATOM 6888 O O . ILE B 1 310 ? 8.383 21.234 16.969 1 98.81 310 ILE B O 1
ATOM 6892 N N . LEU B 1 311 ? 6.41 21.969 16.281 1 98.81 311 LEU B N 1
ATOM 6893 C CA . LEU B 1 311 ? 5.535 21.438 17.312 1 98.81 311 LEU B CA 1
ATOM 6894 C C . LEU B 1 311 ? 4.309 20.766 16.703 1 98.81 311 LEU B C 1
ATOM 6896 O O . LEU B 1 311 ? 3.367 21.453 16.297 1 98.81 311 LEU B O 1
ATOM 6900 N N . PHE B 1 312 ? 4.316 19.406 16.656 1 98.75 312 PHE B N 1
ATOM 6901 C CA . PHE B 1 312 ? 3.227 18.641 16.078 1 98.75 312 PHE B CA 1
ATOM 6902 C C . PHE B 1 312 ? 2.48 17.859 17.156 1 98.75 312 PHE B C 1
ATOM 6904 O O . PHE B 1 312 ? 3 17.656 18.266 1 98.75 312 PHE B O 1
ATOM 6911 N N . GLY B 1 313 ? 1.255 17.5 16.859 1 98.62 313 GLY B N 1
ATOM 6912 C CA . GLY B 1 313 ? 0.508 16.703 17.812 1 98.62 313 GLY B CA 1
ATOM 6913 C C . GLY B 1 313 ? -0.743 16.078 17.234 1 98.62 313 GLY B C 1
ATOM 6914 O O . GLY B 1 313 ? -1.049 16.281 16.062 1 98.62 313 GLY B O 1
ATOM 6915 N N . ALA B 1 314 ? -1.351 15.234 18.016 1 98.56 314 ALA B N 1
ATOM 6916 C CA . ALA B 1 314 ? -2.611 14.57 17.703 1 98.56 314 ALA B CA 1
ATOM 6917 C C . ALA B 1 314 ? -3.455 14.359 18.953 1 98.56 314 ALA B C 1
ATOM 6919 O O . ALA B 1 314 ? -2.98 14.562 20.078 1 98.56 314 ALA B O 1
ATOM 6920 N N . ASN B 1 315 ? -4.707 14.047 18.734 1 98.44 315 ASN B N 1
ATOM 6921 C CA . ASN B 1 315 ? -5.602 13.734 19.844 1 98.44 315 ASN B CA 1
ATOM 6922 C C . ASN B 1 315 ? -5.68 12.234 20.094 1 98.44 315 ASN B C 1
ATOM 6924 O O . ASN B 1 315 ? -5.566 11.438 19.156 1 98.44 315 ASN B O 1
ATOM 6928 N N . GLU B 1 316 ? -5.914 11.938 21.266 1 96.94 316 GLU B N 1
ATOM 6929 C CA . GLU B 1 316 ? -5.934 10.539 21.688 1 96.94 316 GLU B CA 1
ATOM 6930 C C . GLU B 1 316 ? -6.977 9.742 20.906 1 96.94 316 GLU B C 1
ATOM 6932 O O . GLU B 1 316 ? -6.711 8.617 20.469 1 96.94 316 GLU B O 1
ATOM 6937 N N . GLY B 1 317 ? -8.125 10.297 20.719 1 96.88 317 GLY B N 1
ATOM 6938 C CA . GLY B 1 317 ? -9.25 9.586 20.141 1 96.88 317 GLY B CA 1
ATOM 6939 C C . GLY B 1 317 ? -9.445 9.867 18.672 1 96.88 317 GLY B C 1
ATOM 6940 O O . GLY B 1 317 ? -10.562 9.828 18.156 1 96.88 317 GLY B O 1
ATOM 6941 N N . GLU B 1 318 ? -8.367 10.133 17.906 1 97.69 318 GLU B N 1
ATOM 6942 C CA . GLU B 1 318 ? -8.414 10.469 16.484 1 97.69 318 GLU B CA 1
ATOM 6943 C C . GLU B 1 318 ? -9.18 9.406 15.695 1 97.69 318 GLU B C 1
ATOM 6945 O O . GLU B 1 318 ? -9.836 9.719 14.703 1 97.69 318 GLU B O 1
ATOM 6950 N N . GLY B 1 319 ? -9.102 8.148 16.188 1 98 319 GLY B N 1
ATOM 6951 C CA . GLY B 1 319 ? -9.617 7.023 15.438 1 98 319 GLY B CA 1
ATOM 6952 C C . GLY B 1 319 ? -11.133 7 15.367 1 98 319 GLY B C 1
ATOM 6953 O O . GLY B 1 319 ? -11.711 6.348 14.492 1 98 319 GLY B O 1
ATOM 6954 N N . ILE B 1 320 ? -11.797 7.672 16.281 1 97.75 320 ILE B N 1
ATOM 6955 C CA . ILE B 1 320 ? -13.258 7.672 16.312 1 97.75 320 ILE B CA 1
ATOM 6956 C C . ILE B 1 320 ? -13.805 8.352 15.07 1 97.75 320 ILE B C 1
ATOM 6958 O O . ILE B 1 320 ? -14.656 7.793 14.375 1 97.75 320 ILE B O 1
ATOM 6962 N N . MET B 1 321 ? -13.258 9.523 14.773 1 97.19 321 MET B N 1
ATOM 6963 C CA . MET B 1 321 ? -13.695 10.211 13.555 1 97.19 321 MET B CA 1
ATOM 6964 C C . MET B 1 321 ? -13.281 9.43 12.312 1 97.19 321 MET B C 1
ATOM 6966 O O . MET B 1 321 ? -14.07 9.281 11.375 1 97.19 321 MET B O 1
ATOM 6970 N N . ALA B 1 322 ? -12.047 8.961 12.289 1 97.25 322 ALA B N 1
ATOM 6971 C CA . ALA B 1 322 ? -11.539 8.242 11.125 1 97.25 322 ALA B CA 1
ATOM 6972 C C . ALA B 1 322 ? -12.406 7.031 10.805 1 97.25 322 ALA B C 1
ATOM 6974 O O . ALA B 1 322 ? -12.766 6.805 9.648 1 97.25 322 ALA B O 1
ATOM 6975 N N . PHE B 1 323 ? -12.695 6.238 11.82 1 98.31 323 PHE B N 1
ATOM 6976 C CA . PHE B 1 323 ? -13.523 5.059 11.617 1 98.31 323 PHE B CA 1
ATOM 6977 C C . PHE B 1 323 ? -14.938 5.453 11.195 1 98.31 323 PHE B C 1
ATOM 6979 O O . PHE B 1 323 ? -15.562 4.766 10.383 1 98.31 323 PHE B O 1
ATOM 6986 N N . ASP B 1 324 ? -15.5 6.531 11.758 1 98.06 324 ASP B N 1
ATOM 6987 C CA . ASP B 1 324 ? -16.828 6.996 11.398 1 98.06 324 ASP B CA 1
ATOM 6988 C C . ASP B 1 324 ? -16.906 7.352 9.914 1 98.06 324 ASP B C 1
ATOM 6990 O O . ASP B 1 324 ? -17.922 7.113 9.266 1 98.06 324 ASP B O 1
ATOM 6994 N N . ILE B 1 325 ? -15.844 7.992 9.398 1 97.12 325 ILE B N 1
ATOM 6995 C CA . ILE B 1 325 ? -15.797 8.305 7.973 1 97.12 325 ILE B CA 1
ATOM 6996 C C . ILE B 1 325 ? -15.922 7.027 7.152 1 97.12 325 ILE B C 1
ATOM 6998 O O . ILE B 1 325 ? -16.688 6.977 6.184 1 97.12 325 ILE B O 1
ATOM 7002 N N . ILE B 1 326 ? -15.227 5.98 7.543 1 98.06 326 ILE B N 1
ATOM 7003 C CA . ILE B 1 326 ? -15.242 4.703 6.844 1 98.06 326 ILE B CA 1
ATOM 7004 C C . ILE B 1 326 ? -16.609 4.047 6.988 1 98.06 326 ILE B C 1
ATOM 7006 O O . ILE B 1 326 ? -17.141 3.494 6.023 1 98.06 326 ILE B O 1
ATOM 7010 N N . TYR B 1 327 ? -17.219 4.117 8.227 1 98.19 327 TYR B N 1
ATOM 7011 C CA . TYR B 1 327 ? -18.562 3.576 8.461 1 98.19 327 TYR B CA 1
ATOM 7012 C C . TYR B 1 327 ? -19.578 4.242 7.559 1 98.19 327 TYR B C 1
ATOM 7014 O O . TYR B 1 327 ? -20.312 3.561 6.84 1 98.19 327 TYR B O 1
ATOM 7022 N N . ARG B 1 328 ? -19.531 5.555 7.465 1 97.38 328 ARG B N 1
ATOM 7023 C CA . ARG B 1 328 ? -20.531 6.312 6.719 1 97.38 328 ARG B CA 1
ATOM 7024 C C . ARG B 1 328 ? -20.312 6.191 5.219 1 97.38 328 ARG B C 1
ATOM 7026 O O . ARG B 1 328 ? -21.266 6.207 4.438 1 97.38 328 ARG B O 1
ATOM 7033 N N . GLY B 1 329 ? -19.094 6.117 4.855 1 97.5 329 GLY B N 1
ATOM 7034 C CA . GLY B 1 329 ? -18.75 6.152 3.443 1 97.5 329 GLY B CA 1
ATOM 7035 C C . GLY B 1 329 ? -18.812 4.789 2.781 1 97.5 329 GLY B C 1
ATOM 7036 O O . GLY B 1 329 ? -19.047 4.688 1.576 1 97.5 329 GLY B O 1
ATOM 7037 N N . TYR B 1 330 ? -18.578 3.725 3.51 1 98.12 330 TYR B N 1
ATOM 7038 C CA . TYR B 1 330 ? -18.453 2.412 2.885 1 98.12 330 TYR B CA 1
ATOM 7039 C C . TYR B 1 330 ? -19.375 1.4 3.561 1 98.12 330 TYR B C 1
ATOM 7041 O O . TYR B 1 330 ? -20.203 0.759 2.898 1 98.12 330 TYR B O 1
ATOM 7049 N N . ILE B 1 331 ? -19.281 1.225 4.867 1 98 331 ILE B N 1
ATOM 7050 C CA . ILE B 1 331 ? -19.938 0.13 5.574 1 98 331 ILE B CA 1
ATOM 7051 C C . ILE B 1 331 ? -21.453 0.304 5.512 1 98 331 ILE B C 1
ATOM 7053 O O . ILE B 1 331 ? -22.172 -0.622 5.129 1 98 331 ILE B O 1
ATOM 7057 N N . LYS B 1 332 ? -21.906 1.474 5.84 1 97.5 332 LYS B N 1
ATOM 7058 C CA . LYS B 1 332 ? -23.344 1.735 5.867 1 97.5 332 LYS B CA 1
ATOM 7059 C C . LYS B 1 332 ? -23.938 1.709 4.461 1 97.5 332 LYS B C 1
ATOM 7061 O O . LYS B 1 332 ? -24.906 1 4.207 1 97.5 332 LYS B O 1
ATOM 7066 N N . PRO B 1 333 ? -23.312 2.428 3.508 1 97.19 333 PRO B N 1
ATOM 7067 C CA . PRO B 1 333 ? -23.906 2.428 2.162 1 97.19 333 PRO B CA 1
ATOM 7068 C C . PRO B 1 333 ? -23.922 1.04 1.526 1 97.19 333 PRO B C 1
ATOM 7070 O O . PRO B 1 333 ? -24.75 0.768 0.651 1 97.19 333 PRO B O 1
ATOM 7073 N N . ASN B 1 334 ? -23.047 0.136 1.935 1 96.56 334 ASN B N 1
ATOM 7074 C CA . ASN B 1 334 ? -22.984 -1.202 1.355 1 96.56 334 ASN B CA 1
ATOM 7075 C C . ASN B 1 334 ? -23.688 -2.229 2.238 1 96.56 334 ASN B C 1
ATOM 7077 O O . ASN B 1 334 ? -23.531 -3.434 2.045 1 96.56 334 ASN B O 1
ATOM 7081 N N . ASN B 1 335 ? -24.422 -1.811 3.27 1 97.19 335 ASN B N 1
ATOM 7082 C CA . ASN B 1 335 ? -25.266 -2.627 4.145 1 97.19 335 ASN B CA 1
ATOM 7083 C C . ASN B 1 335 ? -24.453 -3.725 4.824 1 97.19 335 ASN B C 1
ATOM 7085 O O . ASN B 1 335 ? -24.859 -4.887 4.844 1 97.19 335 ASN B O 1
ATOM 7089 N N . LEU B 1 336 ? -23.25 -3.316 5.355 1 97.06 336 LEU B N 1
ATOM 7090 C CA . LEU B 1 336 ? -22.359 -4.309 5.926 1 97.06 336 LEU B CA 1
ATOM 7091 C C . LEU B 1 336 ? -22.406 -4.273 7.449 1 97.06 336 LEU B C 1
ATOM 7093 O O . LEU B 1 336 ? -21.812 -5.133 8.117 1 97.06 336 LEU B O 1
ATOM 7097 N N . PHE B 1 337 ? -23.141 -3.371 8.055 1 97.31 337 PHE B N 1
ATOM 7098 C CA . PHE B 1 337 ? -23.094 -3.107 9.492 1 97.31 337 PHE B CA 1
ATOM 7099 C C . PHE B 1 337 ? -23.484 -4.352 10.281 1 97.31 337 PHE B C 1
ATOM 7101 O O . PHE B 1 337 ? -22.891 -4.648 11.32 1 97.31 337 PHE B O 1
ATOM 7108 N N . ASP B 1 338 ? -24.438 -5.129 9.859 1 96 338 ASP B N 1
ATOM 7109 C CA . ASP B 1 338 ? -24.938 -6.285 10.602 1 96 338 ASP B CA 1
ATOM 7110 C C . ASP B 1 338 ? -24.344 -7.586 10.055 1 96 338 ASP B C 1
ATOM 7112 O O . ASP B 1 338 ? -24.859 -8.672 10.352 1 96 338 ASP B O 1
ATOM 7116 N N . ASN B 1 339 ? -23.328 -7.461 9.242 1 95.19 339 ASN B N 1
ATOM 7117 C CA . ASN B 1 339 ? -22.734 -8.625 8.594 1 95.19 339 ASN B CA 1
ATOM 7118 C C . ASN B 1 339 ? -21.562 -9.172 9.383 1 95.19 339 ASN B C 1
ATOM 7120 O O . ASN B 1 339 ? -20.422 -8.711 9.227 1 95.19 339 ASN B O 1
ATOM 7124 N N . GLU B 1 340 ? -21.75 -10.219 10.117 1 92 340 GLU B N 1
ATOM 7125 C CA . GLU B 1 340 ? -20.734 -10.82 10.984 1 92 340 GLU B CA 1
ATOM 7126 C C . GLU B 1 340 ? -19.547 -11.32 10.172 1 92 340 GLU B C 1
ATOM 7128 O O . GLU B 1 340 ? -18.391 -11.211 10.609 1 92 340 GLU B O 1
ATOM 7133 N N . THR B 1 341 ? -19.797 -11.898 9.016 1 87.31 341 THR B N 1
ATOM 7134 C CA . THR B 1 341 ? -18.734 -12.414 8.156 1 87.31 341 THR B CA 1
ATOM 7135 C C . THR B 1 341 ? -17.812 -11.289 7.691 1 87.31 341 THR B C 1
ATOM 7137 O O . THR B 1 341 ? -16.594 -11.445 7.656 1 87.31 341 THR B O 1
ATOM 7140 N N . PHE B 1 342 ? -18.453 -10.18 7.348 1 93.19 342 PHE B N 1
ATOM 7141 C CA . PHE B 1 342 ? -17.688 -9 6.973 1 93.19 342 PHE B CA 1
ATOM 7142 C C . PHE B 1 342 ? -16.766 -8.578 8.102 1 93.19 342 PHE B C 1
ATOM 7144 O O . PHE B 1 342 ? -15.57 -8.352 7.887 1 93.19 342 PHE B O 1
ATOM 7151 N N . TRP B 1 343 ? -17.297 -8.469 9.312 1 94.94 343 TRP B N 1
ATOM 7152 C CA . TRP B 1 343 ? -16.516 -8.016 10.445 1 94.94 343 TRP B CA 1
ATOM 7153 C C . TRP B 1 343 ? -15.359 -8.969 10.734 1 94.94 343 TRP B C 1
ATOM 7155 O O . TRP B 1 343 ? -14.258 -8.539 11.078 1 94.94 343 TRP B O 1
ATOM 7165 N N . LYS B 1 344 ? -15.625 -10.188 10.586 1 89.31 344 LYS B N 1
ATOM 7166 C CA . LYS B 1 344 ? -14.664 -11.227 10.93 1 89.31 344 LYS B CA 1
ATOM 7167 C C . LYS B 1 344 ? -13.516 -11.273 9.922 1 89.31 344 LYS B C 1
ATOM 7169 O O . LYS B 1 344 ? -12.352 -11.43 10.297 1 89.31 344 LYS B O 1
ATOM 7174 N N . TYR B 1 345 ? -13.828 -11.062 8.617 1 86 345 TYR B N 1
ATOM 7175 C CA . TYR B 1 345 ? -12.844 -11.43 7.609 1 86 345 TYR B CA 1
ATOM 7176 C C . TYR B 1 345 ? -12.43 -10.219 6.785 1 86 345 TYR B C 1
ATOM 7178 O O . TYR B 1 345 ? -11.352 -10.211 6.176 1 86 345 TYR B O 1
ATOM 7186 N N . ASP B 1 346 ? -13.242 -9.109 6.762 1 92.38 346 ASP B N 1
ATOM 7187 C CA . ASP B 1 346 ? -12.992 -8.086 5.75 1 92.38 346 ASP B CA 1
ATOM 7188 C C . ASP B 1 346 ? -12.836 -6.711 6.387 1 92.38 346 ASP B C 1
ATOM 7190 O O . ASP B 1 346 ? -12.367 -5.773 5.742 1 92.38 346 ASP B O 1
ATOM 7194 N N . SER B 1 347 ? -13.18 -6.551 7.668 1 97.06 347 SER B N 1
ATOM 7195 C CA . SER B 1 347 ? -13.266 -5.223 8.273 1 97.06 347 SER B CA 1
ATOM 7196 C C . SER B 1 347 ? -11.906 -4.543 8.297 1 97.06 347 SER B C 1
ATOM 7198 O O . SER B 1 347 ? -11.781 -3.373 7.922 1 97.06 347 SER B O 1
ATOM 7200 N N . VAL B 1 348 ? -10.852 -5.27 8.734 1 97.75 348 VAL B N 1
ATOM 7201 C CA . VAL B 1 348 ? -9.516 -4.676 8.82 1 97.75 348 VAL B CA 1
ATOM 7202 C C . VAL B 1 348 ? -9.023 -4.324 7.418 1 97.75 348 VAL B C 1
ATOM 7204 O O . VAL B 1 348 ? -8.469 -3.244 7.203 1 97.75 348 VAL B O 1
ATOM 7207 N N . ARG B 1 349 ? -9.234 -5.184 6.473 1 95.44 349 ARG B N 1
ATOM 7208 C CA . ARG B 1 349 ? -8.859 -4.918 5.09 1 95.44 349 ARG B CA 1
ATOM 7209 C C . ARG B 1 349 ? -9.602 -3.701 4.547 1 95.44 349 ARG B C 1
ATOM 7211 O O . ARG B 1 349 ? -9.047 -2.928 3.762 1 95.44 349 ARG B O 1
ATOM 7218 N N . THR B 1 350 ? -10.867 -3.6 4.934 1 96.38 350 THR B N 1
ATOM 7219 C CA . THR B 1 350 ? -11.672 -2.455 4.52 1 96.38 350 THR B CA 1
ATOM 7220 C C . THR B 1 350 ? -11.086 -1.155 5.059 1 96.38 350 THR B C 1
ATOM 7222 O O . THR B 1 350 ? -10.984 -0.163 4.336 1 96.38 350 THR B O 1
ATOM 7225 N N . VAL B 1 351 ? -10.648 -1.16 6.309 1 97.88 351 VAL B N 1
ATOM 7226 C CA . VAL B 1 351 ? -10.016 0.02 6.895 1 97.88 351 VAL B CA 1
ATOM 7227 C C . VAL B 1 351 ? -8.734 0.348 6.141 1 97.88 351 VAL B C 1
ATOM 7229 O O . VAL B 1 351 ? -8.477 1.509 5.812 1 97.88 351 VAL B O 1
ATOM 7232 N N . LEU B 1 352 ? -7.969 -0.67 5.82 1 97.19 352 LEU B N 1
ATOM 7233 C CA . LEU B 1 352 ? -6.734 -0.472 5.062 1 97.19 352 LEU B CA 1
ATOM 7234 C C . LEU B 1 352 ? -7.031 0.104 3.684 1 97.19 352 LEU B C 1
ATOM 7236 O O . LEU B 1 352 ? -6.375 1.052 3.248 1 97.19 352 LEU B O 1
ATOM 7240 N N . GLY B 1 353 ? -7.996 -0.431 3 1 94.5 353 GLY B N 1
ATOM 7241 C CA . GLY B 1 353 ? -8.375 0.055 1.682 1 94.5 353 GLY B CA 1
ATOM 7242 C C . GLY B 1 353 ? -8.797 1.512 1.682 1 94.5 353 GLY B C 1
ATOM 7243 O O . GLY B 1 353 ? -8.398 2.281 0.806 1 94.5 353 GLY B O 1
ATOM 7244 N N . ALA B 1 354 ? -9.594 1.853 2.672 1 95.75 354 ALA B N 1
ATOM 7245 C CA . ALA B 1 354 ? -10.047 3.234 2.803 1 95.75 354 ALA B CA 1
ATOM 7246 C C . ALA B 1 354 ? -8.867 4.184 3.004 1 95.75 354 ALA B C 1
ATOM 7248 O O . ALA B 1 354 ? -8.922 5.348 2.6 1 95.75 354 ALA B O 1
ATOM 7249 N N . LEU B 1 355 ? -7.859 3.658 3.559 1 94.62 355 LEU B N 1
ATOM 7250 C CA . LEU B 1 355 ? -6.707 4.492 3.871 1 94.62 355 LEU B CA 1
ATOM 7251 C C . LEU B 1 355 ? -5.609 4.32 2.824 1 94.62 355 LEU B C 1
ATOM 7253 O O . LEU B 1 355 ? -4.445 4.625 3.084 1 94.62 355 LEU B O 1
ATOM 7257 N N . GLY B 1 356 ? -5.945 3.77 1.686 1 91.75 356 GLY B N 1
ATOM 7258 C CA . GLY B 1 356 ? -5.078 3.734 0.519 1 91.75 356 GLY B CA 1
ATOM 7259 C C . GLY B 1 356 ? -4.051 2.621 0.573 1 91.75 356 GLY B C 1
ATOM 7260 O O . GLY B 1 356 ? -3.064 2.643 -0.166 1 91.75 356 GLY B O 1
ATOM 7261 N N . ILE B 1 357 ? -4.219 1.648 1.44 1 94.25 357 ILE B N 1
ATOM 7262 C CA . ILE B 1 357 ? -3.285 0.537 1.586 1 94.25 357 ILE B CA 1
ATOM 7263 C C . ILE B 1 357 ? -3.889 -0.727 0.978 1 94.25 357 ILE B C 1
ATOM 7265 O O . ILE B 1 357 ? -4.93 -1.207 1.434 1 94.25 357 ILE B O 1
ATOM 7269 N N . ARG B 1 358 ? -3.234 -1.219 -0.034 1 91.81 358 ARG B N 1
ATOM 7270 C CA . ARG B 1 358 ? -3.697 -2.441 -0.683 1 91.81 358 ARG B CA 1
ATOM 7271 C C . ARG B 1 358 ? -3.268 -3.676 0.103 1 91.81 358 ARG B C 1
ATOM 7273 O O . ARG B 1 358 ? -2.107 -3.787 0.509 1 91.81 358 ARG B O 1
ATOM 7280 N N . ASP B 1 359 ? -4.168 -4.555 0.356 1 94.88 359 ASP B N 1
ATOM 7281 C CA . ASP B 1 359 ? -3.918 -5.816 1.047 1 94.88 359 ASP B CA 1
ATOM 7282 C C . ASP B 1 359 ? -4.66 -6.969 0.375 1 94.88 359 ASP B C 1
ATOM 7284 O O . ASP B 1 359 ? -5.492 -7.629 1.004 1 94.88 359 ASP B O 1
ATOM 7288 N N . ASP B 1 360 ? -4.277 -7.293 -0.8 1 91.5 360 ASP B N 1
ATOM 7289 C CA . ASP B 1 360 ? -4.961 -8.305 -1.602 1 91.5 360 ASP B CA 1
ATOM 7290 C C . ASP B 1 360 ? -4.777 -9.695 -1.006 1 91.5 360 ASP B C 1
ATOM 7292 O O . ASP B 1 360 ? -5.594 -10.594 -1.242 1 91.5 360 ASP B O 1
ATOM 7296 N N . THR B 1 361 ? -3.777 -9.883 -0.201 1 93.81 361 THR B N 1
ATOM 7297 C CA . THR B 1 361 ? -3.451 -11.203 0.321 1 93.81 361 THR B CA 1
ATOM 7298 C C . THR B 1 361 ? -3.898 -11.336 1.773 1 93.81 361 THR B C 1
ATOM 7300 O O . THR B 1 361 ? -3.803 -12.414 2.361 1 93.81 361 THR B O 1
ATOM 7303 N N . SER B 1 362 ? -4.277 -10.234 2.445 1 93.25 362 SER B N 1
ATOM 7304 C CA . SER B 1 362 ? -4.723 -10.148 3.832 1 93.25 362 SER B CA 1
ATOM 7305 C C . SER B 1 362 ? -3.561 -10.352 4.801 1 93.25 362 SER B C 1
ATOM 7307 O O . SER B 1 362 ? -3.77 -10.555 5.996 1 93.25 362 SER B O 1
ATOM 7309 N N . ALA B 1 363 ? -2.387 -10.328 4.273 1 95.56 363 ALA B N 1
ATOM 7310 C CA . ALA B 1 363 ? -1.228 -10.516 5.141 1 95.56 363 ALA B CA 1
ATOM 7311 C C . ALA B 1 363 ? -1.053 -9.328 6.086 1 95.56 363 ALA B C 1
ATOM 7313 O O . ALA B 1 363 ? -0.692 -9.5 7.25 1 95.56 363 ALA B O 1
ATOM 7314 N N . LEU B 1 364 ? -1.229 -8.133 5.57 1 97.25 364 LEU B N 1
ATOM 7315 C CA . LEU B 1 364 ? -1.154 -6.953 6.426 1 97.25 364 LEU B CA 1
ATOM 7316 C C . LEU B 1 364 ? -2.26 -6.969 7.473 1 97.25 364 LEU B C 1
ATOM 7318 O O . LEU B 1 364 ? -2.02 -6.652 8.641 1 97.25 364 LEU B O 1
ATOM 7322 N N . SER B 1 365 ? -3.445 -7.352 7 1 96.56 365 SER B N 1
ATOM 7323 C CA . SER B 1 365 ? -4.566 -7.461 7.926 1 96.56 365 SER B CA 1
ATOM 7324 C C . SER B 1 365 ? -4.25 -8.422 9.07 1 96.56 365 SER B C 1
ATOM 7326 O O . SER B 1 365 ? -4.586 -8.156 10.227 1 96.56 365 SER B O 1
ATOM 7328 N N . ASP B 1 366 ? -3.645 -9.523 8.742 1 95 366 ASP B N 1
ATOM 7329 C CA . ASP B 1 366 ? -3.279 -10.508 9.758 1 95 366 ASP B CA 1
ATOM 7330 C C . ASP B 1 366 ? -2.346 -9.906 10.805 1 95 366 ASP B C 1
ATOM 7332 O O . ASP B 1 366 ? -2.506 -10.148 12 1 95 366 ASP B O 1
ATOM 7336 N N . ALA B 1 367 ? -1.369 -9.141 10.367 1 96.06 367 ALA B N 1
ATOM 7337 C CA . ALA B 1 367 ? -0.444 -8.477 11.289 1 96.06 367 ALA B CA 1
ATOM 7338 C C . ALA B 1 367 ? -1.169 -7.453 12.156 1 96.06 367 ALA B C 1
ATOM 7340 O O . ALA B 1 367 ? -0.919 -7.359 13.359 1 96.06 367 ALA B O 1
ATOM 7341 N N . LEU B 1 368 ? -2.027 -6.66 11.539 1 97.69 368 LEU B N 1
ATOM 7342 C CA . LEU B 1 368 ? -2.771 -5.652 12.281 1 97.69 368 LEU B CA 1
ATOM 7343 C C . LEU B 1 368 ? -3.713 -6.301 13.289 1 97.69 368 LEU B C 1
ATOM 7345 O O . LEU B 1 368 ? -3.889 -5.793 14.398 1 97.69 368 LEU B O 1
ATOM 7349 N N . ILE B 1 369 ? -4.344 -7.406 12.906 1 95.5 369 ILE B N 1
ATOM 7350 C CA . ILE B 1 369 ? -5.219 -8.133 13.82 1 95.5 369 ILE B CA 1
ATOM 7351 C C . ILE B 1 369 ? -4.422 -8.594 15.039 1 95.5 369 ILE B C 1
ATOM 7353 O O . ILE B 1 369 ? -4.883 -8.469 16.172 1 95.5 369 ILE B O 1
ATOM 7357 N N . THR B 1 370 ? -3.242 -9.047 14.805 1 92.5 370 THR B N 1
ATOM 7358 C CA . THR B 1 370 ? -2.389 -9.492 15.906 1 92.5 370 THR B CA 1
ATOM 7359 C C . THR B 1 370 ? -2.137 -8.359 16.891 1 92.5 370 THR B C 1
ATOM 7361 O O . THR B 1 370 ? -2.246 -8.547 18.109 1 92.5 370 THR B O 1
ATOM 7364 N N . LYS B 1 371 ? -1.897 -7.215 16.375 1 93.56 371 LYS B N 1
ATOM 7365 C CA . LYS B 1 371 ? -1.53 -6.102 17.25 1 93.56 371 LYS B CA 1
ATOM 7366 C C . LYS B 1 371 ? -2.766 -5.473 17.891 1 93.56 371 LYS B C 1
ATOM 7368 O O . LYS B 1 371 ? -2.766 -5.168 19.078 1 93.56 371 LYS B O 1
ATOM 7373 N N . TYR B 1 372 ? -3.83 -5.301 17.141 1 96.44 372 TYR B N 1
ATOM 7374 C CA . TYR B 1 372 ? -4.902 -4.406 17.562 1 96.44 372 TYR B CA 1
ATOM 7375 C C . TYR B 1 372 ? -6.137 -5.199 17.984 1 96.44 372 TYR B C 1
ATOM 7377 O O . TYR B 1 372 ? -7.016 -4.672 18.672 1 96.44 372 TYR B O 1
ATOM 7385 N N . LEU B 1 373 ? -6.227 -6.426 17.547 1 95 373 LEU B N 1
ATOM 7386 C CA . LEU B 1 373 ? -7.438 -7.199 17.797 1 95 373 LEU B CA 1
ATOM 7387 C C . LEU B 1 373 ? -7.105 -8.547 18.422 1 95 373 LEU B C 1
ATOM 7389 O O . LEU B 1 373 ? -7.934 -9.461 18.422 1 95 373 LEU B O 1
ATOM 7393 N N . GLY B 1 374 ? -5.91 -8.688 18.953 1 89.12 374 GLY B N 1
ATOM 7394 C CA . GLY B 1 374 ? -5.523 -9.93 19.594 1 89.12 374 GLY B CA 1
ATOM 7395 C C . GLY B 1 374 ? -6.496 -10.375 20.672 1 89.12 374 GLY B C 1
ATOM 7396 O O . GLY B 1 374 ? -6.785 -11.57 20.797 1 89.12 374 GLY B O 1
ATOM 7397 N N . TYR B 1 375 ? -7.023 -9.453 21.375 1 87.5 375 TYR B N 1
ATOM 7398 C CA . TYR B 1 375 ? -7.969 -9.742 22.453 1 87.5 375 TYR B CA 1
ATOM 7399 C C . TYR B 1 375 ? -9.25 -10.359 21.891 1 87.5 375 TYR B C 1
ATOM 7401 O O . TYR B 1 375 ? -9.844 -11.242 22.531 1 87.5 375 TYR B O 1
ATOM 7409 N N . ALA B 1 376 ? -9.695 -9.914 20.766 1 90.31 376 ALA B N 1
ATOM 7410 C CA . ALA B 1 376 ? -10.891 -10.469 20.125 1 90.31 376 ALA B CA 1
ATOM 7411 C C . ALA B 1 376 ? -10.625 -11.875 19.609 1 90.31 376 ALA B C 1
ATOM 7413 O O . ALA B 1 376 ? -11.508 -12.734 19.656 1 90.31 376 ALA B O 1
ATOM 7414 N N . VAL B 1 377 ? -9.453 -12.07 19.062 1 84.56 377 VAL B N 1
ATOM 7415 C CA . VAL B 1 377 ? -9.055 -13.398 18.594 1 84.56 377 VAL B CA 1
ATOM 7416 C C . VAL B 1 377 ? -9 -14.367 19.781 1 84.56 377 VAL B C 1
ATOM 7418 O O . VAL B 1 377 ? -9.586 -15.453 19.734 1 84.56 377 VAL B O 1
ATOM 7421 N N . ASP B 1 378 ? -8.352 -13.883 20.844 1 81.56 378 ASP B N 1
ATOM 7422 C CA . ASP B 1 378 ? -8.141 -14.719 22.016 1 81.56 378 ASP B CA 1
ATOM 7423 C C . ASP B 1 378 ? -9.469 -15.078 22.688 1 81.56 378 ASP B C 1
ATOM 7425 O O . ASP B 1 378 ? -9.586 -16.141 23.297 1 81.56 378 ASP B O 1
ATOM 7429 N N . SER B 1 379 ? -10.445 -14.297 22.516 1 82.38 379 SER B N 1
ATOM 7430 C CA . SER B 1 379 ? -11.734 -14.516 23.172 1 82.38 379 SER B CA 1
ATOM 7431 C C . SER B 1 379 ? -12.758 -15.094 22.188 1 82.38 379 SER B C 1
ATOM 7433 O O . SER B 1 379 ? -13.945 -15.156 22.5 1 82.38 379 SER B O 1
ATOM 7435 N N . CYS B 1 380 ? -12.32 -15.477 20.906 1 84 380 CYS B N 1
ATOM 7436 C CA . CYS B 1 380 ? -13.172 -16.031 19.859 1 84 380 CYS B CA 1
ATOM 7437 C C . CYS B 1 380 ? -14.32 -15.094 19.531 1 84 380 CYS B C 1
ATOM 7439 O O . CYS B 1 380 ? -15.469 -15.539 19.391 1 84 380 CYS B O 1
ATOM 7441 N N . GLN B 1 381 ? -14.055 -13.844 19.594 1 89.38 381 GLN B N 1
ATOM 7442 C CA . GLN B 1 381 ? -15.117 -12.859 19.391 1 89.38 381 GLN B CA 1
ATOM 7443 C C . GLN B 1 381 ? -14.883 -12.062 18.109 1 89.38 381 GLN B C 1
ATOM 7445 O O . GLN B 1 381 ? -15.398 -10.953 17.953 1 89.38 381 GLN B O 1
ATOM 7450 N N . MET B 1 382 ? -14.031 -12.633 17.25 1 90.06 382 MET B N 1
ATOM 7451 C CA . MET B 1 382 ? -13.969 -12.023 15.922 1 90.06 382 MET B CA 1
ATOM 7452 C C . MET B 1 382 ? -15.336 -12.078 15.242 1 90.06 382 MET B C 1
ATOM 7454 O O . MET B 1 382 ? -16.031 -13.094 15.32 1 90.06 382 MET B O 1
ATOM 7458 N N . GLY B 1 383 ? -15.758 -11.008 14.602 1 91.81 383 GLY B N 1
ATOM 7459 C CA . GLY B 1 383 ? -17.078 -10.906 14 1 91.81 383 GLY B CA 1
ATOM 7460 C C . GLY B 1 383 ? -18.062 -10.102 14.836 1 91.81 383 GLY B C 1
ATOM 7461 O O . GLY B 1 383 ? -19.109 -9.688 14.352 1 91.81 383 GLY B O 1
ATOM 7462 N N . ASN B 1 384 ? -17.688 -9.969 16.109 1 93.81 384 ASN B N 1
ATOM 7463 C CA . ASN B 1 384 ? -18.5 -9.156 17.016 1 93.81 384 ASN B CA 1
ATOM 7464 C C . ASN B 1 384 ? -18.031 -7.703 17.031 1 93.81 384 ASN B C 1
ATOM 7466 O O . ASN B 1 384 ? -17.031 -7.371 17.672 1 93.81 384 ASN B O 1
ATOM 7470 N N . LEU B 1 385 ? -18.781 -6.859 16.406 1 95.25 385 LEU B N 1
ATOM 7471 C CA . LEU B 1 385 ? -18.391 -5.461 16.25 1 95.25 385 LEU B CA 1
ATOM 7472 C C . LEU B 1 385 ? -18.141 -4.812 17.594 1 95.25 385 LEU B C 1
ATOM 7474 O O . LEU B 1 385 ? -17.156 -4.09 17.766 1 95.25 385 LEU B O 1
ATOM 7478 N N . THR B 1 386 ? -18.984 -5.02 18.547 1 93.69 386 THR B N 1
ATOM 7479 C CA . THR B 1 386 ? -18.859 -4.387 19.859 1 93.69 386 THR B CA 1
ATOM 7480 C C . THR B 1 386 ? -17.5 -4.691 20.469 1 93.69 386 THR B C 1
ATOM 7482 O O . THR B 1 386 ? -16.875 -3.809 21.062 1 93.69 386 THR B O 1
ATOM 7485 N N . VAL B 1 387 ? -17.109 -5.922 20.344 1 93.62 387 VAL B N 1
ATOM 7486 C CA . VAL B 1 387 ? -15.836 -6.344 20.938 1 93.62 387 VAL B CA 1
ATOM 7487 C C . VAL B 1 387 ? -14.68 -5.812 20.094 1 93.62 387 VAL B C 1
ATOM 7489 O O . VAL B 1 387 ? -13.656 -5.379 20.641 1 93.62 387 VAL B O 1
ATOM 7492 N N . MET B 1 388 ? -14.812 -5.805 18.797 1 96 388 MET B N 1
ATOM 7493 C CA . MET B 1 388 ? -13.719 -5.484 17.875 1 96 388 MET B CA 1
ATOM 7494 C C . MET B 1 388 ? -13.539 -3.975 17.766 1 96 388 MET B C 1
ATOM 7496 O O . MET B 1 388 ? -12.469 -3.504 17.375 1 96 388 MET B O 1
ATOM 7500 N N . LEU B 1 389 ? -14.508 -3.211 18.125 1 97.06 389 LEU B N 1
ATOM 7501 C CA . LEU B 1 389 ? -14.617 -1.795 17.797 1 97.06 389 LEU B CA 1
ATOM 7502 C C . LEU B 1 389 ? -13.406 -1.02 18.297 1 97.06 389 LEU B C 1
ATOM 7504 O O . LEU B 1 389 ? -12.836 -0.21 17.562 1 97.06 389 LEU B O 1
ATOM 7508 N N . PRO B 1 390 ? -12.93 -1.184 19.531 1 97.12 390 PRO B N 1
ATOM 7509 C CA . PRO B 1 390 ? -11.766 -0.424 20 1 97.12 390 PRO B CA 1
ATOM 7510 C C . PRO B 1 390 ? -10.531 -0.634 19.125 1 97.12 390 PRO B C 1
ATOM 7512 O O . PRO B 1 390 ? -9.812 0.321 18.828 1 97.12 390 PRO B O 1
ATOM 7515 N N . GLY B 1 391 ? -10.312 -1.885 18.703 1 97.75 391 GLY B N 1
ATOM 7516 C CA . GLY B 1 391 ? -9.18 -2.172 17.844 1 97.75 391 GLY B CA 1
ATOM 7517 C C . GLY B 1 391 ? -9.305 -1.531 16.469 1 97.75 391 GLY B C 1
ATOM 7518 O O . GLY B 1 391 ? -8.32 -1.002 15.938 1 97.75 391 GLY B O 1
ATOM 7519 N N . LEU B 1 392 ? -10.508 -1.568 15.891 1 98.44 392 LEU B N 1
ATOM 7520 C CA . LEU B 1 392 ? -10.75 -0.963 14.586 1 98.44 392 LEU B CA 1
ATOM 7521 C C . LEU B 1 392 ? -10.547 0.548 14.641 1 98.44 392 LEU B C 1
ATOM 7523 O O . LEU B 1 392 ? -9.977 1.139 13.727 1 98.44 392 LEU B O 1
ATOM 7527 N N . ILE B 1 393 ? -10.969 1.15 15.727 1 98.31 393 ILE B N 1
ATOM 7528 C CA . ILE B 1 393 ? -10.797 2.582 15.953 1 98.31 393 ILE B CA 1
ATOM 7529 C C . ILE B 1 393 ? -9.305 2.916 16.031 1 98.31 393 ILE B C 1
ATOM 7531 O O . ILE B 1 393 ? -8.852 3.891 15.438 1 98.31 393 ILE B O 1
ATOM 7535 N N . ASP B 1 394 ? -8.562 2.086 16.719 1 98.38 394 ASP B N 1
ATOM 7536 C CA . ASP B 1 394 ? -7.133 2.322 16.891 1 98.38 394 ASP B CA 1
ATOM 7537 C C . ASP B 1 394 ? -6.398 2.195 15.555 1 98.38 394 ASP B C 1
ATOM 7539 O O . ASP B 1 394 ? -5.512 2.994 15.25 1 98.38 394 ASP B O 1
ATOM 7543 N N . ILE B 1 395 ? -6.766 1.163 14.758 1 98.56 395 ILE B N 1
ATOM 7544 C CA . ILE B 1 395 ? -6.16 1.021 13.445 1 98.56 395 ILE B CA 1
ATOM 7545 C C . ILE B 1 395 ? -6.426 2.273 12.609 1 98.56 395 ILE B C 1
ATOM 7547 O O . ILE B 1 395 ? -5.5 2.857 12.047 1 98.56 395 ILE B O 1
ATOM 7551 N N . ALA B 1 396 ? -7.656 2.725 12.594 1 98.44 396 ALA B N 1
ATOM 7552 C CA . ALA B 1 396 ? -8.062 3.871 11.781 1 98.44 396 ALA B CA 1
ATOM 7553 C C . ALA B 1 396 ? -7.348 5.141 12.234 1 98.44 396 ALA B C 1
ATOM 7555 O O . ALA B 1 396 ? -6.832 5.902 11.414 1 98.44 396 ALA B O 1
ATOM 7556 N N . GLY B 1 397 ? -7.285 5.402 13.516 1 98.25 397 GLY B N 1
ATOM 7557 C CA . GLY B 1 397 ? -6.664 6.605 14.047 1 98.25 397 GLY B CA 1
ATOM 7558 C C . GLY B 1 397 ? -5.168 6.664 13.789 1 98.25 397 GLY B C 1
ATOM 7559 O O . GLY B 1 397 ? -4.629 7.723 13.469 1 98.25 397 GLY B O 1
ATOM 7560 N N . THR B 1 398 ? -4.512 5.484 13.969 1 98.25 398 THR B N 1
ATOM 7561 C CA . THR B 1 398 ? -3.068 5.402 13.766 1 98.25 398 THR B CA 1
ATOM 7562 C C . THR B 1 398 ? -2.707 5.711 12.312 1 98.25 398 THR B C 1
ATOM 7564 O O . THR B 1 398 ? -1.835 6.543 12.047 1 98.25 398 THR B O 1
ATOM 7567 N N . LEU B 1 399 ? -3.428 5.125 11.422 1 97.62 399 LEU B N 1
ATOM 7568 C CA . LEU B 1 399 ? -3.086 5.234 10.008 1 97.62 399 LEU B CA 1
ATOM 7569 C C . LEU B 1 399 ? -3.572 6.562 9.43 1 97.62 399 LEU B C 1
ATOM 7571 O O . LEU B 1 399 ? -2.936 7.129 8.539 1 97.62 399 LEU B O 1
ATOM 7575 N N . PHE B 1 400 ? -4.609 7.105 9.906 1 97.44 400 PHE B N 1
ATOM 7576 C CA . PHE B 1 400 ? -5.227 8.297 9.336 1 97.44 400 PHE B CA 1
ATOM 7577 C C . PHE B 1 400 ? -4.516 9.555 9.812 1 97.44 400 PHE B C 1
ATOM 7579 O O . PHE B 1 400 ? -4.375 10.523 9.055 1 97.44 400 PHE B O 1
ATOM 7586 N N . LEU B 1 401 ? -4.094 9.562 11.102 1 97.81 401 LEU B N 1
ATOM 7587 C CA . LEU B 1 401 ? -3.6 10.844 11.602 1 97.81 401 LEU B CA 1
ATOM 7588 C C . LEU B 1 401 ? -2.348 10.648 12.453 1 97.81 401 LEU B C 1
ATOM 7590 O O . LEU B 1 401 ? -1.304 11.242 12.172 1 97.81 401 LEU B O 1
ATOM 7594 N N . LYS B 1 402 ? -2.344 9.789 13.438 1 98.25 402 LYS B N 1
ATOM 7595 C CA . LYS B 1 402 ? -1.361 9.75 14.516 1 98.25 402 LYS B CA 1
ATOM 7596 C C . LYS B 1 402 ? 0.033 9.438 13.984 1 98.25 402 LYS B C 1
ATOM 7598 O O . LYS B 1 402 ? 0.991 10.148 14.273 1 98.25 402 LYS B O 1
ATOM 7603 N N . ALA B 1 403 ? 0.118 8.43 13.211 1 97.88 403 ALA B N 1
ATOM 7604 C CA . ALA B 1 403 ? 1.427 7.941 12.781 1 97.88 403 ALA B CA 1
ATOM 7605 C C . ALA B 1 403 ? 2.131 8.969 11.898 1 97.88 403 ALA B C 1
ATOM 7607 O O . ALA B 1 403 ? 3.344 9.164 12.008 1 97.88 403 ALA B O 1
ATOM 7608 N N . GLY B 1 404 ? 1.398 9.625 11 1 97.44 404 GLY B N 1
ATOM 7609 C CA . GLY B 1 404 ? 1.994 10.602 10.102 1 97.44 404 GLY B CA 1
ATOM 7610 C C . GLY B 1 404 ? 2.594 11.789 10.836 1 97.44 404 GLY B C 1
ATOM 7611 O O . GLY B 1 404 ? 3.711 12.211 10.531 1 97.44 404 GLY B O 1
ATOM 7612 N N . GLY B 1 405 ? 1.833 12.32 11.758 1 97.88 405 GLY B N 1
ATOM 7613 C CA . GLY B 1 405 ? 2.338 13.438 12.539 1 97.88 405 GLY B CA 1
ATOM 7614 C C . GLY B 1 405 ? 3.564 13.086 13.359 1 97.88 405 GLY B C 1
ATOM 7615 O O . GLY B 1 405 ? 4.562 13.805 13.336 1 97.88 405 GLY B O 1
ATOM 7616 N N . TRP B 1 406 ? 3.488 11.961 14 1 97.5 406 TRP B N 1
ATOM 7617 C CA . TRP B 1 406 ? 4.582 11.547 14.875 1 97.5 406 TRP B CA 1
ATOM 7618 C C . TRP B 1 406 ? 5.84 11.25 14.055 1 97.5 406 TRP B C 1
ATOM 7620 O O . TRP B 1 406 ? 6.941 11.641 14.445 1 97.5 406 TRP B O 1
ATOM 7630 N N . GLN B 1 407 ? 5.672 10.625 12.938 1 95.69 407 GLN B N 1
ATOM 7631 C CA . GLN B 1 407 ? 6.809 10.297 12.086 1 95.69 407 GLN B CA 1
ATOM 7632 C C . GLN B 1 407 ? 7.469 11.555 11.539 1 95.69 407 GLN B C 1
ATOM 7634 O O . GLN B 1 407 ? 8.688 11.594 11.344 1 95.69 407 GLN B O 1
ATOM 7639 N N . THR B 1 408 ? 6.695 12.555 11.258 1 97.38 408 THR B N 1
ATOM 7640 C CA . THR B 1 408 ? 7.246 13.828 10.82 1 97.38 408 THR B CA 1
ATOM 7641 C C . THR B 1 408 ? 8.203 14.391 11.867 1 97.38 408 THR B C 1
ATOM 7643 O O . THR B 1 408 ? 9.312 14.82 11.531 1 97.38 408 THR B O 1
ATOM 7646 N N . VAL B 1 409 ? 7.789 14.344 13.102 1 97.62 409 VAL B N 1
ATOM 7647 C CA . VAL B 1 409 ? 8.609 14.859 14.195 1 97.62 409 VAL B CA 1
ATOM 7648 C C . VAL B 1 409 ? 9.875 14.008 14.336 1 97.62 409 VAL B C 1
ATOM 7650 O O . VAL B 1 409 ? 10.984 14.539 14.414 1 97.62 409 VAL B O 1
ATOM 7653 N N . LEU B 1 410 ? 9.68 12.766 14.305 1 94.69 410 LEU B N 1
ATOM 7654 C CA . LEU B 1 410 ? 10.797 11.836 14.461 1 94.69 410 LEU B CA 1
ATOM 7655 C C . LEU B 1 410 ? 11.852 12.07 13.383 1 94.69 410 LEU B C 1
ATOM 7657 O O . LEU B 1 410 ? 13.047 12.18 13.688 1 94.69 410 LEU B O 1
ATOM 7661 N N . LYS B 1 411 ? 11.461 12.188 12.18 1 93.94 411 LYS B N 1
ATOM 7662 C CA . LYS B 1 411 ? 12.391 12.352 11.062 1 93.94 411 LYS B CA 1
ATOM 7663 C C . LYS B 1 411 ? 13.031 13.734 11.078 1 93.94 411 LYS B C 1
ATOM 7665 O O . LYS B 1 411 ? 14.18 13.898 10.68 1 93.94 411 LYS B O 1
ATOM 7670 N N . HIS B 1 412 ? 12.289 14.664 11.555 1 97.12 412 HIS B N 1
ATOM 7671 C CA . HIS B 1 412 ? 12.789 16.031 11.594 1 97.12 412 HIS B CA 1
ATOM 7672 C C . HIS B 1 412 ? 13.945 16.172 12.578 1 97.12 412 HIS B C 1
ATOM 7674 O O . HIS B 1 412 ? 14.82 17.031 12.406 1 97.12 412 HIS B O 1
ATOM 7680 N N . THR B 1 413 ? 14.023 15.328 13.617 1 96 413 THR B N 1
ATOM 7681 C CA . THR B 1 413 ? 15.031 15.414 14.664 1 96 413 THR B CA 1
ATOM 7682 C C . THR B 1 413 ? 16.422 15.164 14.086 1 96 413 THR B C 1
ATOM 7684 O O . THR B 1 413 ? 17.422 15.578 14.672 1 96 413 THR B O 1
ATOM 7687 N N . LYS B 1 414 ? 16.5 14.523 12.992 1 92.62 414 LYS B N 1
ATOM 7688 C CA . LYS B 1 414 ? 17.766 14.266 12.328 1 92.62 414 LYS B CA 1
ATOM 7689 C C . LYS B 1 414 ? 18.453 15.57 11.922 1 92.62 414 LYS B C 1
ATOM 7691 O O . LYS B 1 414 ? 19.672 15.641 11.844 1 92.62 414 LYS B O 1
ATOM 7696 N N . PHE B 1 415 ? 17.656 16.562 11.711 1 96.19 415 PHE B N 1
ATOM 7697 C CA . PHE B 1 415 ? 18.188 17.797 11.133 1 96.19 415 PHE B CA 1
ATOM 7698 C C . PHE B 1 415 ? 18.078 18.953 12.117 1 96.19 415 PHE B C 1
ATOM 7700 O O . PHE B 1 415 ? 18.859 19.906 12.047 1 96.19 415 PHE B O 1
ATOM 7707 N N . ASN B 1 416 ? 17.078 18.906 12.992 1 97.06 416 ASN B N 1
ATOM 7708 C CA . ASN B 1 416 ? 16.781 19.984 13.93 1 97.06 416 ASN B CA 1
ATOM 7709 C C . ASN B 1 416 ? 16.391 19.453 15.297 1 97.06 416 ASN B C 1
ATOM 7711 O O . ASN B 1 416 ? 15.375 18.766 15.43 1 97.06 416 ASN B O 1
ATOM 7715 N N . PRO B 1 417 ? 17.141 19.781 16.328 1 95.75 417 PRO B N 1
ATOM 7716 C CA . PRO B 1 417 ? 16.844 19.25 17.656 1 95.75 417 PRO B CA 1
ATOM 7717 C C . PRO B 1 417 ? 15.602 19.891 18.281 1 95.75 417 PRO B C 1
ATOM 7719 O O . PRO B 1 417 ? 15.102 19.406 19.297 1 95.75 417 PRO B O 1
ATOM 7722 N N . HIS B 1 418 ? 15.094 20.969 17.703 1 97.69 418 HIS B N 1
ATOM 7723 C CA . HIS B 1 418 ? 13.898 21.625 18.219 1 97.69 418 HIS B CA 1
ATOM 7724 C C . HIS B 1 418 ? 12.641 21.078 17.547 1 97.69 418 HIS B C 1
ATOM 7726 O O . HIS B 1 418 ? 11.969 21.797 16.797 1 97.69 418 HIS B O 1
ATOM 7732 N N . ALA B 1 419 ? 12.312 19.891 17.828 1 98.44 419 ALA B N 1
ATOM 7733 C CA . ALA B 1 419 ? 11.125 19.156 17.391 1 98.44 419 ALA B CA 1
ATOM 7734 C C . ALA B 1 419 ? 10.336 18.609 18.578 1 98.44 419 ALA B C 1
ATOM 7736 O O . ALA B 1 419 ? 10.914 18 19.469 1 98.44 419 ALA B O 1
ATOM 7737 N N . TYR B 1 420 ? 9.086 18.922 18.594 1 98.69 420 TYR B N 1
ATOM 7738 C CA . TYR B 1 420 ? 8.258 18.609 19.75 1 98.69 420 TYR B CA 1
ATOM 7739 C C . TYR B 1 420 ? 6.988 17.875 19.328 1 98.69 420 TYR B C 1
ATOM 7741 O O . TYR B 1 420 ? 6.426 18.156 18.266 1 98.69 420 TYR B O 1
ATOM 7749 N N . TRP B 1 421 ? 6.547 16.891 20.172 1 98.44 421 TRP B N 1
ATOM 7750 C CA . TRP B 1 421 ? 5.324 16.125 19.969 1 98.44 421 TRP B CA 1
ATOM 7751 C C . TRP B 1 421 ? 4.418 16.203 21.188 1 98.44 421 TRP B C 1
ATOM 7753 O O . TRP B 1 421 ? 4.895 16.234 22.328 1 98.44 421 TRP B O 1
ATOM 7763 N N . TYR B 1 422 ? 3.104 16.281 20.938 1 98.56 422 TYR B N 1
ATOM 7764 C CA . TYR B 1 422 ? 2.168 16.188 22.047 1 98.56 422 TYR B CA 1
ATOM 7765 C C . TYR B 1 422 ? 1.01 15.258 21.719 1 98.56 422 TYR B C 1
ATOM 7767 O O . TYR B 1 422 ? 0.729 15 20.547 1 98.56 422 TYR B O 1
ATOM 7775 N N . SER B 1 423 ? 0.446 14.719 22.703 1 98.31 423 SER B N 1
ATOM 7776 C CA . SER B 1 423 ? -0.866 14.078 22.656 1 98.31 423 SER B CA 1
ATOM 7777 C C . SER B 1 423 ? -1.886 14.844 23.484 1 98.31 423 SER B C 1
ATOM 7779 O O . SER B 1 423 ? -1.666 15.094 24.672 1 98.31 423 SER B O 1
ATOM 7781 N N . PHE B 1 424 ? -2.926 15.32 22.859 1 98.56 424 PHE B N 1
ATOM 7782 C CA . PHE B 1 424 ? -4.039 15.898 23.594 1 98.56 424 PHE B CA 1
ATOM 7783 C C . PHE B 1 424 ? -4.953 14.805 24.141 1 98.56 424 PHE B C 1
ATOM 7785 O O . PHE B 1 424 ? -5.602 14.094 23.375 1 98.56 424 PHE B O 1
ATOM 7792 N N . ASP B 1 425 ? -5.039 14.742 25.438 1 97.44 425 ASP B N 1
ATOM 7793 C CA . ASP B 1 425 ? -5.676 13.594 26.078 1 97.44 425 ASP B CA 1
ATOM 7794 C C . ASP B 1 425 ? -6.836 14.039 26.969 1 97.44 425 ASP B C 1
ATOM 7796 O O . ASP B 1 425 ? -7.422 13.227 27.688 1 97.44 425 ASP B O 1
ATOM 7800 N N . PHE B 1 426 ? -7.234 15.281 26.938 1 97.31 426 PHE B N 1
ATOM 7801 C CA . PHE B 1 426 ? -8.273 15.789 27.828 1 97.31 426 PHE B CA 1
ATOM 7802 C C . PHE B 1 426 ? -9.656 15.523 27.25 1 97.31 426 PHE B C 1
ATOM 7804 O O . PHE B 1 426 ? -10 16.031 26.172 1 97.31 426 PHE B O 1
ATOM 7811 N N . LEU B 1 427 ? -10.43 14.773 28 1 95.31 427 LEU B N 1
ATOM 7812 C CA . LEU B 1 427 ? -11.805 14.523 27.594 1 95.31 427 LEU B CA 1
ATOM 7813 C C . LEU B 1 427 ? -12.703 15.703 27.953 1 95.31 427 LEU B C 1
ATOM 7815 O O . LEU B 1 427 ? -13.125 15.852 29.094 1 95.31 427 LEU B O 1
ATOM 7819 N N . SER B 1 428 ? -13.023 16.453 26.984 1 93.75 428 SER B N 1
ATOM 7820 C CA . SER B 1 428 ? -13.867 17.625 27.156 1 93.75 428 SER B CA 1
ATOM 7821 C C . SER B 1 428 ? -15.32 17.234 27.375 1 93.75 428 SER B C 1
ATOM 7823 O O . SER B 1 428 ? -15.727 16.125 27.047 1 93.75 428 SER B O 1
ATOM 7825 N N . LYS B 1 429 ? -16.078 18.188 27.875 1 90.94 429 LYS B N 1
ATOM 7826 C CA . LYS B 1 429 ? -17.5 17.969 28.078 1 90.94 429 LYS B CA 1
ATOM 7827 C C . LYS B 1 429 ? -18.219 17.734 26.75 1 90.94 429 LYS B C 1
ATOM 7829 O O . LYS B 1 429 ? -19.156 16.953 26.656 1 90.94 429 LYS B O 1
ATOM 7834 N N . VAL B 1 430 ? -17.719 18.469 25.781 1 90.88 430 VAL B N 1
ATOM 7835 C CA . VAL B 1 430 ? -18.297 18.344 24.453 1 90.88 430 VAL B CA 1
ATOM 7836 C C . VAL B 1 430 ? -17.172 18.203 23.406 1 90.88 430 VAL B C 1
ATOM 7838 O O . VAL B 1 430 ? -16.016 18.516 23.688 1 90.88 430 VAL B O 1
ATOM 7841 N N . SER B 1 431 ? -17.562 17.578 22.312 1 91.69 431 SER B N 1
ATOM 7842 C CA . SER B 1 431 ? -16.656 17.516 21.172 1 91.69 431 SER B CA 1
ATOM 7843 C C . SER B 1 431 ? -17.125 18.438 20.047 1 91.69 431 SER B C 1
ATOM 7845 O O . SER B 1 431 ? -18.328 18.656 19.891 1 91.69 431 SER B O 1
ATOM 7847 N N . ILE B 1 432 ? -16.188 18.969 19.281 1 87.38 432 ILE B N 1
ATOM 7848 C CA . ILE B 1 432 ? -16.484 19.875 18.172 1 87.38 432 ILE B CA 1
ATOM 7849 C C . ILE B 1 432 ? -17.141 19.094 17.031 1 87.38 432 ILE B C 1
ATOM 7851 O O . ILE B 1 432 ? -18.078 19.578 16.406 1 87.38 432 ILE B O 1
ATOM 7855 N N . ILE B 1 433 ? -16.609 17.891 16.828 1 88.88 433 ILE B N 1
ATOM 7856 C CA . ILE B 1 433 ? -17.109 17.047 15.75 1 88.88 433 ILE B CA 1
ATOM 7857 C C . ILE B 1 433 ? -17.953 15.922 16.328 1 88.88 433 ILE B C 1
ATOM 7859 O O . ILE B 1 433 ? -17.625 15.352 17.375 1 88.88 433 ILE B O 1
ATOM 7863 N N . GLY B 1 434 ? -19.062 15.695 15.688 1 86.56 434 GLY B N 1
ATOM 7864 C CA . GLY B 1 434 ? -19.906 14.586 16.094 1 86.56 434 GLY B CA 1
ATOM 7865 C C . GLY B 1 434 ? -19.516 13.266 15.461 1 86.56 434 GLY B C 1
ATOM 7866 O O . GLY B 1 434 ? -18.719 13.234 14.523 1 86.56 434 GLY B O 1
ATOM 7867 N N . ALA B 1 435 ? -19.938 12.195 16.094 1 90.81 435 ALA B N 1
ATOM 7868 C CA . ALA B 1 435 ? -19.766 10.844 15.555 1 90.81 435 ALA B CA 1
ATOM 7869 C C . ALA B 1 435 ? -21.047 10.039 15.672 1 90.81 435 ALA B C 1
ATOM 7871 O O . ALA B 1 435 ? -21.969 10.43 16.391 1 90.81 435 ALA B O 1
ATOM 7872 N N . SER B 1 436 ? -21.062 8.953 14.891 1 94.25 436 SER B N 1
ATOM 7873 C CA . SER B 1 436 ? -22.219 8.055 14.93 1 94.25 436 SER B CA 1
ATOM 7874 C C . SER B 1 436 ? -22.469 7.52 16.328 1 94.25 436 SER B C 1
ATOM 7876 O O . SER B 1 436 ? -21.516 7.312 17.094 1 94.25 436 SER B O 1
ATOM 7878 N N . ASP B 1 437 ? -23.703 7.164 16.656 1 93.25 437 ASP B N 1
ATOM 7879 C CA . ASP B 1 437 ? -24.172 6.875 18.016 1 93.25 437 ASP B CA 1
ATOM 7880 C C . ASP B 1 437 ? -23.516 5.617 18.562 1 93.25 437 ASP B C 1
ATOM 7882 O O . ASP B 1 437 ? -23.312 5.496 19.781 1 93.25 437 ASP B O 1
ATOM 7886 N N . PHE B 1 438 ? -23.172 4.691 17.734 1 94.62 438 PHE B N 1
ATOM 7887 C CA . PHE B 1 438 ? -22.641 3.424 18.234 1 94.62 438 PHE B CA 1
ATOM 7888 C C . PHE B 1 438 ? -21.172 3.561 18.609 1 94.62 438 PHE B C 1
ATOM 7890 O O . PHE B 1 438 ? -20.609 2.678 19.266 1 94.62 438 PHE B O 1
ATOM 7897 N N . LEU B 1 439 ? -20.547 4.684 18.25 1 96.38 439 LEU B N 1
ATOM 7898 C CA . LEU B 1 439 ? -19.141 4.918 18.562 1 96.38 439 LEU B CA 1
ATOM 7899 C C . LEU B 1 439 ? -19 5.473 19.984 1 96.38 439 LEU B C 1
ATOM 7901 O O . LEU B 1 439 ? -19.875 6.191 20.469 1 96.38 439 LEU B O 1
ATOM 7905 N N . PRO B 1 440 ? -17.922 5.145 20.609 1 93.56 440 PRO B N 1
ATOM 7906 C CA . PRO B 1 440 ? -17.719 5.613 21.984 1 93.56 440 PRO B CA 1
ATOM 7907 C C . PRO B 1 440 ? -17.344 7.094 22.047 1 93.56 440 PRO B C 1
ATOM 7909 O O . PRO B 1 440 ? -16.859 7.656 21.062 1 93.56 440 PRO B O 1
ATOM 7912 N N . ARG B 1 441 ? -17.594 7.633 23.188 1 92.25 441 ARG B N 1
ATOM 7913 C CA . ARG B 1 441 ? -17.062 8.969 23.469 1 92.25 441 ARG B CA 1
ATOM 7914 C C . ARG B 1 441 ? -15.547 8.93 23.641 1 92.25 441 ARG B C 1
ATOM 7916 O O . ARG B 1 441 ? -14.992 7.922 24.094 1 92.25 441 ARG B O 1
ATOM 7923 N N . GLY B 1 442 ? -14.859 9.969 23.266 1 94.44 442 GLY B N 1
ATOM 7924 C CA . GLY B 1 442 ? -13.422 10.102 23.422 1 94.44 442 GLY B CA 1
ATOM 7925 C C . GLY B 1 442 ? -12.906 11.484 23.094 1 94.44 442 GLY B C 1
ATOM 7926 O O . GLY B 1 442 ? -13.688 12.414 22.891 1 94.44 442 GLY B O 1
ATOM 7927 N N . VAL B 1 443 ? -11.609 11.664 23.219 1 97.06 443 VAL B N 1
ATOM 7928 C CA . VAL B 1 443 ? -10.953 12.906 22.844 1 97.06 443 VAL B CA 1
ATOM 7929 C C . VAL B 1 443 ? -10.883 13.008 21.312 1 97.06 443 VAL B C 1
ATOM 7931 O O . VAL B 1 443 ? -9.891 12.594 20.703 1 97.06 443 VAL B O 1
ATOM 7934 N N . MET B 1 444 ? -11.781 13.656 20.734 1 96.31 444 MET B N 1
ATOM 7935 C CA . MET B 1 444 ? -12.062 13.594 19.312 1 96.31 444 MET B CA 1
ATOM 7936 C C . MET B 1 444 ? -11.133 14.523 18.531 1 96.31 444 MET B C 1
ATOM 7938 O O . MET B 1 444 ? -10.5 15.406 19.109 1 96.31 444 MET B O 1
ATOM 7942 N N . HIS B 1 445 ? -11.125 14.273 17.234 1 97.12 445 HIS B N 1
ATOM 7943 C CA . HIS B 1 445 ? -10.438 15.141 16.297 1 97.12 445 HIS B CA 1
ATOM 7944 C C . HIS B 1 445 ? -10.859 16.594 16.469 1 97.12 445 HIS B C 1
ATOM 7946 O O . HIS B 1 445 ? -12.047 16.891 16.578 1 97.12 445 HIS B O 1
ATOM 7952 N N . ALA B 1 446 ? -9.906 17.516 16.625 1 95.81 446 ALA B N 1
ATOM 7953 C CA . ALA B 1 446 ? -10.094 18.969 16.641 1 95.81 446 ALA B CA 1
ATOM 7954 C C . ALA B 1 446 ? -10.547 19.438 18.031 1 95.81 446 ALA B C 1
ATOM 7956 O O . ALA B 1 446 ? -10.727 20.641 18.25 1 95.81 446 ALA B O 1
ATOM 7957 N N . ASP B 1 447 ? -10.688 18.547 18.984 1 96.12 447 ASP B N 1
ATOM 7958 C CA . ASP B 1 447 ? -11.211 18.969 20.281 1 96.12 447 ASP B CA 1
ATOM 7959 C C . ASP B 1 447 ? -10.344 20.062 20.906 1 96.12 447 ASP B C 1
ATOM 7961 O O . ASP B 1 447 ? -10.859 20.938 21.594 1 96.12 447 ASP B O 1
ATOM 7965 N N . GLU B 1 448 ? -9.086 20.031 20.734 1 95.69 448 GLU B N 1
ATOM 7966 C CA . GLU B 1 448 ? -8.195 20.969 21.406 1 95.69 448 GLU B CA 1
ATOM 7967 C C . GLU B 1 448 ? -8.344 22.375 20.828 1 95.69 448 GLU B C 1
ATOM 7969 O O . GLU B 1 448 ? -7.934 23.359 21.453 1 95.69 448 GLU B O 1
ATOM 7974 N N . ILE B 1 449 ? -8.938 22.484 19.641 1 95.19 449 ILE B N 1
ATOM 7975 C CA . ILE B 1 449 ? -9.086 23.781 19 1 95.19 449 ILE B CA 1
ATOM 7976 C C . ILE B 1 449 ? -10.031 24.656 19.812 1 95.19 449 ILE B C 1
ATOM 7978 O O . ILE B 1 449 ? -9.906 25.891 19.812 1 95.19 449 ILE B O 1
ATOM 7982 N N . MET B 1 450 ? -10.992 24.078 20.562 1 93.25 450 MET B N 1
ATOM 7983 C CA . MET B 1 450 ? -11.953 24.859 21.328 1 93.25 450 MET B CA 1
ATOM 7984 C C . MET B 1 450 ? -11.258 25.609 22.469 1 93.25 450 MET B C 1
ATOM 7986 O O . MET B 1 450 ? -11.82 26.547 23.031 1 93.25 450 MET B O 1
ATOM 7990 N N . TYR B 1 451 ? -10 25.219 22.703 1 94.38 451 TYR B N 1
ATOM 7991 C CA . TYR B 1 451 ? -9.25 25.891 23.766 1 94.38 451 TYR B CA 1
ATOM 7992 C C . TYR B 1 451 ? -8.312 26.938 23.188 1 94.38 451 TYR B C 1
ATOM 7994 O O . TYR B 1 451 ? -7.707 27.719 23.938 1 94.38 451 TYR B O 1
ATOM 8002 N N . LEU B 1 452 ? -8.172 27 21.891 1 94.62 452 LEU B N 1
ATOM 8003 C CA . LEU B 1 452 ? -7.293 27.969 21.234 1 94.62 452 LEU B CA 1
ATOM 8004 C C . LEU B 1 452 ? -8.086 29.141 20.672 1 94.62 452 LEU B C 1
ATOM 8006 O O . LEU B 1 452 ? -7.613 30.281 20.688 1 94.62 452 LEU B O 1
ATOM 8010 N N . PHE B 1 453 ? -9.211 28.891 20.203 1 92.12 453 PHE B N 1
ATOM 8011 C CA . PHE B 1 453 ? -10.008 29.922 19.547 1 92.12 453 PHE B CA 1
ATOM 8012 C C . PHE B 1 453 ? -11.328 30.125 20.281 1 92.12 453 PHE B C 1
ATOM 8014 O O . PHE B 1 453 ? -11.773 29.266 21.031 1 92.12 453 PHE B O 1
ATOM 8021 N N . THR B 1 454 ? -11.875 31.312 20.031 1 84.81 454 THR B N 1
ATOM 8022 C CA . THR B 1 454 ? -13.172 31.625 20.609 1 84.81 454 THR B CA 1
ATOM 8023 C C . THR B 1 454 ? -14.289 30.922 19.859 1 84.81 454 THR B C 1
ATOM 8025 O O . THR B 1 454 ? -14.5 31.172 18.672 1 84.81 454 THR B O 1
ATOM 8028 N N . MET B 1 455 ? -14.867 30 20.547 1 82.38 455 MET B N 1
ATOM 8029 C CA . MET B 1 455 ? -16.016 29.266 20.016 1 82.38 455 MET B CA 1
ATOM 8030 C C . MET B 1 455 ? -17.188 29.312 20.969 1 82.38 455 MET B C 1
ATOM 8032 O O . MET B 1 455 ? -17.016 29.594 22.156 1 82.38 455 MET B O 1
ATOM 8036 N N . PRO B 1 456 ? -18.375 29.188 20.422 1 82.5 456 PRO B N 1
ATOM 8037 C CA . PRO B 1 456 ? -19.562 29.234 21.297 1 82.5 456 PRO B CA 1
ATOM 8038 C C . PRO B 1 456 ? -19.734 27.953 22.109 1 82.5 456 PRO B C 1
ATOM 8040 O O . PRO B 1 456 ? -20.797 27.328 22.047 1 82.5 456 PRO B O 1
ATOM 8043 N N . ILE B 1 457 ? -18.781 27.578 22.766 1 85.94 457 ILE B N 1
ATOM 8044 C CA . ILE B 1 457 ? -18.75 26.422 23.641 1 85.94 457 ILE B CA 1
ATOM 8045 C C . ILE B 1 457 ? -18.391 26.844 25.062 1 85.94 457 ILE B C 1
ATOM 8047 O O . ILE B 1 457 ? -17.297 27.391 25.297 1 85.94 457 ILE B O 1
ATOM 8051 N N . PRO B 1 458 ? -19.328 26.656 25.984 1 86.81 458 PRO B N 1
ATOM 8052 C CA . PRO B 1 458 ? -19.016 27.031 27.375 1 86.81 458 PRO B CA 1
ATOM 8053 C C . PRO B 1 458 ? -17.953 26.125 28 1 86.81 458 PRO B C 1
ATOM 8055 O O . PRO B 1 458 ? -17.969 24.906 27.797 1 86.81 458 PRO B O 1
ATOM 8058 N N . HIS B 1 459 ? -17 26.781 28.688 1 91.12 459 HIS B N 1
ATOM 8059 C CA . HIS B 1 459 ? -15.938 26.047 29.359 1 91.12 459 HIS B CA 1
ATOM 8060 C C . HIS B 1 459 ? -16.078 26.141 30.875 1 91.12 459 HIS B C 1
ATOM 8062 O O . HIS B 1 459 ? -16.422 27.203 31.406 1 91.12 459 HIS B O 1
ATOM 8068 N N . ASN B 1 460 ? -15.953 25.016 31.578 1 92.5 460 ASN B N 1
ATOM 8069 C CA . ASN B 1 460 ? -15.836 25.062 33.031 1 92.5 460 ASN B CA 1
ATOM 8070 C C . ASN B 1 460 ? -14.469 25.578 33.469 1 92.5 460 ASN B C 1
ATOM 8072 O O . ASN B 1 460 ? -13.641 25.938 32.625 1 92.5 460 ASN B O 1
ATOM 8076 N N . GLU B 1 461 ? -14.273 25.688 34.75 1 93 461 GLU B N 1
ATOM 8077 C CA . GLU B 1 461 ? -13.062 26.312 35.25 1 93 461 GLU B CA 1
ATOM 8078 C C . GLU B 1 461 ? -11.82 25.516 34.875 1 93 461 GLU B C 1
ATOM 8080 O O . GLU B 1 461 ? -10.781 26.094 34.531 1 93 461 GLU B O 1
ATOM 8085 N N . THR B 1 462 ? -11.93 24.219 34.938 1 94.19 462 THR B N 1
ATOM 8086 C CA . THR B 1 462 ? -10.82 23.359 34.531 1 94.19 462 THR B CA 1
ATOM 8087 C C . THR B 1 462 ? -10.461 23.562 33.062 1 94.19 462 THR B C 1
ATOM 8089 O O . THR B 1 462 ? -9.281 23.641 32.719 1 94.19 462 THR B O 1
ATOM 8092 N N . GLU B 1 463 ? -11.43 23.672 32.25 1 95 463 GLU B N 1
ATOM 8093 C CA . GLU B 1 463 ? -11.242 23.859 30.828 1 95 463 GLU B CA 1
ATOM 8094 C C . GLU B 1 463 ? -10.664 25.25 30.516 1 95 463 GLU B C 1
ATOM 8096 O O . GLU B 1 463 ? -9.852 25.391 29.609 1 95 463 GLU B O 1
ATOM 8101 N N . LYS B 1 464 ? -11.094 26.219 31.281 1 92.62 464 LYS B N 1
ATOM 8102 C CA . LYS B 1 464 ? -10.531 27.562 31.094 1 92.62 464 LYS B CA 1
ATOM 8103 C C . LYS B 1 464 ? -9.039 27.578 31.406 1 92.62 464 LYS B C 1
ATOM 8105 O O . LYS B 1 464 ? -8.258 28.203 30.688 1 92.62 464 LYS B O 1
ATOM 8110 N N . GLU B 1 465 ? -8.742 26.906 32.5 1 94.19 465 GLU B N 1
ATOM 8111 C CA . GLU B 1 465 ? -7.336 26.828 32.875 1 94.19 465 GLU B CA 1
ATOM 8112 C C . GLU B 1 465 ? -6.52 26.094 31.812 1 94.19 465 GLU B C 1
ATOM 8114 O O . GLU B 1 465 ? -5.383 26.469 31.516 1 94.19 465 GLU B O 1
ATOM 8119 N N . LEU B 1 466 ? -7.082 25 31.328 1 95.69 466 LEU B N 1
ATOM 8120 C CA . LEU B 1 466 ? -6.441 24.281 30.234 1 95.69 466 LEU B CA 1
ATOM 8121 C C . LEU B 1 466 ? -6.203 25.188 29.047 1 95.69 466 LEU B C 1
ATOM 8123 O O . LEU B 1 466 ? -5.113 25.188 28.453 1 95.69 466 LEU B O 1
ATOM 8127 N N . GLY B 1 467 ? -7.195 25.953 28.672 1 94.75 467 GLY B N 1
ATOM 8128 C CA . GLY B 1 467 ? -7.07 26.891 27.562 1 94.75 467 GLY B CA 1
ATOM 8129 C C . GLY B 1 467 ? -5.965 27.906 27.766 1 94.75 467 GLY B C 1
ATOM 8130 O O . GLY B 1 467 ? -5.199 28.203 26.844 1 94.75 467 GLY B O 1
ATOM 8131 N N . LYS B 1 468 ? -5.879 28.469 28.984 1 93.94 468 LYS B N 1
ATOM 8132 C CA . LYS B 1 468 ? -4.84 29.438 29.297 1 93.94 468 LYS B CA 1
ATOM 8133 C C . LYS B 1 468 ? -3.447 28.828 29.156 1 93.94 468 LYS B C 1
ATOM 8135 O O . LYS B 1 468 ? -2.537 29.469 28.625 1 93.94 468 LYS B O 1
ATOM 8140 N N . LYS B 1 469 ? -3.312 27.594 29.641 1 96.25 469 LYS B N 1
ATOM 8141 C CA . LYS B 1 469 ? -2.023 26.922 29.516 1 96.25 469 LYS B CA 1
ATOM 8142 C C . LYS B 1 469 ? -1.666 26.656 28.062 1 96.25 469 LYS B C 1
ATOM 8144 O O . LYS B 1 469 ? -0.515 26.828 27.656 1 96.25 469 LYS B O 1
ATOM 8149 N N . MET B 1 470 ? -2.617 26.188 27.266 1 97.25 470 MET B N 1
ATOM 8150 C CA . MET B 1 470 ? -2.361 25.891 25.875 1 97.25 470 MET B CA 1
ATOM 8151 C C . MET B 1 470 ? -1.981 27.156 25.094 1 97.25 470 MET B C 1
ATOM 8153 O O . MET B 1 470 ? -1.019 27.141 24.328 1 97.25 470 MET B O 1
ATOM 8157 N N . ILE B 1 471 ? -2.691 28.281 25.359 1 95.75 471 ILE B N 1
ATOM 8158 C CA . ILE B 1 471 ? -2.398 29.531 24.688 1 95.75 471 ILE B CA 1
ATOM 8159 C C . ILE B 1 471 ? -0.995 30 25.062 1 95.75 471 ILE B C 1
ATOM 8161 O O . ILE B 1 471 ? -0.259 30.516 24.219 1 95.75 471 ILE B O 1
ATOM 8165 N N . GLU B 1 472 ? -0.658 29.844 26.281 1 95.81 472 GLU B N 1
ATOM 8166 C CA . GLU B 1 472 ? 0.678 30.219 26.734 1 95.81 472 GLU B CA 1
ATOM 8167 C C . GLU B 1 472 ? 1.756 29.453 25.969 1 95.81 472 GLU B C 1
ATOM 8169 O O . GLU B 1 472 ? 2.734 30.047 25.5 1 95.81 472 GLU B O 1
ATOM 8174 N N . ILE B 1 473 ? 1.6 28.141 25.812 1 97.75 473 ILE B N 1
ATOM 8175 C CA . ILE B 1 473 ? 2.584 27.312 25.141 1 97.75 473 ILE B CA 1
ATOM 8176 C C . ILE B 1 473 ? 2.654 27.703 23.656 1 97.75 473 ILE B C 1
ATOM 8178 O O . ILE B 1 473 ? 3.744 27.844 23.109 1 97.75 473 ILE B O 1
ATOM 8182 N N . TRP B 1 474 ? 1.535 27.828 22.969 1 98.25 474 TRP B N 1
ATOM 8183 C CA . TRP B 1 474 ? 1.487 28.156 21.547 1 98.25 474 TRP B CA 1
ATOM 8184 C C . TRP B 1 474 ? 2.146 29.5 21.266 1 98.25 474 TRP B C 1
ATOM 8186 O O . TRP B 1 474 ? 2.918 29.641 20.312 1 98.25 474 TRP B O 1
ATOM 8196 N N . THR B 1 475 ? 1.86 30.531 22.109 1 97.25 475 THR B N 1
ATOM 8197 C CA . THR B 1 475 ? 2.416 31.859 21.891 1 97.25 475 THR B CA 1
ATOM 8198 C C . THR B 1 475 ? 3.893 31.906 22.281 1 97.25 475 THR B C 1
ATOM 8200 O O . THR B 1 475 ? 4.688 32.594 21.625 1 97.25 475 THR B O 1
ATOM 8203 N N . THR B 1 476 ? 4.293 31.156 23.359 1 98.06 476 THR B N 1
ATOM 8204 C CA . THR B 1 476 ? 5.703 31.062 23.719 1 98.06 476 THR B CA 1
ATOM 8205 C C . THR B 1 476 ? 6.508 30.406 22.594 1 98.06 476 THR B C 1
ATOM 8207 O O . THR B 1 476 ? 7.602 30.875 22.266 1 98.06 476 THR B O 1
ATOM 8210 N N . PHE B 1 477 ? 5.938 29.344 22.062 1 98.56 477 PHE B N 1
ATOM 8211 C CA . PHE B 1 477 ? 6.605 28.672 20.938 1 98.56 477 PHE B CA 1
ATOM 8212 C C . PHE B 1 477 ? 6.754 29.609 19.75 1 98.56 477 PHE B C 1
ATOM 8214 O O . PHE B 1 477 ? 7.789 29.609 19.094 1 98.56 477 PHE B O 1
ATOM 8221 N N . ALA B 1 478 ? 5.734 30.359 19.422 1 98.31 478 ALA B N 1
ATOM 8222 C CA . ALA B 1 478 ? 5.789 31.328 18.328 1 98.31 478 ALA B CA 1
ATOM 8223 C C . ALA B 1 478 ? 6.867 32.375 18.562 1 98.31 478 ALA B C 1
ATOM 8225 O O . ALA B 1 478 ? 7.488 32.875 17.625 1 98.31 478 ALA B O 1
ATOM 8226 N N . THR B 1 479 ? 7.102 32.688 19.797 1 97.31 479 THR B N 1
ATOM 8227 C CA . THR B 1 479 ? 8.031 33.75 20.172 1 97.31 479 THR B CA 1
ATOM 8228 C C . THR B 1 479 ? 9.461 33.25 20.203 1 97.31 479 THR B C 1
ATOM 8230 O O . THR B 1 479 ? 10.383 33.906 19.734 1 97.31 479 THR B O 1
ATOM 8233 N N . TYR B 1 480 ? 9.648 31.984 20.719 1 97.5 480 TYR B N 1
ATOM 8234 C CA . TYR B 1 480 ? 11.008 31.578 21.062 1 97.5 480 TYR B CA 1
ATOM 8235 C C . TYR B 1 480 ? 11.414 30.328 20.266 1 97.5 480 TYR B C 1
ATOM 8237 O O . TYR B 1 480 ? 12.586 29.953 20.25 1 97.5 480 TYR B O 1
ATOM 8245 N N . GLY B 1 481 ? 10.43 29.703 19.594 1 97.75 481 GLY B N 1
ATOM 8246 C CA . GLY B 1 481 ? 10.727 28.469 18.906 1 97.75 481 GLY B CA 1
ATOM 8247 C C . GLY B 1 481 ? 10.812 27.266 19.828 1 97.75 481 GLY B C 1
ATOM 8248 O O . GLY B 1 481 ? 11.195 26.172 19.391 1 97.75 481 GLY B O 1
ATOM 8249 N N . GLU B 1 482 ? 10.492 27.484 21.109 1 97.81 482 GLU B N 1
ATOM 8250 C CA . GLU B 1 482 ? 10.445 26.469 22.141 1 97.81 482 GLU B CA 1
ATOM 8251 C C . GLU B 1 482 ? 9.203 26.625 23.016 1 97.81 482 GLU B C 1
ATOM 8253 O O . GLU B 1 482 ? 8.812 27.734 23.344 1 97.81 482 GLU B O 1
ATOM 8258 N N . PRO B 1 483 ? 8.578 25.453 23.375 1 98.12 483 PRO B N 1
ATOM 8259 C CA . PRO B 1 483 ? 7.367 25.578 24.203 1 98.12 483 PRO B CA 1
ATOM 8260 C C . PRO B 1 483 ? 7.664 26.062 25.609 1 98.12 483 PRO B C 1
ATOM 8262 O O . PRO B 1 483 ? 6.84 26.766 26.219 1 98.12 483 PRO B O 1
ATOM 8265 N N . THR B 1 484 ? 8.797 25.641 26.172 1 97.94 484 THR B N 1
ATOM 8266 C CA . THR B 1 484 ? 9.219 26.047 27.5 1 97.94 484 THR B CA 1
ATOM 8267 C C . THR B 1 484 ? 10.688 26.469 27.5 1 97.94 484 THR B C 1
ATOM 8269 O O . THR B 1 484 ? 11.531 25.766 28.062 1 97.94 484 THR B O 1
ATOM 8272 N N . PRO B 1 485 ? 10.969 27.641 26.969 1 96.94 485 PRO B N 1
ATOM 8273 C CA . PRO B 1 485 ? 12.367 28.078 26.859 1 96.94 485 PRO B CA 1
ATOM 8274 C C . PRO B 1 485 ? 13 28.344 28.234 1 96.94 485 PRO B C 1
ATOM 8276 O O . PRO B 1 485 ? 12.305 28.734 29.172 1 96.94 485 PRO B O 1
ATOM 8279 N N . GLU B 1 486 ? 14.273 28.172 28.25 1 94.19 486 GLU B N 1
ATOM 8280 C CA . GLU B 1 486 ? 15.016 28.469 29.469 1 94.19 486 GLU B CA 1
ATOM 8281 C C . GLU B 1 486 ? 14.93 29.953 29.797 1 94.19 486 GLU B C 1
ATOM 8283 O O . GLU B 1 486 ? 15 30.812 28.906 1 94.19 486 GLU B O 1
ATOM 8288 N N . GLY B 1 487 ? 14.719 30.281 31 1 93.94 487 GLY B N 1
ATOM 8289 C CA . GLY B 1 487 ? 14.727 31.656 31.469 1 93.94 487 GLY B CA 1
ATOM 8290 C C . GLY B 1 487 ? 13.367 32.312 31.375 1 93.94 487 GLY B C 1
ATOM 8291 O O . GLY B 1 487 ? 13.188 33.438 31.828 1 93.94 487 GLY B O 1
ATOM 8292 N N . VAL B 1 488 ? 12.445 31.719 30.734 1 94.56 488 VAL B N 1
ATOM 8293 C CA . VAL B 1 488 ? 11.102 32.281 30.609 1 94.56 488 VAL B CA 1
ATOM 8294 C C . VAL B 1 488 ? 10.188 31.625 31.656 1 94.56 488 VAL B C 1
ATOM 8296 O O . VAL B 1 488 ? 10.109 30.406 31.75 1 94.56 488 VAL B O 1
ATOM 8299 N N . GLN B 1 489 ? 9.539 32.469 32.469 1 93.56 489 GLN B N 1
ATOM 8300 C CA . GLN B 1 489 ? 8.602 31.953 33.469 1 93.56 489 GLN B CA 1
ATOM 8301 C C . GLN B 1 489 ? 7.289 31.5 32.812 1 93.56 489 GLN B C 1
ATOM 8303 O O . GLN B 1 489 ? 6.625 32.281 32.125 1 93.56 489 GLN B O 1
ATOM 8308 N N . MET B 1 490 ? 6.898 30.297 33.062 1 94.69 490 MET B N 1
ATOM 8309 C CA . MET B 1 490 ? 5.66 29.75 32.5 1 94.69 490 MET B CA 1
ATOM 8310 C C . MET B 1 490 ? 4.562 29.734 33.562 1 94.69 490 MET B C 1
ATOM 8312 O O . MET B 1 490 ? 4.852 29.734 34.781 1 94.69 490 MET B O 1
ATOM 8316 N N . ARG B 1 491 ? 3.404 29.703 33.094 1 93.12 491 ARG B N 1
ATOM 8317 C CA . ARG B 1 491 ? 2.26 29.531 33.969 1 93.12 491 ARG B CA 1
ATOM 8318 C C . ARG B 1 491 ? 2.408 28.281 34.844 1 93.12 491 ARG B C 1
ATOM 8320 O O . ARG B 1 491 ? 2.93 27.266 34.375 1 93.12 491 ARG B O 1
ATOM 8327 N N . GLU B 1 492 ? 1.815 28.391 36.062 1 93.75 492 GLU B N 1
ATOM 8328 C CA . GLU B 1 492 ? 1.828 27.234 36.969 1 93.75 492 GLU B CA 1
ATOM 8329 C C . GLU B 1 492 ? 1.114 26.031 36.344 1 93.75 492 GLU B C 1
ATOM 8331 O O . GLU B 1 492 ? 0.064 26.203 35.719 1 93.75 492 GLU B O 1
ATOM 8336 N N . GLY B 1 493 ? 1.689 24.844 36.531 1 93.81 493 GLY B N 1
ATOM 8337 C CA . GLY B 1 493 ? 1.066 23.625 36.031 1 93.81 493 GLY B CA 1
ATOM 8338 C C . GLY B 1 493 ? 1.604 23.203 34.688 1 93.81 493 GLY B C 1
ATOM 8339 O O . GLY B 1 493 ? 1.293 22.109 34.188 1 93.81 493 GLY B O 1
ATOM 8340 N N . ILE B 1 494 ? 2.4 24.062 34 1 96.06 494 ILE B N 1
ATOM 8341 C CA . ILE B 1 494 ? 3.053 23.703 32.75 1 96.06 494 ILE B CA 1
ATOM 8342 C C . ILE B 1 494 ? 4.441 23.125 33.062 1 96.06 494 ILE B C 1
ATOM 8344 O O . ILE B 1 494 ? 5.34 23.859 33.469 1 96.06 494 ILE B O 1
ATOM 8348 N N . PRO B 1 495 ? 4.629 21.844 32.875 1 96.19 495 PRO B N 1
ATOM 8349 C CA . PRO B 1 495 ? 5.969 21.281 33.062 1 96.19 495 PRO B CA 1
ATOM 8350 C C . PRO B 1 495 ? 6.926 21.625 31.938 1 96.19 495 PRO B C 1
ATOM 8352 O O . PRO B 1 495 ? 6.492 22.109 30.891 1 96.19 495 PRO B O 1
ATOM 8355 N N . LYS B 1 496 ? 8.195 21.344 32.219 1 96.44 496 LYS B N 1
ATOM 8356 C CA . LYS B 1 496 ? 9.164 21.453 31.125 1 96.44 496 LYS B CA 1
ATOM 8357 C C . LYS B 1 496 ? 8.82 20.516 29.969 1 96.44 496 LYS B C 1
ATOM 8359 O O . LYS B 1 496 ? 8.523 19.344 30.188 1 96.44 496 LYS B O 1
ATOM 8364 N N . TRP B 1 497 ? 8.773 21.062 28.828 1 97.81 497 TRP B N 1
ATOM 8365 C CA . TRP B 1 497 ? 8.492 20.297 27.609 1 97.81 497 TRP B CA 1
ATOM 8366 C C . TRP B 1 497 ? 9.773 19.938 26.875 1 97.81 497 TRP B C 1
ATOM 8368 O O . TRP B 1 497 ? 10.344 20.781 26.172 1 97.81 497 TRP B O 1
ATOM 8378 N N . PRO B 1 498 ? 10.242 18.688 26.938 1 96.19 498 PRO B N 1
ATOM 8379 C CA . PRO B 1 498 ? 11.508 18.312 26.297 1 96.19 498 PRO B CA 1
ATOM 8380 C C . PRO B 1 498 ? 11.391 18.172 24.781 1 96.19 498 PRO B C 1
ATOM 8382 O O . PRO B 1 498 ? 10.352 17.734 24.281 1 96.19 498 PRO B O 1
ATOM 8385 N N . PRO B 1 499 ? 12.477 18.562 24.047 1 97.19 499 PRO B N 1
ATOM 8386 C CA . PRO B 1 499 ? 12.5 18.188 22.641 1 97.19 499 PRO B CA 1
ATOM 8387 C C . PRO B 1 499 ? 12.508 16.672 22.438 1 97.19 499 PRO B C 1
ATOM 8389 O O . PRO B 1 499 ? 13.07 15.938 23.25 1 97.19 499 PRO B O 1
ATOM 8392 N N . TYR B 1 500 ? 11.938 16.281 21.375 1 96.75 500 TYR B N 1
ATOM 8393 C CA . TYR B 1 500 ? 11.891 14.844 21.078 1 96.75 500 TYR B CA 1
ATOM 8394 C C . TYR B 1 500 ? 13.273 14.328 20.688 1 96.75 500 TYR B C 1
ATOM 8396 O O . TYR B 1 500 ? 14.008 15 19.953 1 96.75 500 TYR B O 1
ATOM 8404 N N . THR B 1 501 ? 13.656 13.148 21.188 1 93.44 501 THR B N 1
ATOM 8405 C CA . THR B 1 501 ? 14.859 12.43 20.781 1 93.44 501 THR B CA 1
ATOM 8406 C C . THR B 1 501 ? 14.562 10.953 20.562 1 93.44 501 THR B C 1
ATOM 8408 O O . THR B 1 501 ? 13.617 10.414 21.141 1 93.44 501 THR B O 1
ATOM 8411 N N . HIS B 1 502 ? 15.344 10.305 19.75 1 84.94 502 HIS B N 1
ATOM 8412 C CA . HIS B 1 502 ? 15.164 8.883 19.469 1 84.94 502 HIS B CA 1
ATOM 8413 C C . HIS B 1 502 ? 15.453 8.047 20.719 1 84.94 502 HIS B C 1
ATOM 8415 O O . HIS B 1 502 ? 14.891 6.961 20.875 1 84.94 502 HIS B O 1
ATOM 8421 N N . GLU B 1 503 ? 16.266 8.555 21.562 1 84.31 503 GLU B N 1
ATOM 8422 C CA . GLU B 1 503 ? 16.688 7.809 22.75 1 84.31 503 GLU B CA 1
ATOM 8423 C C . GLU B 1 503 ? 15.609 7.855 23.828 1 84.31 503 GLU B C 1
ATOM 8425 O O . GLU B 1 503 ? 15.211 6.816 24.359 1 84.31 503 GLU B O 1
ATOM 8430 N N . LYS B 1 504 ? 15.117 9.094 24.109 1 89.81 504 LYS B N 1
ATOM 8431 C CA . LYS B 1 504 ? 14.203 9.25 25.234 1 89.81 504 LYS B CA 1
ATOM 8432 C C . LYS B 1 504 ? 12.75 9.125 24.797 1 89.81 504 LYS B C 1
ATOM 8434 O O . LYS B 1 504 ? 11.891 8.695 25.562 1 89.81 504 LYS B O 1
ATOM 8439 N N . LYS B 1 505 ? 12.438 9.555 23.531 1 92.56 505 LYS B N 1
ATOM 8440 C CA . LYS B 1 505 ? 11.117 9.484 22.922 1 92.56 505 LYS B CA 1
ATOM 8441 C C . LYS B 1 505 ? 10.07 10.195 23.766 1 92.56 505 LYS B C 1
ATOM 8443 O O . LYS B 1 505 ? 8.953 9.703 23.938 1 92.56 505 LYS B O 1
ATOM 8448 N N . GLU B 1 506 ? 10.453 11.25 24.422 1 95.69 506 GLU B N 1
ATOM 8449 C CA . GLU B 1 506 ? 9.578 11.992 25.328 1 95.69 506 GLU B CA 1
ATOM 8450 C C . GLU B 1 506 ? 8.641 12.914 24.562 1 95.69 506 GLU B C 1
ATOM 8452 O O . GLU B 1 506 ? 9.023 13.508 23.547 1 95.69 506 GLU B O 1
ATOM 8457 N N . PHE B 1 507 ? 7.422 13.008 24.984 1 96.88 507 PHE B N 1
ATOM 8458 C CA . PHE B 1 507 ? 6.418 13.906 24.438 1 96.88 507 PHE B CA 1
ATOM 8459 C C . PHE B 1 507 ? 5.473 14.398 25.531 1 96.88 507 PHE B C 1
ATOM 8461 O O . PHE B 1 507 ? 5.488 13.891 26.641 1 96.88 507 PHE B O 1
ATOM 8468 N N . MET B 1 508 ? 4.746 15.43 25.281 1 98 508 MET B N 1
ATOM 8469 C CA . MET B 1 508 ? 3.857 16.016 26.266 1 98 508 MET B CA 1
ATOM 8470 C C . MET B 1 508 ? 2.443 15.469 26.141 1 98 508 MET B C 1
ATOM 8472 O O . MET B 1 508 ? 1.843 15.547 25.062 1 98 508 MET B O 1
ATOM 8476 N N . ALA B 1 509 ? 1.945 14.828 27.141 1 97.44 509 ALA B N 1
ATOM 8477 C CA . ALA B 1 509 ? 0.531 14.484 27.25 1 97.44 509 ALA B CA 1
ATOM 8478 C C . ALA B 1 509 ? -0.268 15.609 27.891 1 97.44 509 ALA B C 1
ATOM 8480 O O . ALA B 1 509 ? -0.085 15.914 29.078 1 97.44 509 ALA B O 1
ATOM 8481 N N . ILE B 1 510 ? -1.09 16.234 27.125 1 97.94 510 ILE B N 1
ATOM 8482 C CA . ILE B 1 510 ? -1.901 17.359 27.594 1 97.94 510 ILE B CA 1
ATOM 8483 C C . ILE B 1 510 ? -3.234 16.844 28.125 1 97.94 510 ILE B C 1
ATOM 8485 O O . ILE B 1 510 ? -4.078 16.375 27.359 1 97.94 510 ILE B O 1
ATOM 8489 N N . ASN B 1 511 ? -3.398 16.891 29.312 1 95.62 511 ASN B N 1
ATOM 8490 C CA . ASN B 1 511 ? -4.586 16.5 30.062 1 95.62 511 ASN B CA 1
ATOM 8491 C C . ASN B 1 511 ? -4.871 17.453 31.219 1 95.62 511 ASN B C 1
ATOM 8493 O O . ASN B 1 511 ? -4.371 18.578 31.234 1 95.62 511 ASN B O 1
ATOM 8497 N N . LYS B 1 512 ? -5.793 17.062 32.156 1 93.19 512 LYS B N 1
ATOM 8498 C CA . LYS B 1 512 ? -6.023 17.922 33.312 1 93.19 512 LYS B CA 1
ATOM 8499 C C . LYS B 1 512 ? -4.711 18.25 34 1 93.19 512 LYS B C 1
ATOM 8501 O O . LYS B 1 512 ? -4.461 19.422 34.344 1 93.19 512 LYS B O 1
ATOM 8506 N N . TYR B 1 513 ? -3.959 17.25 34.219 1 93.94 513 TYR B N 1
ATOM 8507 C CA . TYR B 1 513 ? -2.58 17.391 34.656 1 93.94 513 TYR B CA 1
ATOM 8508 C C . TYR B 1 513 ? -1.602 16.984 33.562 1 93.94 513 TYR B C 1
ATOM 8510 O O . TYR B 1 513 ? -1.56 15.828 33.156 1 93.94 513 TYR B O 1
ATOM 8518 N N . TRP B 1 514 ? -0.824 18 33.094 1 96.31 514 TRP B N 1
ATOM 8519 C CA . TRP B 1 514 ? 0.122 17.75 32 1 96.31 514 TRP B CA 1
ATOM 8520 C C . TRP B 1 514 ? 1.278 16.875 32.469 1 96.31 514 TRP B C 1
ATOM 8522 O O . TRP B 1 514 ? 1.723 17 33.625 1 96.31 514 TRP B O 1
ATOM 8532 N N . SER B 1 515 ? 1.743 15.945 31.656 1 95.38 515 SER B N 1
ATOM 8533 C CA . SER B 1 515 ? 2.857 15.078 32.031 1 95.38 515 SER B CA 1
ATOM 8534 C C . SER B 1 515 ? 3.688 14.703 30.797 1 95.38 515 SER B C 1
ATOM 8536 O O . SER B 1 515 ? 3.176 14.688 29.672 1 95.38 515 SER B O 1
ATOM 8538 N N . VAL B 1 516 ? 4.93 14.508 31 1 96.06 516 VAL B N 1
ATOM 8539 C CA . VAL B 1 516 ? 5.82 13.992 29.969 1 96.06 516 VAL B CA 1
ATOM 8540 C C . VAL B 1 516 ? 5.723 12.469 29.906 1 96.06 516 VAL B C 1
ATOM 8542 O O . VAL B 1 516 ? 5.785 11.797 30.938 1 96.06 516 VAL B O 1
ATOM 8545 N N . ARG B 1 517 ? 5.445 11.977 28.734 1 94.31 517 ARG B N 1
ATOM 8546 C CA . ARG B 1 517 ? 5.402 10.539 28.484 1 94.31 517 ARG B CA 1
ATOM 8547 C C . ARG B 1 517 ? 6.449 10.125 27.453 1 94.31 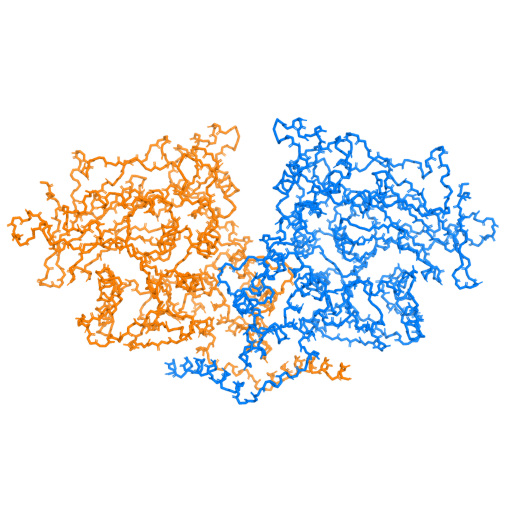517 ARG B C 1
ATOM 8549 O O . ARG B 1 517 ? 7.133 10.977 26.891 1 94.31 517 ARG B O 1
ATOM 8556 N N . ASN B 1 518 ? 6.637 8.773 27.359 1 91.5 518 ASN B N 1
ATOM 8557 C CA . ASN B 1 518 ? 7.629 8.258 26.422 1 91.5 518 ASN B CA 1
ATOM 8558 C C . ASN B 1 518 ? 7.004 7.289 25.422 1 91.5 518 ASN B C 1
ATOM 8560 O O . ASN B 1 518 ? 6.023 6.613 25.75 1 91.5 518 ASN B O 1
ATOM 8564 N N . ASP B 1 519 ? 7.496 7.27 24.266 1 89.12 519 ASP B N 1
ATOM 8565 C CA . ASP B 1 519 ? 7.168 6.309 23.219 1 89.12 519 ASP B CA 1
ATOM 8566 C C . ASP B 1 519 ? 5.707 6.434 22.797 1 89.12 519 ASP B C 1
ATOM 8568 O O . ASP B 1 519 ? 4.852 5.68 23.25 1 89.12 519 ASP B O 1
ATOM 8572 N N . TYR B 1 520 ? 5.465 7.191 21.844 1 94.38 520 TYR B N 1
ATOM 8573 C CA . TYR B 1 520 ? 4.113 7.508 21.406 1 94.38 520 TYR B CA 1
ATOM 8574 C C . TYR B 1 520 ? 3.459 6.305 20.734 1 94.38 520 TYR B C 1
ATOM 8576 O O . TYR B 1 520 ? 2.24 6.27 20.562 1 94.38 520 TYR B O 1
ATOM 8584 N N . THR B 1 521 ? 4.207 5.227 20.312 1 90.5 521 THR B N 1
ATOM 8585 C CA . THR B 1 521 ? 3.609 4.051 19.688 1 90.5 521 THR B CA 1
ATOM 8586 C C . THR B 1 521 ? 2.668 3.346 20.656 1 90.5 521 THR B C 1
ATOM 8588 O O . THR B 1 521 ? 1.785 2.594 20.25 1 90.5 521 THR B O 1
ATOM 8591 N N . LEU B 1 522 ? 2.83 3.6 21.906 1 89.12 522 LEU B N 1
ATOM 8592 C CA . LEU B 1 522 ? 1.95 3.021 22.922 1 89.12 522 LEU B CA 1
ATOM 8593 C C . LEU B 1 522 ? 0.542 3.6 22.812 1 89.12 522 LEU B C 1
ATOM 8595 O O . LEU B 1 522 ? -0.418 3.004 23.297 1 89.12 522 LEU B O 1
ATOM 8599 N N . TYR B 1 523 ? 0.459 4.766 22.172 1 93.69 523 TYR B N 1
ATOM 8600 C CA . TYR B 1 523 ? -0.839 5.402 21.984 1 93.69 523 TYR B CA 1
ATOM 8601 C C . TYR B 1 523 ? -1.552 4.828 20.766 1 93.69 523 TYR B C 1
ATOM 8603 O O . TYR B 1 523 ? -2.727 5.121 20.531 1 93.69 523 TYR B O 1
ATOM 8611 N N . TYR B 1 524 ? -0.891 3.914 20.016 1 96 524 TYR B N 1
ATOM 8612 C CA . TYR B 1 524 ? -1.521 3.312 18.844 1 96 524 TYR B CA 1
ATOM 8613 C C . TYR B 1 524 ? -2.633 2.354 19.25 1 96 524 TYR B C 1
ATOM 8615 O O . TYR B 1 524 ? -3.525 2.053 18.453 1 96 524 TYR B O 1
ATOM 8623 N N . THR B 1 525 ? -2.605 1.872 20.516 1 95.62 525 THR B N 1
ATOM 8624 C CA . THR B 1 525 ? -3.627 0.945 20.984 1 95.62 525 THR B CA 1
ATOM 8625 C C . THR B 1 525 ? -4.379 1.53 22.172 1 95.62 525 THR B C 1
ATOM 8627 O O . THR B 1 525 ? -4.832 0.793 23.047 1 95.62 525 THR B O 1
ATOM 8630 N N . VAL B 1 526 ? -4.516 2.803 22.203 1 94.38 526 VAL B N 1
ATOM 8631 C CA . VAL B 1 526 ? -5.004 3.494 23.391 1 94.38 526 VAL B CA 1
ATOM 8632 C C . VAL B 1 526 ? -6.473 3.154 23.625 1 94.38 526 VAL B C 1
ATOM 8634 O O . VAL B 1 526 ? -6.91 3 24.766 1 94.38 526 VAL B O 1
ATOM 8637 N N . THR B 1 527 ? -7.289 3.062 22.594 1 94.94 527 THR B N 1
ATOM 8638 C CA . THR B 1 527 ? -8.703 2.732 22.766 1 94.94 527 THR B CA 1
ATOM 8639 C C . THR B 1 527 ? -8.867 1.309 23.281 1 94.94 527 THR B C 1
ATOM 8641 O O . THR B 1 527 ? -9.727 1.048 24.125 1 94.94 527 THR B O 1
ATOM 8644 N N . VAL B 1 528 ? -8.109 0.419 22.781 1 94 528 VAL B N 1
ATOM 8645 C CA . VAL B 1 528 ? -8.109 -0.964 23.25 1 94 528 VAL B CA 1
ATOM 8646 C C . VAL B 1 528 ? -7.727 -1.015 24.719 1 94 528 VAL B C 1
ATOM 8648 O O . VAL B 1 528 ? -8.375 -1.701 25.516 1 94 528 VAL B O 1
ATOM 8651 N N . ASP B 1 529 ? -6.68 -0.287 25.062 1 90.31 529 ASP B N 1
ATOM 8652 C CA . ASP B 1 529 ? -6.164 -0.294 26.422 1 90.31 529 ASP B CA 1
ATOM 8653 C C . ASP B 1 529 ? -7.191 0.275 27.406 1 90.31 529 ASP B C 1
ATOM 8655 O O . ASP B 1 529 ? -7.312 -0.204 28.531 1 90.31 529 ASP B O 1
ATOM 8659 N N . LYS B 1 530 ? -7.891 1.236 26.969 1 88.88 530 LYS B N 1
ATOM 8660 C CA . LYS B 1 530 ? -8.867 1.884 27.844 1 88.88 530 LYS B CA 1
ATOM 8661 C C . LYS B 1 530 ? -10.133 1.04 27.969 1 88.88 530 LYS B C 1
ATOM 8663 O O . LYS B 1 530 ? -10.883 1.17 28.938 1 88.88 530 LYS B O 1
ATOM 8668 N N . ALA B 1 531 ? -10.492 0.292 26.984 1 84.69 531 ALA B N 1
ATOM 8669 C CA . ALA B 1 531 ? -11.688 -0.54 27.016 1 84.69 531 ALA B CA 1
ATOM 8670 C C . ALA B 1 531 ? -11.555 -1.667 28.031 1 84.69 531 ALA B C 1
ATOM 8672 O O . ALA B 1 531 ? -12.555 -2.189 28.531 1 84.69 531 ALA B O 1
ATOM 8673 N N . GLY B 1 532 ? -10.523 -1.913 28.719 1 66.38 532 GLY B N 1
ATOM 8674 C CA . GLY B 1 532 ? -10.336 -2.887 29.781 1 66.38 532 GLY B CA 1
ATOM 8675 C C . GLY B 1 532 ? -10.516 -4.32 29.312 1 66.38 532 GLY B C 1
ATOM 8676 O O . GLY B 1 532 ? -10.859 -4.562 28.156 1 66.38 532 GLY B O 1
ATOM 8677 N N . PRO B 1 533 ? -10.133 -5.324 30.25 1 59.81 533 PRO B N 1
ATOM 8678 C CA . PRO B 1 533 ? -10.25 -6.746 29.922 1 59.81 533 PRO B CA 1
ATOM 8679 C C . PRO B 1 533 ? -11.688 -7.164 29.594 1 59.81 533 PRO B C 1
ATOM 8681 O O . PRO B 1 533 ? -12.625 -6.75 30.281 1 59.81 533 PRO B O 1
ATOM 8684 N N . ARG B 1 534 ? -12.016 -7.379 28.375 1 55.16 534 ARG B N 1
ATOM 8685 C CA . ARG B 1 534 ? -13.344 -7.824 27.969 1 55.16 534 ARG B CA 1
ATOM 8686 C C . ARG B 1 534 ? -13.523 -9.312 28.234 1 55.16 534 ARG B C 1
ATOM 8688 O O . ARG B 1 534 ? -12.727 -10.133 27.766 1 55.16 534 ARG B O 1
ATOM 8695 N N . THR B 1 535 ? -13.828 -9.703 29.516 1 47.56 535 THR B N 1
ATOM 8696 C CA . THR B 1 535 ? -14.039 -11.023 30.109 1 47.56 535 THR B CA 1
ATOM 8697 C C . THR B 1 535 ? -14.984 -11.859 29.25 1 47.56 535 THR B C 1
ATOM 8699 O O . THR B 1 535 ? -16.156 -11.508 29.078 1 47.56 535 THR B O 1
ATOM 8702 N N . GLY B 1 536 ? -14.75 -12.125 28.016 1 48.41 536 GLY B N 1
ATOM 8703 C CA . GLY B 1 536 ? -15.695 -13.172 27.688 1 48.41 536 GLY B CA 1
ATOM 8704 C C . GLY B 1 536 ? -15.695 -14.32 28.672 1 48.41 536 GLY B C 1
ATOM 8705 O O . GLY B 1 536 ? -14.875 -14.352 29.594 1 48.41 536 GLY B O 1
ATOM 8706 N N . SER B 1 537 ? -16.734 -15.164 28.609 1 48.62 537 SER B N 1
ATOM 8707 C CA . SER B 1 537 ? -16.734 -16.312 29.516 1 48.62 537 SER B CA 1
ATOM 8708 C C . SER B 1 537 ? -15.383 -17.016 29.516 1 48.62 537 SER B C 1
ATOM 8710 O O . SER B 1 537 ? -14.836 -17.312 28.453 1 48.62 537 SER B O 1
ATOM 8712 N N . GLN B 1 538 ? -14.648 -16.844 30.578 1 49.03 538 GLN B N 1
ATOM 8713 C CA . GLN B 1 538 ? -13.344 -17.453 30.828 1 49.03 538 GLN B CA 1
ATOM 8714 C C . GLN B 1 538 ? -13.219 -18.797 30.125 1 49.03 538 GLN B C 1
ATOM 8716 O O . GLN B 1 538 ? -12.172 -19.125 29.578 1 49.03 538 GLN B O 1
ATOM 8721 N N . SER B 1 539 ? -14.344 -19.469 30.172 1 52.41 539 SER B N 1
ATOM 8722 C CA . SER B 1 539 ? -14.273 -20.828 29.625 1 52.41 539 SER B CA 1
ATOM 8723 C C . SER B 1 539 ? -14.133 -20.812 28.109 1 52.41 539 SER B C 1
ATOM 8725 O O . SER B 1 539 ? -13.328 -21.547 27.547 1 52.41 539 SER B O 1
ATOM 8727 N N . ALA B 1 540 ? -14.906 -20.062 27.5 1 51.53 540 ALA B N 1
ATOM 8728 C CA . ALA B 1 540 ? -14.906 -20.062 26.047 1 51.53 540 ALA B CA 1
ATOM 8729 C C . ALA B 1 540 ? -13.648 -19.406 25.5 1 51.53 540 ALA B C 1
ATOM 8731 O O . ALA B 1 540 ? -13.078 -19.859 24.5 1 51.53 540 ALA B O 1
ATOM 8732 N N . ALA B 1 541 ? -13.289 -18.484 26.281 1 54.25 541 ALA B N 1
ATOM 8733 C CA . ALA B 1 541 ? -12.031 -17.828 25.922 1 54.25 541 ALA B CA 1
ATOM 8734 C C . ALA B 1 541 ? -10.852 -18.797 26.047 1 54.25 541 ALA B C 1
ATOM 8736 O O . ALA B 1 541 ? -9.977 -18.828 25.188 1 54.25 541 ALA B O 1
ATOM 8737 N N . GLN B 1 542 ? -10.945 -19.531 27 1 54.66 542 GLN B N 1
ATOM 8738 C CA . GLN B 1 542 ? -9.898 -20.516 27.203 1 54.66 542 GLN B CA 1
ATOM 8739 C C . GLN B 1 542 ? -9.898 -21.562 26.078 1 54.66 542 GLN B C 1
ATOM 8741 O O . GLN B 1 542 ? -8.844 -21.953 25.594 1 54.66 542 GLN B O 1
ATOM 8746 N N . GLN B 1 543 ? -11.062 -21.953 25.688 1 57.44 543 GLN B N 1
ATOM 8747 C CA . GLN B 1 543 ? -11.156 -22.953 24.625 1 57.44 543 GLN B CA 1
ATOM 8748 C C . GLN B 1 543 ? -10.711 -22.391 23.281 1 57.44 543 GLN B C 1
ATOM 8750 O O . GLN B 1 543 ? -9.984 -23.047 22.547 1 57.44 543 GLN B O 1
ATOM 8755 N N . CYS B 1 544 ? -11.156 -21.234 23.047 1 63.81 544 CYS B N 1
ATOM 8756 C CA . CYS B 1 544 ? -10.789 -20.594 21.797 1 63.81 544 CYS B CA 1
ATOM 8757 C C . CYS B 1 544 ? -9.281 -20.359 21.719 1 63.81 544 CYS B C 1
ATOM 8759 O O . CYS B 1 544 ? -8.656 -20.641 20.703 1 63.81 544 CYS B O 1
ATOM 8761 N N . ALA B 1 545 ? -8.82 -19.828 22.766 1 56.84 545 ALA B N 1
ATOM 8762 C CA . ALA B 1 545 ? -7.379 -19.625 22.875 1 56.84 545 ALA B CA 1
ATOM 8763 C C . ALA B 1 545 ? -6.629 -20.953 22.797 1 56.84 545 ALA B C 1
ATOM 8765 O O . ALA B 1 545 ? -5.602 -21.062 22.125 1 56.84 545 ALA B O 1
ATOM 8766 N N . ASP B 1 546 ? -7.133 -21.875 23.438 1 56.12 546 ASP B N 1
ATOM 8767 C CA . ASP B 1 546 ? -6.512 -23.203 23.422 1 56.12 546 ASP B CA 1
ATOM 8768 C C . ASP B 1 546 ? -6.461 -23.766 22.016 1 56.12 546 ASP B C 1
ATOM 8770 O O . ASP B 1 546 ? -5.453 -24.359 21.609 1 56.12 546 ASP B O 1
ATOM 8774 N N . GLU B 1 547 ? -7.449 -23.516 21.297 1 56.84 547 GLU B N 1
ATOM 8775 C CA . GLU B 1 547 ? -7.508 -24.047 19.938 1 56.84 547 GLU B CA 1
ATOM 8776 C C . GLU B 1 547 ? -6.551 -23.297 19.016 1 56.84 547 GLU B C 1
ATOM 8778 O O . GLU B 1 547 ? -5.859 -23.922 18.203 1 56.84 547 GLU B O 1
ATOM 8783 N N . TYR B 1 548 ? -6.527 -22.078 19.281 1 54.47 548 TYR B N 1
ATOM 8784 C CA . TYR B 1 548 ? -5.598 -21.281 18.484 1 54.47 548 TYR B CA 1
ATOM 8785 C C . TYR B 1 548 ? -4.152 -21.594 18.859 1 54.47 548 TYR B C 1
ATOM 8787 O O . TYR B 1 548 ? -3.33 -21.875 17.984 1 54.47 548 TYR B O 1
ATOM 8795 N N . TRP B 1 549 ? -3.885 -21.656 20.141 1 53.44 549 TRP B N 1
ATOM 8796 C CA . TRP B 1 549 ? -2.52 -21.859 20.609 1 53.44 549 TRP B CA 1
ATOM 8797 C C . TRP B 1 549 ? -2.125 -23.328 20.484 1 53.44 549 TRP B C 1
ATOM 8799 O O . TRP B 1 549 ? -0.953 -23.656 20.266 1 53.44 549 TRP B O 1
ATOM 8809 N N . ALA B 1 550 ? -3.029 -24.234 20.547 1 54.16 550 ALA B N 1
ATOM 8810 C CA . ALA B 1 550 ? -2.725 -25.656 20.312 1 54.16 550 ALA B CA 1
ATOM 8811 C C . ALA B 1 550 ? -2.215 -25.859 18.891 1 54.16 550 ALA B C 1
ATOM 8813 O O . ALA B 1 550 ? -1.271 -26.625 18.672 1 54.16 550 ALA B O 1
ATOM 8814 N N . SER B 1 551 ? -2.799 -25.109 18.109 1 52.09 551 SER B N 1
ATOM 8815 C CA . SER B 1 551 ? -2.346 -25.234 16.734 1 52.09 551 SER B CA 1
ATOM 8816 C C . SER B 1 551 ? -0.937 -24.688 16.547 1 52.09 551 SER B C 1
ATOM 8818 O O . SER B 1 551 ? -0.129 -25.25 15.812 1 52.09 551 SER B O 1
ATOM 8820 N N . LYS B 1 552 ? -0.522 -23.703 17.344 1 52.03 552 LYS B N 1
ATOM 8821 C CA . LYS B 1 552 ? 0.811 -23.109 17.312 1 52.03 552 LYS B CA 1
ATOM 8822 C C . LYS B 1 552 ? 1.832 -24 18 1 52.03 552 LYS B C 1
ATOM 8824 O O . LYS B 1 552 ? 2.959 -24.156 17.516 1 52.03 552 LYS B O 1
ATOM 8829 N N . ARG B 1 553 ? 1.511 -24.578 19.141 1 50.56 553 ARG B N 1
ATOM 8830 C CA . ARG B 1 553 ? 2.395 -25.469 19.891 1 50.56 553 ARG B CA 1
ATOM 8831 C C . ARG B 1 553 ? 2.727 -26.703 19.078 1 50.56 553 ARG B C 1
ATOM 8833 O O . ARG B 1 553 ? 3.852 -27.203 19.125 1 50.56 553 ARG B O 1
ATOM 8840 N N . GLU B 1 554 ? 1.848 -27.203 18.344 1 52 554 GLU B N 1
ATOM 8841 C CA . GLU B 1 554 ? 2.115 -28.375 17.516 1 52 554 GLU B CA 1
ATOM 8842 C C . GLU B 1 554 ? 3.148 -28.047 16.438 1 52 554 GLU B C 1
ATOM 8844 O O . GLU B 1 554 ? 3.959 -28.906 16.078 1 52 554 GLU B O 1
ATOM 8849 N N . LEU B 1 555 ? 3.172 -26.938 16.031 1 49.88 555 LEU B N 1
ATOM 8850 C CA . LEU B 1 555 ? 4.191 -26.531 15.062 1 49.88 555 LEU B CA 1
ATOM 8851 C C . LEU B 1 555 ? 5.582 -26.578 15.688 1 49.88 555 LEU B C 1
ATOM 8853 O O . LEU B 1 555 ? 6.547 -26.969 15.031 1 49.88 555 LEU B O 1
ATOM 8857 N N . HIS B 1 556 ? 5.68 -26.188 16.984 1 47.34 556 HIS B N 1
ATOM 8858 C CA . HIS B 1 556 ? 6.961 -26.172 17.688 1 47.34 556 HIS B CA 1
ATOM 8859 C C . HIS B 1 556 ? 7.43 -27.594 18 1 47.34 556 HIS B C 1
ATOM 8861 O O . HIS B 1 556 ? 8.625 -27.875 17.969 1 47.34 556 HIS B O 1
ATOM 8867 N N . ARG B 1 557 ? 6.562 -28.516 18.5 1 46.75 557 ARG B N 1
ATOM 8868 C CA . ARG B 1 557 ? 6.953 -29.859 18.922 1 46.75 557 ARG B CA 1
ATOM 8869 C C . ARG B 1 557 ? 7.496 -30.672 17.75 1 46.75 557 ARG B C 1
ATOM 8871 O O . ARG B 1 557 ? 8.344 -31.547 17.938 1 46.75 557 ARG B O 1
ATOM 8878 N N . ARG B 1 558 ? 6.887 -30.5 16.609 1 41.91 558 ARG B N 1
ATOM 8879 C CA . ARG B 1 558 ? 7.184 -31.469 15.555 1 41.91 558 ARG B CA 1
ATOM 8880 C C . ARG B 1 558 ? 8.445 -31.062 14.797 1 41.91 558 ARG B C 1
ATOM 8882 O O . ARG B 1 558 ? 8.891 -31.781 13.898 1 41.91 558 ARG B O 1
ATOM 8889 N N . HIS B 1 559 ? 8.859 -29.844 14.93 1 39.28 559 HIS B N 1
ATOM 8890 C CA . HIS B 1 559 ? 10.125 -29.516 14.289 1 39.28 559 HIS B CA 1
ATOM 8891 C C . HIS B 1 559 ? 11.297 -29.797 15.219 1 39.28 559 HIS B C 1
ATOM 8893 O O . HIS B 1 559 ? 12.445 -29.5 14.883 1 39.28 559 HIS B O 1
ATOM 8899 N N . GLY B 1 560 ? 11.055 -30.078 16.484 1 31.03 560 GLY B N 1
ATOM 8900 C CA . GLY B 1 560 ? 12.117 -30.719 17.25 1 31.03 560 GLY B CA 1
ATOM 8901 C C . GLY B 1 560 ? 12.289 -32.188 16.938 1 31.03 560 GLY B C 1
ATOM 8902 O O . GLY B 1 560 ? 11.336 -32.844 16.547 1 31.03 560 GLY B O 1
#

Secondary structure (DSSP, 8-state):
-----EEEEEGGGEEEEEEEEEESBPPP-TTTTTSPPPBPSSSS-SS----TTSPPPPBTTSSTT-BS---EEEEEES--TT-TT-TT--TTSPEEEEEEE--STTT---GGG-B-TTGGGSS-EEEEE----HHHHH---SSSSS-S-HHHHHHHHHHHHHHHHGGGGTEEEEEEEEEEETHHHHHHHHHHH-HHHHHHT--SEEEEES--TTSGGGSBSSHHHHHHHHHHHTT---SSHHHHHHHHHHS-HHHHHHHHHHHHHHHHHTTS-S-TTSS-B--SSSSS-S--S-HHHHHHHT-S-TTSEEEEEEETTHHHHHHHHHIIIIITTTT-TT-HHHHHHTHHHHHHHHTT---TTSHHHHHHHHHHSHHHHHTT-TT-HHHHHHHHHHHHHIIIIIHHHHHHHHHHTTT-S-EEEEEE----SS-SS---TTSPP-S-TTGGGGGTSB-S----HHHHHHHHHHHHHHHHHHHHSSSS-TTPPPPTT----PPP-TTT-EEEEESSS-EEEE-GGGGGGHHHHHH------HHHHHHHHHHHHHHHHHHHHHT-/-----EEEEEGGGEEEEEEEEEESBPPP-TTTTTSPPPBPSSSS-SS----TTSPPPPBTTSSTT-BS---EEEEEES--TT-TT-TT--TTSPEEEEEEE--STTT---GGG-B-TTGGGSS-EEEEE----HHHHH---SSSSS-S-HHHHHHHHHHHHHHHHGGGGTEEEEEEEEEEETHHHHHHHHHHH-HHHHHHT--SEEEEES--TTSGGGSBSSHHHHHHHHHHHTT---SSHHHHHHHHHHS-HHHHHHHHHHHHHHHHHTTS-S-TTSS-B--SSSSS-S--S-HHHHHHHT-S-TTSEEEEEEETTHHHHHHHHHIIIIITTTT-TT-HHHHHHTHHHHHHHHTT---TTSHHHHHHHHHHSHHHHHTT-TT-HHHHHHHHHHHHHIIIIIHHHHHHHHHHTTT-S-EEEEEE----SS-SS---TTSPP-S-TTGGGGGTSB-S----HHHHHHHHHHHHHHHHHHHHSSSS-TTPPPPTT----PPP-TTT-EEEEESSS-EEEE-GGGGGGHHHHHH------HHHHHHHHHHHHHHHHHHHHTT-

Radius of gyration: 32.87 Å; Cα contacts (8 Å, |Δi|>4): 2409; chains: 2; bounding box: 52×109×81 Å

Organism: NCBI:txid35525

Nearest PDB structures (foldseek):
  5ydj-assembly1_A-2  TM=8.236E-01  e=2.056E-37  Anopheles gambiae
  7mp4-assembly8_H  TM=8.326E-01  e=3.284E-36  Epiphyas postvittana
  6ary-assembly1_B-2  TM=8.249E-01  e=4.683E-35  Anopheles gambiae
  3vkf-assembly2_A  TM=7.722E-01  e=1.747E-33  Rattus norvegicus
  2fj0-assembly1_A  TM=8.063E-01  e=2.720E-30  Manduca sexta

InterPro domains:
  IPR002018 Carboxylesterase, type B [PF00135] (14-514)
  IPR019826 Carboxylesterase type B, active site [PS00122] (169-184)
  IPR029058 Alpha/Beta hydrolase fold [G3DSA:3.40.50.1820] (4-532)
  IPR029058 Alpha/Beta hydrolase fold [SSF53474] (6-507)

pLDDT: mean 88.85, std 14.84, range [31.03, 98.94]

Solvent-accessible surface area (backbone atoms only — not comparable to full-atom values): 56276 Å² total; per-residue (Å²): 131,86,82,45,59,40,77,46,66,33,63,104,76,39,62,23,34,33,35,39,70,28,34,40,27,48,66,62,43,65,84,37,50,36,34,63,62,48,73,40,93,48,62,58,60,88,80,62,76,65,67,29,77,51,72,54,66,31,22,31,53,39,49,92,79,28,32,75,71,23,44,30,32,25,42,34,23,51,56,28,41,78,36,83,90,41,78,78,34,41,85,85,66,50,22,30,21,39,37,41,34,66,27,43,74,35,34,31,57,47,48,63,68,55,44,52,48,62,48,46,74,41,84,35,21,42,32,37,44,42,42,50,23,19,56,56,6,16,26,20,70,62,31,69,70,27,23,32,32,19,21,57,36,30,49,53,43,45,35,50,40,39,59,72,47,30,53,68,47,23,17,28,57,87,31,22,16,41,33,16,32,34,39,10,3,16,45,47,41,45,47,42,50,12,56,66,42,52,77,66,53,52,55,48,29,38,33,21,38,40,20,20,48,48,16,55,72,45,42,27,85,60,42,49,63,35,24,52,51,30,39,46,64,52,68,35,47,81,68,60,61,70,54,27,52,50,38,69,46,61,52,54,65,66,53,49,37,50,13,45,52,51,45,23,51,54,38,8,57,72,37,34,68,34,47,65,25,24,20,45,48,64,32,89,25,39,95,73,66,61,34,71,63,59,57,64,58,33,58,76,70,59,59,42,50,49,82,42,24,37,43,32,28,31,39,65,25,31,9,54,51,47,36,42,51,47,39,64,35,25,34,53,75,66,70,40,81,87,35,41,66,46,50,52,73,39,44,62,48,46,54,34,31,29,58,73,40,87,50,80,37,43,55,62,38,52,24,42,37,54,67,45,35,39,69,26,54,39,41,61,35,65,30,37,59,85,70,39,42,37,21,53,22,21,53,32,12,30,60,63,29,45,28,15,26,52,39,51,40,59,59,41,37,79,68,24,67,48,20,30,45,36,34,41,57,48,70,60,97,66,63,80,57,86,71,61,83,90,55,78,88,66,23,36,55,68,40,70,50,64,44,50,28,55,55,103,61,92,68,56,72,70,51,46,51,50,19,54,53,52,41,50,31,55,52,37,22,39,65,69,52,32,62,55,48,87,94,57,90,69,63,90,77,63,67,83,59,62,55,35,42,91,86,68,31,37,28,38,36,42,39,95,70,52,44,80,43,58,48,70,72,62,56,43,45,41,50,41,57,68,66,49,88,78,77,52,62,65,63,56,20,47,50,36,31,44,56,56,47,49,55,50,51,53,58,49,61,69,74,98,133,88,82,43,60,38,76,46,68,33,64,103,78,40,62,25,35,32,34,40,72,29,34,41,27,50,65,62,43,65,85,37,49,35,34,63,63,48,72,42,92,47,63,57,58,88,81,60,76,66,69,27,81,53,72,55,66,30,21,30,53,40,48,92,79,28,33,74,70,24,43,30,31,26,43,35,21,50,57,28,42,77,35,81,88,42,78,80,35,41,84,85,66,51,22,30,21,40,37,40,34,63,28,43,74,35,34,32,57,48,48,63,68,58,44,52,47,62,49,44,74,41,84,35,21,41,31,36,43,41,42,50,24,19,56,55,6,16,26,21,70,62,32,67,71,27,23,31,32,19,21,57,36,30,50,54,42,45,36,50,41,39,60,73,48,30,54,68,46,22,17,28,56,87,29,21,16,41,33,16,33,34,40,10,3,17,45,46,41,46,48,40,49,12,57,67,41,52,76,66,52,52,53,48,30,38,32,21,38,39,19,20,48,48,16,56,72,45,43,26,85,58,42,49,62,33,24,52,50,31,38,48,63,52,67,35,50,82,68,60,62,70,54,26,51,50,39,68,46,64,53,55,64,66,53,49,37,49,15,45,51,51,45,23,52,53,37,8,58,72,38,34,70,34,46,65,25,24,18,44,46,64,32,91,26,38,94,74,66,62,34,71,63,59,58,63,60,32,57,76,70,60,59,43,50,49,82,42,23,37,42,32,28,30,40,66,26,31,9,54,52,47,37,42,52,48,39,62,34,25,34,53,76,65,69,40,80,86,34,42,67,45,49,52,74,39,43,62,48,46,54,34,31,30,57,74,41,88,51,79,36,43,55,61,37,52,25,42,37,54,66,45,34,39,69,28,53,38,40,62,34,65,31,37,59,82,69,41,42,37,19,52,22,19,54,32,14,29,62,64,28,45,29,15,25,52,40,50,39,60,59,43,36,80,68,24,65,48,20,30,44,36,34,41,57,48,70,59,96,67,62,79,58,84,71,61,83,90,55,78,89,65,24,37,54,68,40,69,48,65,44,50,29,55,56,102,62,92,67,56,71,70,50,47,52,50,19,53,52,51,41,50,32,56,54,37,23,40,65,68,53,32,62,54,48,87,92,59,87,70,64,90,78,63,67,85,59,62,54,36,41,91,86,66,31,36,27,38,36,40,37,94,70,52,45,78,44,59,48,71,73,62,57,43,45,42,50,42,56,70,65,49,89,76,76,48,62,67,65,55,20,48,50,37,32,44,55,56,47,48,55,50,51,52,58,51,60,69,74,98

Foldseek 3Di:
DQPQWDWDDQPVPFIKTKQAWFQQFDQDALQCQQHQTHGDPDRDDVPDPPNSPDHDAADFLADDRHHSRALTKMKMFSDFPPPPVCPPQDLVQFFFEEEEDEADLQRHDDQSQFAQSLLNVDHYMYMYGHFHFFLSQAAALLAQSNQGRNRLSSVLSVLVSCLVPVSRVRHDQAQYEYEYFHLSLQSLQLLQQFPSCQVVVSHAAYEHEQDHVQFQSQEAEPRNVLNLQLLVLLVFDSPDPVRSSSCVSPPDSVSSSVSLVVQLLVQLQVLAQSSHSGHHYQGPYHPDGGHPDRSVVCLLVVVGNLNHFYEYEYELQALQVQVQSSCVRHCVVVVNPLPLVCQQQPLLVSLCSHRVHHDPPCPVVVVLCVVQVVLCLLLVNRSPCLSSVLSNSLSRRCNRTGVNRLVSQASSCVRYQNGAYEYEFAQAPDAPDDGDPSGDRGGYRCRCVVLRGPDPDDDDPLSVVLSSQVSQQVSVCSRPVHSDDPPDDGDPQDDHGGGADPVFQWHWYRYSRIDIDHDCVVSSNVSVVVVPNPCDPPVSSNVSNCVVVVVVVVVVVVVD/DQVQWDWDDQPVPFIKTKQAWFQQFDQDALQCQQHQTHGDPDRDDVPDPPNSPDHDAADFLADPRHHSSALTKMKMFSDFPPPPVCPVQDLVQFFFEEEEDEADLQRHDDQSQFAQSLLNVDHYMYMYGHFHFFLSQAAALLAQSNQGRNRLSSVLSVLVSCLVCVSRVRHDQAQYEYEYFHLSLQSLQLLQQFPSCQVVVSHAAYEHEQDHVQFQSQEAEPRNVLNLQLLVLLVFDSPDPVRSSSCVSPPDSVSSSVSLVVQLLVQLQVLAQSSHSGHHYQGPYHPDGGHPDRSVVCLLVVVGNLNHFYEYEYELQALQVQVQSSCVRHCVVVVNPLPLVCQQQPLLVSLCSHRVHHDPPCPVVVVLCVVQVVLCLLLVNRSPCLSSVLSNSLSRRCNRTGVRRLVSQASSCVRYQNGAYEYEFAQAPDAPDDGDPSGDRGRYRCRCVVLRGPDPDDDDPLSVVLSSQVSQQVSVCSRPVGSDDPPDDGDPQDDHGGGADPVFQWHWYRYSRIDIDHDCVVSSNVSVVVVPNPCDPPVSSCVSNCVVVVVVVVVVVVVD

Sequence (1120 aa):
MVRNASTSWYEPRRPFYSFRYFHYAAKPTYETRFLPPIPSNYPYPDEEIYNSIDLPPGCAQGNDNALEDCLILSVYTPHFPGNASDPSTTFDKLLPVMVWIHGGTFVSGQSALYEPNTFMAHDVVVVVIQYRLGALGFLTLDTDEIPGNAGMADQVEALRWVQKFIKYFGGDKDKVTIVGESAGAASVGFLLLCPQAREERLFHNAIAESGSMLTEWALDRNTTKHGYRIAELAGCPLAPYADLLHCLRSIDAIALRNAQKEFSKEDQKNGFMGFGGQSPIMQTAGKVRYLTEEPKTLIERGEYMTDVNILFGANEGEGIMAFDIIYRGYIKPNNLFDNETFWKYDSVRTVLGALGIRDDTSALSDALITKYLGYAVDSCQMGNLTVMLPGLIDIAGTLFLKAGGWQTVLKHTKFNPHAYWYSFDFLSKVSIIGASDFLPRGVMHADEIMYLFTMPIPHNETEKELGKKMIEIWTTFATYGEPTPEGVQMREGIPKWPPYTHEKKEFMAINKYWSVRNDYTLYYTVTVDKAGPRTGSQSAAQQCADEYWASKRELHRRHGMVRNASTSWYEPRRPFYSFRYFHYAAKPTYETRFLPPIPSNYPYPDEEIYNSIDLPPGCAQGNDNALEDCLILSVYTPHFPGNASDPSTTFDKLLPVMVWIHGGTFVSGQSALYEPNTFMAHDVVVVVIQYRLGALGFLTLDTDEIPGNAGMADQVEALRWVQKFIKYFGGDKDKVTIVGESAGAASVGFLLLCPQAREERLFHNAIAESGSMLTEWALDRNTTKHGYRIAELAGCPLAPYADLLHCLRSIDAIALRNAQKEFSKEDQKNGFMGFGGQSPIMQTAGKVRYLTEEPKTLIERGEYMTDVNILFGANEGEGIMAFDIIYRGYIKPNNLFDNETFWKYDSVRTVLGALGIRDDTSALSDALITKYLGYAVDSCQMGNLTVMLPGLIDIAGTLFLKAGGWQTVLKHTKFNPHAYWYSFDFLSKVSIIGASDFLPRGVMHADEIMYLFTMPIPHNETEKELGKKMIEIWTTFATYGEPTPEGVQMREGIPKWPPYTHEKKEFMAINKYWSVRNDYTLYYTVTVDKAGPRTGSQSAAQQCADEYWASKRELHRRHG

=== Feature glossary ===
Legend for the data blocks above and below:

— What the protein is —

The amino-acid sequence is the protein's primary structure: the linear order of residues from the N-terminus to the C-terminus, written in one-letter code. Everything else here — the 3D coordinates, the secondary structure, the domain annotations — is ultimately a consequence of this string.

Database cross-references. InterPro integrates a dozen domain/family signature databases into unified entries with residue-range hits. GO terms attach function/process/location labels with evidence codes. CATH codes position the fold in a four-level structural taxonomy. Organism is the NCBI-taxonomy species name.

— Where its atoms are —

The mmCIF block holds the 3D Cartesian coordinates of each backbone atom (N, Cα, C, O) in ångströms. mmCIF is the PDB's canonical archive format — a tagged-loop text representation of the atomic model.

The six renders are orthographic views along the three Cartesian axes in both directions. Representation (cartoon, sticks, or surface) and color scheme (sequence-rainbow or by-chain) vary across proteins so the training set covers all the common visualization conventions.

— Local backbone conformation —

Secondary structure is the local, repeating backbone conformation. DSSP classifies it into eight states by reading the hydrogen-bond network: three helix types (H, G, I), two β types (E, B), two non-regular types (T, S), and unstructured coil (-).

SS3 is a coarse helix/strand/coil call (letters a/b/c) made by the P-SEA algorithm from inter-Cα distances and dihedrals. It is less detailed than DSSP but needs only Cα positions.

Backbone dihedral angles. Every residue except chain termini has a φ (preceding-C → N → Cα → C) and a ψ (N → Cα → C → next-N). They are reported in degrees following the IUPAC sign convention. Secondary structure is essentially a statement about which (φ, ψ) basin each residue occupies.

— Global shape and packing —

The geometric summary reports three shape descriptors. Rg (radius of gyration) measures how spread out the Cα atoms are about their centre of mass; compact globular proteins have small Rg, elongated or unfolded ones large. Cα contacts (<8 Å, |i−j|>4) count long-range residue pairs in spatial proximity — high for tightly packed folds, near zero for rods or random coil. The bounding-box extents give the protein's footprint along x, y, z in Å.

Solvent accessibility: the surface area of each residue that a 1.4 Å water probe can touch, in Å². When only backbone atoms are present the absolute values are lower than full-atom SASA (side chains contribute most of the area) and are flagged as backbone-only.

Plot images: a contact map (which residues are close in 3D, as an N×N binary image), a Ramachandran scatter (backbone torsion angles, revealing secondary-structure composition at a glance), and — for AlphaFold structures — a PAE heatmap (pairwise prediction confidence).

— Structural neighborhood —

Foldseek's 3Di representation compresses backbone geometry into a per-residue letter drawn from a learned twenty-state alphabet. It captures the tertiary interaction pattern around each residue — which residues are packed against it in space, regardless of where they are in sequence.

Structural nearest neighbors (via Foldseek easy-search vs the PDB). Reported per hit: target PDB id, E-value, and alignment TM-score. A TM-score above ~0.5 is the conventional threshold for 'same fold'.

— Confidence and disorder —

pLDDT (predicted Local Distance Difference Test) is AlphaFold's per-residue confidence score, ranging from 0 to 100. Values above 90 indicate high confidence (typically well-packed cores); 70–90 is confident; 50–70 low confidence; below 50 usually means the region is disordered or the prediction is unreliable there. AlphaFold stores pLDDT in the mmCIF B-factor column.

For experimental (PDB) structures, the B-factor (temperature factor) quantifies the positional spread of each atom in the crystal — a combination of thermal vibration and static disorder — in units of Å². High B-factors mark flexible loops or poorly resolved regions; low B-factors mark the rigid, well-ordered core.

Predicted Aligned Error (PAE) is an AlphaFold confidence matrix: entry (i, j) is the expected error in the position of residue j, in ångströms, when the prediction is superimposed on the true structure at residue i. Low PAE within a block of residues means that block is internally rigid and well-predicted; high PAE between two blocks means their relative placement is uncertain even if each block individually is confident.